Protein 2V64 (pdb70)

InterPro domains:
  IPR003511 HORMA domain [PF02301] (16-191)
  IPR003511 HORMA domain [PS50815] (14-197)
  IPR036570 HORMA domain superfamily [G3DSA:3.30.900.10] (1-205)
  IPR036570 HORMA domain superfamily [SSF56019] (11-203)
  IPR045091 Mad2-like [PTHR11842] (9-201)

Solvent-accessible surface area: 53970 Å² total

B-factor: mean 39.34, std 19.32, range [10.22, 100.22]

Nearest PDB structures (foldseek):
  2v64-assembly3_F  TM=1.005E+00  e=3.979E-45  Homo sapiens
  2qyf-assembly1_A  TM=9.911E-01  e=9.582E-38  Homo sapiens
  2vfx-assembly5_E  TM=9.495E-01  e=1.295E-37  Homo sapiens
  1go4-assembly1_C  TM=9.735E-01  e=4.271E-36  Homo sapiens
  1klq-assembly1_A  TM=8.608E-01  e=2.252E-28  Homo sapiens

Structure (mmCIF, N/CA/C/O backbone):
data_2V64
#
_entry.id   2V64
#
_cell.length_a   112.580
_cell.length_b   111.880
_cell.length_c   131.760
_cell.angle_alpha   90.00
_cell.angle_beta   90.00
_cell.angle_gamma   90.00
#
_symmetry.space_group_name_H-M   'P 21 21 21'
#
loop_
_entity.id
_entity.type
_entity.pdbx_description
1 polymer 'MITOTIC SPINDLE ASSEMBLY CHECKPOINT PROTEIN MAD2A'
2 polymer MBP1
3 polymer 'MITOTIC SPINDLE ASSEMBLY CHECKPOINT PROTEIN MAD2A'
4 water water
#
loop_
_atom_site.group_PDB
_atom_site.id
_atom_site.type_symbol
_atom_site.label_atom_id
_atom_site.label_alt_id
_atom_site.label_comp_id
_atom_site.label_asym_id
_atom_site.label_entity_id
_atom_site.label_seq_id
_atom_site.pdbx_PDB_ins_code
_atom_site.Cartn_x
_atom_site.Cartn_y
_atom_site.Cartn_z
_atom_site.occupancy
_atom_site.B_iso_or_equiv
_atom_site.auth_seq_id
_atom_site.auth_comp_id
_atom_site.auth_asym_id
_atom_site.auth_atom_id
_atom_site.pdbx_PDB_model_num
ATOM 1 N N . HIS A 1 3 ? -1.266 0.932 -7.101 1.00 29.47 -5 HIS A N 1
ATOM 2 C CA . HIS A 1 3 ? -1.385 0.517 -8.433 1.00 29.69 -5 HIS A CA 1
ATOM 3 C C . HIS A 1 3 ? -2.833 0.808 -8.954 1.00 30.07 -5 HIS A C 1
ATOM 4 O O . HIS A 1 3 ? -3.532 1.720 -8.365 1.00 28.30 -5 HIS A O 1
ATOM 11 N N . HIS A 1 4 ? -3.350 0.065 -9.957 1.00 30.35 -4 HIS A N 1
ATOM 12 C CA . HIS A 1 4 ? -4.683 0.433 -10.558 1.00 30.58 -4 HIS A CA 1
ATOM 13 C C . HIS A 1 4 ? -5.070 -0.407 -11.784 1.00 31.37 -4 HIS A C 1
ATOM 14 O O . HIS A 1 4 ? -4.408 -1.227 -12.384 1.00 32.96 -4 HIS A O 1
ATOM 21 N N . HIS A 1 5 ? -6.336 -0.309 -12.033 1.00 32.50 -3 HIS A N 1
ATOM 22 C CA . HIS A 1 5 ? -6.683 -1.081 -13.217 1.00 31.94 -3 HIS A CA 1
ATOM 23 C C . HIS A 1 5 ? -7.100 -0.930 -14.706 1.00 32.10 -3 HIS A C 1
ATOM 24 O O . HIS A 1 5 ? -7.372 -1.900 -15.358 1.00 36.70 -3 HIS A O 1
ATOM 31 N N . HIS A 1 6 ? -6.765 0.148 -15.397 1.00 30.22 -2 HIS A N 1
ATOM 32 C CA . HIS A 1 6 ? -7.276 0.344 -16.817 1.00 28.81 -2 HIS A CA 1
ATOM 33 C C . HIS A 1 6 ? -6.222 1.273 -17.353 1.00 28.79 -2 HIS A C 1
ATOM 34 O O . HIS A 1 6 ? -6.324 2.566 -17.386 1.00 29.67 -2 HIS A O 1
ATOM 41 N N . HIS A 1 7 ? -5.111 0.608 -17.583 1.00 28.35 -1 HIS A N 1
ATOM 42 C CA . HIS A 1 7 ? -3.990 1.223 -18.253 1.00 26.54 -1 HIS A CA 1
ATOM 43 C C . HIS A 1 7 ? -4.300 1.662 -19.762 1.00 25.10 -1 HIS A C 1
ATOM 44 O O . HIS A 1 7 ? -3.854 2.733 -20.145 1.00 26.84 -1 HIS A O 1
ATOM 51 N N . GLY A 1 8 ? -5.004 0.904 -20.633 1.00 22.56 0 GLY A N 1
ATOM 52 C CA . GLY A 1 8 ? -5.170 1.369 -22.020 1.00 20.48 0 GLY A CA 1
ATOM 53 C C . GLY A 1 8 ? -4.195 0.572 -22.864 1.00 20.59 0 GLY A C 1
ATOM 54 O O . GLY A 1 8 ? -3.593 -0.405 -22.409 1.00 19.89 0 GLY A O 1
ATOM 55 N N . SER A 1 9 ? -4.036 0.991 -24.105 1.00 20.60 1 SER A N 1
ATOM 56 C CA . SER A 1 9 ? -3.153 0.287 -25.013 1.00 20.32 1 SER A CA 1
ATOM 57 C C . SER A 1 9 ? -1.671 0.490 -24.718 1.00 20.62 1 SER A C 1
ATOM 58 O O . SER A 1 9 ? -1.193 1.621 -24.643 1.00 21.51 1 SER A O 1
ATOM 61 N N . ALA A 1 10 ? -0.928 -0.605 -24.574 1.00 20.70 2 ALA A N 1
ATOM 62 C CA . ALA A 1 10 ? 0.501 -0.491 -24.285 1.00 20.58 2 ALA A CA 1
ATOM 63 C C . ALA A 1 10 ? 1.188 0.289 -25.370 1.00 21.46 2 ALA A C 1
ATOM 64 O O . ALA A 1 10 ? 2.050 1.103 -25.098 1.00 22.71 2 ALA A O 1
ATOM 66 N N . LEU A 1 11 ? 0.816 0.046 -26.613 1.00 23.94 3 LEU A N 1
ATOM 67 C CA . LEU A 1 11 ? 1.434 0.798 -27.678 1.00 26.15 3 LEU A CA 1
ATOM 68 C C . LEU A 1 11 ? 1.136 2.278 -27.488 1.00 27.08 3 LEU A C 1
ATOM 69 O O . LEU A 1 11 ? 2.050 3.075 -27.460 1.00 26.43 3 LEU A O 1
ATOM 74 N N . GLN A 1 12 ? -0.134 2.658 -27.364 1.00 27.95 4 GLN A N 1
ATOM 75 C CA . GLN A 1 12 ? -0.426 4.080 -27.192 1.00 30.22 4 GLN A CA 1
ATOM 76 C C . GLN A 1 12 ? 0.426 4.641 -26.045 1.00 29.07 4 GLN A C 1
ATOM 77 O O . GLN A 1 12 ? 1.093 5.674 -26.177 1.00 27.99 4 GLN A O 1
ATOM 83 N N . LEU A 1 13 ? 0.427 3.936 -24.930 1.00 28.71 5 LEU A N 1
ATOM 84 C CA . LEU A 1 13 ? 1.164 4.378 -23.762 1.00 29.26 5 LEU A CA 1
ATOM 85 C C . LEU A 1 13 ? 2.650 4.573 -24.005 1.00 28.84 5 LEU A C 1
ATOM 86 O O . LEU A 1 13 ? 3.287 5.476 -23.460 1.00 27.11 5 LEU A O 1
ATOM 91 N N . SER A 1 14 ? 3.212 3.713 -24.826 1.00 29.15 6 SER A N 1
ATOM 92 C CA . SER A 1 14 ? 4.623 3.823 -25.096 1.00 29.95 6 SER A CA 1
ATOM 93 C C . SER A 1 14 ? 4.975 5.143 -25.771 1.00 31.34 6 SER A C 1
ATOM 94 O O . SER A 1 14 ? 6.103 5.614 -25.643 1.00 33.06 6 SER A O 1
ATOM 97 N N . ARG A 1 15 ? 4.011 5.730 -26.482 1.00 31.35 7 ARG A N 1
ATOM 98 C CA . ARG A 1 15 ? 4.206 6.980 -27.212 1.00 32.31 7 ARG A CA 1
ATOM 99 C C . ARG A 1 15 ? 3.870 8.186 -26.382 1.00 34.47 7 ARG A C 1
ATOM 100 O O . ARG A 1 15 ? 4.486 9.239 -26.508 1.00 35.70 7 ARG A O 1
ATOM 108 N N . GLU A 1 16 ? 2.889 8.023 -25.519 1.00 35.67 8 GLU A N 1
ATOM 109 C CA . GLU A 1 16 ? 2.461 9.114 -24.683 1.00 36.41 8 GLU A CA 1
ATOM 110 C C . GLU A 1 16 ? 3.293 9.289 -23.411 1.00 39.36 8 GLU A C 1
ATOM 111 O O . GLU A 1 16 ? 3.350 10.390 -22.858 1.00 40.96 8 GLU A O 1
ATOM 117 N N . GLN A 1 17 ? 3.929 8.209 -22.962 1.00 43.06 9 GLN A N 1
ATOM 118 C CA . GLN A 1 17 ? 4.745 8.199 -21.742 1.00 47.19 9 GLN A CA 1
ATOM 119 C C . GLN A 1 17 ? 3.939 8.111 -20.433 1.00 46.62 9 GLN A C 1
ATOM 120 O O . GLN A 1 17 ? 4.263 7.300 -19.564 1.00 49.34 9 GLN A O 1
ATOM 126 N N . GLY A 1 18 ? 2.906 8.943 -20.286 1.00 42.94 10 GLY A N 1
ATOM 127 C CA . GLY A 1 18 ? 2.106 8.911 -19.069 1.00 38.66 10 GLY A CA 1
ATOM 128 C C . GLY A 1 18 ? 1.364 10.166 -18.612 1.00 35.36 10 GLY A C 1
ATOM 129 O O . GLY A 1 18 ? 1.339 11.197 -19.281 1.00 35.76 10 GLY A O 1
ATOM 130 N N . ILE A 1 19 ? 0.758 10.073 -17.435 1.00 31.63 11 ILE A N 1
ATOM 131 C CA . ILE A 1 19 ? -0.008 11.173 -16.880 1.00 27.82 11 ILE A CA 1
ATOM 132 C C . ILE A 1 19 ? 0.765 11.911 -15.792 1.00 26.92 11 ILE A C 1
ATOM 133 O O . ILE A 1 19 ? 1.150 11.322 -14.807 1.00 26.49 11 ILE A O 1
ATOM 138 N N . THR A 1 20 ? 0.980 13.207 -15.960 1.00 26.54 12 THR A N 1
ATOM 139 C CA . THR A 1 20 ? 1.689 13.970 -14.945 1.00 25.57 12 THR A CA 1
ATOM 140 C C . THR A 1 20 ? 0.656 14.807 -14.212 1.00 26.42 12 THR A C 1
ATOM 141 O O . THR A 1 20 ? -0.451 14.974 -14.700 1.00 27.13 12 THR A O 1
ATOM 145 N N . LEU A 1 21 ? 1.016 15.330 -13.042 1.00 27.49 13 LEU A N 1
ATOM 146 C CA . LEU A 1 21 ? 0.128 16.164 -12.227 1.00 26.52 13 LEU A CA 1
ATOM 147 C C . LEU A 1 21 ? -0.454 17.363 -12.975 1.00 27.54 13 LEU A C 1
ATOM 148 O O . LEU A 1 21 ? -1.620 17.733 -12.797 1.00 27.90 13 LEU A O 1
ATOM 153 N N . ARG A 1 22 ? 0.359 17.998 -13.798 1.00 27.86 14 ARG A N 1
ATOM 154 C CA . ARG A 1 22 ? -0.139 19.137 -14.525 1.00 28.20 14 ARG A CA 1
ATOM 155 C C . ARG A 1 22 ? -1.102 18.650 -15.580 1.00 27.78 14 ARG A C 1
ATOM 156 O O . ARG A 1 22 ? -2.207 19.158 -15.715 1.00 29.87 14 ARG A O 1
ATOM 164 N N . GLY A 1 23 ? -0.688 17.650 -16.334 1.00 26.21 15 GLY A N 1
ATOM 165 C CA . GLY A 1 23 ? -1.559 17.138 -17.371 1.00 25.79 15 GLY A CA 1
ATOM 166 C C . GLY A 1 23 ? -2.877 16.615 -16.830 1.00 25.48 15 GLY A C 1
ATOM 167 O O . GLY A 1 23 ? -3.911 16.650 -17.503 1.00 25.86 15 GLY A O 1
ATOM 168 N N . SER A 1 24 ? -2.847 16.105 -15.609 1.00 23.66 16 SER A N 1
ATOM 169 C CA . SER A 1 24 ? -4.067 15.604 -15.013 1.00 24.04 16 SER A CA 1
ATOM 170 C C . SER A 1 24 ? -5.002 16.806 -14.792 1.00 25.51 16 SER A C 1
ATOM 171 O O . SER A 1 24 ? -6.196 16.778 -15.133 1.00 24.85 16 SER A O 1
ATOM 174 N N . ALA A 1 25 ? -4.430 17.863 -14.221 1.00 26.19 17 ALA A N 1
ATOM 175 C CA . ALA A 1 25 ? -5.157 19.088 -13.955 1.00 27.50 17 ALA A CA 1
ATOM 176 C C . ALA A 1 25 ? -5.861 19.626 -15.193 1.00 29.21 17 ALA A C 1
ATOM 177 O O . ALA A 1 25 ? -6.964 20.157 -15.089 1.00 29.22 17 ALA A O 1
ATOM 179 N N . GLU A 1 26 ? -5.229 19.545 -16.358 1.00 30.09 18 GLU A N 1
ATOM 180 C CA . GLU A 1 26 ? -5.881 20.037 -17.567 1.00 31.31 18 GLU A CA 1
ATOM 181 C C . GLU A 1 26 ? -7.075 19.121 -17.916 1.00 28.59 18 GLU A C 1
ATOM 182 O O . GLU A 1 26 ? -8.202 19.572 -18.166 1.00 27.79 18 GLU A O 1
ATOM 188 N N . ILE A 1 27 ? -6.825 17.822 -17.917 1.00 24.62 19 ILE A N 1
ATOM 189 C CA . ILE A 1 27 ? -7.866 16.875 -18.229 1.00 20.32 19 ILE A CA 1
ATOM 190 C C . ILE A 1 27 ? -9.109 17.154 -17.380 1.00 20.82 19 ILE A C 1
ATOM 191 O O . ILE A 1 27 ? -10.207 17.349 -17.914 1.00 21.92 19 ILE A O 1
ATOM 196 N N . VAL A 1 28 ? -8.940 17.193 -16.062 1.00 18.73 20 VAL A N 1
ATOM 197 C CA . VAL A 1 28 ? -10.059 17.465 -15.181 1.00 17.47 20 VAL A CA 1
ATOM 198 C C . VAL A 1 28 ? -10.736 18.840 -15.420 1.00 17.39 20 VAL A C 1
ATOM 199 O O . VAL A 1 28 ? -11.973 18.937 -15.443 1.00 14.94 20 VAL A O 1
ATOM 203 N N . ALA A 1 29 ? -9.952 19.895 -15.627 1.00 18.29 21 ALA A N 1
ATOM 204 C CA . ALA A 1 29 ? -10.567 21.210 -15.836 1.00 20.37 21 ALA A CA 1
ATOM 205 C C . ALA A 1 29 ? -11.329 21.205 -17.138 1.00 21.10 21 ALA A C 1
ATOM 206 O O . ALA A 1 29 ? -12.444 21.722 -17.204 1.00 20.20 21 ALA A O 1
ATOM 208 N N . GLU A 1 30 ? -10.738 20.604 -18.168 1.00 22.27 22 GLU A N 1
ATOM 209 C CA . GLU A 1 30 ? -11.376 20.535 -19.469 1.00 24.05 22 GLU A CA 1
ATOM 210 C C . GLU A 1 30 ? -12.740 19.849 -19.309 1.00 24.12 22 GLU A C 1
ATOM 211 O O . GLU A 1 30 ? -13.754 20.302 -19.847 1.00 23.94 22 GLU A O 1
ATOM 217 N N . PHE A 1 31 ? -12.775 18.772 -18.532 1.00 23.58 23 PHE A N 1
ATOM 218 C CA . PHE A 1 31 ? -14.022 18.064 -18.298 1.00 21.65 23 PHE A CA 1
ATOM 219 C C . PHE A 1 31 ? -15.138 18.936 -17.732 1.00 21.22 23 PHE A C 1
ATOM 220 O O . PHE A 1 31 ? -16.266 18.835 -18.207 1.00 20.20 23 PHE A O 1
ATOM 228 N N . PHE A 1 32 ? -14.836 19.756 -16.710 1.00 21.67 24 PHE A N 1
ATOM 229 C CA . PHE A 1 32 ? -15.824 20.661 -16.084 1.00 21.50 24 PHE A CA 1
ATOM 230 C C . PHE A 1 32 ? -16.327 21.676 -17.089 1.00 21.34 24 PHE A C 1
ATOM 231 O O . PHE A 1 32 ? -17.431 22.206 -16.968 1.00 20.41 24 PHE A O 1
ATOM 239 N N . SER A 1 33 ? -15.499 21.951 -18.086 1.00 20.96 25 SER A N 1
ATOM 240 C CA . SER A 1 33 ? -15.904 22.859 -19.138 1.00 20.97 25 SER A CA 1
ATOM 241 C C . SER A 1 33 ? -17.041 22.151 -19.912 1.00 20.30 25 SER A C 1
ATOM 242 O O . SER A 1 33 ? -18.174 22.658 -19.988 1.00 19.84 25 SER A O 1
ATOM 245 N N . PHE A 1 34 ? -16.750 20.976 -20.473 1.00 18.45 26 PHE A N 1
ATOM 246 C CA . PHE A 1 34 ? -17.780 20.242 -21.201 1.00 17.15 26 PHE A CA 1
ATOM 247 C C . PHE A 1 34 ? -18.910 19.779 -20.317 1.00 17.53 26 PHE A C 1
ATOM 248 O O . PHE A 1 34 ? -20.068 19.826 -20.737 1.00 17.19 26 PHE A O 1
ATOM 256 N N . GLY A 1 35 ? -18.562 19.334 -19.105 1.00 17.00 27 GLY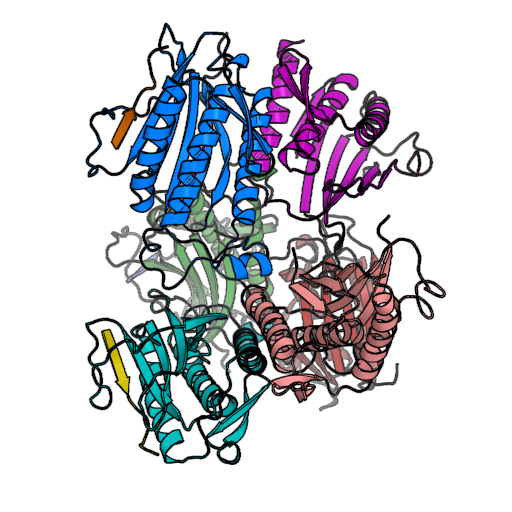 A N 1
ATOM 257 C CA . GLY A 1 35 ? -19.550 18.914 -18.131 1.00 16.98 27 GLY A CA 1
ATOM 258 C C . GLY A 1 35 ? -20.616 19.994 -17.923 1.00 18.54 27 GLY A C 1
ATOM 259 O O . GLY A 1 35 ? -21.827 19.707 -18.059 1.00 19.11 27 GLY A O 1
ATOM 260 N N . ILE A 1 36 ? -20.178 21.230 -17.619 1.00 16.17 28 ILE A N 1
ATOM 261 C CA . ILE A 1 36 ? -21.097 22.358 -17.382 1.00 17.17 28 ILE A CA 1
ATOM 262 C C . ILE A 1 36 ? -21.884 22.733 -18.639 1.00 17.56 28 ILE A C 1
ATOM 263 O O . ILE A 1 36 ? -23.111 22.975 -18.596 1.00 15.55 28 ILE A O 1
ATOM 268 N N . ASN A 1 37 ? -21.189 22.788 -19.763 1.00 17.34 29 ASN A N 1
ATOM 269 C CA . ASN A 1 37 ? -21.886 23.092 -20.994 1.00 19.37 29 ASN A CA 1
ATOM 270 C C . ASN A 1 37 ? -23.001 22.077 -21.226 1.00 19.98 29 ASN A C 1
ATOM 271 O O . ASN A 1 37 ? -24.097 22.440 -21.644 1.00 21.09 29 ASN A O 1
ATOM 276 N N . SER A 1 38 ? -22.724 20.808 -20.941 1.00 19.66 30 SER A N 1
ATOM 277 C CA . SER A 1 38 ? -23.707 19.754 -21.114 1.00 20.18 30 SER A CA 1
ATOM 278 C C . SER A 1 38 ? -24.910 19.895 -20.205 1.00 21.84 30 SER A C 1
ATOM 279 O O . SER A 1 38 ? -26.050 19.802 -20.657 1.00 23.33 30 SER A O 1
ATOM 282 N N . ILE A 1 39 ? -24.685 20.136 -18.922 1.00 22.48 31 ILE A N 1
ATOM 283 C CA . ILE A 1 39 ? -25.821 20.321 -18.035 1.00 20.80 31 ILE A CA 1
ATOM 284 C C . ILE A 1 39 ? -26.634 21.514 -18.485 1.00 21.52 31 ILE A C 1
ATOM 285 O O . ILE A 1 39 ? -27.839 21.399 -18.673 1.00 20.61 31 ILE A O 1
ATOM 290 N N . LEU A 1 40 ? -25.982 22.657 -18.688 1.00 22.10 32 LEU A N 1
ATOM 291 C CA . LEU A 1 40 ? -26.736 23.839 -19.092 1.00 23.31 32 LEU A CA 1
ATOM 292 C C . LEU A 1 40 ? -27.590 23.586 -20.305 1.00 25.33 32 LEU A C 1
ATOM 293 O O . LEU A 1 40 ? -28.676 24.142 -20.410 1.00 27.10 32 LEU A O 1
ATOM 298 N N . TYR A 1 41 ? -27.102 22.750 -21.221 1.00 25.31 33 TYR A N 1
ATOM 299 C CA . TYR A 1 41 ? -27.839 22.460 -22.448 1.00 25.08 33 TYR A CA 1
ATOM 300 C C . TYR A 1 41 ? -28.952 21.441 -22.318 1.00 24.73 33 TYR A C 1
ATOM 301 O O . TYR A 1 41 ? -30.031 21.615 -22.856 1.00 24.48 33 TYR A O 1
ATOM 310 N N . GLN A 1 42 ? -28.700 20.366 -21.607 1.00 27.72 34 GLN A N 1
ATOM 311 C CA . GLN A 1 42 ? -29.718 19.351 -21.496 1.00 29.82 34 GLN A CA 1
ATOM 312 C C . GLN A 1 42 ? -30.811 19.628 -20.494 1.00 28.23 34 GLN A C 1
ATOM 313 O O . GLN A 1 42 ? -31.905 19.099 -20.621 1.00 29.05 34 GLN A O 1
ATOM 319 N N . ARG A 1 43 ? -30.513 20.443 -19.496 1.00 25.93 35 ARG A N 1
ATOM 320 C CA . ARG A 1 43 ? -31.496 20.779 -18.494 1.00 23.73 35 ARG A CA 1
ATOM 321 C C . ARG A 1 43 ? -32.140 22.070 -18.996 1.00 23.72 35 ARG A C 1
ATOM 322 O O . ARG A 1 43 ? -32.884 22.719 -18.269 1.00 23.74 35 ARG A O 1
ATOM 330 N N . GLY A 1 44 ? -31.828 22.434 -20.246 1.00 22.31 36 GLY A N 1
ATOM 331 C CA . GLY A 1 44 ? -32.339 23.651 -20.876 1.00 22.11 36 GLY A CA 1
ATOM 332 C C . GLY A 1 44 ? -32.205 24.978 -20.121 1.00 23.03 36 GLY A C 1
ATOM 333 O O . GLY A 1 44 ? -33.069 25.844 -20.237 1.00 23.17 36 GLY A O 1
ATOM 334 N N . ILE A 1 45 ? -31.132 25.158 -19.360 1.00 23.55 37 ILE A N 1
ATOM 335 C CA . ILE A 1 45 ? -30.932 26.385 -18.608 1.00 24.03 37 ILE A CA 1
ATOM 336 C C . ILE A 1 45 ? -30.815 27.551 -19.583 1.00 25.52 37 ILE A C 1
ATOM 337 O O . ILE A 1 45 ? -31.121 28.681 -19.229 1.00 25.95 37 ILE A O 1
ATOM 342 N N . TYR A 1 46 ? -30.371 27.270 -20.808 1.00 25.38 38 TYR A N 1
ATOM 343 C CA . TYR A 1 46 ? -30.245 28.286 -21.852 1.00 23.69 38 TYR A CA 1
ATOM 344 C C . TYR A 1 46 ? -30.911 27.755 -23.111 1.00 25.14 38 TYR A C 1
ATOM 345 O O . TYR A 1 46 ? -31.057 26.548 -23.295 1.00 23.16 38 TYR A O 1
ATOM 354 N N . PRO A 1 47 ? -31.333 28.650 -24.004 1.00 27.25 39 PRO A N 1
ATOM 355 C CA . PRO A 1 47 ? -31.993 28.158 -25.220 1.00 27.69 39 PRO A CA 1
ATOM 356 C C . PRO A 1 47 ? -31.084 27.214 -25.996 1.00 29.04 39 PRO A C 1
ATOM 357 O O . PRO A 1 47 ? -29.870 27.416 -26.045 1.00 28.01 39 PRO A O 1
ATOM 361 N N . SER A 1 48 ? -31.680 26.183 -26.587 1.00 30.65 40 SER A N 1
ATOM 362 C CA . SER A 1 48 ? -30.904 25.197 -27.319 1.00 33.06 40 SER A CA 1
ATOM 363 C C . SER A 1 48 ? -30.228 25.779 -28.557 1.00 33.13 40 SER A C 1
ATOM 364 O O . SER A 1 48 ? -29.115 25.360 -28.905 1.00 32.28 40 SER A O 1
ATOM 367 N N . GLU A 1 49 ? -30.869 26.755 -29.200 1.00 35.30 41 GLU A N 1
ATOM 368 C CA . GLU A 1 49 ? -30.301 27.397 -30.396 1.00 37.87 41 GLU A CA 1
ATOM 369 C C . GLU A 1 49 ? -29.026 28.168 -30.021 1.00 37.21 41 GLU A C 1
ATOM 370 O O . GLU A 1 49 ? -28.226 28.544 -30.877 1.00 37.77 41 GLU A O 1
ATOM 376 N N . THR A 1 50 ? -28.854 28.389 -28.725 1.00 35.62 42 THR A N 1
ATOM 377 C CA . THR A 1 50 ? -27.673 29.034 -28.158 1.00 35.15 42 THR A CA 1
ATOM 378 C C . THR A 1 50 ? -26.399 28.185 -28.191 1.00 34.08 42 THR A C 1
ATOM 379 O O . THR A 1 50 ? -25.311 28.704 -27.975 1.00 33.00 42 THR A O 1
ATOM 383 N N . PHE A 1 51 ? -26.536 26.883 -28.420 1.00 33.53 43 PHE A N 1
ATOM 384 C CA . PHE A 1 51 ? -25.378 25.997 -28.455 1.00 32.93 43 PHE A CA 1
ATOM 385 C C . PHE A 1 51 ? -24.931 25.540 -29.840 1.00 32.79 43 PHE A C 1
ATOM 386 O O . PHE A 1 51 ? -25.611 25.752 -30.839 1.00 32.94 43 PHE A O 1
ATOM 394 N N . THR A 1 52 ? -23.773 24.899 -29.883 1.00 33.29 44 THR A N 1
ATOM 395 C CA . THR A 1 52 ? -23.244 24.399 -31.127 1.00 34.23 44 THR A CA 1
ATOM 396 C C . THR A 1 52 ? -22.555 23.053 -30.900 1.00 34.64 44 THR A C 1
ATOM 397 O O . THR A 1 52 ? -21.961 22.805 -29.843 1.00 34.37 44 THR A O 1
ATOM 401 N N . ARG A 1 53 ? -22.655 22.201 -31.922 1.00 34.84 45 ARG A N 1
ATOM 402 C CA . ARG A 1 53 ? -22.089 20.864 -31.943 1.00 34.11 45 ARG A CA 1
ATOM 403 C C . ARG A 1 53 ? -20.572 20.824 -31.997 1.00 31.83 45 ARG A C 1
ATOM 404 O O . ARG A 1 53 ? -19.935 21.660 -32.639 1.00 29.88 45 ARG A O 1
ATOM 412 N N . VAL A 1 54 ? -20.000 19.868 -31.273 1.00 30.77 46 VAL A N 1
ATOM 413 C CA . VAL A 1 54 ? -18.556 19.654 -31.261 1.00 30.78 46 VAL A CA 1
ATOM 414 C C . VAL A 1 54 ? -18.219 18.205 -30.934 1.00 30.94 46 VAL A C 1
ATOM 415 O O . VAL A 1 54 ? -18.953 17.526 -30.222 1.00 31.43 46 VAL A O 1
ATOM 419 N N . GLN A 1 55 ? -17.111 17.719 -31.472 1.00 30.26 47 GLN A N 1
ATOM 420 C CA . GLN A 1 55 ? -16.714 16.346 -31.203 1.00 29.16 47 GLN A CA 1
ATOM 421 C C . GLN A 1 55 ? -15.737 16.316 -30.032 1.00 27.83 47 GLN A C 1
ATOM 422 O O . GLN A 1 55 ? -14.733 17.011 -30.038 1.00 28.65 47 GLN A O 1
ATOM 428 N N . LYS A 1 56 ? -16.031 15.521 -29.015 1.00 26.25 48 LYS A N 1
ATOM 429 C CA . LYS A 1 56 ? -15.151 15.436 -27.858 1.00 24.12 48 LYS A CA 1
ATOM 430 C C . LYS A 1 56 ? -15.429 14.133 -27.127 1.00 23.21 48 LYS A C 1
ATOM 431 O O . LYS A 1 56 ? -16.582 13.699 -27.030 1.00 21.02 48 LYS A O 1
ATOM 437 N N . TYR A 1 57 ? -14.374 13.503 -26.627 1.00 22.64 49 TYR A N 1
ATOM 438 C CA . TYR A 1 57 ? -14.533 12.273 -25.875 1.00 22.95 49 TYR A CA 1
ATOM 439 C C . TYR A 1 57 ? -15.218 11.185 -26.703 1.00 25.02 49 TYR A C 1
ATOM 440 O O . TYR A 1 57 ? -15.754 10.202 -26.161 1.00 25.46 49 TYR A O 1
ATOM 449 N N . GLY A 1 58 ? -15.197 11.357 -28.019 1.00 23.98 50 GLY A N 1
ATOM 450 C CA . GLY A 1 58 ? -15.811 10.362 -28.866 1.00 24.63 50 GLY A CA 1
ATOM 451 C C . GLY A 1 58 ? -17.316 10.486 -28.879 1.00 27.06 50 GLY A C 1
ATOM 452 O O . GLY A 1 58 ? -18.024 9.513 -29.140 1.00 30.17 50 GLY A O 1
ATOM 453 N N . LEU A 1 59 ? -17.812 11.681 -28.583 1.00 24.97 51 LEU A N 1
ATOM 454 C CA . LEU A 1 59 ? -19.237 11.927 -28.588 1.00 23.57 51 LEU A CA 1
ATOM 455 C C . LEU A 1 59 ? -19.481 13.263 -29.279 1.00 25.14 51 LEU A C 1
ATOM 456 O O . LEU A 1 59 ? -18.529 13.979 -29.601 1.00 25.23 51 LEU A O 1
ATOM 461 N N . THR A 1 60 ? -20.751 13.600 -29.524 1.00 25.54 52 THR A N 1
ATOM 462 C CA . THR A 1 60 ? -21.055 14.899 -30.126 1.00 24.21 52 THR A CA 1
ATOM 463 C C . THR A 1 60 ? -21.658 15.698 -28.991 1.00 23.64 52 THR A C 1
ATOM 464 O O . THR A 1 60 ? -22.755 15.403 -28.545 1.00 23.96 52 THR A O 1
ATOM 468 N N . LEU A 1 61 ? -20.938 16.702 -28.515 1.00 23.67 53 LEU A N 1
ATOM 469 C CA . LEU A 1 61 ? -21.429 17.494 -27.404 1.00 23.93 53 LEU A CA 1
ATOM 470 C C . LEU A 1 61 ? -21.828 18.867 -27.882 1.00 24.74 53 LEU A C 1
ATOM 471 O O . LEU A 1 61 ? -21.548 19.244 -29.020 1.00 23.91 53 LEU A O 1
ATOM 476 N N . LEU A 1 62 ? -22.493 19.610 -27.010 1.00 25.76 54 LEU A N 1
ATOM 477 C CA . LEU A 1 62 ? -22.906 20.945 -27.359 1.00 26.81 54 LEU A CA 1
ATOM 478 C C . LEU A 1 62 ? -22.308 21.953 -26.411 1.00 27.73 54 LEU A C 1
ATOM 479 O O . LEU A 1 62 ? -22.331 21.769 -25.195 1.00 28.23 54 LEU A O 1
ATOM 484 N N . VAL A 1 63 ? -21.747 23.017 -26.971 1.00 27.99 55 VAL A N 1
ATOM 485 C CA . VAL A 1 63 ? -21.192 24.061 -26.134 1.00 26.99 55 VAL A CA 1
ATOM 486 C C . VAL A 1 63 ? -21.795 25.418 -26.485 1.00 27.49 55 VAL A C 1
ATOM 487 O O . VAL A 1 63 ? -22.276 25.621 -27.601 1.00 25.31 55 VAL A O 1
ATOM 491 N N . THR A 1 64 ? -21.780 26.334 -25.514 1.00 28.69 56 THR A N 1
ATOM 492 C CA . THR A 1 64 ? -22.367 27.650 -25.704 1.00 30.13 56 THR A CA 1
ATOM 493 C C . THR A 1 64 ? -21.732 28.474 -26.813 1.00 30.61 56 THR A C 1
ATOM 494 O O . THR A 1 64 ? -20.576 28.306 -27.179 1.00 30.85 56 THR A O 1
ATOM 498 N N . THR A 1 65 ? -22.532 29.381 -27.348 1.00 32.47 57 THR A N 1
ATOM 499 C CA . THR A 1 65 ? -22.127 30.223 -28.456 1.00 31.84 57 THR A CA 1
ATOM 500 C C . THR A 1 65 ? -22.161 31.641 -27.986 1.00 32.35 57 THR A C 1
ATOM 501 O O . THR A 1 65 ? -21.735 32.543 -28.679 1.00 31.77 57 THR A O 1
ATOM 505 N N . ASP A 1 66 ? -22.655 31.807 -26.771 1.00 33.85 58 ASP A N 1
ATOM 506 C CA . ASP A 1 66 ? -22.777 33.104 -26.136 1.00 35.69 58 ASP A CA 1
ATOM 507 C C . ASP A 1 66 ? -21.391 33.611 -25.726 1.00 36.47 58 ASP A C 1
ATOM 508 O O . ASP A 1 66 ? -20.745 33.032 -24.849 1.00 37.56 58 ASP A O 1
ATOM 513 N N . LEU A 1 67 ? -20.947 34.699 -26.346 1.00 36.87 59 LEU A N 1
ATOM 514 C CA . LEU A 1 67 ? -19.642 35.273 -26.069 1.00 37.19 59 LEU A CA 1
ATOM 515 C C . LEU A 1 67 ? -19.375 35.472 -24.574 1.00 37.66 59 LEU A C 1
ATOM 516 O O . LEU A 1 67 ? -18.389 34.954 -24.038 1.00 37.15 59 LEU A O 1
ATOM 521 N N . GLU A 1 68 ? -20.239 36.197 -23.881 1.00 38.55 60 GLU A N 1
ATOM 522 C CA . GLU A 1 68 ? -20.027 36.379 -22.453 1.00 39.93 60 GLU A CA 1
ATOM 523 C C . GLU A 1 68 ? -19.927 35.073 -21.655 1.00 37.87 60 GLU A C 1
ATOM 524 O O . GLU A 1 68 ? -19.087 34.948 -20.765 1.00 38.06 60 GLU A O 1
ATOM 530 N N . LEU A 1 69 ? -20.803 34.113 -21.941 1.00 33.45 61 LEU A N 1
ATOM 531 C CA . LEU A 1 69 ? -20.758 32.851 -21.220 1.00 30.00 61 LEU A CA 1
ATOM 532 C C . LEU A 1 69 ? -19.431 32.163 -21.542 1.00 29.66 61 LEU A C 1
ATOM 533 O O . LEU A 1 69 ? -18.732 31.673 -20.646 1.00 27.82 61 LEU A O 1
ATOM 538 N N . ILE A 1 70 ? -19.092 32.123 -22.828 1.00 27.67 62 ILE A N 1
ATOM 539 C CA . ILE A 1 70 ? -17.850 31.508 -23.243 1.00 25.48 62 ILE A CA 1
ATOM 540 C C . ILE A 1 70 ? -16.726 32.086 -22.402 1.00 26.56 62 ILE A C 1
ATOM 541 O O . ILE A 1 70 ? -15.992 31.342 -21.761 1.00 27.82 62 ILE A O 1
ATOM 546 N N . LYS A 1 71 ? -16.631 33.412 -22.368 1.00 27.34 63 LYS A N 1
ATOM 547 C CA . LYS A 1 71 ? -15.573 34.108 -21.625 1.00 27.45 63 LYS A CA 1
ATOM 548 C C . LYS A 1 71 ? -15.600 33.761 -20.149 1.00 27.74 63 LYS A C 1
ATOM 549 O O . LYS A 1 71 ? -14.555 33.677 -19.523 1.00 27.05 63 LYS A O 1
ATOM 555 N N . TYR A 1 72 ? -16.802 33.574 -19.607 1.00 29.51 64 TYR A N 1
ATOM 556 C CA . TYR A 1 72 ? -17.004 33.216 -18.196 1.00 29.81 64 TYR A CA 1
ATOM 557 C C . TYR A 1 72 ? -16.446 31.835 -17.809 1.00 30.84 64 TYR A C 1
ATOM 558 O O . TYR A 1 72 ? -15.663 31.689 -16.862 1.00 30.05 64 TYR A O 1
ATOM 567 N N . LEU A 1 73 ? -16.885 30.821 -18.545 1.00 32.44 65 LEU A N 1
ATOM 568 C CA . LEU A 1 73 ? -16.464 29.461 -18.297 1.00 33.13 65 LEU A CA 1
ATOM 569 C C . LEU A 1 73 ? -14.965 29.376 -18.391 1.00 35.80 65 LEU A C 1
ATOM 570 O O . LEU A 1 73 ? -14.347 28.650 -17.615 1.00 35.11 65 LEU A O 1
ATOM 575 N N . ASN A 1 74 ? -14.364 30.131 -19.306 1.00 38.99 66 ASN A N 1
ATOM 576 C CA . ASN A 1 74 ? -12.920 30.049 -19.423 1.00 43.74 66 ASN A CA 1
ATOM 577 C C . ASN A 1 74 ? -12.223 30.499 -18.162 1.00 43.83 66 ASN A C 1
ATOM 578 O O . ASN A 1 74 ? -11.280 29.854 -17.685 1.00 44.18 66 ASN A O 1
ATOM 583 N N . ASN A 1 75 ? -12.696 31.600 -17.599 1.00 42.91 67 ASN A N 1
ATOM 584 C CA . ASN A 1 75 ? -12.111 32.083 -16.371 1.00 41.75 67 ASN A CA 1
ATOM 585 C C . ASN A 1 75 ? -12.227 30.981 -15.303 1.00 40.31 67 ASN A C 1
ATOM 586 O O . ASN A 1 75 ? -11.287 30.707 -14.551 1.00 40.02 67 ASN A O 1
ATOM 591 N N . VAL A 1 76 ? -13.388 30.348 -15.231 1.00 38.07 68 VAL A N 1
ATOM 592 C CA . VAL A 1 76 ? -13.574 29.288 -14.276 1.00 35.11 68 VAL A CA 1
ATOM 593 C C . VAL A 1 76 ? -12.596 28.166 -14.563 1.00 34.45 68 VAL A C 1
ATOM 594 O O . VAL A 1 76 ? -11.874 27.717 -13.676 1.00 35.15 68 VAL A O 1
ATOM 598 N N . VAL A 1 77 ? -12.566 27.710 -15.810 1.00 32.90 69 VAL A N 1
ATOM 599 C CA . VAL A 1 77 ? -11.681 26.602 -16.176 1.00 32.29 69 VAL A CA 1
ATOM 600 C C . VAL A 1 77 ? -10.209 26.883 -15.849 1.00 33.15 69 VAL A C 1
ATOM 601 O O . VAL A 1 77 ? -9.535 26.077 -15.206 1.00 32.44 69 VAL A O 1
ATOM 605 N N . GLU A 1 78 ? -9.723 28.039 -16.280 1.00 34.87 70 GLU A N 1
ATOM 606 C CA . GLU A 1 78 ? -8.329 28.404 -16.075 1.00 36.25 70 GLU A CA 1
ATOM 607 C C . GLU A 1 78 ? -7.994 28.467 -14.586 1.00 33.62 70 GLU A C 1
ATOM 608 O O . GLU A 1 78 ? -6.921 28.062 -14.164 1.00 32.47 70 GLU A O 1
ATOM 614 N N . GLN A 1 79 ? -8.929 28.952 -13.783 1.00 32.97 71 GLN A N 1
ATOM 615 C CA . GLN A 1 79 ? -8.737 29.030 -12.336 1.00 31.82 71 GLN A CA 1
ATOM 616 C C . GLN A 1 79 ? -8.784 27.617 -11.734 1.00 31.57 71 GLN A C 1
ATOM 617 O O . GLN A 1 79 ? -7.989 27.231 -10.871 1.00 30.26 71 GLN A O 1
ATOM 623 N N . LEU A 1 80 ? -9.753 26.851 -12.207 1.00 31.83 72 LEU A N 1
ATOM 624 C CA . LEU A 1 80 ? -9.963 25.501 -11.747 1.00 31.75 72 LEU A CA 1
ATOM 625 C C . LEU A 1 80 ? -8.676 24.746 -12.030 1.00 32.46 72 LEU A C 1
ATOM 626 O O . LEU A 1 80 ? -8.275 23.824 -11.312 1.00 31.82 72 LEU A O 1
ATOM 631 N N . LYS A 1 81 ? -8.002 25.186 -13.075 1.00 34.55 73 LYS A N 1
ATOM 632 C CA . LYS A 1 81 ? -6.783 24.533 -13.480 1.00 37.45 73 LYS A CA 1
ATOM 633 C C . LYS A 1 81 ? -5.690 24.776 -12.452 1.00 39.31 73 LYS A C 1
ATOM 634 O O . LYS A 1 81 ? -4.968 23.852 -12.079 1.00 38.91 73 LYS A O 1
ATOM 640 N N . ASP A 1 82 ? -5.583 26.010 -11.971 1.00 42.04 74 ASP A N 1
ATOM 641 C CA . ASP A 1 82 ? -4.563 26.330 -10.985 1.00 43.63 74 ASP A CA 1
ATOM 642 C C . ASP A 1 82 ? -4.769 25.585 -9.690 1.00 42.64 74 ASP A C 1
ATOM 643 O O . ASP A 1 82 ? -3.838 24.967 -9.171 1.00 43.18 74 ASP A O 1
ATOM 648 N N . TRP A 1 83 ? -5.994 25.656 -9.177 1.00 40.08 75 TRP A N 1
ATOM 649 C CA . TRP A 1 83 ? -6.345 24.997 -7.945 1.00 37.66 75 TRP A CA 1
ATOM 650 C C . TRP A 1 83 ? -6.122 23.496 -7.991 1.00 36.47 75 TRP A C 1
ATOM 651 O O . TRP A 1 83 ? -5.645 22.915 -7.020 1.00 35.15 75 TRP A O 1
ATOM 662 N N . LEU A 1 84 ? -6.461 22.861 -9.109 1.00 35.10 76 LEU A N 1
ATOM 663 C CA . LEU A 1 84 ? -6.309 21.421 -9.201 1.00 34.43 76 LEU A CA 1
ATOM 664 C C . LEU A 1 84 ? -4.848 20.988 -9.147 1.00 35.44 76 LEU A C 1
ATOM 665 O O . LEU A 1 84 ? -4.540 19.954 -8.562 1.00 34.76 76 LEU A O 1
ATOM 670 N N . TYR A 1 85 ? -3.958 21.780 -9.750 1.00 38.01 77 TYR A N 1
ATOM 671 C CA . TYR A 1 85 ? -2.525 21.488 -9.766 1.00 40.40 77 TYR A CA 1
ATOM 672 C C . TYR A 1 85 ? -2.005 21.419 -8.341 1.00 42.13 77 TYR A C 1
ATOM 673 O O . TYR A 1 85 ? -1.117 20.620 -8.030 1.00 41.42 77 TYR A O 1
ATOM 682 N N . LYS A 1 86 ? -2.571 22.275 -7.492 1.00 44.55 78 LYS A N 1
ATOM 683 C CA . LYS A 1 86 ? -2.184 22.368 -6.097 1.00 46.76 78 LYS A CA 1
ATOM 684 C C . LYS A 1 86 ? -3.095 21.581 -5.211 1.00 46.26 78 LYS A C 1
ATOM 685 O O . LYS A 1 86 ? -2.905 21.584 -4.011 1.00 48.01 78 LYS A O 1
ATOM 691 N N . CYS A 1 87 ? -4.098 20.929 -5.780 1.00 45.32 79 CYS A N 1
ATOM 692 C CA . CYS A 1 87 ? -5.022 20.148 -4.979 1.00 44.52 79 CYS A CA 1
ATOM 693 C C . CYS A 1 87 ? -5.798 20.990 -3.977 1.00 42.72 79 CYS A C 1
ATOM 694 O O . CYS A 1 87 ? -5.985 20.607 -2.832 1.00 43.55 79 CYS A O 1
ATOM 697 N N . SER A 1 88 ? -6.315 22.118 -4.416 1.00 42.63 80 SER A N 1
ATOM 698 C CA . SER A 1 88 ? -7.001 22.975 -3.477 1.00 40.89 80 SER A CA 1
ATOM 699 C C . SER A 1 88 ? -8.528 22.930 -3.516 1.00 41.07 80 SER A C 1
ATOM 700 O O . SER A 1 88 ? -9.185 23.353 -2.563 1.00 42.25 80 SER A O 1
ATOM 703 N N . VAL A 1 89 ? -9.102 22.405 -4.591 1.00 39.23 81 VAL A N 1
ATOM 704 C CA . VAL A 1 89 ? -10.556 22.377 -4.695 1.00 37.58 81 VAL A CA 1
ATOM 705 C C . VAL A 1 89 ? -11.071 20.987 -4.451 1.00 36.65 81 VAL A C 1
ATOM 706 O O . VAL A 1 89 ? -10.644 20.073 -5.128 1.00 36.00 81 VAL A O 1
ATOM 710 N N . GLN A 1 90 ? -11.995 20.835 -3.503 1.00 35.86 82 GLN A N 1
ATOM 711 C CA . GLN A 1 90 ? -12.550 19.523 -3.156 1.00 34.89 82 GLN A CA 1
ATOM 712 C C . GLN A 1 90 ? -13.887 19.241 -3.814 1.00 33.39 82 GLN A C 1
ATOM 713 O O . GLN A 1 90 ? -14.238 18.087 -4.022 1.00 33.57 82 GLN A O 1
ATOM 719 N N . LYS A 1 91 ? -14.651 20.283 -4.112 1.00 32.28 83 LYS A N 1
ATOM 720 C CA . LYS A 1 91 ? -15.942 20.090 -4.761 1.00 31.40 83 LYS A CA 1
ATOM 721 C C . LYS A 1 91 ? -16.187 21.218 -5.754 1.00 30.58 83 LYS A C 1
ATOM 722 O O . LYS A 1 91 ? -15.630 22.304 -5.617 1.00 32.09 83 LYS A O 1
ATOM 728 N N . LEU A 1 92 ? -17.014 20.939 -6.757 1.00 27.30 84 LEU A N 1
ATOM 729 C CA . LEU A 1 92 ? -17.394 21.910 -7.783 1.00 24.82 84 LEU A CA 1
ATOM 730 C C . LEU A 1 92 ? -18.872 21.662 -7.879 1.00 24.46 84 LEU A C 1
ATOM 731 O O . LEU A 1 92 ? -19.277 20.554 -8.213 1.00 24.48 84 LEU A O 1
ATOM 736 N N . VAL A 1 93 ? -19.687 22.667 -7.585 1.00 22.79 85 VAL A N 1
ATOM 737 C CA . VAL A 1 93 ? -21.128 22.465 -7.659 1.00 21.58 85 VAL A CA 1
ATOM 738 C C . VAL A 1 93 ? -21.853 23.413 -8.615 1.00 21.30 85 VAL A C 1
ATOM 739 O O . VAL A 1 93 ? -21.559 24.603 -8.653 1.00 19.94 85 VAL A O 1
ATOM 743 N N . VAL A 1 94 ? -22.776 22.868 -9.406 1.00 19.93 86 VAL A N 1
ATOM 744 C CA . VAL A 1 94 ? -23.592 23.677 -10.306 1.00 20.69 86 VAL A CA 1
ATOM 745 C C . VAL A 1 94 ? -24.999 23.782 -9.687 1.00 21.77 86 VAL A C 1
ATOM 746 O O . VAL A 1 94 ? -25.781 22.830 -9.684 1.00 21.63 86 VAL A O 1
ATOM 750 N N . VAL A 1 95 ? -25.305 24.955 -9.147 1.00 22.95 87 VAL A N 1
ATOM 751 C CA . VAL A 1 95 ? -26.581 25.174 -8.493 1.00 25.27 87 VAL A CA 1
ATOM 752 C C . VAL A 1 95 ? -27.591 25.731 -9.473 1.00 25.29 87 VAL A C 1
ATOM 753 O O . VAL A 1 95 ? -27.354 26.766 -10.083 1.00 27.08 87 VAL A O 1
ATOM 757 N N . ILE A 1 96 ? -28.714 25.043 -9.621 1.00 25.75 88 ILE A N 1
ATOM 758 C CA . ILE A 1 96 ? -29.765 25.509 -10.512 1.00 27.36 88 ILE A CA 1
ATOM 759 C C . ILE A 1 96 ? -30.994 25.995 -9.732 1.00 29.83 88 ILE A C 1
ATOM 760 O O . ILE A 1 96 ? -31.541 25.272 -8.897 1.00 30.22 88 ILE A O 1
ATOM 765 N N . SER A 1 97 ? -31.437 27.224 -9.991 1.00 32.67 89 SER A N 1
ATOM 766 C CA . SER A 1 97 ? -32.620 27.726 -9.284 1.00 35.20 89 SER A CA 1
ATOM 767 C C . SER A 1 97 ? -33.583 28.574 -10.106 1.00 36.28 89 SER A C 1
ATOM 768 O O . SER A 1 97 ? -33.296 28.939 -11.238 1.00 34.49 89 SER A O 1
ATOM 771 N N . ASN A 1 98 ? -34.743 28.846 -9.508 1.00 39.32 90 ASN A N 1
ATOM 772 C CA . ASN A 1 98 ? -35.810 29.651 -10.100 1.00 41.18 90 ASN A CA 1
ATOM 773 C C . ASN A 1 98 ? -35.303 31.073 -10.243 1.00 42.87 90 ASN A C 1
ATOM 774 O O . ASN A 1 98 ? -34.956 31.740 -9.261 1.00 43.10 90 ASN A O 1
ATOM 779 N N . ILE A 1 99 ? -35.287 31.539 -11.478 1.00 44.68 91 ILE A N 1
ATOM 780 C CA . ILE A 1 99 ? -34.770 32.854 -11.771 1.00 46.76 91 ILE A CA 1
ATOM 781 C C . ILE A 1 99 ? -35.477 33.978 -11.025 1.00 49.01 91 ILE A C 1
ATOM 782 O O . ILE A 1 99 ? -34.884 35.030 -10.793 1.00 48.23 91 ILE A O 1
ATOM 787 N N . GLU A 1 100 ? -36.739 33.754 -10.657 1.00 52.77 92 GLU A N 1
ATOM 788 C CA . GLU A 1 100 ? -37.512 34.753 -9.935 1.00 54.77 92 GLU A CA 1
ATOM 789 C C . GLU A 1 100 ? -37.448 34.536 -8.432 1.00 53.02 92 GLU A C 1
ATOM 790 O O . GLU A 1 100 ? -36.911 35.374 -7.718 1.00 52.73 92 GLU A O 1
ATOM 796 N N . SER A 1 101 ? -37.991 33.418 -7.952 1.00 51.69 93 SER A N 1
ATOM 797 C CA . SER A 1 101 ? -37.994 33.120 -6.519 1.00 50.19 93 SER A CA 1
ATOM 798 C C . SER A 1 101 ? -36.590 32.943 -5.966 1.00 48.73 93 SER A C 1
ATOM 799 O O . SER A 1 101 ? -36.211 33.553 -4.969 1.00 50.65 93 SER A O 1
ATOM 802 N N . GLY A 1 102 ? -35.808 32.105 -6.615 1.00 45.62 94 GLY A N 1
ATOM 803 C CA . GLY A 1 102 ? -34.473 31.897 -6.120 1.00 42.28 94 GLY A CA 1
ATOM 804 C C . GLY A 1 102 ? -34.427 30.528 -5.488 1.00 40.14 94 GLY A C 1
ATOM 805 O O . GLY A 1 102 ? -33.386 30.125 -4.963 1.00 40.50 94 GLY A O 1
ATOM 806 N N . GLU A 1 103 ? -35.553 29.816 -5.539 1.00 37.07 95 GLU A N 1
ATOM 807 C CA . GLU A 1 103 ? -35.636 28.466 -4.995 1.00 34.96 95 GLU A CA 1
ATOM 808 C C . GLU A 1 103 ? -34.710 27.515 -5.763 1.00 32.70 95 GLU A C 1
ATOM 809 O O . GLU A 1 103 ? -34.808 27.393 -6.987 1.00 32.50 95 GLU A O 1
ATOM 815 N N . VAL A 1 104 ? -33.797 26.867 -5.039 1.00 29.61 96 VAL A N 1
ATOM 816 C CA . VAL A 1 104 ? -32.875 25.902 -5.624 1.00 26.06 96 VAL A CA 1
ATOM 817 C C . VAL A 1 104 ? -33.638 24.636 -6.000 1.00 26.03 96 VAL A C 1
ATOM 818 O O . VAL A 1 104 ? -34.197 23.957 -5.138 1.00 26.07 96 VAL A O 1
ATOM 822 N N . LEU A 1 105 ? -33.616 24.289 -7.280 1.00 24.91 97 LEU A N 1
ATOM 823 C CA . LEU A 1 105 ? -34.358 23.135 -7.762 1.00 22.99 97 LEU A CA 1
ATOM 824 C C . LEU A 1 105 ? -33.589 21.875 -8.167 1.00 23.74 97 LEU A C 1
ATOM 825 O O . LEU A 1 105 ? -34.155 20.784 -8.265 1.00 24.40 97 LEU A O 1
ATOM 830 N N . GLU A 1 106 ? -32.299 22.021 -8.404 1.00 23.59 98 GLU A N 1
ATOM 831 C CA . GLU A 1 106 ? -31.495 20.916 -8.874 1.00 23.18 98 GLU A CA 1
ATOM 832 C C . GLU A 1 106 ? -30.083 21.324 -8.545 1.00 24.48 98 GLU A C 1
ATOM 833 O O . GLU A 1 106 ? -29.723 22.497 -8.653 1.00 26.33 98 GLU A O 1
ATOM 839 N N . ARG A 1 107 ? -29.266 20.353 -8.169 1.00 23.24 99 ARG A N 1
ATOM 840 C CA . ARG A 1 107 ? -27.918 20.653 -7.771 1.00 21.30 99 ARG A CA 1
ATOM 841 C C . ARG A 1 107 ? -27.000 19.554 -8.190 1.00 21.76 99 ARG A C 1
ATOM 842 O O . ARG A 1 107 ? -27.116 18.452 -7.678 1.00 23.50 99 ARG A O 1
ATOM 850 N N . TRP A 1 108 ? -26.081 19.853 -9.103 1.00 22.15 100 TRP A N 1
ATOM 851 C CA . TRP A 1 108 ? -25.103 18.869 -9.565 1.00 22.61 100 TRP A CA 1
ATOM 852 C C . TRP A 1 108 ? -23.809 19.025 -8.758 1.00 23.26 100 TRP A C 1
ATOM 853 O O . TRP A 1 108 ? -23.181 20.087 -8.748 1.00 22.49 100 TRP A O 1
ATOM 864 N N . GLN A 1 109 ? -23.427 17.954 -8.070 1.00 24.12 101 GLN A N 1
ATOM 865 C CA . GLN A 1 109 ? -22.232 17.967 -7.250 1.00 25.98 101 GLN A CA 1
ATOM 866 C C . GLN A 1 109 ? -21.084 17.082 -7.763 1.00 26.39 101 GLN A C 1
ATOM 867 O O . GLN A 1 109 ? -21.274 15.936 -8.162 1.00 26.72 101 GLN A O 1
ATOM 873 N N . PHE A 1 110 ? -19.883 17.643 -7.757 1.00 27.77 102 PHE A N 1
ATOM 874 C CA . PHE A 1 110 ? -18.697 16.941 -8.208 1.00 29.13 102 PHE A CA 1
ATOM 875 C C . PHE A 1 110 ? -17.682 16.949 -7.077 1.00 30.00 102 PHE A C 1
ATOM 876 O O . PHE A 1 110 ? -17.263 18.011 -6.603 1.00 30.12 102 PHE A O 1
ATOM 884 N N . ASP A 1 111 ? -17.327 15.747 -6.628 1.00 31.77 103 ASP A N 1
ATOM 885 C CA . ASP A 1 111 ? -16.335 15.556 -5.574 1.00 32.10 103 ASP A CA 1
ATOM 886 C C . ASP A 1 111 ? -15.000 15.204 -6.196 1.00 31.39 103 ASP A C 1
ATOM 887 O O . ASP A 1 111 ? -14.871 14.245 -6.952 1.00 30.29 103 ASP A O 1
ATOM 892 N N . ILE A 1 112 ? -13.992 15.979 -5.858 1.00 30.76 104 ILE A N 1
ATOM 893 C CA . ILE A 1 112 ? -12.697 15.753 -6.438 1.00 30.81 104 ILE A CA 1
ATOM 894 C C . ILE A 1 112 ? -11.744 15.132 -5.434 1.00 33.11 104 ILE A C 1
ATOM 895 O O . ILE A 1 112 ? -11.635 15.585 -4.310 1.00 33.37 104 ILE A O 1
ATOM 900 N N . GLU A 1 113 ? -11.058 14.080 -5.840 1.00 37.41 105 GLU A N 1
ATOM 901 C CA . GLU A 1 113 ? -10.117 13.408 -4.963 1.00 40.66 105 GLU A CA 1
ATOM 902 C C . GLU A 1 113 ? -8.770 13.582 -5.650 1.00 41.61 105 GLU A C 1
ATOM 903 O O . GLU A 1 113 ? -8.633 13.285 -6.830 1.00 40.69 105 GLU A O 1
ATOM 909 N N . CYS A 1 114 ? -7.778 14.094 -4.946 1.00 43.15 106 CYS A N 1
ATOM 910 C CA . CYS A 1 114 ? -6.476 14.287 -5.573 1.00 46.17 106 CYS A CA 1
ATOM 911 C C . CYS A 1 114 ? -5.389 13.534 -4.778 1.00 45.52 106 CYS A C 1
ATOM 912 O O . CYS A 1 114 ? -5.534 13.332 -3.576 1.00 44.75 106 CYS A O 1
ATOM 915 N N . ASP A 1 115 ? -4.321 13.100 -5.449 1.00 46.35 107 ASP A N 1
ATOM 916 C CA . ASP A 1 115 ? -3.198 12.431 -4.777 1.00 47.58 107 ASP A CA 1
ATOM 917 C C . ASP A 1 115 ? -2.105 13.465 -4.396 1.00 48.50 107 ASP A C 1
ATOM 918 O O . ASP A 1 115 ? -1.335 13.965 -5.238 1.00 47.81 107 ASP A O 1
ATOM 923 N N . LYS A 1 116 ? -2.058 13.780 -3.109 1.00 50.74 108 LYS A N 1
ATOM 924 C CA . LYS A 1 116 ? -1.11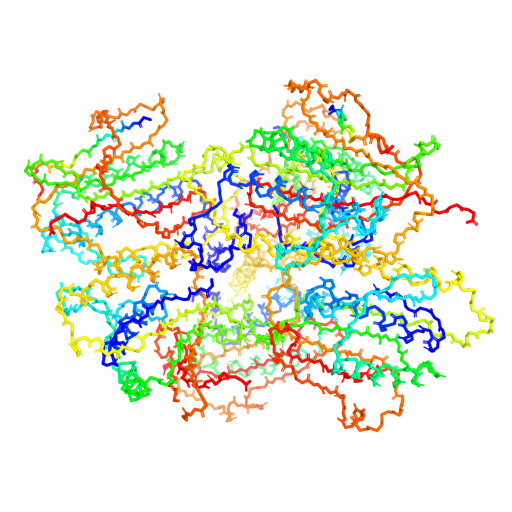1 14.748 -2.584 1.00 52.63 108 LYS A CA 1
ATOM 925 C C . LYS A 1 116 ? 0.340 14.472 -2.966 1.00 52.13 108 LYS A C 1
ATOM 926 O O . LYS A 1 116 ? 1.130 15.406 -3.107 1.00 51.10 108 LYS A O 1
ATOM 932 N N . THR A 1 117 ? 0.680 13.195 -3.144 1.00 50.73 109 THR A N 1
ATOM 933 C CA . THR A 1 117 ? 2.050 12.784 -3.457 1.00 50.22 109 THR A CA 1
ATOM 934 C C . THR A 1 117 ? 2.452 12.772 -4.930 1.00 51.17 109 THR A C 1
ATOM 935 O O . THR A 1 117 ? 3.628 12.582 -5.270 1.00 51.74 109 THR A O 1
ATOM 939 N N . ALA A 1 118 ? 1.481 12.976 -5.810 1.00 51.93 110 ALA A N 1
ATOM 940 C CA . ALA A 1 118 ? 1.758 12.973 -7.242 1.00 51.03 110 ALA A CA 1
ATOM 941 C C . ALA A 1 118 ? 2.813 13.993 -7.665 1.00 51.16 110 ALA A C 1
ATOM 942 O O . ALA A 1 118 ? 3.515 13.784 -8.643 1.00 50.67 110 ALA A O 1
ATOM 944 N N . LYS A 1 119 ? 2.925 15.099 -6.948 1.00 53.16 111 LYS A N 1
ATOM 945 C CA . LYS A 1 119 ? 3.913 16.107 -7.301 1.00 55.27 111 LYS A CA 1
ATOM 946 C C . LYS A 1 119 ? 5.364 15.609 -7.142 1.00 56.74 111 LYS A C 1
ATOM 947 O O . LYS A 1 119 ? 6.301 16.222 -7.661 1.00 55.98 111 LYS A O 1
ATOM 953 N N . ASP A 1 120 ? 5.544 14.498 -6.429 1.00 58.96 112 ASP A N 1
ATOM 954 C CA . ASP A 1 120 ? 6.871 13.940 -6.202 1.00 60.79 112 ASP A CA 1
ATOM 955 C C . ASP A 1 120 ? 7.059 12.608 -6.899 1.00 60.79 112 ASP A C 1
ATOM 956 O O . ASP A 1 120 ? 7.662 11.706 -6.332 1.00 62.00 112 ASP A O 1
ATOM 961 N N . ASP A 1 121 ? 6.539 12.479 -8.115 1.00 59.57 113 ASP A N 1
ATOM 962 C CA . ASP A 1 121 ? 6.646 11.242 -8.885 1.00 57.70 113 ASP A CA 1
ATOM 963 C C . ASP A 1 121 ? 7.953 11.176 -9.668 1.00 56.65 113 ASP A C 1
ATOM 964 O O . ASP A 1 121 ? 8.421 12.192 -10.172 1.00 57.18 113 ASP A O 1
ATOM 969 N N . SER A 1 122 ? 8.531 9.975 -9.771 1.00 56.23 114 SER A N 1
ATOM 970 C CA . SER A 1 122 ? 9.790 9.761 -10.495 1.00 54.20 114 SER A CA 1
ATOM 971 C C . SER A 1 122 ? 9.509 9.608 -11.971 1.00 52.62 114 SER A C 1
ATOM 972 O O . SER A 1 122 ? 10.397 9.793 -12.795 1.00 53.83 114 SER A O 1
ATOM 975 N N . ALA A 1 123 ? 8.265 9.258 -12.292 1.00 49.12 115 ALA A N 1
ATOM 976 C CA . ALA A 1 123 ? 7.830 9.071 -13.676 1.00 45.70 115 ALA A CA 1
ATOM 977 C C . ALA A 1 123 ? 6.321 9.179 -13.855 1.00 43.69 115 ALA A C 1
ATOM 978 O O . ALA A 1 123 ? 5.563 8.967 -12.913 1.00 45.26 115 ALA A O 1
ATOM 980 N N . PRO A 1 124 ? 5.866 9.501 -15.083 1.00 41.17 116 PRO A N 1
ATOM 981 C CA . PRO A 1 124 ? 4.449 9.639 -15.428 1.00 38.12 116 PRO A CA 1
ATOM 982 C C . PRO A 1 124 ? 3.682 8.360 -15.144 1.00 35.74 116 PRO A C 1
ATOM 983 O O . PRO A 1 124 ? 4.211 7.264 -15.313 1.00 36.62 116 PRO A O 1
ATOM 987 N N . ARG A 1 125 ? 2.427 8.510 -14.739 1.00 32.33 117 ARG A N 1
ATOM 988 C CA . ARG A 1 125 ? 1.572 7.369 -14.433 1.00 29.94 117 ARG A CA 1
ATOM 989 C C . ARG A 1 125 ? 1.057 6.642 -15.668 1.00 30.00 117 ARG A C 1
ATOM 990 O O . ARG A 1 125 ? 0.656 7.250 -16.652 1.00 29.19 117 ARG A O 1
ATOM 998 N N . GLU A 1 126 ? 1.062 5.317 -15.594 1.00 30.63 118 GLU A N 1
ATOM 999 C CA . GLU A 1 126 ? 0.678 4.479 -16.722 1.00 31.20 118 GLU A CA 1
ATOM 1000 C C . GLU A 1 126 ? -0.766 4.388 -17.128 1.00 28.32 118 GLU A C 1
ATOM 1001 O O . GLU A 1 126 ? -1.415 3.388 -16.880 1.00 28.33 118 GLU A O 1
ATOM 1007 N N . LYS A 1 127 ? -1.278 5.427 -17.760 1.00 25.81 119 LYS A N 1
ATOM 1008 C CA . LYS A 1 127 ? -2.649 5.372 -18.225 1.00 24.46 119 LYS A CA 1
ATOM 1009 C C . LYS A 1 127 ? -2.745 6.144 -19.512 1.00 24.43 119 LYS A C 1
ATOM 1010 O O . LYS A 1 127 ? -2.216 7.242 -19.612 1.00 25.31 119 LYS A O 1
ATOM 1016 N N . SER A 1 128 ? -3.422 5.578 -20.502 1.00 22.88 120 SER A N 1
ATOM 1017 C CA . SER A 1 128 ? -3.526 6.252 -21.784 1.00 22.72 120 SER A CA 1
ATOM 1018 C C . SER A 1 128 ? -4.569 7.370 -21.795 1.00 22.99 120 SER A C 1
ATOM 1019 O O . SER A 1 128 ? -5.493 7.389 -20.963 1.00 21.16 120 SER A O 1
ATOM 1022 N N . GLN A 1 129 ? -4.388 8.306 -22.729 1.00 23.05 121 GLN A N 1
ATOM 1023 C CA . GLN A 1 129 ? -5.291 9.443 -22.882 1.00 24.28 121 GLN A CA 1
ATOM 1024 C C . GLN A 1 129 ? -6.664 8.873 -23.223 1.00 24.64 121 GLN A C 1
ATOM 1025 O O . GLN A 1 129 ? -7.685 9.294 -22.705 1.00 26.67 121 GLN A O 1
ATOM 1031 N N . LYS A 1 130 ? -6.670 7.892 -24.108 1.00 24.24 122 LYS A N 1
ATOM 1032 C CA . LYS A 1 130 ? -7.893 7.254 -24.563 1.00 22.73 122 LYS A CA 1
ATOM 1033 C C . LYS A 1 130 ? -8.616 6.494 -23.466 1.00 22.43 122 LYS A C 1
ATOM 1034 O O . LYS A 1 130 ? -9.840 6.451 -23.459 1.00 22.29 122 LYS A O 1
ATOM 1040 N N . ALA A 1 131 ? -7.869 5.881 -22.551 1.00 21.85 123 ALA A N 1
ATOM 1041 C CA . ALA A 1 131 ? -8.484 5.131 -21.456 1.00 21.86 123 ALA A CA 1
ATOM 1042 C C . ALA A 1 131 ? -9.267 6.070 -20.555 1.00 22.85 123 ALA A C 1
ATOM 1043 O O . ALA A 1 131 ? -10.343 5.714 -20.071 1.00 23.07 123 ALA A O 1
ATOM 1045 N N . ILE A 1 132 ? -8.704 7.261 -20.333 1.00 23.19 124 ILE A N 1
ATOM 1046 C CA . ILE A 1 132 ? -9.311 8.271 -19.488 1.00 23.00 124 ILE A CA 1
ATOM 1047 C C . ILE A 1 132 ? -10.528 8.859 -20.174 1.00 24.04 124 ILE A C 1
ATOM 1048 O O . ILE A 1 132 ? -11.539 9.126 -19.526 1.00 23.28 124 ILE A O 1
ATOM 1053 N N . GLN A 1 133 ? -10.450 9.025 -21.491 1.00 25.80 125 GLN A N 1
ATOM 1054 C CA . GLN A 1 133 ? -11.586 9.573 -22.235 1.00 27.27 125 GLN A CA 1
ATOM 1055 C C . GLN A 1 133 ? -12.763 8.646 -22.249 1.00 26.81 125 GLN A C 1
ATOM 1056 O O . GLN A 1 133 ? -13.897 9.101 -22.200 1.00 28.20 125 GLN A O 1
ATOM 1062 N N . ASP A 1 134 ? -12.503 7.348 -22.325 1.00 26.58 126 ASP A N 1
ATOM 1063 C CA . ASP A 1 134 ? -13.572 6.371 -22.293 1.00 26.35 126 ASP A CA 1
ATOM 1064 C C . ASP A 1 134 ? -14.315 6.395 -20.951 1.00 25.60 126 ASP A C 1
ATOM 1065 O O . ASP A 1 134 ? -15.539 6.238 -20.908 1.00 24.49 126 ASP A O 1
ATOM 1070 N N . GLU A 1 135 ? -13.594 6.614 -19.854 1.00 24.17 127 GLU A N 1
ATOM 1071 C CA . GLU A 1 135 ? -14.266 6.699 -18.571 1.00 23.28 127 GLU A CA 1
ATOM 1072 C C . GLU A 1 135 ? -15.131 7.943 -18.575 1.00 23.04 127 GLU A C 1
ATOM 1073 O O . GLU A 1 135 ? -16.292 7.867 -18.185 1.00 24.02 127 GLU A O 1
ATOM 1079 N N . ILE A 1 136 ? -14.576 9.079 -19.019 1.00 20.84 128 ILE A N 1
ATOM 1080 C CA . ILE A 1 136 ? -15.329 10.324 -19.099 1.00 16.94 128 ILE A CA 1
ATOM 1081 C C . ILE A 1 136 ? -16.562 10.196 -20.004 1.00 18.72 128 ILE A C 1
ATOM 1082 O O . ILE A 1 136 ? -17.655 10.652 -19.659 1.00 18.68 128 ILE A O 1
ATOM 1087 N N . ARG A 1 137 ? -16.408 9.553 -21.155 1.00 19.70 129 ARG A N 1
ATOM 1088 C CA . ARG A 1 137 ? -17.534 9.415 -22.060 1.00 21.82 129 ARG A CA 1
ATOM 1089 C C . ARG A 1 137 ? -18.691 8.649 -21.441 1.00 22.01 129 ARG A C 1
ATOM 1090 O O . ARG A 1 137 ? -19.861 8.921 -21.727 1.00 21.19 129 ARG A O 1
ATOM 1098 N N . SER A 1 138 ? -18.336 7.692 -20.589 1.00 22.95 130 SER A N 1
ATOM 1099 C CA . SER A 1 138 ? -19.268 6.852 -19.839 1.00 22.67 130 SER A CA 1
ATOM 1100 C C . SER A 1 138 ? -20.083 7.736 -18.858 1.00 22.32 130 SER A C 1
ATOM 1101 O O . SER A 1 138 ? -21.265 7.486 -18.626 1.00 21.41 130 SER A O 1
ATOM 1104 N N . VAL A 1 139 ? -19.452 8.770 -18.295 1.00 20.97 131 VAL A N 1
ATOM 1105 C CA . VAL A 1 139 ? -20.124 9.696 -17.382 1.00 19.78 131 VAL A CA 1
ATOM 1106 C C . VAL A 1 139 ? -21.068 10.606 -18.147 1.00 21.62 131 VAL A C 1
ATOM 1107 O O . VAL A 1 139 ? -22.228 10.790 -17.759 1.00 24.06 131 VAL A O 1
ATOM 1111 N N . ILE A 1 140 ? -20.577 11.186 -19.233 1.00 19.78 132 ILE A N 1
ATOM 1112 C CA . ILE A 1 140 ? -21.423 12.059 -20.014 1.00 18.88 132 ILE A CA 1
ATOM 1113 C C . ILE A 1 140 ? -22.685 11.383 -20.565 1.00 20.27 132 ILE A C 1
ATOM 1114 O O . ILE A 1 140 ? -23.743 12.018 -20.627 1.00 18.63 132 ILE A O 1
ATOM 1119 N N . ARG A 1 141 ? -22.587 10.109 -20.957 1.00 20.70 133 ARG A N 1
ATOM 1120 C CA . ARG A 1 141 ? -23.772 9.406 -21.462 1.00 22.27 133 ARG A CA 1
ATOM 1121 C C . ARG A 1 141 ? -24.769 9.254 -20.324 1.00 23.30 133 ARG A C 1
ATOM 1122 O O . ARG A 1 141 ? -25.966 9.478 -20.490 1.00 24.72 133 ARG A O 1
ATOM 1130 N N . GLN A 1 142 ? -24.274 8.904 -19.149 1.00 22.44 134 GLN A N 1
ATOM 1131 C CA . GLN A 1 142 ? -25.170 8.734 -18.032 1.00 22.41 134 GLN A CA 1
ATOM 1132 C C . GLN A 1 142 ? -25.853 10.063 -17.737 1.00 22.24 134 GLN A C 1
ATOM 1133 O O . GLN A 1 142 ? -27.063 10.118 -17.503 1.00 22.17 134 GLN A O 1
ATOM 1139 N N . ILE A 1 143 ? -25.091 11.145 -17.772 1.00 22.15 135 ILE A N 1
ATOM 1140 C CA . ILE A 1 143 ? -25.688 12.450 -17.520 1.00 22.28 135 ILE A CA 1
ATOM 1141 C C . ILE A 1 143 ? -26.827 12.719 -18.490 1.00 22.56 135 ILE A C 1
ATOM 1142 O O . ILE A 1 143 ? -27.827 13.333 -18.133 1.00 23.55 135 ILE A O 1
ATOM 1147 N N . THR A 1 144 ? -26.669 12.237 -19.717 1.00 21.98 136 THR A N 1
ATOM 1148 C CA . THR A 1 144 ? -27.696 12.380 -20.735 1.00 22.57 136 THR A CA 1
ATOM 1149 C C . THR A 1 144 ? -28.954 11.542 -20.423 1.00 23.20 136 THR A C 1
ATOM 1150 O O . THR A 1 144 ? -30.069 12.054 -20.486 1.00 22.60 136 THR A O 1
ATOM 1154 N N . ALA A 1 145 ? -28.768 10.267 -20.072 1.00 23.69 137 ALA A N 1
ATOM 1155 C CA . ALA A 1 145 ? -29.881 9.334 -19.771 1.00 23.72 137 ALA A CA 1
ATOM 1156 C C . ALA A 1 145 ? -30.676 9.746 -18.550 1.00 23.46 137 ALA A C 1
ATOM 1157 O O . ALA A 1 145 ? -31.747 9.200 -18.230 1.00 21.90 137 ALA A O 1
ATOM 1159 N N . THR A 1 146 ? -30.132 10.740 -17.881 1.00 22.65 138 THR A N 1
ATOM 1160 C CA . THR A 1 146 ? -30.746 11.281 -16.691 1.00 23.15 138 THR A CA 1
ATOM 1161 C C . THR A 1 146 ? -32.097 11.961 -16.965 1.00 24.28 138 THR A C 1
ATOM 1162 O O . THR A 1 146 ? -32.926 12.035 -16.067 1.00 22.91 138 THR A O 1
ATOM 1166 N N . VAL A 1 147 ? -32.300 12.452 -18.195 1.00 25.23 139 VAL A N 1
ATOM 1167 C CA . VAL A 1 147 ? -33.523 13.142 -18.641 1.00 26.29 139 VAL A CA 1
ATOM 1168 C C . VAL A 1 147 ? -34.843 12.461 -18.272 1.00 27.29 139 VAL A C 1
ATOM 1169 O O . VAL A 1 147 ? -35.748 13.109 -17.756 1.00 27.87 139 VAL A O 1
ATOM 1173 N N . THR A 1 148 ? -34.975 11.168 -18.537 1.00 26.34 140 THR A N 1
ATOM 1174 C CA . THR A 1 148 ? -36.231 10.508 -18.218 1.00 26.02 140 THR A CA 1
ATOM 1175 C C . THR A 1 148 ? -36.729 10.665 -16.773 1.00 26.34 140 THR A C 1
ATOM 1176 O O . THR A 1 148 ? -37.906 10.932 -16.555 1.00 28.37 140 THR A O 1
ATOM 1180 N N . PHE A 1 149 ? -35.878 10.503 -15.770 1.00 25.94 141 PHE A N 1
ATOM 1181 C CA . PHE A 1 149 ? -36.414 10.605 -14.414 1.00 25.25 141 PHE A CA 1
ATOM 1182 C C . PHE A 1 149 ? -36.275 11.926 -13.709 1.00 26.07 141 PHE A C 1
ATOM 1183 O O . PHE A 1 149 ? -36.986 12.192 -12.754 1.00 30.28 141 PHE A O 1
ATOM 1191 N N . LEU A 1 150 ? -35.358 12.765 -14.139 1.00 25.24 142 LEU A N 1
ATOM 1192 C CA . LEU A 1 150 ? -35.259 14.045 -13.480 1.00 23.15 142 LEU A CA 1
ATOM 1193 C C . LEU A 1 150 ? -36.544 14.844 -13.705 1.00 23.37 142 LEU A C 1
ATOM 1194 O O . LEU A 1 150 ? -37.208 14.707 -14.735 1.00 21.86 142 LEU A O 1
ATOM 1199 N N . PRO A 1 151 ? -36.928 15.663 -12.714 1.00 24.60 143 PRO A N 1
ATOM 1200 C CA . PRO A 1 151 ? -38.123 16.507 -12.769 1.00 25.76 143 PRO A CA 1
ATOM 1201 C C . PRO A 1 151 ? -37.909 17.555 -13.820 1.00 26.38 143 PRO A C 1
ATOM 1202 O O . PRO A 1 151 ? -36.825 18.110 -13.899 1.00 25.73 143 PRO A O 1
ATOM 1206 N N . LEU A 1 152 ? -38.932 17.824 -14.627 1.00 28.69 144 LEU A N 1
ATOM 1207 C CA . LEU A 1 152 ? -38.804 18.834 -15.665 1.00 31.09 144 LEU A CA 1
ATOM 1208 C C . LEU A 1 152 ? -38.614 20.181 -14.974 1.00 33.02 144 LEU A C 1
ATOM 1209 O O . LEU A 1 152 ? -39.114 20.409 -13.878 1.00 33.52 144 LEU A O 1
ATOM 1214 N N . LEU A 1 153 ? -37.833 21.055 -15.583 1.00 34.78 145 LEU A N 1
ATOM 1215 C CA . LEU A 1 153 ? -37.651 22.380 -15.024 1.00 36.67 145 LEU A CA 1
ATOM 1216 C C . LEU A 1 153 ? -38.566 23.319 -15.846 1.00 39.74 145 LEU A C 1
ATOM 1217 O O . LEU A 1 153 ? -38.129 23.958 -16.813 1.00 38.12 145 LEU A O 1
ATOM 1222 N N . GLU A 1 154 ? -39.844 23.357 -15.455 1.00 43.28 146 GLU A N 1
ATOM 1223 C CA . GLU A 1 154 ? -40.902 24.150 -16.094 1.00 46.10 146 GLU A CA 1
ATOM 1224 C C . GLU A 1 154 ? -40.666 25.682 -16.097 1.00 44.23 146 GLU A C 1
ATOM 1225 O O . GLU A 1 154 ? -40.948 26.356 -17.086 1.00 42.86 146 GLU A O 1
ATOM 1231 N N . VAL A 1 155 ? -40.158 26.225 -14.993 1.00 41.32 147 VAL A N 1
ATOM 1232 C CA . VAL A 1 155 ? -39.883 27.654 -14.886 1.00 38.08 147 VAL A CA 1
ATOM 1233 C C . VAL A 1 155 ? -38.529 28.041 -15.489 1.00 37.39 147 VAL A C 1
ATOM 1234 O O . VAL A 1 155 ? -37.773 27.207 -15.982 1.00 36.09 147 VAL A O 1
ATOM 1238 N N . SER A 1 156 ? -38.238 29.331 -15.444 1.00 37.26 148 SER A N 1
ATOM 1239 C CA . SER A 1 156 ? -37.000 29.847 -15.986 1.00 37.18 148 SER A CA 1
ATOM 1240 C C . SER A 1 156 ? -35.954 29.843 -14.906 1.00 36.01 148 SER A C 1
ATOM 1241 O O . SER A 1 156 ? -36.126 30.466 -13.853 1.00 34.73 148 SER A O 1
ATOM 1244 N N . CYS A 1 157 ? -34.857 29.151 -15.190 1.00 35.37 149 CYS A N 1
ATOM 1245 C CA . CYS A 1 157 ? -33.765 29.041 -14.243 1.00 35.06 149 CYS A CA 1
ATOM 1246 C C . CYS A 1 157 ? -32.496 29.747 -14.649 1.00 33.53 149 CYS A C 1
ATOM 1247 O O . CYS A 1 157 ? -32.327 30.160 -15.780 1.00 33.98 149 CYS A O 1
ATOM 1250 N N . SER A 1 158 ? -31.598 29.850 -13.683 1.00 32.63 150 SER A N 1
ATOM 1251 C CA . SER A 1 158 ? -30.284 30.450 -13.841 1.00 31.40 150 SER A CA 1
ATOM 1252 C C . SER A 1 158 ? -29.378 29.433 -13.121 1.00 31.21 150 SER A C 1
ATOM 1253 O O . SER A 1 158 ? -29.878 28.462 -12.529 1.00 31.68 150 SER A O 1
ATOM 1256 N N . PHE A 1 159 ? -28.064 29.615 -13.183 1.00 28.97 151 PHE A N 1
ATOM 1257 C CA . PHE A 1 159 ? -27.201 28.699 -12.470 1.00 26.99 151 PHE A CA 1
ATOM 1258 C C . PHE A 1 159 ? -26.096 29.442 -11.736 1.00 28.76 151 PHE A C 1
ATOM 1259 O O . PHE A 1 159 ? -25.863 30.622 -11.964 1.00 28.56 151 PHE A O 1
ATOM 1267 N N . ASP A 1 160 ? -25.440 28.755 -10.819 1.00 31.48 152 ASP A N 1
ATOM 1268 C CA . ASP A 1 160 ? -24.357 29.371 -10.098 1.00 34.38 152 ASP A CA 1
ATOM 1269 C C . ASP A 1 160 ? -23.304 28.307 -9.907 1.00 34.27 152 ASP A C 1
ATOM 1270 O O . ASP A 1 160 ? -23.663 27.138 -9.802 1.00 35.21 152 ASP A O 1
ATOM 1275 N N . LEU A 1 161 ? -22.026 28.703 -9.873 1.00 31.26 153 LEU A N 1
ATOM 1276 C CA . LEU A 1 161 ? -20.916 27.781 -9.672 1.00 29.80 153 LEU A CA 1
ATOM 1277 C C . LEU A 1 161 ? -20.347 27.944 -8.285 1.00 29.84 153 LEU A C 1
ATOM 1278 O O . LEU A 1 161 ? -19.910 29.044 -7.929 1.00 29.26 153 LEU A O 1
ATOM 1283 N N . LEU A 1 162 ? -20.341 26.850 -7.520 1.00 30.14 154 LEU A N 1
ATOM 1284 C CA . LEU A 1 162 ? -19.773 26.833 -6.183 1.00 29.80 154 LEU A CA 1
ATOM 1285 C C . LEU A 1 162 ? -18.544 25.922 -6.160 1.00 30.77 154 LEU A C 1
ATOM 1286 O O . LEU A 1 162 ? -18.492 24.833 -6.778 1.00 29.13 154 LEU A O 1
ATOM 1291 N N . ILE A 1 163 ? -17.556 26.409 -5.426 1.00 32.65 155 ILE A N 1
ATOM 1292 C CA . ILE A 1 163 ? -16.273 25.756 -5.228 1.00 33.87 155 ILE A CA 1
ATOM 1293 C C . ILE A 1 163 ? -16.177 25.555 -3.727 1.00 37.13 155 ILE A C 1
ATOM 1294 O O . ILE A 1 163 ? -16.646 26.389 -2.954 1.00 37.30 155 ILE A O 1
ATOM 1299 N N . TYR A 1 164 ? -15.607 24.430 -3.325 1.00 40.24 156 TYR A N 1
ATOM 1300 C CA . TYR A 1 164 ? -15.443 24.126 -1.926 1.00 41.40 156 TYR A CA 1
ATOM 1301 C C . TYR A 1 164 ? -13.976 23.737 -1.719 1.00 43.90 156 TYR A C 1
ATOM 1302 O O . TYR A 1 164 ? -13.507 22.750 -2.261 1.00 43.23 156 TYR A O 1
ATOM 1311 N N . THR A 1 165 ? -13.245 24.512 -0.931 1.00 49.33 157 THR A N 1
ATOM 1312 C CA . THR A 1 165 ? -11.824 24.220 -0.666 1.00 56.37 157 THR A CA 1
ATOM 1313 C C . THR A 1 165 ? -11.307 24.208 0.823 1.00 61.53 157 THR A C 1
ATOM 1314 O O . THR A 1 165 ? -12.093 24.109 1.689 1.00 59.40 157 THR A O 1
ATOM 1318 N N . ASP A 1 166 ? -10.000 24.380 1.048 1.00 68.27 158 ASP A N 1
ATOM 1319 C CA . ASP A 1 166 ? -9.320 24.473 2.312 1.00 72.70 158 ASP A CA 1
ATOM 1320 C C . ASP A 1 166 ? -9.103 25.951 2.733 1.00 74.57 158 ASP A C 1
ATOM 1321 O O . ASP A 1 166 ? -8.376 26.785 2.075 1.00 75.26 158 ASP A O 1
ATOM 1326 N N . LYS A 1 167 ? -9.654 26.216 3.906 1.00 77.88 159 LYS A N 1
ATOM 1327 C CA . LYS A 1 167 ? -9.682 27.474 4.528 1.00 80.65 159 LYS A CA 1
ATOM 1328 C C . LYS A 1 167 ? -8.429 28.296 4.533 1.00 80.93 159 LYS A C 1
ATOM 1329 O O . LYS A 1 167 ? -8.374 29.240 5.280 1.00 80.28 159 LYS A O 1
ATOM 1335 N N . ASP A 1 168 ? -7.445 27.996 3.693 1.00 80.52 160 ASP A N 1
ATOM 1336 C CA . ASP A 1 168 ? -6.302 28.864 3.625 1.00 80.01 160 ASP A CA 1
ATOM 1337 C C . ASP A 1 168 ? -5.985 29.127 2.170 1.00 76.04 160 ASP A C 1
ATOM 1338 O O . ASP A 1 168 ? -4.828 29.092 1.766 1.00 75.26 160 ASP A O 1
ATOM 1343 N N . LEU A 1 169 ? -7.027 29.402 1.393 1.00 71.20 161 LEU A N 1
ATOM 1344 C CA . LEU A 1 169 ? -6.871 29.654 -0.022 1.00 68.10 161 LEU A CA 1
ATOM 1345 C C . LEU A 1 169 ? -7.162 31.128 -0.257 1.00 66.87 161 LEU A C 1
ATOM 1346 O O . LEU A 1 169 ? -8.157 31.652 0.235 1.00 69.38 161 LEU A O 1
ATOM 1351 N N . VAL A 1 170 ? -6.277 31.813 -0.965 1.00 64.17 162 VAL A N 1
ATOM 1352 C CA . VAL A 1 170 ? -6.511 33.214 -1.284 1.00 62.19 162 VAL A CA 1
ATOM 1353 C C . VAL A 1 170 ? -7.287 33.252 -2.597 1.00 61.26 162 VAL A C 1
ATOM 1354 O O . VAL A 1 170 ? -6.741 33.057 -3.683 1.00 61.03 162 VAL A O 1
ATOM 1358 N N . VAL A 1 171 ? -8.581 33.503 -2.492 1.00 60.56 163 VAL A N 1
ATOM 1359 C CA . VAL A 1 171 ? -9.415 33.485 -3.682 1.00 60.81 163 VAL A CA 1
ATOM 1360 C C . VAL A 1 171 ? -9.546 34.828 -4.348 1.00 59.66 163 VAL A C 1
ATOM 1361 O O . VAL A 1 171 ? -9.682 35.833 -3.674 1.00 58.87 163 VAL A O 1
ATOM 1365 N N . PRO A 1 172 ? -9.519 34.851 -5.693 1.00 60.06 164 PRO A N 1
ATOM 1366 C CA . PRO A 1 172 ? -9.631 36.052 -6.534 1.00 60.84 164 PRO A CA 1
ATOM 1367 C C . PRO A 1 172 ? -10.878 36.857 -6.214 1.00 61.84 164 PRO A C 1
ATOM 1368 O O . PRO A 1 172 ? -11.817 36.342 -5.603 1.00 61.61 164 PRO A O 1
ATOM 1372 N N . GLU A 1 173 ? -10.889 38.110 -6.656 1.00 63.93 165 GLU A N 1
ATOM 1373 C CA . GLU A 1 173 ? -12.008 39.001 -6.388 1.00 67.24 165 GLU A CA 1
ATOM 1374 C C . GLU A 1 173 ? -13.344 38.516 -6.922 1.00 65.60 165 GLU A C 1
ATOM 1375 O O . GLU A 1 173 ? -14.368 38.619 -6.239 1.00 65.76 165 GLU A O 1
ATOM 1381 N N . LYS A 1 174 ? -13.323 37.979 -8.137 1.00 62.56 166 LYS A N 1
ATOM 1382 C CA . LYS A 1 174 ? -14.524 37.458 -8.782 1.00 59.07 166 LYS A CA 1
ATOM 1383 C C . LYS A 1 174 ? -15.246 36.374 -7.959 1.00 55.23 166 LYS A C 1
ATOM 1384 O O . LYS A 1 174 ? -16.449 36.141 -8.134 1.00 54.44 166 LYS A O 1
ATOM 1390 N N . TRP A 1 175 ? -14.522 35.708 -7.066 1.00 51.80 167 TRP A N 1
ATOM 1391 C CA . TRP A 1 175 ? -15.150 34.692 -6.240 1.00 49.14 167 TRP A CA 1
ATOM 1392 C C . TRP A 1 175 ? -15.532 35.322 -4.916 1.00 49.63 167 TRP A C 1
ATOM 1393 O O . TRP A 1 175 ? -14.729 36.050 -4.331 1.00 50.37 167 TRP A O 1
ATOM 1404 N N . GLU A 1 176 ? -16.749 35.035 -4.451 1.00 49.80 168 GLU A N 1
ATOM 1405 C CA . GLU A 1 176 ? -17.265 35.555 -3.184 1.00 49.76 168 GLU A CA 1
ATOM 1406 C C . GLU A 1 176 ? -17.623 34.451 -2.196 1.00 49.55 168 GLU A C 1
ATOM 1407 O O . GLU A 1 176 ? -17.958 33.336 -2.588 1.00 50.28 168 GLU A O 1
ATOM 1413 N N . GLU A 1 177 ? -17.540 34.755 -0.906 1.00 48.45 169 GLU A N 1
ATOM 1414 C CA . GLU A 1 177 ? -17.853 33.753 0.104 1.00 47.52 169 GLU A CA 1
ATOM 1415 C C . GLU A 1 177 ? -19.294 33.305 -0.085 1.00 45.22 169 GLU A C 1
ATOM 1416 O O . GLU A 1 177 ? -20.121 34.103 -0.523 1.00 44.64 169 GLU A O 1
ATOM 1422 N N . SER A 1 178 ? -19.597 32.039 0.214 1.00 43.72 170 SER A N 1
ATOM 1423 C CA . SER A 1 178 ? -20.970 31.527 0.076 1.00 42.96 170 SER A CA 1
ATOM 1424 C C . SER A 1 178 ? -21.294 30.314 0.980 1.00 41.11 170 SER A C 1
ATOM 1425 O O . SER A 1 178 ? -20.495 29.929 1.839 1.00 39.88 170 SER A O 1
ATOM 1428 N N . GLY A 1 179 ? -22.480 29.736 0.784 1.00 40.51 171 GLY A N 1
ATOM 1429 C CA . GLY A 1 179 ? -22.905 28.559 1.528 1.00 40.07 171 GLY A CA 1
ATOM 1430 C C . GLY A 1 179 ? -23.081 27.404 0.553 1.00 40.40 171 GLY A C 1
ATOM 1431 O O . GLY A 1 179 ? -22.970 27.628 -0.649 1.00 40.90 171 GLY A O 1
ATOM 1432 N N . PRO A 1 180 ? -23.367 26.171 1.012 1.00 40.70 172 PRO A N 1
ATOM 1433 C CA . PRO A 1 180 ? -23.541 25.011 0.125 1.00 40.42 172 PRO A CA 1
ATOM 1434 C C . PRO A 1 180 ? -24.749 25.089 -0.796 1.00 40.81 172 PRO A C 1
ATOM 1435 O O . PRO A 1 180 ? -24.790 24.438 -1.839 1.00 41.58 172 PRO A O 1
ATOM 1439 N N . GLN A 1 181 ? -25.740 25.872 -0.385 1.00 39.46 173 GLN A N 1
ATOM 1440 C CA . GLN A 1 181 ? -26.975 26.048 -1.145 1.00 37.54 173 GLN A CA 1
ATOM 1441 C C . GLN A 1 181 ? -27.720 24.750 -1.464 1.00 34.89 173 GLN A C 1
ATOM 1442 O O . GLN A 1 181 ? -28.127 24.504 -2.602 1.00 32.83 173 GLN A O 1
ATOM 1448 N N . PHE A 1 182 ? -27.904 23.935 -0.428 1.00 34.11 174 PHE A N 1
ATOM 1449 C CA . PHE A 1 182 ? -28.595 22.662 -0.557 1.00 35.27 174 PHE A CA 1
ATOM 1450 C C . PHE A 1 182 ? -30.032 22.904 -0.923 1.00 37.18 174 PHE A C 1
ATOM 1451 O O . PHE A 1 182 ? -30.562 23.985 -0.686 1.00 38.43 174 PHE A O 1
ATOM 1459 N N . ILE A 1 183 ? -30.663 21.911 -1.528 1.00 40.31 175 ILE A N 1
ATOM 1460 C CA . ILE A 1 183 ? -32.063 22.031 -1.867 1.00 42.54 175 ILE A CA 1
ATOM 1461 C C . ILE A 1 183 ? -32.688 21.671 -0.524 1.00 45.45 175 ILE A C 1
ATOM 1462 O O . ILE A 1 183 ? -32.270 20.704 0.115 1.00 46.78 175 ILE A O 1
ATOM 1467 N N . THR A 1 184 ? -33.666 22.450 -0.082 1.00 48.98 176 THR A N 1
ATOM 1468 C CA . THR A 1 184 ? -34.317 22.203 1.202 1.00 51.74 176 THR A CA 1
ATOM 1469 C C . THR A 1 184 ? -34.894 20.787 1.402 1.00 52.27 176 THR A C 1
ATOM 1470 O O . THR A 1 184 ? -34.802 20.218 2.489 1.00 52.87 176 THR A O 1
ATOM 1474 N N . ASN A 1 185 ? -35.463 20.198 0.364 1.00 52.74 177 ASN A N 1
ATOM 1475 C CA . ASN A 1 185 ? -36.026 18.866 0.522 1.00 53.63 177 ASN A CA 1
ATOM 1476 C C . ASN A 1 185 ? -35.814 17.995 -0.733 1.00 52.06 177 ASN A C 1
ATOM 1477 O O . ASN A 1 185 ? -36.529 18.148 -1.724 1.00 52.27 177 ASN A O 1
ATOM 1482 N N . SER A 1 186 ? -34.876 17.045 -0.687 1.00 49.99 178 SER A N 1
ATOM 1483 C CA . SER A 1 186 ? -34.569 16.278 -1.901 1.00 48.46 178 SER A CA 1
ATOM 1484 C C . SER A 1 186 ? -34.343 14.769 -1.958 1.00 47.60 178 SER A C 1
ATOM 1485 O O . SER A 1 186 ? -34.427 14.038 -0.974 1.00 46.93 178 SER A O 1
ATOM 1488 N N . GLU A 1 187 ? -34.035 14.357 -3.190 1.00 47.94 179 GLU A N 1
ATOM 1489 C CA . GLU A 1 187 ? -33.709 12.992 -3.614 1.00 47.89 179 GLU A CA 1
ATOM 1490 C C . GLU A 1 187 ? -32.408 13.194 -4.417 1.00 43.07 179 GLU A C 1
ATOM 1491 O O . GLU A 1 187 ? -32.162 14.281 -4.917 1.00 40.81 179 GLU A O 1
ATOM 1497 N N . GLU A 1 188 ? -31.587 12.159 -4.555 1.00 39.69 180 GLU A N 1
ATOM 1498 C CA . GLU A 1 188 ? -30.328 12.283 -5.283 1.00 36.11 180 GLU A CA 1
ATOM 1499 C C . GLU A 1 188 ? -29.885 10.957 -5.876 1.00 30.45 180 GLU A C 1
ATOM 1500 O O . GLU A 1 188 ? -30.203 9.894 -5.364 1.00 28.01 180 GLU A O 1
ATOM 1506 N N . VAL A 1 189 ? -29.182 11.041 -6.992 1.00 27.75 181 VAL A N 1
ATOM 1507 C CA . VAL A 1 189 ? -28.694 9.856 -7.658 1.00 26.77 181 VAL A CA 1
ATOM 1508 C C . VAL A 1 189 ? -27.199 10.019 -7.838 1.00 27.71 181 VAL A C 1
ATOM 1509 O O . VAL A 1 189 ? -26.704 11.037 -8.357 1.00 28.32 181 VAL A O 1
ATOM 1513 N N . ARG A 1 190 ? -26.482 9.009 -7.370 1.00 28.50 182 ARG A N 1
ATOM 1514 C CA . ARG A 1 190 ? -25.039 8.980 -7.450 1.00 28.33 182 ARG A CA 1
ATOM 1515 C C . ARG A 1 190 ? -24.689 8.405 -8.810 1.00 26.37 182 ARG A C 1
ATOM 1516 O O . ARG A 1 190 ? -25.140 7.321 -9.162 1.00 24.29 182 ARG A O 1
ATOM 1524 N N . LEU A 1 191 ? -23.885 9.152 -9.557 1.00 25.66 183 LEU A N 1
ATOM 1525 C CA . LEU A 1 191 ? -23.443 8.803 -10.906 1.00 24.64 183 LEU A CA 1
ATOM 1526 C C . LEU A 1 191 ? -22.043 8.152 -10.981 1.00 24.76 183 LEU A C 1
ATOM 1527 O O . LEU A 1 191 ? -21.398 7.878 -9.971 1.00 25.93 183 LEU A O 1
ATOM 1532 N N . ARG A 1 192 ? -21.576 7.911 -12.197 1.00 24.54 184 ARG A N 1
ATOM 1533 C CA . ARG A 1 192 ? -20.270 7.316 -12.408 1.00 23.11 184 ARG A CA 1
ATOM 1534 C C . ARG A 1 192 ? -19.136 8.319 -12.158 1.00 24.08 184 ARG A C 1
ATOM 1535 O O . ARG A 1 192 ? -19.354 9.535 -12.069 1.00 26.93 184 ARG A O 1
ATOM 1543 N N . SER A 1 193 ? -17.915 7.798 -12.053 1.00 22.75 185 SER A N 1
ATOM 1544 C CA . SER A 1 193 ? -16.736 8.628 -11.823 1.00 22.12 185 SER A CA 1
ATOM 1545 C C . SER A 1 193 ? -15.663 8.271 -12.863 1.00 20.33 185 SER A C 1
ATOM 1546 O O . SER A 1 193 ? -15.841 7.324 -13.617 1.00 19.90 185 SER A O 1
ATOM 1549 N N . PHE A 1 194 ? -14.585 9.053 -12.935 1.00 18.37 186 PHE A N 1
ATOM 1550 C CA . PHE A 1 194 ? -13.494 8.761 -13.848 1.00 17.53 186 PHE A CA 1
ATOM 1551 C C . PHE A 1 194 ? -12.269 9.178 -13.089 1.00 17.51 186 PHE A C 1
ATOM 1552 O O . PHE A 1 194 ? -12.360 9.954 -12.141 1.00 19.54 186 PHE A O 1
ATOM 1560 N N . THR A 1 195 ? -11.116 8.666 -13.473 1.00 17.92 187 THR A N 1
ATOM 1561 C CA . THR A 1 195 ? -9.929 8.996 -12.718 1.00 18.61 187 THR A CA 1
ATOM 1562 C C . THR A 1 195 ? -8.729 9.054 -13.610 1.00 20.33 187 THR A C 1
ATOM 1563 O O . THR A 1 195 ? -8.618 8.246 -14.497 1.00 22.21 187 THR A O 1
ATOM 1567 N N . THR A 1 196 ? -7.824 9.996 -13.388 1.00 20.66 188 THR A N 1
ATOM 1568 C CA . THR A 1 196 ? -6.603 10.071 -14.206 1.00 19.88 188 THR A CA 1
ATOM 1569 C C . THR A 1 196 ? -5.466 9.404 -13.454 1.00 19.70 188 THR A C 1
ATOM 1570 O O . THR A 1 196 ? -4.289 9.549 -13.804 1.00 20.37 188 THR A O 1
ATOM 1574 N N . THR A 1 197 ? -5.848 8.691 -12.408 1.00 19.12 189 THR A N 1
ATOM 1575 C CA . THR A 1 197 ? -4.924 8.019 -11.510 1.00 19.95 189 THR A CA 1
ATOM 1576 C C . THR A 1 197 ? -4.268 9.058 -10.602 1.00 20.64 189 THR A C 1
ATOM 1577 O O . THR A 1 197 ? -3.516 8.690 -9.706 1.00 22.95 189 THR A O 1
ATOM 1581 N N . ILE A 1 198 ? -4.499 10.348 -10.864 1.00 19.73 190 ILE A N 1
ATOM 1582 C CA . ILE A 1 198 ? -3.957 11.414 -10.010 1.00 18.29 190 ILE A CA 1
ATOM 1583 C C . ILE A 1 198 ? -5.123 12.170 -9.386 1.00 18.32 190 ILE A C 1
ATOM 1584 O O . ILE A 1 198 ? -5.096 12.534 -8.212 1.00 17.00 190 ILE A O 1
ATOM 1589 N N . HIS A 1 199 ? -6.156 12.382 -10.189 1.00 18.81 191 HIS A N 1
ATOM 1590 C CA . HIS A 1 199 ? -7.374 13.024 -9.721 1.00 18.68 191 HIS A CA 1
ATOM 1591 C C . HIS A 1 199 ? -8.532 12.062 -9.970 1.00 18.91 191 HIS A C 1
ATOM 1592 O O . HIS A 1 199 ? -8.533 11.304 -10.958 1.00 15.93 191 HIS A O 1
ATOM 1599 N N . LYS A 1 200 ? -9.510 12.083 -9.068 1.00 20.16 192 LYS A N 1
ATOM 1600 C CA . LYS A 1 200 ? -10.694 11.263 -9.239 1.00 21.59 192 LYS A CA 1
ATOM 1601 C C . LYS A 1 200 ? -11.917 12.157 -9.052 1.00 22.31 192 LYS A C 1
ATOM 1602 O O . LYS A 1 200 ? -12.022 12.892 -8.062 1.00 22.54 192 LYS A O 1
ATOM 1608 N N . VAL A 1 201 ? -12.834 12.087 -10.018 1.00 22.28 193 VAL A N 1
ATOM 1609 C CA . VAL A 1 201 ? -14.054 12.891 -10.003 1.00 20.89 193 VAL A CA 1
ATOM 1610 C C . VAL A 1 201 ? -15.328 12.067 -9.893 1.00 22.35 193 VAL A C 1
ATOM 1611 O O . VAL A 1 201 ? -15.616 11.222 -10.739 1.00 22.49 193 VAL A O 1
ATOM 1615 N N . ASN A 1 202 ? -16.099 12.338 -8.848 1.00 24.48 194 ASN A N 1
ATOM 1616 C CA . ASN A 1 202 ? -17.353 11.631 -8.599 1.00 26.39 194 ASN A CA 1
ATOM 1617 C C . ASN A 1 202 ? -18.494 12.580 -8.883 1.00 27.74 194 ASN A C 1
ATOM 1618 O O . ASN A 1 202 ? -18.512 13.687 -8.371 1.00 29.11 194 ASN A O 1
ATOM 1623 N N . SER A 1 203 ? -19.464 12.159 -9.682 1.00 28.86 195 SER A N 1
ATOM 1624 C CA . SER A 1 203 ? -20.559 13.061 -10.026 1.00 30.33 195 SER A CA 1
ATOM 1625 C C . SER A 1 203 ? -21.843 12.614 -9.381 1.00 30.29 195 SER A C 1
ATOM 1626 O O . SER A 1 203 ? -22.013 11.434 -9.141 1.00 31.86 195 SER A O 1
ATOM 1629 N N . MET A 1 204 ? -22.746 13.542 -9.089 1.00 29.84 196 MET A N 1
ATOM 1630 C CA . MET A 1 204 ? -24.040 13.160 -8.536 1.00 30.23 196 MET A CA 1
ATOM 1631 C C . MET A 1 204 ? -25.015 14.304 -8.731 1.00 28.01 196 MET A C 1
ATOM 1632 O O . MET A 1 204 ? -24.615 15.479 -8.801 1.00 26.75 196 MET A O 1
ATOM 1637 N N . VAL A 1 205 ? -26.292 13.959 -8.828 1.00 25.43 197 VAL A N 1
ATOM 1638 C CA . VAL A 1 205 ? -27.310 14.970 -9.022 1.00 24.44 197 VAL A CA 1
ATOM 1639 C C . VAL A 1 205 ? -28.497 14.863 -8.057 1.00 25.63 197 VAL A C 1
ATOM 1640 O O . VAL A 1 205 ? -29.106 13.798 -7.876 1.00 25.54 197 VAL A O 1
ATOM 1644 N N . ALA A 1 206 ? -28.816 16.002 -7.451 1.00 25.62 198 ALA A N 1
ATOM 1645 C CA . ALA A 1 206 ? -29.909 16.111 -6.499 1.00 26.67 198 ALA A CA 1
ATOM 1646 C C . ALA A 1 206 ? -31.030 16.987 -7.047 1.00 27.44 198 ALA A C 1
ATOM 1647 O O . ALA A 1 206 ? -30.777 18.013 -7.664 1.00 28.15 198 ALA A O 1
ATOM 1649 N N . TYR A 1 207 ? -32.271 16.588 -6.814 1.00 29.10 199 TYR A N 1
ATOM 1650 C CA . TYR A 1 207 ? -33.397 17.369 -7.284 1.00 33.03 199 TYR A CA 1
ATOM 1651 C C . TYR A 1 207 ? -34.454 17.519 -6.202 1.00 35.89 199 TYR A C 1
ATOM 1652 O O . TYR A 1 207 ? -34.582 16.653 -5.329 1.00 34.88 199 TYR A O 1
ATOM 1661 N N . LYS A 1 208 ? -35.209 18.614 -6.251 1.00 39.98 200 LYS A N 1
ATOM 1662 C CA . LYS A 1 208 ? -36.267 18.854 -5.269 1.00 45.27 200 LYS A CA 1
ATOM 1663 C C . LYS A 1 208 ? -37.340 17.804 -5.476 1.00 47.98 200 LYS A C 1
ATOM 1664 O O . LYS A 1 208 ? -37.681 17.501 -6.611 1.00 49.05 200 LYS A O 1
ATOM 1670 N N . ILE A 1 209 ? -37.869 17.239 -4.396 1.00 51.95 201 ILE A N 1
ATOM 1671 C CA . ILE A 1 209 ? -38.909 16.228 -4.543 1.00 57.39 201 ILE A CA 1
ATOM 1672 C C . ILE A 1 209 ? -40.220 16.857 -5.009 1.00 62.85 201 ILE A C 1
ATOM 1673 O O . ILE A 1 209 ? -40.797 17.728 -4.335 1.00 62.63 201 ILE A O 1
ATOM 1678 N N . PRO A 1 210 ? -40.706 16.411 -6.181 1.00 66.71 202 PRO A N 1
ATOM 1679 C CA . PRO A 1 210 ? -41.943 16.927 -6.759 1.00 71.98 202 PRO A CA 1
ATOM 1680 C C . PRO A 1 210 ? -43.032 17.138 -5.737 1.00 76.92 202 PRO A C 1
ATOM 1681 O O . PRO A 1 210 ? -43.324 16.259 -4.927 1.00 78.11 202 PRO A O 1
ATOM 1685 N N . VAL A 1 211 ? -43.614 18.330 -5.774 1.00 82.16 203 VAL A N 1
ATOM 1686 C CA . VAL A 1 211 ? -44.699 18.694 -4.875 1.00 87.59 203 VAL A CA 1
ATOM 1687 C C . VAL A 1 211 ? -45.969 18.936 -5.703 1.00 90.94 203 VAL A C 1
ATOM 1688 O O . VAL A 1 211 ? -45.893 19.383 -6.856 1.00 90.21 203 VAL A O 1
ATOM 1692 N N . ASN A 1 212 ? -47.122 18.627 -5.104 1.00 94.49 204 ASN A N 1
ATOM 1693 C CA . ASN A 1 212 ? -48.441 18.786 -5.736 1.00 97.42 204 ASN A CA 1
ATOM 1694 C C . ASN A 1 212 ? -48.647 17.845 -6.925 1.00 98.58 204 ASN A C 1
ATOM 1695 O O . ASN A 1 212 ? -49.721 17.198 -6.984 1.00 99.76 204 ASN A O 1
ATOM 1700 N N . ASP A 1 213 ? -47.739 17.768 -7.791 1.00 100.22 205 ASP A N 1
ATOM 1701 N N . SER B 2 1 ? -14.628 25.534 3.510 1.00 47.63 1 SER B N 1
ATOM 1702 C CA . SER B 2 1 ? -15.036 26.866 2.945 1.00 48.29 1 SER B CA 1
ATOM 1703 C C . SER B 2 1 ? -15.581 26.890 1.487 1.00 46.79 1 SER B C 1
ATOM 1704 O O . SER B 2 1 ? -14.943 26.385 0.563 1.00 47.85 1 SER B O 1
ATOM 1707 N N . TRP B 2 2 ? -16.762 27.488 1.304 1.00 44.38 2 TRP B N 1
ATOM 1708 C CA . TRP B 2 2 ? -17.427 27.652 -0.002 1.00 41.93 2 TRP B CA 1
ATOM 1709 C C . TRP B 2 2 ? -17.207 29.037 -0.622 1.00 41.62 2 TRP B C 1
ATOM 1710 O O . TRP B 2 2 ? -17.157 30.062 0.063 1.00 41.56 2 TRP B O 1
ATOM 1721 N N . TYR B 2 3 ? -17.088 29.062 -1.937 1.00 41.68 3 TYR B N 1
ATOM 1722 C CA . TYR B 2 3 ? -16.913 30.313 -2.653 1.00 41.26 3 TYR B CA 1
ATOM 1723 C C . TYR B 2 3 ? -17.718 30.225 -3.931 1.00 40.34 3 TYR B C 1
ATOM 1724 O O . TYR B 2 3 ? -17.800 29.168 -4.555 1.00 40.48 3 TYR B O 1
ATOM 1733 N N . SER B 2 4 ? -18.316 31.342 -4.313 1.00 40.16 4 SER B N 1
ATOM 1734 C CA . SER B 2 4 ? -19.135 31.386 -5.508 1.00 40.25 4 SER B CA 1
ATOM 1735 C C . SER B 2 4 ? -18.665 32.403 -6.521 1.00 40.35 4 SER B C 1
ATOM 1736 O O . SER B 2 4 ? -18.114 33.448 -6.180 1.00 39.71 4 SER B O 1
ATOM 1739 N N . TYR B 2 5 ? -18.897 32.085 -7.783 1.00 40.41 5 TYR B N 1
ATOM 1740 C CA . TYR B 2 5 ? -18.521 32.977 -8.854 1.00 40.17 5 TYR B CA 1
ATOM 1741 C C . TYR B 2 5 ? -19.632 32.840 -9.870 1.00 38.89 5 TYR B C 1
ATOM 1742 O O . TYR B 2 5 ? -19.599 31.949 -10.707 1.00 38.52 5 TYR B O 1
ATOM 1751 N N . PRO B 2 6 ? -20.636 33.727 -9.806 1.00 36.86 6 PRO B N 1
ATOM 1752 C CA . PRO B 2 6 ? -21.807 33.746 -10.702 1.00 37.17 6 PRO B CA 1
ATOM 1753 C C . PRO B 2 6 ? -21.580 34.181 -12.131 1.00 35.87 6 PRO B C 1
ATOM 1754 O O . PRO B 2 6 ? -20.809 35.093 -12.401 1.00 34.09 6 PRO B O 1
ATOM 1758 N N . PRO B 2 7 ? -22.280 33.535 -13.068 1.00 35.99 7 PRO B N 1
ATOM 1759 C CA . PRO B 2 7 ? -22.130 33.876 -14.483 1.00 38.74 7 PRO B CA 1
ATOM 1760 C C . PRO B 2 7 ? -22.770 35.206 -14.808 1.00 42.45 7 PRO B C 1
ATOM 1761 O O . PRO B 2 7 ? -23.456 35.787 -13.968 1.00 42.96 7 PRO B O 1
ATOM 1765 N N . PRO B 2 8 ? -22.554 35.715 -16.032 1.00 44.54 8 PRO B N 1
ATOM 1766 C CA . PRO B 2 8 ? -23.158 37.002 -16.397 1.00 48.26 8 PRO B CA 1
ATOM 1767 C C . PRO B 2 8 ? -24.701 36.997 -16.253 1.00 52.08 8 PRO B C 1
ATOM 1768 O O . PRO B 2 8 ? -25.343 36.015 -16.591 1.00 50.85 8 PRO B O 1
ATOM 1772 N N . GLN B 2 9 ? -25.271 38.094 -15.743 1.00 57.10 9 GLN B N 1
ATOM 1773 C CA . GLN B 2 9 ? -26.706 38.237 -15.488 1.00 62.04 9 GLN B CA 1
ATOM 1774 C C . GLN B 2 9 ? -27.479 38.328 -16.769 1.00 63.18 9 GLN B C 1
ATOM 1775 O O . GLN B 2 9 ? -27.653 39.405 -17.281 1.00 63.73 9 GLN B O 1
ATOM 1781 N N . ARG B 2 10 ? -27.970 37.201 -17.266 1.00 65.10 10 ARG B N 1
ATOM 1782 C CA . ARG B 2 10 ? -28.777 37.151 -18.492 1.00 66.67 10 ARG B CA 1
ATOM 1783 C C . ARG B 2 10 ? -30.017 38.049 -18.352 1.00 67.32 10 ARG B C 1
ATOM 1784 O O . ARG B 2 10 ? -30.746 38.243 -19.356 1.00 69.12 10 ARG B O 1
ATOM 1792 N N . ALA B 2 11 ? -30.256 38.526 -17.220 1.00 67.05 11 ALA B N 1
ATOM 1793 N N . HIS C 1 3 ? -8.524 1.107 -4.329 1.00 33.62 -5 HIS C N 1
ATOM 1794 C CA . HIS C 1 3 ? -9.777 0.733 -4.794 1.00 32.06 -5 HIS C CA 1
ATOM 1795 C C . HIS C 1 3 ? -9.939 -0.785 -4.306 1.00 30.92 -5 HIS C C 1
ATOM 1796 O O . HIS C 1 3 ? -9.472 -1.078 -3.126 1.00 29.91 -5 HIS C O 1
ATOM 1803 N N . HIS C 1 4 ? -10.561 -1.742 -5.051 1.00 30.29 -4 HIS C N 1
ATOM 1804 C CA . HIS C 1 4 ? -10.696 -3.129 -4.462 1.00 30.20 -4 HIS C CA 1
ATOM 1805 C C . HIS C 1 4 ? -11.428 -4.120 -5.383 1.00 31.46 -4 HIS C C 1
ATOM 1806 O O . HIS C 1 4 ? -12.019 -3.915 -6.462 1.00 32.13 -4 HIS C O 1
ATOM 1813 N N . HIS C 1 5 ? -11.123 -5.323 -5.104 1.00 32.55 -3 HIS C N 1
ATOM 1814 C CA . HIS C 1 5 ? -12.011 -6.155 -5.922 1.00 32.76 -3 HIS C CA 1
ATOM 1815 C C . HIS C 1 5 ? -13.240 -7.050 -6.053 1.00 33.70 -3 HIS C C 1
ATOM 1816 O O . HIS C 1 5 ? -13.483 -7.448 -7.028 1.00 37.48 -3 HIS C O 1
ATOM 1823 N N . HIS C 1 6 ? -14.292 -6.986 -5.221 1.00 31.27 -2 HIS C N 1
ATOM 1824 C CA . HIS C 1 6 ? -15.512 -7.936 -5.198 1.00 29.86 -2 HIS C CA 1
ATOM 1825 C C . HIS C 1 6 ? -16.608 -7.039 -4.615 1.00 29.24 -2 HIS C C 1
ATOM 1826 O O . HIS C 1 6 ? -16.900 -6.929 -3.370 1.00 30.32 -2 HIS C O 1
ATOM 1833 N N . HIS C 1 7 ? -17.041 -6.272 -5.552 1.00 28.16 -1 HIS C N 1
ATOM 1834 C CA . HIS C 1 7 ? -18.023 -5.345 -5.310 1.00 25.69 -1 HIS C CA 1
ATOM 1835 C C . HIS C 1 7 ? -19.356 -5.961 -4.988 1.00 24.69 -1 HIS C C 1
ATOM 1836 O O . HIS C 1 7 ? -20.026 -5.419 -4.131 1.00 26.56 -1 HIS C O 1
ATOM 1843 N N . GLY C 1 8 ? -19.760 -7.044 -5.670 1.00 22.46 0 GLY C N 1
ATOM 1844 C CA . GLY C 1 8 ? -21.063 -7.662 -5.445 1.00 20.28 0 GLY C CA 1
ATOM 1845 C C . GLY C 1 8 ? -21.996 -7.220 -6.560 1.00 19.85 0 GLY C C 1
ATOM 1846 O O . GLY C 1 8 ? -21.523 -6.595 -7.476 1.00 20.19 0 GLY C O 1
ATOM 1847 N N . SER C 1 9 ? -23.297 -7.508 -6.492 1.00 20.07 1 SER C N 1
ATOM 1848 C CA . SER C 1 9 ? -24.236 -7.116 -7.546 1.00 19.62 1 SER C CA 1
ATOM 1849 C C . SER C 1 9 ? -24.432 -5.613 -7.598 1.00 20.64 1 SER C C 1
ATOM 1850 O O . SER C 1 9 ? -24.724 -4.994 -6.584 1.00 20.27 1 SER C O 1
ATOM 1853 N N . ALA C 1 10 ? -24.292 -5.026 -8.785 1.00 21.21 2 ALA C N 1
ATOM 1854 C CA . ALA C 1 10 ? -24.492 -3.590 -8.944 1.00 21.40 2 ALA C CA 1
ATOM 1855 C C . ALA C 1 10 ? -25.929 -3.247 -8.604 1.00 23.13 2 ALA C C 1
ATOM 1856 O O . ALA C 1 10 ? -26.193 -2.198 -8.019 1.00 22.66 2 ALA C O 1
ATOM 1858 N N . LEU C 1 11 ? -26.870 -4.107 -8.980 1.00 24.57 3 LEU C N 1
ATOM 1859 C CA . LEU C 1 11 ? -28.248 -3.812 -8.633 1.00 26.56 3 LEU C CA 1
ATOM 1860 C C . LEU C 1 11 ? -28.376 -3.766 -7.078 1.00 28.02 3 LEU C C 1
ATOM 1861 O O . LEU C 1 11 ? -28.831 -2.753 -6.527 1.00 26.19 3 LEU C O 1
ATOM 1866 N N . GLN C 1 12 ? -27.939 -4.811 -6.359 1.00 29.40 4 GLN C N 1
ATOM 1867 C CA . GLN C 1 12 ? -28.049 -4.790 -4.885 1.00 31.24 4 GLN C CA 1
ATOM 1868 C C . GLN C 1 12 ? -27.439 -3.467 -4.336 1.00 30.48 4 GLN C C 1
ATOM 1869 O O . GLN C 1 12 ? -28.049 -2.748 -3.516 1.00 27.19 4 GLN C O 1
ATOM 1875 N N . LEU C 1 13 ? -26.246 -3.142 -4.834 1.00 30.61 5 LEU C N 1
ATOM 1876 C CA . LEU C 1 13 ? -25.516 -1.935 -4.438 1.00 30.21 5 LEU C CA 1
ATOM 1877 C C . LEU C 1 13 ? -26.283 -0.631 -4.676 1.00 30.46 5 LEU C C 1
ATOM 1878 O O . LEU C 1 13 ? -26.212 0.290 -3.859 1.00 28.45 5 LEU C O 1
ATOM 1883 N N . SER C 1 14 ? -26.999 -0.538 -5.790 1.00 30.43 6 SER C N 1
ATOM 1884 C CA . SER C 1 14 ? -27.741 0.677 -6.042 1.00 31.21 6 SER C CA 1
ATOM 1885 C C . SER C 1 14 ? -28.793 0.880 -4.958 1.00 32.49 6 SER C C 1
ATOM 1886 O O . SER C 1 14 ? -29.167 2.007 -4.652 1.00 34.73 6 SER C O 1
ATOM 1889 N N . ARG C 1 15 ? -29.269 -0.200 -4.357 1.00 32.65 7 ARG C N 1
ATOM 1890 C CA . ARG C 1 15 ? -30.282 -0.062 -3.325 1.00 31.83 7 ARG C CA 1
ATOM 1891 C C . ARG C 1 15 ? -29.635 0.175 -1.963 1.00 33.16 7 ARG C C 1
ATOM 1892 O O . ARG C 1 15 ? -30.121 0.960 -1.164 1.00 33.53 7 ARG C O 1
ATOM 1900 N N . GLU C 1 16 ? -28.507 -0.479 -1.717 1.00 35.45 8 GLU C N 1
ATOM 1901 C CA . GLU C 1 16 ? -27.817 -0.394 -0.427 1.00 35.48 8 GLU C CA 1
ATOM 1902 C C . GLU C 1 16 ? -26.920 0.797 -0.264 1.00 38.10 8 GLU C C 1
ATOM 1903 O O . GLU C 1 16 ? -26.499 1.108 0.844 1.00 38.01 8 GLU C O 1
ATOM 1909 N N . GLN C 1 17 ? -26.597 1.438 -1.376 1.00 43.02 9 GLN C N 1
ATOM 1910 C CA . GLN C 1 17 ? -25.744 2.609 -1.343 1.00 47.04 9 GLN C CA 1
ATOM 1911 C C . GLN C 1 17 ? -24.289 2.315 -1.000 1.00 46.07 9 GLN C C 1
ATOM 1912 O O . GLN C 1 17 ? -23.388 2.810 -1.667 1.00 48.03 9 GLN C O 1
ATOM 1918 N N . GLY C 1 18 ? -24.039 1.535 0.041 1.00 42.89 10 GLY C N 1
ATOM 1919 C CA . GLY C 1 18 ? -22.652 1.246 0.356 1.00 38.72 10 GLY C CA 1
ATOM 1920 C C . GLY C 1 18 ? -22.353 0.904 1.791 1.00 35.95 10 GLY C C 1
ATOM 1921 O O . GLY C 1 18 ? -23.263 0.723 2.590 1.00 36.70 10 GLY C O 1
ATOM 1922 N N . ILE C 1 19 ? -21.066 0.833 2.113 1.00 32.65 11 ILE C N 1
ATOM 1923 C CA . ILE C 1 19 ? -20.597 0.486 3.460 1.00 30.07 11 ILE C CA 1
ATOM 1924 C C . ILE C 1 19 ? -20.068 1.711 4.191 1.00 28.70 11 ILE C C 1
ATOM 1925 O O . ILE C 1 19 ? -19.167 2.391 3.707 1.00 29.55 11 ILE C O 1
ATOM 1930 N N . THR C 1 20 ? -20.584 1.981 5.374 1.00 28.64 12 THR C N 1
ATOM 1931 C CA . THR C 1 20 ? -20.084 3.133 6.111 1.00 28.01 12 THR C CA 1
ATOM 1932 C C . THR C 1 20 ? -19.269 2.640 7.274 1.00 26.20 12 THR C C 1
ATOM 1933 O O . THR C 1 20 ? -19.426 1.499 7.687 1.00 26.12 12 THR C O 1
ATOM 1937 N N . LEU C 1 21 ? -18.442 3.529 7.817 1.00 25.72 13 LEU C N 1
ATOM 1938 C CA . LEU C 1 21 ? -17.585 3.214 8.957 1.00 26.26 13 LEU C CA 1
ATOM 1939 C C . LEU C 1 21 ? -18.352 2.576 10.089 1.00 26.21 13 LEU C C 1
ATOM 1940 O O . LEU C 1 21 ? -17.864 1.640 10.720 1.00 24.48 13 LEU C O 1
ATOM 1945 N N . ARG C 1 22 ? -19.552 3.076 10.352 1.00 28.34 14 ARG C N 1
ATOM 1946 C CA . ARG C 1 22 ? -20.359 2.517 11.426 1.00 30.03 14 ARG C CA 1
ATOM 1947 C C . ARG C 1 22 ? -20.910 1.142 11.018 1.00 28.60 14 ARG C C 1
ATOM 1948 O O . ARG C 1 22 ? -20.808 0.159 11.764 1.00 29.61 14 ARG C O 1
ATOM 1956 N N . GLY C 1 23 ? -21.463 1.079 9.812 1.00 26.33 15 GLY C N 1
ATOM 1957 C CA . GLY C 1 23 ? -22.000 -0.166 9.311 1.00 24.33 15 GLY C CA 1
ATOM 1958 C C . GLY C 1 23 ? -20.955 -1.268 9.319 1.00 24.53 15 GLY C C 1
ATOM 1959 O O . GLY C 1 23 ? -21.266 -2.428 9.603 1.00 23.44 15 GLY C O 1
ATOM 1960 N N . SER C 1 24 ? -19.710 -0.901 9.017 1.00 23.74 16 SER C N 1
ATOM 1961 C CA . SER C 1 24 ? -18.604 -1.844 8.985 1.00 23.57 16 SER C CA 1
ATOM 1962 C C . SER C 1 24 ? -18.353 -2.371 10.373 1.00 24.53 16 SER C C 1
ATOM 1963 O O . SER C 1 24 ? -18.110 -3.575 10.585 1.00 25.49 16 SER C O 1
ATOM 1966 N N . ALA C 1 25 ? -18.443 -1.470 11.337 1.00 24.77 17 ALA C N 1
ATOM 1967 C CA . ALA C 1 25 ? -18.172 -1.867 12.701 1.00 26.76 17 ALA C CA 1
ATOM 1968 C C . ALA C 1 25 ? -19.153 -2.923 13.170 1.00 27.86 17 ALA C C 1
ATOM 1969 O O . ALA C 1 25 ? -18.769 -3.851 13.898 1.00 25.94 17 ALA C O 1
ATOM 1971 N N . GLU C 1 26 ? -20.408 -2.795 12.736 1.00 29.13 18 GLU C N 1
ATOM 1972 C CA . GLU C 1 26 ? -21.449 -3.723 13.141 1.00 31.65 18 GLU C CA 1
ATOM 1973 C C . GLU C 1 26 ? -21.219 -5.063 12.521 1.00 29.76 18 GLU C C 1
ATOM 1974 O O . GLU C 1 26 ? -21.369 -6.100 13.167 1.00 30.98 18 GLU C O 1
ATOM 1980 N N . ILE C 1 27 ? -20.850 -5.048 11.254 1.00 26.14 19 ILE C N 1
ATOM 1981 C CA . ILE C 1 27 ? -20.637 -6.294 10.566 1.00 22.26 19 ILE C CA 1
ATOM 1982 C C . ILE C 1 27 ? -19.510 -7.068 11.228 1.00 21.80 19 ILE C C 1
ATOM 1983 O O . ILE C 1 27 ? -19.620 -8.275 11.456 1.00 22.43 19 ILE C O 1
ATOM 1988 N N . VAL C 1 28 ? -18.427 -6.375 11.550 1.00 19.71 20 VAL C N 1
ATOM 1989 C CA . VAL C 1 28 ? -17.319 -7.060 12.172 1.00 20.17 20 VAL C CA 1
ATOM 1990 C C . VAL C 1 28 ? -17.649 -7.552 13.579 1.00 19.81 20 VAL C C 1
ATOM 1991 O O . VAL C 1 28 ? -17.356 -8.691 13.958 1.00 18.88 20 VAL C O 1
ATOM 1995 N N . ALA C 1 29 ? -18.282 -6.696 14.353 1.00 20.64 21 ALA C N 1
ATOM 1996 C CA . ALA C 1 29 ? -18.635 -7.083 15.689 1.00 21.43 21 ALA C CA 1
ATOM 1997 C C . ALA C 1 29 ? -19.582 -8.268 15.615 1.00 22.43 21 ALA C C 1
ATOM 1998 O O . ALA C 1 29 ? -19.434 -9.234 16.362 1.00 22.34 21 ALA C O 1
ATOM 2000 N N . GLU C 1 30 ? -20.543 -8.209 14.699 1.00 23.70 22 GLU C N 1
ATOM 2001 C CA . GLU C 1 30 ? -21.498 -9.298 14.561 1.00 25.92 22 GLU C CA 1
ATOM 2002 C C . GLU C 1 30 ? -20.773 -10.630 14.295 1.00 25.95 22 GLU C C 1
ATOM 2003 O O . GLU C 1 30 ? -21.160 -11.666 14.816 1.00 26.84 22 GLU C O 1
ATOM 2009 N N . PHE C 1 31 ? -19.706 -10.587 13.501 1.00 23.67 23 PHE C N 1
ATOM 2010 C CA . PHE C 1 31 ? -18.922 -11.764 13.164 1.00 20.95 23 PHE C CA 1
ATOM 2011 C C . PHE C 1 31 ? -18.232 -12.437 14.368 1.00 21.47 23 PHE C C 1
ATOM 2012 O O . PHE C 1 31 ? -18.153 -13.673 14.468 1.00 19.06 23 PHE C O 1
ATOM 2020 N N . PHE C 1 32 ? -17.683 -11.624 15.261 1.00 21.76 24 PHE C N 1
ATOM 2021 C CA . PHE C 1 32 ? -16.987 -12.179 16.411 1.00 22.98 24 PHE C CA 1
ATOM 2022 C C . PHE C 1 32 ? -17.976 -12.932 17.301 1.00 23.43 24 PHE C C 1
ATOM 2023 O O . PHE C 1 32 ? -17.659 -13.929 17.984 1.00 23.93 24 PHE C O 1
ATOM 2031 N N . SER C 1 33 ? -19.200 -12.456 17.254 1.00 21.23 25 SER C N 1
ATOM 2032 C CA . SER C 1 33 ? -20.255 -13.075 17.996 1.00 20.51 25 SER C CA 1
ATOM 2033 C C . SER C 1 33 ? -20.494 -14.483 17.427 1.00 20.43 25 SER C C 1
ATOM 2034 O O . SER C 1 33 ? -20.540 -15.459 18.170 1.00 20.23 25 SER C O 1
ATOM 2037 N N . PHE C 1 34 ? -20.654 -14.620 16.116 1.00 19.87 26 PHE C N 1
ATOM 2038 C CA . PHE C 1 34 ? -20.868 -15.964 15.595 1.00 19.48 26 PHE C CA 1
ATOM 2039 C C . PHE C 1 34 ? -19.559 -16.733 15.598 1.00 20.24 26 PHE C C 1
ATOM 2040 O O . PHE C 1 34 ? -19.542 -17.937 15.809 1.00 19.70 26 PHE C O 1
ATOM 2048 N N . GLY C 1 35 ? -18.456 -16.029 15.368 1.00 20.08 27 GLY C N 1
ATOM 2049 C CA . GLY C 1 35 ? -17.168 -16.687 15.366 1.00 19.42 27 GLY C CA 1
ATOM 2050 C C . GLY C 1 35 ? -16.942 -17.411 16.679 1.00 19.99 27 GLY C C 1
ATOM 2051 O O . GLY C 1 35 ? -16.712 -18.628 16.702 1.00 19.38 27 GLY C O 1
ATOM 2052 N N . ILE C 1 36 ? -17.011 -16.661 17.777 1.00 18.94 28 ILE C N 1
ATOM 2053 C CA . ILE C 1 36 ? -16.806 -17.239 19.098 1.00 20.05 28 ILE C CA 1
ATOM 2054 C C . ILE C 1 36 ? -17.787 -18.376 19.385 1.00 20.01 28 ILE C C 1
ATOM 2055 O O . ILE C 1 36 ? -17.404 -19.452 19.843 1.00 19.76 28 ILE C O 1
ATOM 2060 N N . ASN C 1 37 ? -19.058 -18.142 19.110 1.00 19.69 29 ASN C N 1
ATOM 2061 C CA . ASN C 1 37 ? -20.032 -19.184 19.338 1.00 20.05 29 ASN C CA 1
ATOM 2062 C C . ASN C 1 37 ? -19.527 -20.437 18.640 1.00 20.08 29 ASN C C 1
ATOM 2063 O O . ASN C 1 37 ? -19.492 -21.502 19.229 1.00 22.27 29 ASN C O 1
ATOM 2068 N N . SER C 1 38 ? -19.089 -20.303 17.393 1.00 21.03 30 SER C N 1
ATOM 2069 C CA . SER C 1 38 ? -18.670 -21.468 16.613 1.00 21.45 30 SER C CA 1
ATOM 2070 C C . SER C 1 38 ? -17.501 -22.205 17.152 1.00 21.10 30 SER C C 1
ATOM 2071 O O . SER C 1 38 ? -17.452 -23.428 17.128 1.00 20.06 30 SER C O 1
ATOM 2074 N N . ILE C 1 39 ? -16.545 -21.454 17.646 1.00 21.53 31 ILE C N 1
ATOM 2075 C CA . ILE C 1 39 ? -15.391 -22.098 18.201 1.00 21.19 31 ILE C CA 1
ATOM 2076 C C . ILE C 1 39 ? -15.802 -22.829 19.482 1.00 22.65 31 ILE C C 1
ATOM 2077 O O . ILE C 1 39 ? -15.423 -23.990 19.688 1.00 23.03 31 ILE C O 1
ATOM 2082 N N . LEU C 1 40 ? -16.590 -22.161 20.333 1.00 23.08 32 LEU C N 1
ATOM 2083 C CA . LEU C 1 40 ? -17.020 -22.752 21.606 1.00 23.42 32 LEU C CA 1
ATOM 2084 C C . LEU C 1 40 ? -17.823 -24.016 21.388 1.00 24.04 32 LEU C C 1
ATOM 2085 O O . LEU C 1 40 ? -17.779 -24.938 22.207 1.00 23.93 32 LEU C O 1
ATOM 2090 N N . TYR C 1 41 ? -18.552 -24.066 20.280 1.00 23.09 33 TYR C N 1
ATOM 2091 C CA . TYR C 1 41 ? -19.334 -25.254 19.984 1.00 23.98 33 TYR C CA 1
ATOM 2092 C C . TYR C 1 41 ? -18.562 -26.411 19.312 1.00 25.08 33 TYR C C 1
ATOM 2093 O O . TYR C 1 41 ? -18.711 -27.573 19.695 1.00 22.70 33 TYR C O 1
ATOM 2102 N N . GLN C 1 42 ? -17.761 -26.097 18.298 1.00 28.51 34 GLN C N 1
ATOM 2103 C CA . GLN C 1 42 ? -17.040 -27.132 17.565 1.00 29.59 34 GLN C CA 1
ATOM 2104 C C . GLN C 1 42 ? -15.847 -27.658 18.336 1.00 28.21 34 GLN C C 1
ATOM 2105 O O . GLN C 1 42 ? -15.436 -28.802 18.174 1.00 28.26 34 GLN C O 1
ATOM 2111 N N . ARG C 1 43 ? -15.295 -26.815 19.188 1.00 26.54 35 ARG C N 1
ATOM 2112 C CA . ARG C 1 43 ? -14.155 -27.224 19.977 1.00 24.67 35 ARG C CA 1
ATOM 2113 C C . ARG C 1 43 ? -14.671 -27.779 21.274 1.00 24.03 35 ARG C C 1
ATOM 2114 O O . ARG C 1 43 ? -13.919 -28.010 22.212 1.00 23.19 35 ARG C O 1
ATOM 2122 N N . GLY C 1 44 ? -15.981 -27.983 21.304 1.00 23.64 36 GLY C N 1
ATOM 2123 C CA . GLY C 1 44 ? -16.635 -28.545 22.463 1.00 23.50 36 GLY C CA 1
ATOM 2124 C C . GLY C 1 44 ? -16.253 -27.944 23.791 1.00 24.49 36 GLY C C 1
ATOM 2125 O O . GLY C 1 44 ? -16.040 -28.658 24.775 1.00 25.94 36 GLY C O 1
ATOM 2126 N N . ILE C 1 45 ? -16.169 -26.622 23.843 1.00 25.69 37 ILE C N 1
ATOM 2127 C CA . ILE C 1 45 ? -15.815 -25.951 25.102 1.00 26.41 37 ILE C CA 1
ATOM 2128 C C . ILE C 1 45 ? -17.015 -25.987 26.086 1.00 26.28 37 ILE C C 1
ATOM 2129 O O . ILE C 1 45 ? -16.871 -25.799 27.295 1.00 25.36 37 ILE C O 1
ATOM 2134 N N . TYR C 1 46 ? -18.195 -26.242 25.546 1.00 25.17 38 TYR C N 1
ATOM 2135 C CA . TYR C 1 46 ? -19.409 -26.326 26.325 1.00 25.46 38 TYR C CA 1
ATOM 2136 C C . TYR C 1 46 ? -20.211 -27.404 25.638 1.00 28.18 38 TYR C C 1
ATOM 2137 O O . TYR C 1 46 ? -20.027 -27.671 24.448 1.00 29.74 38 TYR C O 1
ATOM 2146 N N . PRO C 1 47 ? -21.142 -28.020 26.364 1.00 29.70 39 PRO C N 1
ATOM 2147 C CA . PRO C 1 47 ? -22.017 -29.096 25.876 1.00 29.36 39 PRO C CA 1
ATOM 2148 C C . PRO C 1 47 ? -22.721 -28.747 24.591 1.00 30.94 39 PRO C C 1
ATOM 2149 O O . PRO C 1 47 ? -23.192 -27.634 24.421 1.00 31.45 39 PRO C O 1
ATOM 2153 N N . SER C 1 48 ? -22.813 -29.705 23.688 1.00 31.58 40 SER C N 1
ATOM 2154 C CA . SER C 1 48 ? -23.456 -29.434 22.426 1.00 33.38 40 SER C CA 1
ATOM 2155 C C . SER C 1 48 ? -24.950 -29.181 22.572 1.00 34.32 40 SER C C 1
ATOM 2156 O O . SER C 1 48 ? -25.549 -28.411 21.812 1.00 34.44 40 SER C O 1
ATOM 2159 N N . GLU C 1 49 ? -25.559 -29.810 23.560 1.00 36.21 41 GLU C N 1
ATOM 2160 C CA . GLU C 1 49 ? -26.985 -29.640 23.734 1.00 38.58 41 GLU C CA 1
ATOM 2161 C C . GLU C 1 49 ? -27.266 -28.236 24.214 1.00 38.07 41 GLU C C 1
ATOM 2162 O O . GLU C 1 49 ? -28.405 -27.786 24.225 1.00 39.63 41 GLU C O 1
ATOM 2168 N N . THR C 1 50 ? -26.203 -27.550 24.607 1.00 36.29 42 THR C N 1
ATOM 2169 C CA . THR C 1 50 ? -26.267 -26.174 25.091 1.00 35.27 42 THR C CA 1
ATOM 2170 C C . THR C 1 50 ? -26.556 -25.161 23.984 1.00 35.64 42 THR C C 1
ATOM 2171 O O . THR C 1 50 ? -27.005 -24.053 24.256 1.00 38.12 42 THR C O 1
ATOM 2175 N N . PHE C 1 51 ? -26.296 -25.532 22.738 1.00 34.35 43 PHE C N 1
ATOM 2176 C CA . PHE C 1 51 ? -26.470 -24.608 21.627 1.00 31.78 43 PHE C CA 1
ATOM 2177 C C . PHE C 1 51 ? -27.719 -24.856 20.850 1.00 31.05 43 PHE C C 1
ATOM 2178 O O . PHE C 1 51 ? -28.376 -25.857 21.057 1.00 30.06 43 PHE C O 1
ATOM 2186 N N . THR C 1 52 ? -28.013 -23.940 19.937 1.00 32.26 44 THR C N 1
ATOM 2187 C CA . THR C 1 52 ? -29.186 -24.019 19.098 1.00 33.60 44 THR C CA 1
ATOM 2188 C C . THR C 1 52 ? -28.850 -23.573 17.670 1.00 35.29 44 THR C C 1
ATOM 2189 O O . THR C 1 52 ? -27.941 -22.767 17.437 1.00 34.96 44 THR C O 1
ATOM 2193 N N . ARG C 1 53 ? -29.601 -24.116 16.721 1.00 35.68 45 ARG C N 1
ATOM 2194 C CA . ARG C 1 53 ? -29.429 -23.828 15.309 1.00 35.53 45 ARG C CA 1
ATOM 2195 C C . ARG C 1 53 ? -29.971 -22.459 14.929 1.00 34.63 45 ARG C C 1
ATOM 2196 O O . ARG C 1 53 ? -30.959 -22.000 15.506 1.00 34.55 45 ARG C O 1
ATOM 2204 N N . VAL C 1 54 ? -29.316 -21.813 13.967 1.00 33.60 46 VAL C N 1
ATOM 2205 C CA . VAL C 1 54 ? -29.755 -20.519 13.457 1.00 32.33 46 VAL C CA 1
ATOM 2206 C C . VAL C 1 54 ? -29.210 -20.375 12.065 1.00 31.10 46 VAL C C 1
ATOM 2207 O O . VAL C 1 54 ? -28.235 -21.028 11.705 1.00 30.94 46 VAL C O 1
ATOM 2211 N N . GLN C 1 55 ? -29.864 -19.537 11.276 1.00 30.33 47 GLN C N 1
ATOM 2212 C CA . GLN C 1 55 ? -29.423 -19.290 9.923 1.00 30.74 47 GLN C CA 1
ATOM 2213 C C . GLN C 1 55 ? -28.673 -17.951 9.857 1.00 29.75 47 GLN C C 1
ATOM 2214 O O . GLN C 1 55 ? -29.170 -16.914 10.299 1.00 30.80 47 GLN C O 1
ATOM 2220 N N . LYS C 1 56 ? -27.461 -17.979 9.325 1.00 28.38 48 LYS C N 1
ATOM 2221 C CA . LYS C 1 56 ? -26.666 -16.768 9.216 1.00 26.56 48 LYS C CA 1
ATOM 2222 C C . LYS C 1 56 ? -25.579 -16.992 8.155 1.00 25.69 48 LYS C C 1
ATOM 2223 O O . LYS C 1 56 ? -25.073 -18.103 7.983 1.00 23.43 48 LYS C O 1
ATOM 2229 N N . TYR C 1 57 ? -25.258 -15.939 7.420 1.00 25.07 49 TYR C N 1
ATOM 2230 C CA . TYR C 1 57 ? -24.244 -16.027 6.386 1.00 25.05 49 TYR C CA 1
ATOM 2231 C C . TYR C 1 57 ? -24.525 -17.167 5.405 1.00 26.41 49 TYR C C 1
ATOM 2232 O O . TYR C 1 57 ? -23.619 -17.702 4.747 1.00 28.21 49 TYR C O 1
ATOM 2241 N N . GLY C 1 58 ? -25.790 -17.544 5.320 1.00 24.80 50 GLY C N 1
ATOM 2242 C CA . GLY C 1 58 ? -26.159 -18.575 4.381 1.00 25.97 50 GLY C CA 1
ATOM 2243 C C . GLY C 1 58 ? -25.751 -19.948 4.845 1.00 26.77 50 GLY C C 1
ATOM 2244 O O . GLY C 1 58 ? -25.633 -20.869 4.040 1.00 27.22 50 GLY C O 1
ATOM 2245 N N . LEU C 1 59 ? -25.520 -20.073 6.150 1.00 26.07 51 LEU C N 1
ATOM 2246 C CA . LEU C 1 59 ? -25.154 -21.345 6.769 1.00 25.18 51 LEU C CA 1
ATOM 2247 C C . LEU C 1 59 ? -26.015 -21.607 7.984 1.00 25.69 51 LEU C C 1
ATOM 2248 O O . LEU C 1 59 ? -26.736 -20.739 8.470 1.00 26.28 51 LEU C O 1
ATOM 2253 N N . THR C 1 60 ? -25.902 -22.817 8.506 1.00 25.96 52 THR C N 1
ATOM 2254 C CA . THR C 1 60 ? -26.635 -23.163 9.708 1.00 26.14 52 THR C CA 1
ATOM 2255 C C . THR C 1 60 ? -25.562 -23.109 10.759 1.00 25.96 52 THR C C 1
ATOM 2256 O O . THR C 1 60 ? -24.643 -23.912 10.729 1.00 25.42 52 THR C O 1
ATOM 2260 N N . LEU C 1 61 ? -25.662 -22.155 11.668 1.00 25.92 53 LEU C N 1
ATOM 2261 C CA . LEU C 1 61 ? -24.675 -22.037 12.716 1.00 26.61 53 LEU C CA 1
ATOM 2262 C C . LEU C 1 61 ? -25.334 -22.401 14.043 1.00 28.32 53 LEU C C 1
ATOM 2263 O O . LEU C 1 61 ? -26.557 -22.530 14.111 1.00 30.33 53 LEU C O 1
ATOM 2268 N N . LEU C 1 62 ? -24.521 -22.588 15.084 1.00 28.92 54 LEU C N 1
ATOM 2269 C CA . LEU C 1 62 ? -25.010 -22.913 16.422 1.00 27.88 54 LEU C CA 1
ATOM 2270 C C . LEU C 1 62 ? -24.590 -21.848 17.407 1.00 28.47 54 LEU C C 1
ATOM 2271 O O . LEU C 1 62 ? -23.439 -21.448 17.439 1.00 29.13 54 LEU C O 1
ATOM 2276 N N . VAL C 1 63 ? -25.521 -21.392 18.230 1.00 28.89 55 VAL C N 1
ATOM 2277 C CA . VAL C 1 63 ? -25.198 -20.361 19.202 1.00 28.34 55 VAL C CA 1
ATOM 2278 C C . VAL C 1 63 ? -25.653 -20.797 20.585 1.00 28.71 55 VAL C C 1
ATOM 2279 O O . VAL C 1 63 ? -26.594 -21.572 20.718 1.00 27.19 55 VAL C O 1
ATOM 2283 N N . THR C 1 64 ? -24.981 -20.303 21.615 1.00 29.59 56 THR C N 1
ATOM 2284 C CA . THR C 1 64 ? -25.335 -20.688 22.969 1.00 32.32 56 THR C CA 1
ATOM 2285 C C . THR C 1 64 ? -26.782 -20.336 23.338 1.00 33.11 56 THR C C 1
ATOM 2286 O O . THR C 1 64 ? -27.398 -19.424 22.783 1.00 33.95 56 THR C O 1
ATOM 2290 N N . THR C 1 65 ? -27.301 -21.099 24.289 1.00 34.30 57 THR C N 1
ATOM 2291 C CA . THR C 1 65 ? -28.653 -20.978 24.812 1.00 34.28 57 THR C CA 1
ATOM 2292 C C . THR C 1 65 ? -28.504 -20.563 26.272 1.00 35.54 57 THR C C 1
ATOM 2293 O O . THR C 1 65 ? -29.461 -20.174 26.925 1.00 35.77 57 THR C O 1
ATOM 2297 N N . ASP C 1 66 ? -27.276 -20.623 26.772 1.00 36.76 58 ASP C N 1
ATOM 2298 C CA . ASP C 1 66 ? -27.001 -20.232 28.143 1.00 38.50 58 ASP C CA 1
ATOM 2299 C C . ASP C 1 66 ? -27.203 -18.720 28.323 1.00 39.31 58 ASP C C 1
ATOM 2300 O O . ASP C 1 66 ? -26.464 -17.901 27.768 1.00 38.45 58 ASP C O 1
ATOM 2305 N N . LEU C 1 67 ? -28.210 -18.361 29.109 1.00 39.45 59 LEU C N 1
ATOM 2306 C CA . LEU C 1 67 ? -28.512 -16.967 29.380 1.00 39.21 59 LEU C CA 1
ATOM 2307 C C . LEU C 1 67 ? -27.286 -16.173 29.772 1.00 39.75 59 LEU C C 1
ATOM 2308 O O . LEU C 1 67 ? -27.018 -15.146 29.159 1.00 39.25 59 LEU C O 1
ATOM 2313 N N . GLU C 1 68 ? -26.559 -16.630 30.798 1.00 40.75 60 GLU C N 1
ATOM 2314 C CA . GLU C 1 68 ? -25.360 -15.927 31.273 1.00 42.20 60 GLU C CA 1
ATOM 2315 C C . GLU C 1 68 ? -24.354 -15.710 30.148 1.00 39.78 60 GLU C C 1
ATOM 2316 O O . GLU C 1 68 ? -23.815 -14.611 29.998 1.00 37.31 60 GLU C O 1
ATOM 2322 N N . LEU C 1 69 ? -24.119 -16.762 29.362 1.00 36.28 61 LEU C N 1
ATOM 2323 C CA . LEU C 1 69 ? -23.182 -16.701 28.247 1.00 33.46 61 LEU C CA 1
ATOM 2324 C C . LEU C 1 69 ? -23.710 -15.745 27.183 1.00 31.62 61 LEU C C 1
ATOM 2325 O O . LEU C 1 69 ? -22.960 -14.930 26.656 1.00 31.14 61 LEU C O 1
ATOM 2330 N N . ILE C 1 70 ? -24.995 -15.859 26.861 1.00 28.40 62 ILE C N 1
ATOM 2331 C CA . ILE C 1 70 ? -25.633 -14.947 25.912 1.00 27.45 62 ILE C CA 1
ATOM 2332 C C . ILE C 1 70 ? -25.462 -13.497 26.384 1.00 29.02 62 ILE C C 1
ATOM 2333 O O . ILE C 1 70 ? -25.098 -12.616 25.605 1.00 30.85 62 ILE C O 1
ATOM 2338 N N . LYS C 1 71 ? -25.782 -13.231 27.644 1.00 28.73 63 LYS C N 1
ATOM 2339 C CA . LYS C 1 71 ? -25.583 -11.892 28.155 1.00 29.68 63 LYS C CA 1
ATOM 2340 C C . LYS C 1 71 ? -24.097 -11.458 28.022 1.00 30.74 63 LYS C C 1
ATOM 2341 O O . LYS C 1 71 ? -23.838 -10.299 27.708 1.00 31.20 63 LYS C O 1
ATOM 2347 N N . TYR C 1 72 ? -23.139 -12.374 28.246 1.00 31.01 64 TYR C N 1
ATOM 2348 C CA . TYR C 1 72 ? -21.685 -12.075 28.179 1.00 31.49 64 TYR C CA 1
ATOM 2349 C C . TYR C 1 72 ? -21.194 -11.667 26.801 1.00 32.95 64 TYR C C 1
ATOM 2350 O O . TYR C 1 72 ? -20.506 -10.650 26.623 1.00 33.91 64 TYR C O 1
ATOM 2359 N N . LEU C 1 73 ? -21.521 -12.498 25.826 1.00 34.05 65 LEU C N 1
ATOM 2360 C CA . LEU C 1 73 ? -21.127 -12.216 24.467 1.00 35.74 65 LEU C CA 1
ATOM 2361 C C . LEU C 1 73 ? -21.642 -10.877 24.009 1.00 38.24 65 LEU C C 1
ATOM 2362 O O . LEU C 1 73 ? -20.926 -10.159 23.326 1.00 39.77 65 LEU C O 1
ATOM 2367 N N . ASN C 1 74 ? -22.874 -10.527 24.368 1.00 42.03 66 ASN C N 1
ATOM 2368 C CA . ASN C 1 74 ? -23.403 -9.223 23.955 1.00 45.66 66 ASN C CA 1
ATOM 2369 C C . ASN C 1 74 ? -22.595 -8.034 24.471 1.00 46.04 66 ASN C C 1
ATOM 2370 O O . ASN C 1 74 ? -22.353 -7.093 23.718 1.00 46.05 66 ASN C O 1
ATOM 2375 N N . ASN C 1 75 ? -22.181 -8.062 25.739 1.00 45.27 67 ASN C N 1
ATOM 2376 C CA . ASN C 1 75 ? -21.402 -6.960 26.281 1.00 44.65 67 ASN C CA 1
ATOM 2377 C C . ASN C 1 75 ? -20.150 -6.879 25.462 1.00 42.34 67 ASN C C 1
ATOM 2378 O O . ASN C 1 75 ? -19.765 -5.792 25.055 1.00 41.54 67 ASN C O 1
ATOM 2383 N N . VAL C 1 76 ? -19.534 -8.030 25.187 1.00 40.54 68 VAL C N 1
ATOM 2384 C CA . VAL C 1 76 ? -18.304 -8.049 24.407 1.00 38.71 68 VAL C CA 1
ATOM 2385 C C . VAL C 1 76 ? -18.534 -7.433 23.038 1.00 38.28 68 VAL C C 1
ATOM 2386 O O . VAL C 1 76 ? -17.782 -6.556 22.600 1.00 39.94 68 VAL C O 1
ATOM 2390 N N . VAL C 1 77 ? -19.591 -7.884 22.376 1.00 35.65 69 VAL C N 1
ATOM 2391 C CA . VAL C 1 77 ? -19.944 -7.387 21.052 1.00 34.90 69 VAL C CA 1
ATOM 2392 C C . VAL C 1 77 ? -20.189 -5.870 20.992 1.00 36.08 69 VAL C C 1
ATOM 2393 O O . VAL C 1 77 ? -19.605 -5.155 20.174 1.00 34.98 69 VAL C O 1
ATOM 2397 N N . GLU C 1 78 ? -21.082 -5.394 21.850 1.00 38.97 70 GLU C N 1
ATOM 2398 C CA . GLU C 1 78 ? -21.421 -3.976 21.933 1.00 39.23 70 GLU C CA 1
ATOM 2399 C C . GLU C 1 78 ? -20.199 -3.100 22.215 1.00 37.01 70 GLU C C 1
ATOM 2400 O O . GLU C 1 78 ? -20.095 -1.990 21.701 1.00 34.74 70 GLU C O 1
ATOM 2406 N N . GLN C 1 79 ? -19.294 -3.603 23.055 1.00 35.99 71 GLN C N 1
ATOM 2407 C CA . GLN C 1 79 ? -18.068 -2.908 23.412 1.00 34.56 71 GLN C CA 1
ATOM 2408 C C . GLN C 1 79 ? -17.173 -2.954 22.198 1.00 33.86 71 GLN C C 1
ATOM 2409 O O . GLN C 1 79 ? -16.593 -1.938 21.810 1.00 32.23 71 GLN C O 1
ATOM 2415 N N . LEU C 1 80 ? -17.062 -4.151 21.607 1.00 34.56 72 LEU C N 1
ATOM 2416 C CA . LEU C 1 80 ? -16.223 -4.392 20.411 1.00 34.65 72 LEU C CA 1
ATOM 2417 C C . LEU C 1 80 ? -16.658 -3.421 19.316 1.00 35.19 72 LEU C C 1
ATOM 2418 O O . LEU C 1 80 ? -15.845 -2.865 18.576 1.00 34.67 72 LEU C O 1
ATOM 2423 N N . LYS C 1 81 ? -17.963 -3.208 19.260 1.00 36.97 73 LYS C N 1
ATOM 2424 C CA . LYS C 1 81 ? -18.565 -2.318 18.291 1.00 38.27 73 LYS C CA 1
ATOM 2425 C C . LYS C 1 81 ? -18.060 -0.889 18.467 1.00 40.03 73 LYS C C 1
ATOM 2426 O O . LYS C 1 81 ? -17.741 -0.243 17.483 1.00 40.16 73 LYS C O 1
ATOM 2432 N N . ASP C 1 82 ? -17.977 -0.393 19.704 1.00 42.72 74 ASP C N 1
ATOM 2433 C CA . ASP C 1 82 ? -17.467 0.967 19.959 1.00 44.09 74 ASP C CA 1
ATOM 2434 C C . ASP C 1 82 ? -16.003 1.093 19.553 1.00 42.17 74 ASP C C 1
ATOM 2435 O O . ASP C 1 82 ? -15.608 2.039 18.867 1.00 40.65 74 ASP C O 1
ATOM 2440 N N . TRP C 1 83 ? -15.200 0.137 20.009 1.00 40.45 75 TRP C N 1
ATOM 2441 C CA . TRP C 1 83 ? -13.792 0.173 19.716 1.00 39.09 75 TRP C CA 1
ATOM 2442 C C . TRP C 1 83 ? -13.507 0.127 18.229 1.00 37.25 75 TRP C C 1
ATOM 2443 O O . TRP C 1 83 ? -12.565 0.762 17.768 1.00 36.62 75 TRP C O 1
ATOM 2454 N N . LEU C 1 84 ? -14.313 -0.624 17.481 1.00 35.05 76 LEU C N 1
ATOM 2455 C CA . LEU C 1 84 ? -14.121 -0.746 16.035 1.00 34.46 76 LEU C CA 1
ATOM 2456 C C . LEU C 1 84 ? -14.440 0.553 15.315 1.00 35.87 76 LEU C C 1
ATOM 2457 O O . LEU C 1 84 ? -13.774 0.926 14.359 1.00 35.81 76 LEU C O 1
ATOM 2462 N N . TYR C 1 85 ? -15.462 1.252 15.777 1.00 38.57 77 TYR C N 1
ATOM 2463 C CA . TYR C 1 85 ? -15.826 2.508 15.161 1.00 40.33 77 TYR C CA 1
ATOM 2464 C C . TYR C 1 85 ? -14.673 3.500 15.206 1.00 42.19 77 TYR C C 1
ATOM 2465 O O . TYR C 1 85 ? -14.483 4.296 14.282 1.00 41.07 77 TYR C O 1
ATOM 2474 N N . LYS C 1 86 ? -13.924 3.459 16.304 1.00 44.47 78 LYS C N 1
ATOM 2475 C CA . LYS C 1 86 ? -12.780 4.348 16.508 1.00 47.53 78 LYS C CA 1
ATOM 2476 C C . LYS C 1 86 ? -11.447 3.699 16.127 1.00 46.99 78 LYS C C 1
ATOM 2477 O O . LYS C 1 86 ? -10.395 4.290 16.349 1.00 46.87 78 LYS C O 1
ATOM 2483 N N . CYS C 1 87 ? -11.473 2.486 15.589 1.00 46.41 79 CYS C N 1
ATOM 2484 C CA . CYS C 1 87 ? -10.229 1.811 15.222 1.00 46.33 79 CYS C CA 1
ATOM 2485 C C . CYS C 1 87 ? -9.303 1.638 16.429 1.00 44.69 79 CYS C C 1
ATOM 2486 O O . CYS C 1 87 ? -8.105 1.938 16.345 1.00 44.27 79 CYS C O 1
ATOM 2489 N N . SER C 1 88 ? -9.838 1.130 17.534 1.00 43.51 80 SER C N 1
ATOM 2490 C CA . SER C 1 88 ? -9.038 0.961 18.739 1.00 42.97 80 SER C CA 1
ATOM 2491 C C . SER C 1 88 ? -8.549 -0.457 19.043 1.00 42.82 80 SER C C 1
ATOM 2492 O O . SER C 1 88 ? -7.567 -0.641 19.765 1.00 43.32 80 SER C O 1
ATOM 2495 N N . VAL C 1 89 ? -9.216 -1.458 18.489 1.00 40.57 81 VAL C N 1
ATOM 2496 C CA . VAL C 1 89 ? -8.828 -2.835 18.766 1.00 38.33 81 VAL C CA 1
ATOM 2497 C C . VAL C 1 89 ? -8.088 -3.470 17.606 1.00 37.06 81 VAL C C 1
ATOM 2498 O O . VAL C 1 89 ? -8.635 -3.558 16.524 1.00 36.42 81 VAL C O 1
ATOM 2502 N N . GLN C 1 90 ? -6.856 -3.922 17.853 1.00 35.86 82 GLN C N 1
ATOM 2503 C CA . GLN C 1 90 ? -6.004 -4.529 16.829 1.00 34.83 82 GLN C CA 1
ATOM 2504 C C . GLN C 1 90 ? -6.084 -6.049 16.720 1.00 33.70 82 GLN C C 1
ATOM 2505 O O . GLN C 1 90 ? -5.864 -6.602 15.643 1.00 32.70 82 GLN C O 1
ATOM 2511 N N . LYS C 1 91 ? -6.385 -6.719 17.831 1.00 33.31 83 LYS C N 1
ATOM 2512 C CA . LYS C 1 91 ? -6.499 -8.178 17.855 1.00 31.75 83 LYS C CA 1
ATOM 2513 C C . LYS C 1 91 ? -7.581 -8.601 18.855 1.00 31.24 83 LYS C C 1
ATOM 2514 O O . LYS C 1 91 ? -7.833 -7.903 19.838 1.00 33.77 83 LYS C O 1
ATOM 2520 N N . LEU C 1 92 ? -8.205 -9.746 18.597 1.00 27.18 84 LEU C N 1
ATOM 2521 C CA . LEU C 1 92 ? -9.244 -10.321 19.454 1.00 24.01 84 LEU C CA 1
ATOM 2522 C C . LEU C 1 92 ? -8.755 -11.755 19.536 1.00 23.75 84 LEU C C 1
ATOM 2523 O O . LEU C 1 92 ? -8.460 -12.359 18.499 1.00 23.23 84 LEU C O 1
ATOM 2528 N N . VAL C 1 93 ? -8.628 -12.304 20.740 1.00 22.57 85 VAL C N 1
ATOM 2529 C CA . VAL C 1 93 ? -8.108 -13.668 20.869 1.00 22.16 85 VAL C CA 1
ATOM 2530 C C . VAL C 1 93 ? -8.905 -14.538 21.794 1.00 21.74 85 VAL C C 1
ATOM 2531 O O . VAL C 1 93 ? -9.156 -14.150 22.915 1.00 22.64 85 VAL C O 1
ATOM 2535 N N . VAL C 1 94 ? -9.273 -15.725 21.331 1.00 21.16 86 VAL C N 1
ATOM 2536 C CA . VAL C 1 94 ? -9.991 -16.689 22.161 1.00 20.71 86 VAL C CA 1
ATOM 2537 C C . VAL C 1 94 ? -8.953 -17.702 22.678 1.00 21.97 86 VAL C C 1
ATOM 2538 O O . VAL C 1 94 ? -8.439 -18.517 21.916 1.00 22.44 86 VAL C O 1
ATOM 2542 N N . VAL C 1 95 ? -8.643 -17.645 23.967 1.00 21.59 87 VAL C N 1
ATOM 2543 C CA . VAL C 1 95 ? -7.657 -18.540 24.553 1.00 21.56 87 VAL C CA 1
ATOM 2544 C C . VAL C 1 95 ? -8.328 -19.764 25.166 1.00 23.14 87 VAL C C 1
ATOM 2545 O O . VAL C 1 95 ? -9.213 -19.640 25.990 1.00 25.22 87 VAL C O 1
ATOM 2549 N N . ILE C 1 96 ? -7.896 -20.955 24.782 1.00 23.63 88 ILE C N 1
ATOM 2550 C CA . ILE C 1 96 ? -8.488 -22.180 25.313 1.00 24.12 88 ILE C CA 1
ATOM 2551 C C . ILE C 1 96 ? -7.488 -22.917 26.166 1.00 27.35 88 ILE C C 1
ATOM 2552 O O . ILE C 1 96 ? -6.404 -23.239 25.684 1.00 26.51 88 ILE C O 1
ATOM 2557 N N . SER C 1 97 ? -7.848 -23.171 27.428 1.00 30.32 89 SER C N 1
ATOM 2558 C CA . SER C 1 97 ? -6.963 -23.869 28.363 1.00 33.40 89 SER C CA 1
ATOM 2559 C C . SER C 1 97 ? -7.593 -24.907 29.282 1.00 35.57 89 SER C C 1
ATOM 2560 O O . SER C 1 97 ? -8.813 -24.964 29.440 1.00 35.58 89 SER C O 1
ATOM 2563 N N . ASN C 1 98 ? -6.727 -25.728 29.885 1.00 37.76 90 ASN C N 1
ATOM 2564 C CA . ASN C 1 98 ? -7.111 -26.817 30.793 1.00 39.59 90 ASN C CA 1
ATOM 2565 C C . ASN C 1 98 ? -7.800 -26.212 32.000 1.00 41.05 90 ASN C C 1
ATOM 2566 O O . ASN C 1 98 ? -7.183 -25.443 32.722 1.00 40.98 90 ASN C O 1
ATOM 2571 N N . ILE C 1 99 ? -9.067 -26.571 32.218 1.00 43.84 91 ILE C N 1
ATOM 2572 C CA . ILE C 1 99 ? -9.860 -26.032 33.327 1.00 47.40 91 ILE C CA 1
ATOM 2573 C C . ILE C 1 99 ? -9.230 -26.251 34.694 1.00 50.36 91 ILE C C 1
ATOM 2574 O O . ILE C 1 99 ? -9.511 -25.505 35.632 1.00 50.76 91 ILE C O 1
ATOM 2579 N N . GLU C 1 100 ? -8.367 -27.259 34.800 1.00 53.22 92 GLU C N 1
ATOM 2580 C CA . GLU C 1 100 ? -7.712 -27.562 36.061 1.00 55.18 92 GLU C CA 1
ATOM 2581 C C . GLU C 1 100 ? -6.320 -26.975 36.096 1.00 52.51 92 GLU C C 1
ATOM 2582 O O . GLU C 1 100 ? -6.068 -26.042 36.850 1.00 51.26 92 GLU C O 1
ATOM 2588 N N . SER C 1 101 ? -5.414 -27.493 35.277 1.00 51.68 93 SER C N 1
ATOM 2589 C CA . SER C 1 101 ? -4.046 -26.975 35.256 1.00 51.20 93 SER C CA 1
ATOM 2590 C C . SER C 1 101 ? -3.912 -25.493 34.877 1.00 50.31 93 SER C C 1
ATOM 2591 O O . SER C 1 101 ? -3.233 -24.731 35.558 1.00 52.30 93 SER C O 1
ATOM 2594 N N . GLY C 1 102 ? -4.542 -25.089 33.781 1.00 46.86 94 GLY C N 1
ATOM 2595 C CA . GLY C 1 102 ? -4.428 -23.709 33.352 1.00 42.06 94 GLY C CA 1
ATOM 2596 C C . GLY C 1 102 ? -3.551 -23.655 32.116 1.00 39.22 94 GLY C C 1
ATOM 2597 O O . GLY C 1 102 ? -3.326 -22.604 31.507 1.00 38.41 94 GLY C O 1
ATOM 2598 N N . GLU C 1 103 ? -3.043 -24.813 31.738 1.00 37.10 95 GLU C N 1
ATOM 2599 C CA . GLU C 1 103 ? -2.207 -24.893 30.567 1.00 34.83 95 GLU C CA 1
ATOM 2600 C C . GLU C 1 103 ? -3.022 -24.452 29.349 1.00 32.33 95 GLU C C 1
ATOM 2601 O O . GLU C 1 103 ? -4.139 -24.923 29.140 1.00 32.45 95 GLU C O 1
ATOM 2607 N N . VAL C 1 104 ? -2.476 -23.522 28.572 1.00 29.19 96 VAL C N 1
ATOM 2608 C CA . VAL C 1 104 ? -3.119 -23.057 27.346 1.00 27.02 96 VAL C CA 1
ATOM 2609 C C . VAL C 1 104 ? -2.969 -24.168 26.292 1.00 26.09 96 VAL C C 1
ATOM 2610 O O . VAL C 1 104 ? -1.854 -24.630 26.050 1.00 26.65 96 VAL C O 1
ATOM 2614 N N . LEU C 1 105 ? -4.060 -24.594 25.658 1.00 24.43 97 LEU C N 1
ATOM 2615 C CA . LEU C 1 105 ? -3.972 -25.662 24.655 1.00 23.65 97 LEU C CA 1
ATOM 2616 C C . LEU C 1 105 ? -4.257 -25.297 23.207 1.00 23.53 97 LEU C C 1
ATOM 2617 O O . LEU C 1 105 ? -3.771 -25.941 22.286 1.00 23.86 97 LEU C O 1
ATOM 2622 N N . GLU C 1 106 ? -5.065 -24.281 23.001 1.00 23.15 98 GLU C N 1
ATOM 2623 C CA . GLU C 1 106 ? -5.428 -23.912 21.651 1.00 23.01 98 GLU C CA 1
ATOM 2624 C C . GLU C 1 106 ? -5.656 -22.420 21.734 1.00 22.49 98 GLU C C 1
ATOM 2625 O O . GLU C 1 106 ? -6.105 -21.944 22.759 1.00 23.46 98 GLU C O 1
ATOM 2631 N N . ARG C 1 107 ? -5.360 -21.681 20.675 1.00 21.50 99 ARG C N 1
ATOM 2632 C CA . ARG C 1 107 ? -5.501 -20.221 20.712 1.00 22.35 99 ARG C CA 1
ATOM 2633 C C . ARG C 1 107 ? -5.953 -19.687 19.367 1.00 23.30 99 ARG C C 1
ATOM 2634 O O . ARG C 1 107 ? -5.226 -19.823 18.383 1.00 25.55 99 ARG C O 1
ATOM 2642 N N . TRP C 1 108 ? -7.143 -19.095 19.302 1.00 22.29 100 TRP C N 1
ATOM 2643 C CA . TRP C 1 108 ? -7.617 -18.554 18.027 1.00 22.92 100 TRP C CA 1
ATOM 2644 C C . TRP C 1 108 ? -7.321 -17.061 17.987 1.00 23.62 100 TRP C C 1
ATOM 2645 O O . TRP C 1 108 ? -7.754 -16.321 18.862 1.00 24.80 100 TRP C O 1
ATOM 2656 N N . GLN C 1 109 ? -6.576 -16.616 16.980 1.00 23.91 101 GLN C N 1
ATOM 2657 C CA . GLN C 1 109 ? -6.215 -15.209 16.893 1.00 25.99 101 GLN C CA 1
ATOM 2658 C C . GLN C 1 109 ? -6.775 -14.456 15.693 1.00 26.71 101 GLN C C 1
ATOM 2659 O O . GLN C 1 109 ? -6.573 -14.868 14.549 1.00 26.61 101 GLN C O 1
ATOM 2665 N N . PHE C 1 110 ? -7.459 -13.341 15.969 1.00 27.40 102 PHE C N 1
ATOM 2666 C CA . PHE C 1 110 ? -8.040 -12.489 14.931 1.00 28.32 102 PHE C CA 1
ATOM 2667 C C . PHE C 1 110 ? -7.336 -11.131 14.877 1.00 28.74 102 PHE C C 1
ATOM 2668 O O . PHE C 1 110 ? -7.368 -10.379 15.844 1.00 29.58 102 PHE C O 1
ATOM 2676 N N . ASP C 1 111 ? -6.699 -10.833 13.744 1.00 29.75 103 ASP C N 1
ATOM 2677 C CA . ASP C 1 111 ? -5.969 -9.583 13.532 1.00 31.17 103 ASP C CA 1
ATOM 2678 C C . ASP C 1 111 ? -6.873 -8.616 12.799 1.00 31.22 103 ASP C C 1
ATOM 2679 O O . ASP C 1 111 ? -7.406 -8.929 11.738 1.00 30.18 103 ASP C O 1
ATOM 2684 N N . ILE C 1 112 ? -7.064 -7.438 13.372 1.00 31.76 104 ILE C N 1
ATOM 2685 C CA . ILE C 1 112 ? -7.945 -6.474 12.747 1.00 33.66 104 ILE C CA 1
ATOM 2686 C C . ILE C 1 112 ? -7.205 -5.309 12.095 1.00 35.90 104 ILE C C 1
ATOM 2687 O O . ILE C 1 112 ? -6.313 -4.707 12.687 1.00 36.64 104 ILE C O 1
ATOM 2692 N N . GLU C 1 113 ? -7.586 -4.997 10.865 1.00 39.06 105 GLU C N 1
ATOM 2693 C CA . GLU C 1 113 ? -6.941 -3.934 10.103 1.00 42.93 105 GLU C CA 1
ATOM 2694 C C . GLU C 1 113 ? -8.054 -2.939 9.823 1.00 43.47 105 GLU C C 1
ATOM 2695 O O . GLU C 1 113 ? -9.097 -3.311 9.297 1.00 43.28 105 GLU C O 1
ATOM 2701 N N . CYS C 1 114 ? -7.862 -1.684 10.206 1.00 44.69 106 CYS C N 1
ATOM 2702 C CA . CYS C 1 114 ? -8.900 -0.676 10.002 1.00 47.28 106 CYS C CA 1
ATOM 2703 C C . CYS C 1 114 ? -8.376 0.500 9.165 1.00 46.39 106 CYS C C 1
ATOM 2704 O O . CYS C 1 114 ? -7.194 0.832 9.217 1.00 45.35 106 CYS C O 1
ATOM 2707 N N . ASP C 1 115 ? -9.256 1.149 8.413 1.00 46.66 107 ASP C N 1
ATOM 2708 C CA . ASP C 1 115 ? -8.853 2.296 7.609 1.00 47.48 107 ASP C CA 1
ATOM 2709 C C . ASP C 1 115 ? -9.091 3.593 8.392 1.00 48.99 107 ASP C C 1
ATOM 2710 O O . ASP C 1 115 ? -10.219 4.056 8.545 1.00 48.74 107 ASP C O 1
ATOM 2715 N N . LYS C 1 116 ? -8.005 4.168 8.885 1.00 51.08 108 LYS C N 1
ATOM 2716 C CA . LYS C 1 116 ? -8.045 5.390 9.660 1.00 51.92 108 LYS C CA 1
ATOM 2717 C C . LYS C 1 116 ? -8.774 6.555 8.988 1.00 52.24 108 LYS C C 1
ATOM 2718 O O . LYS C 1 116 ? -9.367 7.393 9.668 1.00 52.13 108 LYS C O 1
ATOM 2724 N N . THR C 1 117 ? -8.717 6.611 7.657 1.00 51.01 109 THR C N 1
ATOM 2725 C CA . THR C 1 117 ? -9.337 7.694 6.884 1.00 50.19 109 THR C CA 1
ATOM 2726 C C . THR C 1 117 ? -10.825 7.488 6.525 1.00 51.08 109 THR C C 1
ATOM 2727 O O . THR C 1 117 ? -11.502 8.411 6.075 1.00 50.35 109 THR C O 1
ATOM 2731 N N . ALA C 1 118 ? -11.341 6.282 6.708 1.00 52.22 110 ALA C N 1
ATOM 2732 C CA . ALA C 1 118 ? -12.740 6.035 6.386 1.00 51.77 110 ALA C CA 1
ATOM 2733 C C . ALA C 1 118 ? -13.695 7.052 7.055 1.00 52.22 110 ALA C C 1
ATOM 2734 O O . ALA C 1 118 ? -14.721 7.418 6.491 1.00 50.62 110 ALA C O 1
ATOM 2736 N N . LYS C 1 119 ? -13.355 7.534 8.242 1.00 54.53 111 LYS C N 1
ATOM 2737 C CA . LYS C 1 119 ? -14.241 8.466 8.930 1.00 56.77 111 LYS C CA 1
ATOM 2738 C C . LYS C 1 119 ? -14.452 9.769 8.175 1.00 57.73 111 LYS C C 1
ATOM 2739 O O . LYS C 1 119 ? -15.341 10.551 8.531 1.00 56.52 111 LYS C O 1
ATOM 2745 N N . ASP C 1 120 ? -13.637 10.001 7.142 1.00 59.11 112 ASP C N 1
ATOM 2746 C CA . ASP C 1 120 ? -13.737 11.222 6.334 1.00 60.35 112 ASP C CA 1
ATOM 2747 C C . ASP C 1 120 ? -14.111 10.943 4.882 1.00 59.62 112 ASP C C 1
ATOM 2748 O O . ASP C 1 120 ? -13.640 11.624 3.974 1.00 59.42 112 ASP C O 1
ATOM 2753 N N . ASP C 1 121 ? -14.974 9.958 4.665 1.00 59.21 113 ASP C N 1
ATOM 2754 C CA . ASP C 1 121 ? -15.379 9.600 3.308 1.00 58.60 113 ASP C CA 1
ATOM 2755 C C . ASP C 1 121 ? -16.481 10.511 2.814 1.00 57.04 113 ASP C C 1
ATOM 2756 O O . ASP C 1 121 ? -17.329 10.942 3.593 1.00 57.89 113 ASP C O 1
ATOM 2761 N N . SER C 1 122 ? -16.474 10.796 1.517 1.00 55.24 114 SER C N 1
ATOM 2762 C CA . SER C 1 122 ? -17.518 11.623 0.930 1.00 53.85 114 SER C CA 1
ATOM 2763 C C . SER C 1 122 ? -18.751 10.777 0.628 1.00 52.53 114 SER C C 1
ATOM 2764 O O . SER C 1 122 ? -19.857 11.302 0.525 1.00 52.18 114 SER C O 1
ATOM 2767 N N . ALA C 1 123 ? -18.558 9.467 0.485 1.00 49.26 115 ALA C N 1
ATOM 2768 C CA . ALA C 1 123 ? -19.666 8.551 0.209 1.00 45.92 115 ALA C CA 1
ATOM 2769 C C . ALA C 1 123 ? -19.330 7.127 0.613 1.00 43.92 115 ALA C C 1
ATOM 2770 O O . ALA C 1 123 ? -18.161 6.737 0.664 1.00 45.50 115 ALA C O 1
ATOM 2772 N N . PRO C 1 124 ? -20.361 6.337 0.919 1.00 38.70 116 PRO C N 1
ATOM 2773 C CA . PRO C 1 124 ? -20.230 4.933 1.325 1.00 36.14 116 PRO C CA 1
ATOM 2774 C C . PRO C 1 124 ? -19.430 4.148 0.293 1.00 33.89 116 PRO C C 1
ATOM 2775 O O . PRO C 1 124 ? -19.535 4.422 -0.898 1.00 33.85 116 PRO C O 1
ATOM 2779 N N . ARG C 1 125 ? -18.647 3.173 0.747 1.00 31.22 117 ARG C N 1
ATOM 2780 C CA . ARG C 1 125 ? -17.837 2.370 -0.151 1.00 29.62 117 ARG C CA 1
ATOM 2781 C C . ARG C 1 125 ? -18.636 1.329 -0.878 1.00 30.89 117 ARG C C 1
ATOM 2782 O O . ARG C 1 125 ? -19.589 0.760 -0.343 1.00 30.71 117 ARG C O 1
ATOM 2790 N N . GLU C 1 126 ? -18.231 1.093 -2.115 1.00 30.29 118 GLU C N 1
ATOM 2791 C CA . GLU C 1 126 ? -18.910 0.174 -2.985 1.00 30.34 118 GLU C CA 1
ATOM 2792 C C . GLU C 1 126 ? -18.740 -1.312 -2.746 1.00 27.48 118 GLU C C 1
ATOM 2793 O O . GLU C 1 126 ? -17.944 -1.965 -3.410 1.00 27.95 118 GLU C O 1
ATOM 2799 N N . LYS C 1 127 ? -19.470 -1.859 -1.791 1.00 24.80 119 LYS C N 1
ATOM 2800 C CA . LYS C 1 127 ? -19.399 -3.288 -1.597 1.00 23.26 119 LYS C CA 1
ATOM 2801 C C . LYS C 1 127 ? -20.729 -3.744 -1.086 1.00 23.07 119 LYS C C 1
ATOM 2802 O O . LYS C 1 127 ? -21.261 -3.132 -0.171 1.00 24.03 119 LYS C O 1
ATOM 2808 N N . SER C 1 128 ? -21.273 -4.812 -1.659 1.00 21.85 120 SER C N 1
ATOM 2809 C CA . SER C 1 128 ? -22.578 -5.258 -1.216 1.00 21.83 120 SER C CA 1
ATOM 2810 C C . SER C 1 128 ? -22.545 -6.028 0.104 1.00 22.11 120 SER C C 1
ATOM 2811 O O . SER C 1 128 ? -21.513 -6.555 0.526 1.00 19.63 120 SER C O 1
ATOM 2814 N N . GLN C 1 129 ? -23.686 -6.035 0.777 1.00 22.85 121 GLN C N 1
ATOM 2815 C CA . GLN C 1 129 ? -23.780 -6.744 2.016 1.00 23.53 121 GLN C CA 1
ATOM 2816 C C . GLN C 1 129 ? -23.433 -8.190 1.688 1.00 23.44 121 GLN C C 1
ATOM 2817 O O . GLN C 1 129 ? -22.539 -8.776 2.292 1.00 24.49 121 GLN C O 1
ATOM 2823 N N . LYS C 1 130 ? -24.138 -8.744 0.706 1.00 22.66 122 LYS C N 1
ATOM 2824 C CA . LYS C 1 130 ? -23.956 -10.133 0.278 1.00 21.78 122 LYS C CA 1
ATOM 2825 C C . LYS C 1 130 ? -22.507 -10.480 -0.089 1.00 21.37 122 LYS C C 1
ATOM 2826 O O . LYS C 1 130 ? -22.038 -11.587 0.163 1.00 21.32 122 LYS C O 1
ATOM 2832 N N . ALA C 1 131 ? -21.781 -9.540 -0.670 1.00 20.64 123 ALA C N 1
ATOM 2833 C CA . ALA C 1 131 ? -20.403 -9.827 -1.034 1.00 21.82 123 ALA C CA 1
ATOM 2834 C C . ALA C 1 131 ? -19.578 -10.094 0.226 1.00 21.25 123 ALA C C 1
ATOM 2835 O O . ALA C 1 131 ? -18.768 -11.005 0.263 1.00 21.01 123 ALA C O 1
ATOM 2837 N N . ILE C 1 132 ? -19.788 -9.270 1.247 1.00 20.60 124 ILE C N 1
ATOM 2838 C CA . ILE C 1 132 ? -19.109 -9.406 2.522 1.00 20.44 124 ILE C CA 1
ATOM 2839 C C . ILE C 1 132 ? -19.538 -10.677 3.258 1.00 22.53 124 ILE C C 1
ATOM 2840 O O . ILE C 1 132 ? -18.744 -11.292 3.963 1.00 22.96 124 ILE C O 1
ATOM 2845 N N . GLN C 1 133 ? -20.796 -11.076 3.123 1.00 24.04 125 GLN C N 1
ATOM 2846 C CA . GLN C 1 133 ? -21.230 -12.304 3.776 1.00 25.53 125 GLN C CA 1
ATOM 2847 C C . GLN C 1 133 ? -20.613 -13.544 3.121 1.00 24.94 125 GLN C C 1
ATOM 2848 O O . GLN C 1 133 ? -20.261 -14.499 3.795 1.00 25.89 125 GLN C O 1
ATOM 2854 N N . ASP C 1 134 ? -20.489 -13.542 1.806 1.00 24.68 126 ASP C N 1
ATOM 2855 C CA . ASP C 1 134 ? -19.892 -14.676 1.132 1.00 25.13 126 ASP C CA 1
ATOM 2856 C C . ASP C 1 134 ? -18.432 -14.855 1.559 1.00 24.30 126 ASP C C 1
ATOM 2857 O O . ASP C 1 134 ? -17.914 -15.970 1.566 1.00 23.76 126 ASP C O 1
ATOM 2862 N N . GLU C 1 135 ? -17.762 -13.765 1.909 1.00 23.45 127 GLU C N 1
ATOM 2863 C CA . GLU C 1 135 ? -16.382 -13.891 2.329 1.00 23.21 127 GLU C CA 1
ATOM 2864 C C . GLU C 1 135 ? -16.400 -14.468 3.724 1.00 21.41 127 GLU C C 1
ATOM 2865 O O . GLU C 1 135 ? -15.657 -15.393 4.009 1.00 20.45 127 GLU C O 1
ATOM 2871 N N . ILE C 1 136 ? -17.253 -13.949 4.597 1.00 19.96 128 ILE C N 1
ATOM 2872 C CA . ILE C 1 136 ? -17.325 -14.491 5.951 1.00 19.90 128 ILE C CA 1
ATOM 2873 C C . ILE C 1 136 ? -17.687 -15.990 5.947 1.00 20.44 128 ILE C C 1
ATOM 2874 O O . ILE C 1 136 ? -17.088 -16.802 6.661 1.00 18.41 128 ILE C O 1
ATOM 2879 N N . ARG C 1 137 ? -18.661 -16.350 5.122 1.00 21.54 129 ARG C N 1
ATOM 2880 C CA . ARG C 1 137 ? -19.102 -17.726 5.044 1.00 23.31 129 ARG C CA 1
ATOM 2881 C C . ARG C 1 137 ? -17.955 -18.630 4.668 1.00 23.61 129 ARG C C 1
ATOM 2882 O O . ARG C 1 137 ? -17.892 -19.797 5.060 1.00 24.23 129 ARG C O 1
ATOM 2890 N N . SER C 1 138 ? -17.038 -18.061 3.906 1.00 24.64 130 SER C N 1
ATOM 2891 C CA . SER C 1 138 ? -15.862 -18.764 3.437 1.00 23.84 130 SER C CA 1
ATOM 2892 C C . SER C 1 138 ? -14.956 -19.066 4.631 1.00 22.29 130 SER C C 1
ATOM 2893 O O . SER C 1 138 ? -14.346 -20.131 4.714 1.00 22.16 130 SER C O 1
ATOM 2896 N N . VAL C 1 139 ? -14.886 -18.125 5.564 1.00 20.48 131 VAL C N 1
ATOM 2897 C CA . VAL C 1 139 ? -14.061 -18.309 6.743 1.00 20.42 131 VAL C CA 1
ATOM 2898 C C . VAL C 1 139 ? -14.653 -19.370 7.664 1.00 21.30 131 VAL C C 1
ATOM 2899 O O . VAL C 1 139 ? -13.948 -20.269 8.115 1.00 21.62 131 VAL C O 1
ATOM 2903 N N . ILE C 1 140 ? -15.942 -19.257 7.950 1.00 21.73 132 ILE C N 1
ATOM 2904 C CA . ILE C 1 140 ? -16.620 -20.201 8.832 1.00 21.83 132 ILE C CA 1
ATOM 2905 C C . ILE C 1 140 ? -16.552 -21.656 8.344 1.00 21.84 132 ILE C C 1
ATOM 2906 O O . ILE C 1 140 ? -16.434 -22.584 9.148 1.00 22.60 132 ILE C O 1
ATOM 2911 N N . ARG C 1 141 ? -16.612 -21.879 7.038 1.00 21.68 133 ARG C N 1
ATOM 2912 C CA . ARG C 1 141 ? -16.535 -23.259 6.572 1.00 21.25 133 ARG C CA 1
ATOM 2913 C C . ARG C 1 141 ? -15.165 -23.832 6.846 1.00 21.80 133 ARG C C 1
ATOM 2914 O O . ARG C 1 141 ? -15.055 -24.972 7.277 1.00 23.03 133 ARG C O 1
ATOM 2922 N N . GLN C 1 142 ? -14.123 -23.039 6.596 1.00 20.44 134 GLN C N 1
ATOM 2923 C CA . GLN C 1 142 ? -12.749 -23.472 6.824 1.00 18.97 134 GLN C CA 1
ATOM 2924 C C . GLN C 1 142 ? -12.586 -23.744 8.332 1.00 19.81 134 GLN C C 1
ATOM 2925 O O . GLN C 1 142 ? -12.001 -24.752 8.749 1.00 19.06 134 GLN C O 1
ATOM 2931 N N . ILE C 1 143 ? -13.127 -22.865 9.163 1.00 19.89 135 ILE C N 1
ATOM 2932 C CA . ILE C 1 143 ? -13.012 -23.094 10.595 1.00 19.74 135 ILE C CA 1
ATOM 2933 C C . ILE C 1 143 ? -13.577 -24.499 10.887 1.00 19.58 135 ILE C C 1
ATOM 2934 O O . ILE C 1 143 ? -12.989 -25.294 11.640 1.00 18.86 135 ILE C O 1
ATOM 2939 N N . THR C 1 144 ? -14.685 -24.829 10.240 1.00 18.36 136 THR C N 1
ATOM 2940 C CA . THR C 1 144 ? -15.302 -26.135 10.440 1.00 19.38 136 THR C CA 1
ATOM 2941 C C . THR C 1 144 ? -14.407 -27.312 10.003 1.00 19.81 136 THR C C 1
ATOM 2942 O O . THR C 1 144 ? -14.216 -28.259 10.746 1.00 18.48 136 THR C O 1
ATOM 2946 N N . ALA C 1 145 ? -13.866 -27.235 8.792 1.00 20.43 137 ALA C N 1
ATOM 2947 C CA . ALA C 1 145 ? -12.990 -28.260 8.240 1.00 21.72 137 ALA C CA 1
ATOM 2948 C C . ALA C 1 145 ? -11.779 -28.538 9.122 1.00 23.21 137 ALA C C 1
ATOM 2949 O O . ALA C 1 145 ? -11.093 -29.564 9.008 1.00 24.08 137 ALA C O 1
ATOM 2951 N N . THR C 1 146 ? -11.530 -27.598 10.009 1.00 23.83 138 THR C N 1
ATOM 2952 C CA . THR C 1 146 ? -10.399 -27.642 10.890 1.00 23.62 138 THR C CA 1
ATOM 2953 C C . THR C 1 146 ? -10.395 -28.840 11.802 1.00 25.64 138 THR C C 1
ATOM 2954 O O . THR C 1 146 ? -9.349 -29.273 12.281 1.00 24.85 138 THR C O 1
ATOM 2958 N N . VAL C 1 147 ? -11.577 -29.396 12.006 1.00 26.46 139 VAL C N 1
ATOM 2959 C CA . VAL C 1 147 ? -11.753 -30.537 12.883 1.00 27.27 139 VAL C CA 1
ATOM 2960 C C . VAL C 1 147 ? -10.847 -31.717 12.683 1.00 27.49 139 VAL C C 1
ATOM 2961 O O . VAL C 1 147 ? -10.330 -32.273 13.646 1.00 27.28 139 VAL C O 1
ATOM 2965 N N . THR C 1 148 ? -10.663 -32.122 11.441 1.00 26.45 140 THR C N 1
ATOM 2966 C CA . THR C 1 148 ? -9.848 -33.285 11.222 1.00 24.42 140 THR C CA 1
ATOM 2967 C C . THR C 1 148 ? -8.436 -33.221 11.744 1.00 24.78 140 THR C C 1
ATOM 2968 O O . THR C 1 148 ? -8.026 -34.165 12.378 1.00 25.89 140 THR C O 1
ATOM 2972 N N . PHE C 1 149 ? -7.691 -32.138 11.500 1.00 24.19 141 PHE C N 1
ATOM 2973 C CA . PHE C 1 149 ? -6.299 -32.079 11.963 1.00 22.74 141 PHE C CA 1
ATOM 2974 C C . PHE C 1 149 ? -6.038 -31.478 13.331 1.00 23.60 141 PHE C C 1
ATOM 2975 O O . PHE C 1 149 ? -4.979 -31.692 13.892 1.00 24.86 141 PHE C O 1
ATOM 2983 N N . LEU C 1 150 ? -6.969 -30.718 13.879 1.00 24.11 142 LEU C N 1
ATOM 2984 C CA . LEU C 1 150 ? -6.712 -30.131 15.188 1.00 24.00 142 LEU C CA 1
ATOM 2985 C C . LEU C 1 150 ? -6.655 -31.231 16.229 1.00 24.69 142 LEU C C 1
ATOM 2986 O O . LEU C 1 150 ? -7.319 -32.257 16.104 1.00 23.51 142 LEU C O 1
ATOM 2991 N N . PRO C 1 151 ? -5.834 -31.045 17.264 1.00 25.85 143 PRO C N 1
ATOM 2992 C CA . PRO C 1 151 ? -5.748 -32.069 18.299 1.00 25.67 143 PRO C CA 1
ATOM 2993 C C . PRO C 1 151 ? -7.049 -32.106 19.088 1.00 25.94 143 PRO C C 1
ATOM 2994 O O . PRO C 1 151 ? -7.622 -31.063 19.390 1.00 25.77 143 PRO C O 1
ATOM 2998 N N . LEU C 1 152 ? -7.523 -33.295 19.432 1.00 28.56 144 LEU C N 1
ATOM 2999 C CA . LEU C 1 152 ? -8.752 -33.391 20.215 1.00 30.95 144 LEU C CA 1
ATOM 3000 C C . LEU C 1 152 ? -8.488 -32.833 21.613 1.00 33.75 144 LEU C C 1
ATOM 3001 O O . LEU C 1 152 ? -7.408 -33.025 22.177 1.00 34.38 144 LEU C O 1
ATOM 3006 N N . LEU C 1 153 ? -9.472 -32.127 22.159 1.00 36.38 145 LEU C N 1
ATOM 3007 C CA . LEU C 1 153 ? -9.364 -31.563 23.501 1.00 38.06 145 LEU C CA 1
ATOM 3008 C C . LEU C 1 153 ? -10.058 -32.523 24.482 1.00 40.41 145 LEU C C 1
ATOM 3009 O O . LEU C 1 153 ? -11.205 -32.335 24.905 1.00 39.75 145 LEU C O 1
ATOM 3014 N N . GLU C 1 154 ? -9.320 -33.578 24.806 1.00 43.79 146 GLU C N 1
ATOM 3015 C CA . GLU C 1 154 ? -9.727 -34.642 25.722 1.00 46.50 146 GLU C CA 1
ATOM 3016 C C . GLU C 1 154 ? -10.147 -34.161 27.120 1.00 43.18 146 GLU C C 1
ATOM 3017 O O . GLU C 1 154 ? -11.119 -34.644 27.681 1.00 41.16 146 GLU C O 1
ATOM 3023 N N . VAL C 1 155 ? -9.406 -33.214 27.677 1.00 40.65 147 VAL C N 1
ATOM 3024 C CA . VAL C 1 155 ? -9.704 -32.678 28.996 1.00 39.22 147 VAL C CA 1
ATOM 3025 C C . VAL C 1 155 ? -10.819 -31.625 28.996 1.00 39.10 147 VAL C C 1
ATOM 3026 O O . VAL C 1 155 ? -11.337 -31.251 27.943 1.00 40.93 147 VAL C O 1
ATOM 3030 N N . SER C 1 156 ? -11.178 -31.147 30.185 1.00 38.24 148 SER C N 1
ATOM 3031 C CA . SER C 1 156 ? -12.210 -30.119 30.328 1.00 37.71 148 SER C CA 1
ATOM 3032 C C . SER C 1 156 ? -11.544 -28.767 30.210 1.00 37.02 148 SER C C 1
ATOM 3033 O O . SER C 1 156 ? -10.593 -28.476 30.930 1.00 37.07 148 SER C O 1
ATOM 3036 N N . CYS C 1 157 ? -12.035 -27.942 29.292 1.00 36.68 149 CYS C N 1
ATOM 3037 C CA . CYS C 1 157 ? -11.441 -26.624 29.087 1.00 35.09 149 CYS C CA 1
ATOM 3038 C C . CYS C 1 157 ? -12.373 -25.451 29.370 1.00 33.66 149 CYS C C 1
ATOM 3039 O O . CYS C 1 157 ? -13.582 -25.600 29.542 1.00 34.69 149 CYS C O 1
ATOM 3042 N N . SER C 1 158 ? -11.775 -24.276 29.409 1.00 32.89 150 SER C N 1
ATOM 3043 C CA . SER C 1 158 ? -12.495 -23.037 29.628 1.00 32.19 150 SER C CA 1
ATOM 3044 C C . SER C 1 158 ? -11.895 -22.112 28.597 1.00 30.60 150 SER C C 1
ATOM 3045 O O . SER C 1 158 ? -10.896 -22.454 27.969 1.00 28.65 150 SER C O 1
ATOM 3048 N N . PHE C 1 159 ? -12.465 -20.926 28.447 1.00 29.87 151 PHE C N 1
ATOM 3049 C CA . PHE C 1 159 ? -11.939 -20.004 27.459 1.00 28.94 151 PHE C CA 1
ATOM 3050 C C . PHE C 1 159 ? -11.839 -18.599 27.991 1.00 29.67 151 PHE C C 1
ATOM 3051 O O . PHE C 1 159 ? -12.458 -18.265 28.983 1.00 30.94 151 PHE C O 1
ATOM 3059 N N . ASP C 1 160 ? -11.046 -17.774 27.327 1.00 32.69 152 ASP C N 1
ATOM 3060 C CA . ASP C 1 160 ? -10.909 -16.388 27.724 1.00 35.28 152 ASP C CA 1
ATOM 3061 C C . ASP C 1 160 ? -10.829 -15.518 26.453 1.00 34.93 152 ASP C C 1
ATOM 3062 O O . ASP C 1 160 ? -10.373 -15.984 25.408 1.00 35.56 152 ASP C O 1
ATOM 3067 N N . LEU C 1 161 ? -11.319 -14.279 26.521 1.00 33.03 153 LEU C N 1
ATOM 3068 C CA . LEU C 1 161 ? -11.239 -13.370 25.381 1.00 30.32 153 LEU C CA 1
ATOM 3069 C C . LEU C 1 161 ? -10.188 -12.340 25.663 1.00 29.25 153 LEU C C 1
ATOM 3070 O O . LEU C 1 161 ? -10.249 -11.656 26.676 1.00 29.78 153 LEU C O 1
ATOM 3075 N N . LEU C 1 162 ? -9.221 -12.218 24.769 1.00 29.71 154 LEU C N 1
ATOM 3076 C CA . LEU C 1 162 ? -8.201 -11.196 24.931 1.00 30.74 154 LEU C CA 1
ATOM 3077 C C . LEU C 1 162 ? -8.373 -10.148 23.847 1.00 30.72 154 LEU C C 1
ATOM 3078 O O . LEU C 1 162 ? -8.710 -10.460 22.714 1.00 31.28 154 LEU C O 1
ATOM 3083 N N . ILE C 1 163 ? -8.140 -8.901 24.214 1.00 32.14 155 ILE C N 1
ATOM 3084 C CA . ILE C 1 163 ? -8.249 -7.780 23.297 1.00 33.80 155 ILE C CA 1
ATOM 3085 C C . ILE C 1 163 ? -6.869 -7.125 23.290 1.00 36.14 155 ILE C C 1
ATOM 3086 O O . ILE C 1 163 ? -6.198 -7.123 24.315 1.00 36.43 155 ILE C O 1
ATOM 3091 N N . TYR C 1 164 ? -6.434 -6.593 22.153 1.00 39.04 156 TYR C N 1
ATOM 3092 C CA . TYR C 1 164 ? -5.134 -5.949 22.077 1.00 42.35 156 TYR C CA 1
ATOM 3093 C C . TYR C 1 164 ? -5.327 -4.616 21.401 1.00 45.27 156 TYR C C 1
ATOM 3094 O O . TYR C 1 164 ? -5.812 -4.525 20.265 1.00 44.83 156 TYR C O 1
ATOM 3103 N N . THR C 1 165 ? -4.945 -3.567 22.120 1.00 50.67 157 THR C N 1
ATOM 3104 C CA . THR C 1 165 ? -5.128 -2.200 21.621 1.00 56.61 157 THR C CA 1
ATOM 3105 C C . THR C 1 165 ? -3.977 -1.225 21.811 1.00 60.68 157 THR C C 1
ATOM 3106 O O . THR C 1 165 ? -2.850 -1.615 22.126 1.00 60.07 157 THR C O 1
ATOM 3110 N N . ASP C 1 166 ? -4.298 0.047 21.559 1.00 67.00 158 ASP C N 1
ATOM 3111 C CA . ASP C 1 166 ? -3.374 1.179 21.724 1.00 72.22 158 ASP C CA 1
ATOM 3112 C C . ASP C 1 166 ? -3.359 1.770 23.166 1.00 73.81 158 ASP C C 1
ATOM 3113 O O . ASP C 1 166 ? -4.397 2.228 23.765 1.00 73.12 158 ASP C O 1
ATOM 3118 N N . LYS C 1 167 ? -2.130 1.800 23.671 1.00 76.83 159 LYS C N 1
ATOM 3119 C CA . LYS C 1 167 ? -1.874 2.239 25.014 1.00 79.97 159 LYS C CA 1
ATOM 3120 C C . LYS C 1 167 ? -2.494 3.510 25.586 1.00 80.71 159 LYS C C 1
ATOM 3121 O O . LYS C 1 167 ? -2.095 3.990 26.655 1.00 80.41 159 LYS C O 1
ATOM 3127 N N . ASP C 1 168 ? -3.522 4.007 24.917 1.00 80.48 160 ASP C N 1
ATOM 3128 C CA . ASP C 1 168 ? -4.230 5.169 25.395 1.00 80.14 160 ASP C CA 1
ATOM 3129 C C . ASP C 1 168 ? -5.737 4.990 25.301 1.00 76.88 160 ASP C C 1
ATOM 3130 O O . ASP C 1 168 ? -6.493 5.902 24.968 1.00 77.35 160 ASP C O 1
ATOM 3135 N N . LEU C 1 169 ? -6.167 3.791 25.634 1.00 72.28 161 LEU C N 1
ATOM 3136 C CA . LEU C 1 169 ? -7.578 3.472 25.630 1.00 67.41 161 LEU C CA 1
ATOM 3137 C C . LEU C 1 169 ? -8.084 3.301 27.073 1.00 65.37 161 LEU C C 1
ATOM 3138 O O . LEU C 1 169 ? -7.477 2.605 27.888 1.00 65.74 161 LEU C O 1
ATOM 3143 N N . VAL C 1 170 ? -9.194 3.945 27.392 1.00 63.58 162 VAL C N 1
ATOM 3144 C CA . VAL C 1 170 ? -9.752 3.838 28.728 1.00 61.20 162 VAL C CA 1
ATOM 3145 C C . VAL C 1 170 ? -10.717 2.657 28.789 1.00 60.85 162 VAL C C 1
ATOM 3146 O O . VAL C 1 170 ? -11.893 2.772 28.438 1.00 59.34 162 VAL C O 1
ATOM 3150 N N . VAL C 1 171 ? -10.227 1.523 29.270 1.00 59.29 163 VAL C N 1
ATOM 3151 C CA . VAL C 1 171 ? -11.047 0.321 29.277 1.00 58.00 163 VAL C CA 1
ATOM 3152 C C . VAL C 1 171 ? -11.887 0.197 30.492 1.00 58.20 163 VAL C C 1
ATOM 3153 O O . VAL C 1 171 ? -11.422 0.499 31.567 1.00 56.56 163 VAL C O 1
ATOM 3157 N N . PRO C 1 172 ? -13.138 -0.267 30.339 1.00 59.52 164 PRO C N 1
ATOM 3158 C CA . PRO C 1 172 ? -14.142 -0.480 31.388 1.00 60.48 164 PRO C CA 1
ATOM 3159 C C . PRO C 1 172 ? -13.611 -1.359 32.545 1.00 63.17 164 PRO C C 1
ATOM 3160 O O . PRO C 1 172 ? -12.550 -1.976 32.438 1.00 63.70 164 PRO C O 1
ATOM 3164 N N . GLU C 1 173 ? -14.347 -1.421 33.649 1.00 64.93 165 GLU C N 1
ATOM 3165 C CA . GLU C 1 173 ? -13.906 -2.213 34.789 1.00 66.66 165 GLU C CA 1
ATOM 3166 C C . GLU C 1 173 ? -13.864 -3.709 34.531 1.00 64.20 165 GLU C C 1
ATOM 3167 O O . GLU C 1 173 ? -12.943 -4.391 34.976 1.00 62.06 165 GLU C O 1
ATOM 3173 N N . LYS C 1 174 ? -14.858 -4.217 33.815 1.00 61.44 166 LYS C N 1
ATOM 3174 C CA . LYS C 1 174 ? -14.938 -5.642 33.505 1.00 58.89 166 LYS C CA 1
ATOM 3175 C C . LYS C 1 174 ? -13.690 -6.190 32.798 1.00 55.39 166 LYS C C 1
ATOM 3176 O O . LYS C 1 174 ? -13.405 -7.393 32.871 1.00 54.03 166 LYS C O 1
ATOM 3182 N N . TRP C 1 175 ? -12.950 -5.313 32.125 1.00 52.17 167 TRP C N 1
ATOM 3183 C CA . TRP C 1 175 ? -11.726 -5.714 31.434 1.00 50.07 167 TRP C CA 1
ATOM 3184 C C . TRP C 1 175 ? -10.519 -5.483 32.335 1.00 50.97 167 TRP C C 1
ATOM 3185 O O . TRP C 1 175 ? -10.381 -4.420 32.937 1.00 53.30 167 TRP C O 1
ATOM 3196 N N . GLU C 1 176 ? -9.642 -6.474 32.429 1.00 50.39 168 GLU C N 1
ATOM 3197 C CA . GLU C 1 176 ? -8.464 -6.355 33.272 1.00 49.90 168 GLU C CA 1
ATOM 3198 C C . GLU C 1 176 ? -7.191 -6.531 32.460 1.00 48.70 168 GLU C C 1
ATOM 3199 O O . GLU C 1 176 ? -7.191 -7.213 31.441 1.00 47.94 168 GLU C O 1
ATOM 3205 N N . GLU C 1 177 ? -6.116 -5.873 32.893 1.00 48.77 169 GLU C N 1
ATOM 3206 C CA . GLU C 1 177 ? -4.829 -5.944 32.207 1.00 47.94 169 GLU C CA 1
ATOM 3207 C C . GLU C 1 177 ? -4.412 -7.403 32.111 1.00 46.11 169 GLU C C 1
ATOM 3208 O O . GLU C 1 177 ? -4.640 -8.161 33.052 1.00 44.85 169 GLU C O 1
ATOM 3214 N N . SER C 1 178 ? -3.816 -7.790 30.978 1.00 44.55 170 SER C N 1
ATOM 3215 C CA . SER C 1 178 ? -3.353 -9.163 30.748 1.00 42.70 170 SER C CA 1
ATOM 3216 C C . SER C 1 178 ? -2.114 -9.318 29.836 1.00 42.13 170 SER C C 1
ATOM 3217 O O . SER C 1 178 ? -1.481 -8.346 29.436 1.00 42.78 170 SER C O 1
ATOM 3220 N N . GLY C 1 179 ? -1.756 -10.558 29.532 1.00 41.90 171 GLY C N 1
ATOM 3221 C CA . GLY C 1 179 ? -0.631 -10.803 28.651 1.00 41.86 171 GLY C CA 1
ATOM 3222 C C . GLY C 1 179 ? -1.184 -11.468 27.401 1.00 41.50 171 GLY C C 1
ATOM 3223 O O . GLY C 1 179 ? -2.393 -11.656 27.311 1.00 42.12 171 GLY C O 1
ATOM 3224 N N . PRO C 1 180 ? -0.349 -11.833 26.421 1.00 40.69 172 PRO C N 1
ATOM 3225 C CA . PRO C 1 180 ? -0.824 -12.479 25.193 1.00 40.32 172 PRO C CA 1
ATOM 3226 C C . PRO C 1 180 ? -1.229 -13.918 25.449 1.00 39.83 172 PRO C C 1
ATOM 3227 O O . PRO C 1 180 ? -2.024 -14.488 24.716 1.00 40.19 172 PRO C O 1
ATOM 3231 N N . GLN C 1 181 ? -0.672 -14.510 26.489 1.00 38.21 173 GLN C N 1
ATOM 3232 C CA . GLN C 1 181 ? -1.027 -15.871 26.813 1.00 37.79 173 GLN C CA 1
ATOM 3233 C C . GLN C 1 181 ? -0.796 -16.852 25.688 1.00 36.95 173 GLN C C 1
ATOM 3234 O O . GLN C 1 181 ? -1.676 -17.635 25.351 1.00 36.74 173 GLN C O 1
ATOM 3240 N N . PHE C 1 182 ? 0.403 -16.810 25.126 1.00 36.38 174 PHE C N 1
ATOM 3241 C CA . PHE C 1 182 ? 0.791 -17.708 24.053 1.00 35.66 174 PHE C CA 1
ATOM 3242 C C . PHE C 1 182 ? 0.929 -19.149 24.510 1.00 36.21 174 PHE C C 1
ATOM 3243 O O . PHE C 1 182 ? 1.146 -19.407 25.689 1.00 34.74 174 PHE C O 1
ATOM 3251 N N . ILE C 1 183 ? 0.844 -20.079 23.561 1.00 39.27 175 ILE C N 1
ATOM 3252 C CA . ILE C 1 183 ? 1.014 -21.503 23.858 1.00 42.54 175 ILE C CA 1
ATOM 3253 C C . ILE C 1 183 ? 2.520 -21.717 23.936 1.00 44.75 175 ILE C C 1
ATOM 3254 O O . ILE C 1 183 ? 3.227 -21.432 22.971 1.00 44.04 175 ILE C O 1
ATOM 3259 N N . THR C 1 184 ? 3.005 -22.225 25.068 1.00 48.09 176 THR C N 1
ATOM 3260 C CA . THR C 1 184 ? 4.443 -22.405 25.250 1.00 51.61 176 THR C CA 1
ATOM 3261 C C . THR C 1 184 ? 5.180 -23.085 24.097 1.00 53.15 176 THR C C 1
ATOM 3262 O O . THR C 1 184 ? 6.324 -22.735 23.830 1.00 53.68 176 THR C O 1
ATOM 3266 N N . ASN C 1 185 ? 4.529 -24.010 23.392 1.00 53.80 177 ASN C N 1
ATOM 3267 C CA . ASN C 1 185 ? 5.175 -24.754 22.296 1.00 54.02 177 ASN C CA 1
ATOM 3268 C C . ASN C 1 185 ? 4.150 -25.207 21.238 1.00 51.48 177 ASN C C 1
ATOM 3269 O O . ASN C 1 185 ? 3.435 -26.197 21.438 1.00 50.83 177 ASN C O 1
ATOM 3274 N N . SER C 1 186 ? 4.124 -24.540 20.085 1.00 49.58 178 SER C N 1
ATOM 3275 C CA . SER C 1 186 ? 3.073 -24.842 19.124 1.00 48.08 178 SER C CA 1
ATOM 3276 C C . SER C 1 186 ? 3.290 -24.902 17.629 1.00 47.58 178 SER C C 1
ATOM 3277 O O . SER C 1 186 ? 4.383 -24.673 17.110 1.00 48.35 178 SER C O 1
ATOM 3280 N N . GLU C 1 187 ? 2.174 -25.201 16.964 1.00 47.21 179 GLU C N 1
ATOM 3281 C CA . GLU C 1 187 ? 2.028 -25.252 15.508 1.00 46.78 179 GLU C CA 1
ATOM 3282 C C . GLU C 1 187 ? 0.835 -24.330 15.227 1.00 42.22 179 GLU C C 1
ATOM 3283 O O . GLU C 1 187 ? 0.003 -24.105 16.108 1.00 40.88 179 GLU C O 1
ATOM 3289 N N . GLU C 1 188 ? 0.729 -23.799 14.019 1.00 37.57 180 GLU C N 1
ATOM 3290 C CA . GLU C 1 188 ? -0.377 -22.899 13.719 1.00 34.10 180 GLU C CA 1
ATOM 3291 C C . GLU C 1 188 ? -0.807 -22.900 12.263 1.00 29.36 180 GLU C C 1
ATOM 3292 O O . GLU C 1 188 ? -0.019 -23.125 11.369 1.00 28.51 180 GLU C O 1
ATOM 3298 N N . VAL C 1 189 ? -2.076 -22.672 12.018 1.00 26.01 181 VAL C N 1
ATOM 3299 C CA . VAL C 1 189 ? -2.514 -22.589 10.646 1.00 25.05 181 VAL C CA 1
ATOM 3300 C C . VAL C 1 189 ? -3.169 -21.218 10.418 1.00 25.40 181 VAL C C 1
ATOM 3301 O O . VAL C 1 189 ? -4.031 -20.773 11.176 1.00 23.98 181 VAL C O 1
ATOM 3305 N N . ARG C 1 190 ? -2.727 -20.531 9.379 1.00 27.47 182 ARG C N 1
ATOM 3306 C CA . ARG C 1 190 ? -3.263 -19.225 9.065 1.00 27.86 182 ARG C CA 1
ATOM 3307 C C . ARG C 1 190 ? -4.513 -19.551 8.253 1.00 27.17 182 ARG C C 1
ATOM 3308 O O . ARG C 1 190 ? -4.489 -20.448 7.398 1.00 26.82 182 ARG C O 1
ATOM 3316 N N . LEU C 1 191 ? -5.608 -18.855 8.547 1.00 25.17 183 LEU C N 1
ATOM 3317 C CA . LEU C 1 191 ? -6.870 -19.083 7.857 1.00 22.93 183 LEU C CA 1
ATOM 3318 C C . LEU C 1 191 ? -7.206 -17.952 6.889 1.00 21.84 183 LEU C C 1
ATOM 3319 O O . LEU C 1 191 ? -6.416 -17.032 6.687 1.00 21.16 183 LEU C O 1
ATOM 3324 N N . ARG C 1 192 ? -8.378 -18.036 6.282 1.00 22.06 184 ARG C N 1
ATOM 3325 C CA . ARG C 1 192 ? -8.829 -17.030 5.332 1.00 22.14 184 ARG C CA 1
ATOM 3326 C C . ARG C 1 192 ? -9.212 -15.751 6.050 1.00 22.72 184 ARG C C 1
ATOM 3327 O O . A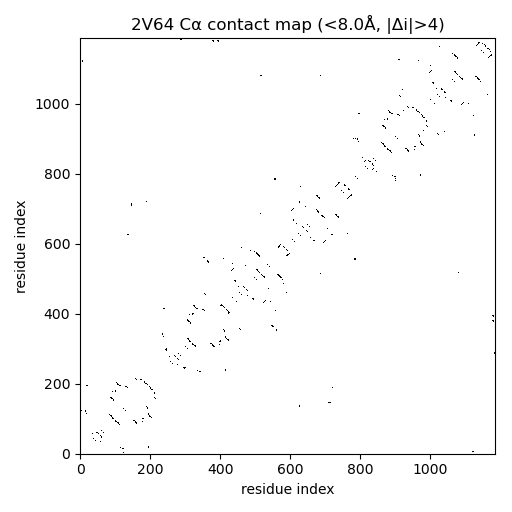RG C 1 192 ? -9.339 -15.744 7.262 1.00 24.41 184 ARG C O 1
ATOM 3335 N N . SER C 1 193 ? -9.445 -14.681 5.295 1.00 22.55 185 SER C N 1
ATOM 3336 C CA . SER C 1 193 ? -9.840 -13.411 5.883 1.00 20.50 185 SER C CA 1
ATOM 3337 C C . SER C 1 193 ? -11.078 -12.904 5.159 1.00 17.39 185 SER C C 1
ATOM 3338 O O . SER C 1 193 ? -11.574 -13.559 4.254 1.00 13.81 185 SER C O 1
ATOM 3341 N N . PHE C 1 194 ? -11.626 -11.781 5.612 1.00 16.72 186 PHE C N 1
ATOM 3342 C CA . PHE C 1 194 ? -12.738 -11.168 4.902 1.00 16.28 186 PHE C CA 1
ATOM 3343 C C . PHE C 1 194 ? -12.526 -9.664 5.085 1.00 16.50 186 PHE C C 1
ATOM 3344 O O . PHE C 1 194 ? -11.717 -9.248 5.920 1.00 16.02 186 PHE C O 1
ATOM 3352 N N . THR C 1 195 ? -13.171 -8.836 4.280 1.00 17.67 187 THR C N 1
ATOM 3353 C CA . THR C 1 195 ? -12.965 -7.400 4.439 1.00 19.56 187 THR C CA 1
ATOM 3354 C C . THR C 1 195 ? -14.222 -6.605 4.086 1.00 21.32 187 THR C C 1
ATOM 3355 O O . THR C 1 195 ? -14.958 -6.992 3.185 1.00 23.37 187 THR C O 1
ATOM 3359 N N . THR C 1 196 ? -14.503 -5.525 4.812 1.00 20.42 188 THR C N 1
ATOM 3360 C CA . THR C 1 196 ? -15.673 -4.690 4.498 1.00 20.74 188 THR C CA 1
ATOM 3361 C C . THR C 1 196 ? -15.227 -3.498 3.639 1.00 20.97 188 THR C C 1
ATOM 3362 O O . THR C 1 196 ? -16.010 -2.626 3.313 1.00 23.30 188 THR C O 1
ATOM 3366 N N . THR C 1 197 ? -13.964 -3.516 3.253 1.00 20.37 189 THR C N 1
ATOM 3367 C CA . THR C 1 197 ? -13.278 -2.454 2.520 1.00 20.38 189 THR C CA 1
ATOM 3368 C C . THR C 1 197 ? -12.916 -1.329 3.503 1.00 21.75 189 THR C C 1
ATOM 3369 O O . THR C 1 197 ? -12.263 -0.367 3.124 1.00 23.91 189 THR C O 1
ATOM 3373 N N . ILE C 1 198 ? -13.328 -1.454 4.765 1.00 21.74 190 ILE C N 1
ATOM 3374 C CA . ILE C 1 198 ? -12.979 -0.473 5.805 1.00 20.76 190 ILE C CA 1
ATOM 3375 C C . ILE C 1 198 ? -12.229 -1.209 6.923 1.00 20.69 190 ILE C C 1
ATOM 3376 O O . ILE C 1 198 ? -11.272 -0.690 7.493 1.00 19.93 190 ILE C O 1
ATOM 3381 N N . HIS C 1 199 ? -12.697 -2.416 7.234 1.00 20.51 191 HIS C N 1
ATOM 3382 C CA . HIS C 1 199 ? -12.076 -3.277 8.231 1.00 19.89 191 HIS C CA 1
ATOM 3383 C C . HIS C 1 199 ? -11.697 -4.586 7.547 1.00 20.67 191 HIS C C 1
ATOM 3384 O O . HIS C 1 199 ? -12.420 -5.070 6.658 1.00 20.24 191 HIS C O 1
ATOM 3391 N N . LYS C 1 200 ? -10.575 -5.164 7.965 1.00 20.68 192 LYS C N 1
ATOM 3392 C CA . LYS C 1 200 ? -10.123 -6.437 7.430 1.00 21.96 192 LYS C CA 1
ATOM 3393 C C . LYS C 1 200 ? -9.802 -7.389 8.597 1.00 22.35 192 LYS C C 1
ATOM 3394 O O . LYS C 1 200 ? -9.077 -7.038 9.527 1.00 21.62 192 LYS C O 1
ATOM 3400 N N . VAL C 1 201 ? -10.362 -8.592 8.552 1.00 23.21 193 VAL C N 1
ATOM 3401 C CA . VAL C 1 201 ? -10.142 -9.555 9.616 1.00 23.23 193 VAL C CA 1
ATOM 3402 C C . VAL C 1 201 ? -9.424 -10.799 9.152 1.00 24.66 193 VAL C C 1
ATOM 3403 O O . VAL C 1 201 ? -9.894 -11.501 8.257 1.00 24.72 193 VAL C O 1
ATOM 3407 N N . ASN C 1 202 ? -8.284 -11.057 9.784 1.00 25.73 194 ASN C N 1
ATOM 3408 C CA . ASN C 1 202 ? -7.458 -12.218 9.496 1.00 27.26 194 ASN C CA 1
ATOM 3409 C C . ASN C 1 202 ? -7.611 -13.206 10.657 1.00 27.74 194 ASN C C 1
ATOM 3410 O O . ASN C 1 202 ? -7.535 -12.838 11.835 1.00 28.01 194 ASN C O 1
ATOM 3415 N N . SER C 1 203 ? -7.840 -14.468 10.314 1.00 27.86 195 SER C N 1
ATOM 3416 C CA . SER C 1 203 ? -8.033 -15.497 11.314 1.00 28.48 195 SER C CA 1
ATOM 3417 C C . SER C 1 203 ? -6.934 -16.544 11.261 1.00 28.65 195 SER C C 1
ATOM 3418 O O . SER C 1 203 ? -6.380 -16.808 10.192 1.00 28.65 195 SER C O 1
ATOM 3421 N N . MET C 1 204 ? -6.613 -17.133 12.412 1.00 28.61 196 MET C N 1
ATOM 3422 C CA . MET C 1 204 ? -5.597 -18.184 12.486 1.00 29.38 196 MET C CA 1
ATOM 3423 C C . MET C 1 204 ? -5.739 -18.955 13.796 1.00 28.03 196 MET C C 1
ATOM 3424 O O . MET C 1 204 ? -6.229 -18.433 14.801 1.00 29.13 196 MET C O 1
ATOM 3429 N N . VAL C 1 205 ? -5.308 -20.202 13.792 1.00 24.98 197 VAL C N 1
ATOM 3430 C CA . VAL C 1 205 ? -5.432 -21.007 14.984 1.00 23.19 197 VAL C CA 1
ATOM 3431 C C . VAL C 1 205 ? -4.109 -21.680 15.333 1.00 24.48 197 VAL C C 1
ATOM 3432 O O . VAL C 1 205 ? -3.444 -22.250 14.468 1.00 24.59 197 VAL C O 1
ATOM 3436 N N . ALA C 1 206 ? -3.733 -21.606 16.600 1.00 25.57 198 ALA C N 1
ATOM 3437 C CA . ALA C 1 206 ? -2.510 -22.241 17.058 1.00 28.15 198 ALA C CA 1
ATOM 3438 C C . ALA C 1 206 ? -2.892 -23.288 18.092 1.00 30.74 198 ALA C C 1
ATOM 3439 O O . ALA C 1 206 ? -3.828 -23.090 18.883 1.00 32.11 198 ALA C O 1
ATOM 3441 N N . TYR C 1 207 ? -2.164 -24.400 18.085 1.00 32.51 199 TYR C N 1
ATOM 3442 C CA . TYR C 1 207 ? -2.437 -25.486 19.013 1.00 33.68 199 TYR C CA 1
ATOM 3443 C C . TYR C 1 207 ? -1.145 -26.028 19.571 1.00 34.80 199 TYR C C 1
ATOM 3444 O O . TYR C 1 207 ? -0.093 -25.896 18.944 1.00 33.45 199 TYR C O 1
ATOM 3453 N N . LYS C 1 208 ? -1.226 -26.589 20.772 1.00 38.61 200 LYS C N 1
ATOM 3454 C CA . LYS C 1 208 ? -0.063 -27.180 21.414 1.00 43.81 200 LYS C CA 1
ATOM 3455 C C . LYS C 1 208 ? 0.337 -28.419 20.624 1.00 46.50 200 LYS C C 1
ATOM 3456 O O . LYS C 1 208 ? -0.521 -29.224 20.246 1.00 45.28 200 LYS C O 1
ATOM 3462 N N . ILE C 1 209 ? 1.632 -28.576 20.367 1.00 50.83 201 ILE C N 1
ATOM 3463 C CA . ILE C 1 209 ? 2.106 -29.734 19.619 1.00 56.09 201 ILE C CA 1
ATOM 3464 C C . ILE C 1 209 ? 1.971 -31.012 20.458 1.00 62.20 201 ILE C C 1
ATOM 3465 O O . ILE C 1 209 ? 2.590 -31.130 21.526 1.00 62.38 201 ILE C O 1
ATOM 3470 N N . PRO C 1 210 ? 1.177 -31.993 19.970 1.00 66.88 202 PRO C N 1
ATOM 3471 C CA . PRO C 1 210 ? 0.940 -33.272 20.660 1.00 71.53 202 PRO C CA 1
ATOM 3472 C C . PRO C 1 210 ? 2.169 -33.899 21.306 1.00 76.65 202 PRO C C 1
ATOM 3473 O O . PRO C 1 210 ? 3.198 -34.114 20.661 1.00 77.81 202 PRO C O 1
ATOM 3477 N N . VAL C 1 211 ? 2.049 -34.172 22.602 1.00 82.34 203 VAL C N 1
ATOM 3478 C CA . VAL C 1 211 ? 3.128 -34.778 23.371 1.00 87.95 203 VAL C CA 1
ATOM 3479 C C . VAL C 1 211 ? 2.690 -36.172 23.756 1.00 91.08 203 VAL C C 1
ATOM 3480 O O . VAL C 1 211 ? 1.498 -36.425 23.947 1.00 91.17 203 VAL C O 1
ATOM 3484 N N . ASN C 1 212 ? 3.670 -37.059 23.885 1.00 94.72 204 ASN C N 1
ATOM 3485 C CA . ASN C 1 212 ? 3.475 -38.473 24.227 1.00 97.40 204 ASN C CA 1
ATOM 3486 C C . ASN C 1 212 ? 2.722 -39.255 23.144 1.00 98.79 204 ASN C C 1
ATOM 3487 O O . ASN C 1 212 ? 3.185 -40.369 22.818 1.00 100.15 204 ASN C O 1
ATOM 3492 N N . ASP C 1 213 ? 1.704 -38.747 22.619 1.00 100.10 205 ASP C N 1
ATOM 3493 N N . GLU D 3 16 ? 7.430 -27.055 -6.389 1.00 70.34 8 GLU D N 1
ATOM 3494 C CA . GLU D 3 16 ? 6.297 -27.312 -7.337 1.00 70.41 8 GLU D CA 1
ATOM 3495 C C . GLU D 3 16 ? 5.758 -28.740 -7.228 1.00 67.24 8 GLU D C 1
ATOM 3496 O O . GLU D 3 16 ? 5.378 -29.378 -8.218 1.00 65.61 8 GLU D O 1
ATOM 3502 N N . GLN D 3 17 ? 5.724 -29.232 -6.003 1.00 63.14 9 GLN D N 1
ATOM 3503 C CA . GLN D 3 17 ? 5.228 -30.557 -5.761 1.00 60.25 9 GLN D CA 1
ATOM 3504 C C . GLN D 3 17 ? 3.905 -30.481 -5.052 1.00 55.73 9 GLN D C 1
ATOM 3505 O O . GLN D 3 17 ? 3.764 -29.702 -4.110 1.00 56.44 9 GLN D O 1
ATOM 3511 N N . GLY D 3 18 ? 2.947 -31.292 -5.503 1.00 49.58 10 GLY D N 1
ATOM 3512 C CA . GLY D 3 18 ? 1.631 -31.323 -4.888 1.00 43.92 10 GLY D CA 1
ATOM 3513 C C . GLY D 3 18 ? 1.552 -32.007 -3.522 1.00 39.66 10 GLY D C 1
ATOM 3514 O O . GLY D 3 18 ? 2.562 -32.231 -2.837 1.00 39.45 10 GLY D O 1
ATOM 3515 N N . ILE D 3 19 ? 0.335 -32.325 -3.103 1.00 35.92 11 ILE D N 1
ATOM 3516 C CA . ILE D 3 19 ? 0.153 -32.987 -1.820 1.00 31.51 11 ILE D CA 1
ATOM 3517 C C . ILE D 3 19 ? 0.390 -34.479 -2.048 1.00 31.34 11 ILE D C 1
ATOM 3518 O O . ILE D 3 19 ? -0.146 -35.071 -3.001 1.00 29.11 11 ILE D O 1
ATOM 3523 N N . THR D 3 20 ? 1.203 -35.071 -1.182 1.00 31.00 12 THR D N 1
ATOM 3524 C CA . THR D 3 20 ? 1.543 -36.472 -1.299 1.00 30.93 12 THR D CA 1
ATOM 3525 C C . THR D 3 20 ? 0.564 -37.463 -0.683 1.00 32.60 12 THR D C 1
ATOM 3526 O O . THR D 3 20 ? 0.174 -37.348 0.474 1.00 32.90 12 THR D O 1
ATOM 3530 N N . LEU D 3 21 ? 0.171 -38.449 -1.472 1.00 33.07 13 LEU D N 1
ATOM 3531 C CA . LEU D 3 21 ? -0.725 -39.474 -0.984 1.00 33.80 13 LEU D CA 1
ATOM 3532 C C . LEU D 3 21 ? 0.131 -40.748 -0.975 1.00 36.33 13 LEU D C 1
ATOM 3533 O O . LEU D 3 21 ? 0.364 -41.353 -2.022 1.00 34.81 13 LEU D O 1
ATOM 3538 N N . ARG D 3 22 ? 0.626 -41.133 0.199 1.00 39.83 14 ARG D N 1
ATOM 3539 C CA . ARG D 3 22 ? 1.458 -42.323 0.279 1.00 43.61 14 ARG D CA 1
ATOM 3540 C C . ARG D 3 22 ? 0.778 -43.515 0.956 1.00 43.80 14 ARG D C 1
ATOM 3541 O O . ARG D 3 22 ? 0.139 -43.392 2.011 1.00 42.86 14 ARG D O 1
ATOM 3549 N N . GLY D 3 23 ? 0.924 -44.680 0.337 1.00 43.45 15 GLY D N 1
ATOM 3550 C CA . GLY D 3 23 ? 0.329 -45.862 0.912 1.00 43.46 15 GLY D CA 1
ATOM 3551 C C . GLY D 3 23 ? -0.029 -46.924 -0.099 1.00 43.78 15 GLY D C 1
ATOM 3552 O O . GLY D 3 23 ? 0.426 -46.910 -1.242 1.00 44.33 15 GLY D O 1
ATOM 3553 N N . SER D 3 24 ? -0.850 -47.862 0.335 1.00 43.69 16 SER D N 1
ATOM 3554 C CA . SER D 3 24 ? -1.275 -48.941 -0.528 1.00 43.54 16 SER D CA 1
ATOM 3555 C C . SER D 3 24 ? -2.486 -48.493 -1.298 1.00 44.56 16 SER D C 1
ATOM 3556 O O . SER D 3 24 ? -3.182 -47.566 -0.882 1.00 46.04 16 SER D O 1
ATOM 3559 N N . ALA D 3 25 ? -2.748 -49.172 -2.408 1.00 44.81 17 ALA D N 1
ATOM 3560 C CA . ALA D 3 25 ? -3.857 -48.832 -3.274 1.00 45.33 17 ALA D CA 1
ATOM 3561 C C . ALA D 3 25 ? -5.086 -48.448 -2.487 1.00 47.23 17 ALA D C 1
ATOM 3562 O O . ALA D 3 25 ? -5.486 -47.290 -2.488 1.00 48.95 17 ALA D O 1
ATOM 3564 N N . GLU D 3 26 ? -5.687 -49.410 -1.813 1.00 48.73 18 GLU D N 1
ATOM 3565 C CA . GLU D 3 26 ? -6.860 -49.119 -1.019 1.00 49.39 18 GLU D CA 1
ATOM 3566 C C . GLU D 3 26 ? -6.795 -47.803 -0.277 1.00 47.04 18 GLU D C 1
ATOM 3567 O O . GLU D 3 26 ? -7.686 -46.960 -0.374 1.00 46.28 18 GLU D O 1
ATOM 3573 N N . ILE D 3 27 ? -5.735 -47.645 0.499 1.00 43.86 19 ILE D N 1
ATOM 3574 C CA . ILE D 3 27 ? -5.556 -46.462 1.315 1.00 41.75 19 ILE D CA 1
ATOM 3575 C C . ILE D 3 27 ? -5.371 -45.145 0.542 1.00 39.15 19 ILE D C 1
ATOM 3576 O O . ILE D 3 27 ? -5.900 -44.093 0.921 1.00 37.79 19 ILE D O 1
ATOM 3581 N N . VAL D 3 28 ? -4.599 -45.194 -0.531 1.00 37.20 20 VAL D N 1
ATOM 3582 C CA . VAL D 3 28 ? -4.390 -44.006 -1.332 1.00 34.84 20 VAL D CA 1
ATOM 3583 C C . VAL D 3 28 ? -5.720 -43.569 -1.937 1.00 34.97 20 VAL D C 1
ATOM 3584 O O . VAL D 3 28 ? -6.046 -42.381 -1.953 1.00 35.76 20 VAL D O 1
ATOM 3588 N N . ALA D 3 29 ? -6.485 -44.526 -2.443 1.00 34.48 21 ALA D N 1
ATOM 3589 C CA . ALA D 3 29 ? -7.767 -44.202 -3.044 1.00 35.89 21 ALA D CA 1
ATOM 3590 C C . ALA D 3 29 ? -8.616 -43.502 -2.002 1.00 37.56 21 ALA D C 1
ATOM 3591 O O . ALA D 3 29 ? -9.220 -42.472 -2.255 1.00 39.71 21 ALA D O 1
ATOM 3593 N N . GLU D 3 30 ? -8.622 -44.064 -0.810 1.00 38.76 22 GLU D N 1
ATOM 3594 C CA . GLU D 3 30 ? -9.401 -43.529 0.265 1.00 39.16 22 GLU D CA 1
ATOM 3595 C C . GLU D 3 30 ? -8.981 -42.091 0.614 1.00 38.03 22 GLU D C 1
ATOM 3596 O O . GLU D 3 30 ? -9.821 -41.190 0.763 1.00 38.32 22 GLU D O 1
ATOM 3602 N N . PHE D 3 31 ? -7.679 -41.880 0.739 1.00 36.11 23 PHE D N 1
ATOM 3603 C CA . PHE D 3 31 ? -7.174 -40.564 1.049 1.00 34.67 23 PHE D CA 1
ATOM 3604 C C . PHE D 3 31 ? -7.678 -39.559 0.017 1.00 34.06 23 PHE D C 1
ATOM 3605 O O . PHE D 3 31 ? -8.152 -38.473 0.370 1.00 33.27 23 PHE D O 1
ATOM 3613 N N . PHE D 3 32 ? -7.589 -39.942 -1.256 1.00 32.85 24 PHE D N 1
ATOM 3614 C CA . PHE D 3 32 ? -8.031 -39.093 -2.354 1.00 31.49 24 PHE D CA 1
ATOM 3615 C C . PHE D 3 32 ? -9.481 -38.716 -2.205 1.00 30.46 24 PHE D C 1
ATOM 3616 O O . PHE D 3 32 ? -9.888 -37.588 -2.466 1.00 29.83 24 PHE D O 1
ATOM 3624 N N . SER D 3 33 ? -10.264 -39.701 -1.812 1.00 30.76 25 SER D N 1
ATOM 3625 C CA . SER D 3 33 ? -11.686 -39.512 -1.609 1.00 31.56 25 SER D CA 1
ATOM 3626 C C . SER D 3 33 ? -11.937 -38.483 -0.505 1.00 31.48 25 SER D C 1
ATOM 3627 O O . SER D 3 33 ? -12.730 -37.563 -0.678 1.00 31.30 25 SER D O 1
ATOM 3630 N N . PHE D 3 34 ? -11.264 -38.649 0.631 1.00 30.41 26 PHE D N 1
ATOM 3631 C CA . PHE D 3 34 ? -11.442 -37.742 1.749 1.00 29.71 26 PHE D CA 1
ATOM 3632 C C . PHE D 3 34 ? -10.958 -36.363 1.353 1.00 29.48 26 PHE D C 1
ATOM 3633 O O . PHE D 3 34 ? -11.562 -35.347 1.707 1.00 28.49 26 PHE D O 1
ATOM 3641 N N . GLY D 3 35 ? -9.851 -36.341 0.620 1.00 28.03 27 GLY D N 1
ATOM 3642 C CA . GLY D 3 35 ? -9.271 -35.081 0.213 1.00 26.79 27 GLY D CA 1
ATOM 3643 C C . GLY D 3 35 ? -10.172 -34.284 -0.684 1.00 25.60 27 GLY D C 1
ATOM 3644 O O . GLY D 3 35 ? -10.442 -33.111 -0.430 1.00 24.69 27 GLY D O 1
ATOM 3645 N N . ILE D 3 36 ? -10.639 -34.935 -1.738 1.00 25.58 28 ILE D N 1
ATOM 3646 C CA . ILE D 3 36 ? -11.498 -34.271 -2.693 1.00 26.63 28 ILE D CA 1
ATOM 3647 C C . ILE D 3 36 ? -12.820 -33.814 -2.060 1.00 24.79 28 ILE D C 1
ATOM 3648 O O . ILE D 3 36 ? -13.392 -32.793 -2.453 1.00 23.75 28 ILE D O 1
ATOM 3653 N N . ASN D 3 37 ? -13.277 -34.543 -1.052 1.00 22.80 29 ASN D N 1
ATOM 3654 C CA . ASN D 3 37 ? -14.514 -34.176 -0.369 1.00 22.40 29 ASN D CA 1
ATOM 3655 C C . ASN D 3 37 ? -14.297 -32.835 0.301 1.00 21.93 29 ASN D C 1
ATOM 3656 O O . ASN D 3 37 ? -15.086 -31.904 0.157 1.00 22.08 29 ASN D O 1
ATOM 3661 N N . SER D 3 38 ? -13.198 -32.763 1.035 1.00 20.28 30 SER D N 1
ATOM 3662 C CA . SER D 3 38 ? -12.800 -31.579 1.761 1.00 17.81 30 SER D CA 1
ATOM 3663 C C . SER D 3 38 ? -12.663 -30.321 0.847 1.00 19.51 30 SER D C 1
ATOM 3664 O O . SER D 3 38 ? -13.055 -29.195 1.204 1.00 17.57 30 SER D O 1
ATOM 3667 N N . ILE D 3 39 ? -12.093 -30.518 -0.338 1.00 19.59 31 ILE D N 1
ATOM 3668 C CA . ILE D 3 39 ? -11.921 -29.414 -1.258 1.00 17.14 31 ILE D CA 1
ATOM 3669 C C . ILE D 3 39 ? -13.304 -28.972 -1.689 1.00 17.51 31 ILE D C 1
ATOM 3670 O O . ILE D 3 39 ? -13.624 -27.785 -1.665 1.00 17.53 31 ILE D O 1
ATOM 3675 N N . LEU D 3 40 ? -14.136 -29.931 -2.077 1.00 17.09 32 LEU D N 1
ATOM 3676 C CA . LEU D 3 40 ? -15.483 -29.604 -2.512 1.00 16.37 32 LEU D CA 1
ATOM 3677 C C . LEU D 3 40 ? -16.209 -28.751 -1.473 1.00 17.26 32 LEU D C 1
ATOM 3678 O O . LEU D 3 40 ? -16.847 -27.752 -1.803 1.00 15.56 32 LEU D O 1
ATOM 3683 N N . TYR D 3 41 ? -16.097 -29.146 -0.204 1.00 17.25 33 TYR D N 1
ATOM 3684 C CA . TYR D 3 41 ? -16.774 -28.434 0.877 1.00 15.45 33 TYR D CA 1
ATOM 3685 C C . TYR D 3 41 ? -16.168 -27.062 1.202 1.00 15.55 33 TYR D C 1
ATOM 3686 O O . TYR D 3 41 ? -16.855 -26.039 1.190 1.00 15.45 33 TYR D O 1
ATOM 3695 N N . GLN D 3 42 ? -14.880 -27.033 1.498 1.00 16.72 34 GLN D N 1
ATOM 3696 C CA . GLN D 3 42 ? -14.246 -25.774 1.837 1.00 16.42 34 GLN D CA 1
ATOM 3697 C C . GLN D 3 42 ? -14.403 -24.715 0.767 1.00 17.33 34 GLN D C 1
ATOM 3698 O O . GLN D 3 42 ? -14.722 -23.563 1.064 1.00 18.60 34 GLN D O 1
ATOM 3704 N N . ARG D 3 43 ? -14.195 -25.100 -0.484 1.00 17.40 35 ARG D N 1
ATOM 3705 C CA . ARG D 3 43 ? -14.277 -24.141 -1.583 1.00 17.18 35 ARG D CA 1
ATOM 3706 C C . ARG D 3 43 ? -15.683 -23.791 -2.043 1.00 16.40 35 ARG D C 1
ATOM 3707 O O . ARG D 3 43 ? -15.842 -22.969 -2.930 1.00 16.69 35 ARG D O 1
ATOM 3715 N N . GLY D 3 44 ? -16.691 -24.412 -1.449 1.00 15.65 36 GLY D N 1
ATOM 3716 C CA . GLY D 3 44 ? -18.056 -24.135 -1.842 1.00 15.56 36 GLY D CA 1
ATOM 3717 C C . GLY D 3 44 ? -18.521 -24.764 -3.157 1.00 17.82 36 GLY D C 1
ATOM 3718 O O . GLY D 3 44 ? -19.588 -24.386 -3.649 1.00 16.64 36 GLY D O 1
ATOM 3719 N N . ILE D 3 45 ? -17.758 -25.702 -3.736 1.00 19.50 37 ILE D N 1
ATOM 3720 C CA . ILE D 3 45 ? -18.156 -26.358 -4.989 1.00 20.84 37 ILE D CA 1
ATOM 3721 C C . ILE D 3 45 ? -19.545 -26.983 -4.831 1.00 21.23 37 ILE D C 1
ATOM 3722 O O . ILE D 3 45 ? -20.343 -26.976 -5.770 1.00 21.57 37 ILE D O 1
ATOM 3727 N N . TYR D 3 46 ? -19.815 -27.527 -3.642 1.00 23.84 38 TYR D N 1
ATOM 3728 C CA . TYR D 3 46 ? -21.116 -28.112 -3.300 1.00 23.77 38 TYR D CA 1
ATOM 3729 C C . TYR D 3 46 ? -21.645 -27.393 -2.053 1.00 23.38 38 TYR D C 1
ATOM 3730 O O . TYR D 3 46 ? -20.889 -26.788 -1.295 1.00 24.36 38 TYR D O 1
ATOM 3739 N N . PRO D 3 47 ? -22.950 -27.444 -1.828 1.00 25.14 39 PRO D N 1
ATOM 3740 C CA . PRO D 3 47 ? -23.509 -26.772 -0.652 1.00 24.49 39 PRO D CA 1
ATOM 3741 C C . PRO D 3 47 ? -23.168 -27.441 0.668 1.00 26.73 39 PRO D C 1
ATOM 3742 O O . PRO D 3 47 ? -22.948 -28.657 0.762 1.00 28.00 39 PRO D O 1
ATOM 3746 N N . SER D 3 48 ? -23.147 -26.627 1.703 1.00 28.82 40 SER D N 1
ATOM 3747 C CA . SER D 3 48 ? -22.862 -27.108 3.038 1.00 30.13 40 SER D CA 1
ATOM 3748 C C . SER D 3 48 ? -23.837 -28.140 3.500 1.00 30.84 40 SER D C 1
ATOM 3749 O O . SER D 3 48 ? -23.473 -29.096 4.159 1.00 29.73 40 SER D O 1
ATOM 3752 N N . GLU D 3 49 ? -25.102 -27.895 3.204 1.00 34.48 41 GLU D N 1
ATOM 3753 C CA . GLU D 3 49 ? -26.165 -28.795 3.617 1.00 37.61 41 GLU D CA 1
ATOM 3754 C C . GLU D 3 49 ? -25.985 -30.155 3.008 1.00 35.29 41 GLU D C 1
ATOM 3755 O O . GLU D 3 49 ? -26.757 -31.076 3.293 1.00 35.92 41 GLU D O 1
ATOM 3761 N N . THR D 3 50 ? -25.009 -30.268 2.123 1.00 31.60 42 THR D N 1
ATOM 3762 C CA . THR D 3 50 ? -24.715 -31.503 1.411 1.00 28.24 42 THR D CA 1
ATOM 3763 C C . THR D 3 50 ? -23.634 -32.376 2.083 1.00 26.56 42 THR D C 1
ATOM 3764 O O . THR D 3 50 ? -23.364 -33.501 1.641 1.00 25.70 42 THR D O 1
ATOM 3768 N N . PHE D 3 51 ? -22.987 -31.868 3.130 1.00 23.76 43 PHE D N 1
ATOM 3769 C CA . PHE D 3 51 ? -21.965 -32.665 3.795 1.00 22.67 43 PHE D CA 1
ATOM 3770 C C . PHE D 3 51 ? -22.375 -33.080 5.196 1.00 22.34 43 PHE D C 1
ATOM 3771 O O . PHE D 3 51 ? -23.387 -32.598 5.711 1.00 23.24 43 PHE D O 1
ATOM 3779 N N . THR D 3 52 ? -21.598 -33.979 5.801 1.00 21.56 44 THR D N 1
ATOM 3780 C CA . THR D 3 52 ? -21.866 -34.405 7.168 1.00 22.83 44 THR D CA 1
ATOM 3781 C C . THR D 3 52 ? -20.582 -34.945 7.809 1.00 22.52 44 THR D C 1
ATOM 3782 O O . THR D 3 52 ? -19.646 -35.288 7.100 1.00 23.46 44 THR D O 1
ATOM 3786 N N . ARG D 3 53 ? -20.522 -34.995 9.139 1.00 22.46 45 ARG D N 1
ATOM 3787 C CA . ARG D 3 53 ? -19.347 -35.548 9.811 1.00 23.45 45 ARG D CA 1
ATOM 3788 C C . ARG D 3 53 ? -19.441 -37.065 9.887 1.00 22.80 45 ARG D C 1
ATOM 3789 O O . ARG D 3 53 ? -20.527 -37.597 9.980 1.00 22.95 45 ARG D O 1
ATOM 3797 N N . VAL D 3 54 ? -18.311 -37.759 9.821 1.00 23.28 46 VAL D N 1
ATOM 3798 C CA . VAL D 3 54 ? -18.309 -39.208 9.930 1.00 24.89 46 VAL D CA 1
ATOM 3799 C C . VAL D 3 54 ? -17.034 -39.590 10.649 1.00 27.54 46 VAL D C 1
ATOM 3800 O O . VAL D 3 54 ? -16.069 -38.823 10.633 1.00 29.52 46 VAL D O 1
ATOM 3804 N N . GLN D 3 55 ? -17.023 -40.763 11.283 1.00 28.71 47 GLN D N 1
ATOM 3805 C CA . GLN D 3 55 ? -15.843 -41.242 11.995 1.00 29.70 47 GLN D CA 1
ATOM 3806 C C . GLN D 3 55 ? -15.122 -42.295 11.151 1.00 30.86 47 GLN D C 1
ATOM 3807 O O . GLN D 3 55 ? -15.750 -43.083 10.446 1.00 29.64 47 GLN D O 1
ATOM 3813 N N . LYS D 3 56 ? -13.798 -42.315 11.231 1.00 33.00 48 LYS D N 1
ATOM 3814 C CA . LYS D 3 56 ? -13.022 -43.265 10.467 1.00 33.97 48 LYS D CA 1
ATOM 3815 C C . LYS D 3 56 ? -11.621 -43.090 11.007 1.00 34.81 48 LYS D C 1
ATOM 3816 O O . LYS D 3 56 ? -11.180 -41.949 11.242 1.00 35.87 48 LYS D O 1
ATOM 3822 N N . TYR D 3 57 ? -10.935 -44.203 11.236 1.00 34.52 49 TYR D N 1
ATOM 3823 C CA . TYR D 3 57 ? -9.575 -44.163 11.743 1.00 33.41 49 TYR D CA 1
ATOM 3824 C C . TYR D 3 57 ? -9.449 -43.299 12.973 1.00 32.32 49 TYR D C 1
ATOM 3825 O O . TYR D 3 57 ? -8.390 -42.744 13.227 1.00 33.38 49 TYR D O 1
ATOM 3834 N N . GLY D 3 58 ? -10.537 -43.150 13.717 1.00 30.80 50 GLY D N 1
ATOM 3835 C CA . GLY D 3 58 ? -10.490 -42.360 14.932 1.00 29.82 50 GLY D CA 1
ATOM 3836 C C . GLY D 3 58 ? -10.500 -40.863 14.738 1.00 29.75 50 GLY D C 1
ATOM 3837 O O . GLY D 3 58 ? -10.314 -40.095 15.690 1.00 31.60 50 GLY D O 1
ATOM 3838 N N . LEU D 3 59 ? -10.716 -40.438 13.504 1.00 28.71 51 LEU D N 1
ATOM 3839 C CA . LEU D 3 59 ? -10.763 -39.022 13.197 1.00 27.72 51 LEU D CA 1
ATOM 3840 C C . LEU D 3 59 ? -12.185 -38.662 12.789 1.00 28.82 51 LEU D C 1
ATOM 3841 O O . LEU D 3 59 ? -13.039 -39.547 12.644 1.00 28.02 51 LEU D O 1
ATOM 3846 N N . THR D 3 60 ? -12.432 -37.363 12.610 1.00 28.35 52 THR D N 1
ATOM 3847 C CA . THR D 3 60 ? -13.733 -36.884 12.144 1.00 27.54 52 THR D CA 1
ATOM 3848 C C . THR D 3 60 ? -13.466 -36.330 10.753 1.00 26.90 52 THR D C 1
ATOM 3849 O O . THR D 3 60 ? -12.516 -35.590 10.566 1.00 26.85 52 THR D O 1
ATOM 3853 N N . LEU D 3 61 ? -14.286 -36.696 9.776 1.00 27.05 53 LEU D N 1
ATOM 3854 C CA . LEU D 3 61 ? -14.099 -36.236 8.401 1.00 25.65 53 LEU D CA 1
ATOM 3855 C C . LEU D 3 61 ? -15.411 -35.718 7.874 1.00 25.27 53 LEU D C 1
ATOM 3856 O O . LEU D 3 61 ? -16.458 -36.182 8.305 1.00 25.25 53 LEU D O 1
ATOM 3861 N N . LEU D 3 62 ? -15.359 -34.768 6.942 1.00 24.36 54 LEU D N 1
ATOM 3862 C CA . LEU D 3 62 ? -16.572 -34.226 6.337 1.00 22.01 54 LEU D CA 1
ATOM 3863 C C . LEU D 3 62 ? -16.702 -34.929 5.018 1.00 22.05 54 LEU D C 1
ATOM 3864 O O . LEU D 3 62 ? -15.726 -35.038 4.281 1.00 22.28 54 LEU D O 1
ATOM 3869 N N . VAL D 3 63 ? -17.890 -35.439 4.724 1.00 22.09 55 VAL D N 1
ATOM 3870 C CA . VAL D 3 63 ? -18.098 -36.106 3.446 1.00 22.89 55 VAL D CA 1
ATOM 3871 C C . VAL D 3 63 ? -19.450 -35.773 2.884 1.00 23.13 55 VAL D C 1
ATOM 3872 O O . VAL D 3 63 ? -20.389 -35.451 3.606 1.00 24.08 55 VAL D O 1
ATOM 3876 N N . THR D 3 64 ? -19.551 -35.866 1.578 1.00 23.71 56 THR D N 1
ATOM 3877 C CA . THR D 3 64 ? -20.797 -35.547 0.919 1.00 26.74 56 THR D CA 1
ATOM 3878 C C . THR D 3 64 ? -21.869 -36.569 1.288 1.00 26.86 56 THR D C 1
ATOM 3879 O O . THR D 3 64 ? -21.563 -37.665 1.758 1.00 27.03 56 THR D O 1
ATOM 3883 N N . THR D 3 65 ? -23.127 -36.202 1.084 1.00 27.39 57 THR D N 1
ATOM 3884 C CA . THR D 3 65 ? -24.235 -37.103 1.368 1.00 27.18 57 THR D CA 1
ATOM 3885 C C . THR D 3 65 ? -25.115 -37.096 0.134 1.00 28.66 57 THR D C 1
ATOM 3886 O O . THR D 3 65 ? -26.213 -37.629 0.150 1.00 27.90 57 THR D O 1
ATOM 3890 N N . ASP D 3 66 ? -24.633 -36.470 -0.934 1.00 30.52 58 ASP D N 1
ATOM 3891 C CA . ASP D 3 66 ? -25.394 -36.400 -2.162 1.00 32.15 58 ASP D CA 1
ATOM 3892 C C . ASP D 3 66 ? -25.173 -37.696 -2.917 1.00 34.22 58 ASP D C 1
ATOM 3893 O O . ASP D 3 66 ? -24.086 -37.936 -3.464 1.00 34.11 58 ASP D O 1
ATOM 3898 N N . LEU D 3 67 ? -26.205 -38.531 -2.932 1.00 36.55 59 LEU D N 1
ATOM 3899 C CA . LEU D 3 67 ? -26.178 -39.827 -3.601 1.00 39.70 59 LEU D CA 1
ATOM 3900 C C . LEU D 3 67 ? -25.538 -39.821 -4.988 1.00 41.59 59 LEU D C 1
ATOM 3901 O O . LEU D 3 67 ? -24.667 -40.640 -5.274 1.00 39.97 59 LEU D O 1
ATOM 3906 N N . GLU D 3 68 ? -25.983 -38.910 -5.852 1.00 44.54 60 GLU D N 1
ATOM 3907 C CA . GLU D 3 68 ? -25.426 -38.832 -7.196 1.00 46.95 60 GLU D CA 1
ATOM 3908 C C . GLU D 3 68 ? -23.902 -38.738 -7.095 1.00 43.28 60 GLU D C 1
ATOM 3909 O O . GLU D 3 68 ? -23.157 -39.586 -7.609 1.00 42.73 60 GLU D O 1
ATOM 3915 N N . LEU D 3 69 ? -23.442 -37.701 -6.410 1.00 39.21 61 LEU D N 1
ATOM 3916 C CA . LEU D 3 69 ? -22.015 -37.469 -6.262 1.00 35.65 61 LEU D CA 1
ATOM 3917 C C . LEU D 3 69 ? -21.344 -38.638 -5.574 1.00 34.34 61 LEU D C 1
ATOM 3918 O O . LEU D 3 69 ? -20.198 -38.971 -5.875 1.00 34.58 61 LEU D O 1
ATOM 3923 N N . ILE D 3 70 ? -22.056 -39.279 -4.659 1.00 33.03 62 ILE D N 1
ATOM 3924 C CA . ILE D 3 70 ? -21.479 -40.412 -3.946 1.00 31.44 62 ILE D CA 1
ATOM 3925 C C . ILE D 3 70 ? -21.223 -41.611 -4.845 1.00 33.32 62 ILE D C 1
ATOM 3926 O O . ILE D 3 70 ? -20.120 -42.157 -4.867 1.00 34.64 62 ILE D O 1
ATOM 3931 N N . LYS D 3 71 ? -22.238 -42.035 -5.582 1.00 33.90 63 LYS D N 1
ATOM 3932 C CA . LYS D 3 71 ? -22.067 -43.170 -6.469 1.00 34.77 63 LYS D CA 1
ATOM 3933 C C . LYS D 3 71 ? -20.912 -42.857 -7.409 1.00 34.57 63 LYS D C 1
ATOM 3934 O O . LYS D 3 71 ? -20.011 -43.679 -7.608 1.00 33.10 63 LYS D O 1
ATOM 3940 N N . TYR D 3 72 ? -20.913 -41.646 -7.957 1.00 34.10 64 TYR D N 1
ATOM 3941 C CA . TYR D 3 72 ? -19.872 -41.262 -8.891 1.00 34.71 64 TYR D CA 1
ATOM 3942 C C . TYR D 3 72 ? -18.440 -41.385 -8.373 1.00 35.91 64 TYR D C 1
ATOM 3943 O O . TYR D 3 72 ? -17.633 -42.106 -8.956 1.00 37.96 64 TYR D O 1
ATOM 3952 N N . LEU D 3 73 ? -18.106 -40.692 -7.290 1.00 36.70 65 LEU D N 1
ATOM 3953 C CA . LEU D 3 73 ? -16.738 -40.757 -6.773 1.00 37.84 65 LEU D CA 1
ATOM 3954 C C . LEU D 3 73 ? -16.304 -42.178 -6.499 1.00 39.96 65 LEU D C 1
ATOM 3955 O O . LEU D 3 73 ? -15.121 -42.498 -6.641 1.00 39.52 65 LEU D O 1
ATOM 3960 N N . ASN D 3 74 ? -17.253 -43.016 -6.072 1.00 42.74 66 ASN D N 1
ATOM 3961 C CA . ASN D 3 74 ? -16.979 -44.444 -5.824 1.00 45.23 66 ASN D CA 1
ATOM 3962 C C . ASN D 3 74 ? -16.505 -45.133 -7.022 1.00 45.08 66 ASN D C 1
ATOM 3963 O O . ASN D 3 74 ? -15.618 -45.967 -6.963 1.00 43.97 66 ASN D O 1
ATOM 3968 N N . ASN D 3 75 ? -17.194 -44.865 -8.114 1.00 44.97 67 ASN D N 1
ATOM 3969 C CA . ASN D 3 75 ? -16.821 -45.482 -9.360 1.00 45.63 67 ASN D CA 1
ATOM 3970 C C . ASN D 3 75 ? -15.432 -45.108 -9.755 1.00 44.54 67 ASN D C 1
ATOM 3971 O O . ASN D 3 75 ? -14.663 -45.955 -10.203 1.00 46.17 67 ASN D O 1
ATOM 3976 N N . VAL D 3 76 ? -15.094 -43.831 -9.620 1.00 42.60 68 VAL D N 1
ATOM 3977 C CA . VAL D 3 76 ? -13.761 -43.431 -10.023 1.00 40.94 68 VAL D CA 1
ATOM 3978 C C . VAL D 3 76 ? -12.778 -43.912 -8.987 1.00 39.72 68 VAL D C 1
ATOM 3979 O O . VAL D 3 76 ? -11.682 -44.363 -9.318 1.00 40.10 68 VAL D O 1
ATOM 3983 N N . VAL D 3 77 ? -13.179 -43.853 -7.730 1.00 38.83 69 VAL D N 1
ATOM 3984 C CA . VAL D 3 77 ? -12.288 -44.294 -6.682 1.00 39.55 69 VAL D CA 1
ATOM 3985 C C . VAL D 3 77 ? -11.987 -45.784 -6.753 1.00 42.05 69 VAL D C 1
ATOM 3986 O O . VAL D 3 77 ? -10.887 -46.210 -6.403 1.00 43.36 69 VAL D O 1
ATOM 3990 N N . GLU D 3 78 ? -12.937 -46.583 -7.218 1.00 44.37 70 GLU D N 1
ATOM 3991 C CA . GLU D 3 78 ? -12.706 -48.019 -7.294 1.00 47.48 70 GLU D CA 1
ATOM 3992 C C . GLU D 3 78 ? -11.763 -48.293 -8.449 1.00 47.17 70 GLU D C 1
ATOM 3993 O O . GLU D 3 78 ? -10.863 -49.124 -8.344 1.00 47.18 70 GLU D O 1
ATOM 3999 N N . GLN D 3 79 ? -11.974 -47.581 -9.552 1.00 46.65 71 GLN D N 1
ATOM 4000 C CA . GLN D 3 79 ? -11.150 -47.742 -10.736 1.00 46.87 71 GLN D CA 1
ATOM 4001 C C . GLN D 3 79 ? -9.729 -47.293 -10.449 1.00 47.37 71 GLN D C 1
ATOM 4002 O O . GLN D 3 79 ? -8.747 -47.762 -11.057 1.00 47.78 71 GLN D O 1
ATOM 4008 N N . LEU D 3 80 ? -9.624 -46.357 -9.523 1.00 47.72 72 LEU D N 1
ATOM 4009 C CA . LEU D 3 80 ? -8.343 -45.834 -9.142 1.00 47.11 72 LEU D CA 1
ATOM 4010 C C . LEU D 3 80 ? -7.571 -46.938 -8.446 1.00 46.81 72 LEU D C 1
ATOM 4011 O O . LEU D 3 80 ? -6.365 -47.112 -8.662 1.00 45.90 72 LEU D O 1
ATOM 4016 N N . LYS D 3 81 ? -8.271 -47.680 -7.597 1.00 47.94 73 LYS D N 1
ATOM 4017 C CA . LYS D 3 81 ? -7.646 -48.793 -6.889 1.00 49.60 73 LYS D CA 1
ATOM 4018 C C . LYS D 3 81 ? -6.995 -49.756 -7.876 1.00 49.37 73 LYS D C 1
ATOM 4019 O O . LYS D 3 81 ? -5.867 -50.170 -7.685 1.00 47.85 73 LYS D O 1
ATOM 4025 N N . ASP D 3 82 ? -7.723 -50.121 -8.927 1.00 50.74 74 ASP D N 1
ATOM 4026 C CA . ASP D 3 82 ? -7.199 -51.061 -9.911 1.00 52.78 74 ASP D CA 1
ATOM 4027 C C . ASP D 3 82 ? -5.915 -50.585 -10.538 1.00 53.94 74 ASP D C 1
ATOM 4028 O O . ASP D 3 82 ? -4.940 -51.332 -10.602 1.00 53.52 74 ASP D O 1
ATOM 4033 N N . TRP D 3 83 ? -5.912 -49.346 -11.013 1.00 55.48 75 TRP D N 1
ATOM 4034 C CA . TRP D 3 83 ? -4.715 -48.791 -11.614 1.00 57.43 75 TRP D CA 1
ATOM 4035 C C . TRP D 3 83 ? -3.597 -48.677 -10.579 1.00 59.24 75 TRP D C 1
ATOM 4036 O O . TRP D 3 83 ? -2.410 -48.834 -10.894 1.00 59.46 75 TRP D O 1
ATOM 4047 N N . LEU D 3 84 ? -3.982 -48.421 -9.336 1.00 61.20 76 LEU D N 1
ATOM 4048 C CA . LEU D 3 84 ? -3.011 -48.279 -8.260 1.00 63.47 76 LEU D CA 1
ATOM 4049 C C . LEU D 3 84 ? -2.408 -49.606 -7.845 1.00 65.08 76 LEU D C 1
ATOM 4050 O O . LEU D 3 84 ? -1.274 -49.665 -7.399 1.00 63.98 76 LEU D O 1
ATOM 4055 N N . TYR D 3 85 ? -3.186 -50.659 -7.984 1.00 69.47 77 TYR D N 1
ATOM 4056 C CA . TYR D 3 85 ? -2.800 -52.007 -7.645 1.00 73.51 77 TYR D CA 1
ATOM 4057 C C . TYR D 3 85 ? -1.506 -52.432 -8.340 1.00 72.91 77 TYR D C 1
ATOM 4058 O O . TYR D 3 85 ? -0.843 -53.388 -7.930 1.00 72.29 77 TYR D O 1
ATOM 4067 N N . LYS D 3 86 ? -1.155 -51.712 -9.397 1.00 72.19 78 LYS D N 1
ATOM 4068 C CA . LYS D 3 86 ? 0.069 -51.996 -10.132 1.00 71.75 78 LYS D CA 1
ATOM 4069 C C . LYS D 3 86 ? 0.853 -50.750 -10.306 1.00 70.05 78 LYS D C 1
ATOM 4070 O O . LYS D 3 86 ? 1.695 -50.652 -11.195 1.00 70.27 78 LYS D O 1
ATOM 4076 N N . CYS D 3 87 ? 0.529 -49.765 -9.500 1.00 67.37 79 CYS D N 1
ATOM 4077 C CA . CYS D 3 87 ? 1.246 -48.522 -9.568 1.00 65.47 79 CYS D CA 1
ATOM 4078 C C . CYS D 3 87 ? 1.361 -47.946 -10.977 1.00 62.36 79 CYS D C 1
ATOM 4079 O O . CYS D 3 87 ? 2.469 -47.775 -11.485 1.00 62.27 79 CYS D O 1
ATOM 4082 N N . SER D 3 88 ? 0.231 -47.623 -11.598 1.00 58.74 80 SER D N 1
ATOM 4083 C CA . SER D 3 88 ? 0.287 -47.070 -12.936 1.00 55.74 80 SER D CA 1
ATOM 4084 C C . SER D 3 88 ? -0.094 -45.602 -13.070 1.00 52.78 80 SER D C 1
ATOM 4085 O O . SER D 3 88 ? -0.228 -45.098 -14.187 1.00 52.14 80 SER D O 1
ATOM 4088 N N . VAL D 3 89 ? -0.270 -44.908 -11.952 1.00 48.99 81 VAL D N 1
ATOM 4089 C CA . VAL D 3 89 ? -0.632 -43.498 -12.024 1.00 46.18 81 VAL D CA 1
ATOM 4090 C C . VAL D 3 89 ? 0.285 -42.675 -11.134 1.00 45.52 81 VAL D C 1
ATOM 4091 O O . VAL D 3 89 ? 0.273 -42.839 -9.921 1.00 45.71 81 VAL D O 1
ATOM 4095 N N . GLN D 3 90 ? 1.087 -41.798 -11.739 1.00 45.43 82 GLN D N 1
ATOM 4096 C CA . GLN D 3 90 ? 2.012 -40.970 -10.966 1.00 45.52 82 GLN D CA 1
ATOM 4097 C C . GLN D 3 90 ? 1.350 -39.843 -10.180 1.00 43.64 82 GLN D C 1
ATOM 4098 O O . GLN D 3 90 ? 1.662 -39.641 -9.003 1.00 42.61 82 GLN D O 1
ATOM 4104 N N . LYS D 3 91 ? 0.449 -39.101 -10.818 1.00 41.17 83 LYS D N 1
ATOM 4105 C CA . LYS D 3 91 ? -0.221 -38.015 -10.123 1.00 38.39 83 LYS D CA 1
ATOM 4106 C C . LYS D 3 91 ? -1.674 -37.845 -10.526 1.00 35.40 83 LYS D C 1
ATOM 4107 O O . LYS D 3 91 ? -2.070 -38.242 -11.619 1.00 35.17 83 LYS D O 1
ATOM 4113 N N . LEU D 3 92 ? -2.467 -37.292 -9.606 1.00 31.94 84 LEU D N 1
ATOM 4114 C CA . LEU D 3 92 ? -3.883 -37.016 -9.840 1.00 28.08 84 LEU D CA 1
ATOM 4115 C C . LEU D 3 92 ? -4.023 -35.496 -9.808 1.00 27.11 84 LEU D C 1
ATOM 4116 O O . LEU D 3 92 ? -3.520 -34.844 -8.891 1.00 28.42 84 LEU D O 1
ATOM 4121 N N . VAL D 3 93 ? -4.690 -34.927 -10.803 1.00 23.64 85 VAL D N 1
ATOM 4122 C CA . VAL D 3 93 ? -4.866 -33.484 -10.840 1.00 21.70 85 VAL D CA 1
ATOM 4123 C C . VAL D 3 93 ? -6.299 -33.018 -10.997 1.00 21.72 85 VAL D C 1
ATOM 4124 O O . VAL D 3 93 ? -6.974 -33.454 -11.915 1.00 24.30 85 VAL D O 1
ATOM 4128 N N . VAL D 3 94 ? -6.749 -32.114 -10.126 1.00 19.68 86 VAL D N 1
ATOM 4129 C CA . VAL D 3 94 ? -8.115 -31.565 -10.194 1.00 18.35 86 VAL D CA 1
ATOM 4130 C C . VAL D 3 94 ? -8.124 -30.155 -10.801 1.00 18.90 86 VAL D C 1
ATOM 4131 O O . VAL D 3 94 ? -7.578 -29.195 -10.252 1.00 18.02 86 VAL D O 1
ATOM 4135 N N . VAL D 3 95 ? -8.780 -30.028 -11.934 1.00 19.57 87 VAL D N 1
ATOM 4136 C CA . VAL D 3 95 ? -8.792 -28.763 -12.599 1.00 20.71 87 VAL D CA 1
ATOM 4137 C C . VAL D 3 95 ? -10.138 -28.084 -12.566 1.00 23.14 87 VAL D C 1
ATOM 4138 O O . VAL D 3 95 ? -11.003 -28.348 -13.404 1.00 24.94 87 VAL D O 1
ATOM 4142 N N . ILE D 3 96 ? -10.316 -27.193 -11.599 1.00 25.02 88 ILE D N 1
ATOM 4143 C CA . ILE D 3 96 ? -11.553 -26.419 -11.493 1.00 25.62 88 ILE D CA 1
ATOM 4144 C C . ILE D 3 96 ? -11.464 -25.220 -12.470 1.00 25.69 88 ILE D C 1
ATOM 4145 O O . ILE D 3 96 ? -10.443 -24.551 -12.567 1.00 25.79 88 ILE D O 1
ATOM 4150 N N . SER D 3 97 ? -12.522 -24.957 -13.222 1.00 26.21 89 SER D N 1
ATOM 4151 C CA . SER D 3 97 ? -12.495 -23.840 -14.176 1.00 26.24 89 SER D CA 1
ATOM 4152 C C . SER D 3 97 ? -13.885 -23.296 -14.467 1.00 25.43 89 SER D C 1
ATOM 4153 O O . SER D 3 97 ? -14.873 -24.023 -14.359 1.00 26.08 89 SER D O 1
ATOM 4156 N N . ASN D 3 98 ? -13.953 -22.016 -14.837 1.00 24.02 90 ASN D N 1
ATOM 4157 C CA . ASN D 3 98 ? -15.219 -21.344 -15.157 1.00 22.99 90 ASN D CA 1
ATOM 4158 C C . ASN D 3 98 ? -16.105 -22.025 -16.224 1.00 23.50 90 ASN D C 1
ATOM 4159 O O . ASN D 3 98 ? -15.772 -22.026 -17.410 1.00 24.45 90 ASN D O 1
ATOM 4164 N N . ILE D 3 99 ? -17.269 -22.518 -15.801 1.00 22.35 91 ILE D N 1
ATOM 4165 C CA . ILE D 3 99 ? -18.211 -23.234 -16.672 1.00 22.54 91 ILE D CA 1
ATOM 4166 C C . ILE D 3 99 ? -18.589 -22.556 -17.986 1.00 24.28 91 ILE D C 1
ATOM 4167 O O . ILE D 3 99 ? -18.755 -23.210 -19.019 1.00 23.22 91 ILE D O 1
ATOM 4172 N N . GLU D 3 100 ? -18.733 -21.244 -17.951 1.00 26.76 92 GLU D N 1
ATOM 4173 C CA . GLU D 3 100 ? -19.093 -20.520 -19.147 1.00 28.56 92 GLU D CA 1
ATOM 4174 C C . GLU D 3 100 ? -17.895 -20.204 -20.045 1.00 27.59 92 GLU D C 1
ATOM 4175 O O . GLU D 3 100 ? -17.904 -20.530 -21.230 1.00 27.04 92 GLU D O 1
ATOM 4181 N N . SER D 3 101 ? -16.855 -19.589 -19.483 1.00 26.67 93 SER D N 1
ATOM 4182 C CA . SER D 3 101 ? -15.695 -19.178 -20.276 1.00 26.11 93 SER D CA 1
ATOM 4183 C C . SER D 3 101 ? -14.681 -20.229 -20.635 1.00 25.43 93 SER D C 1
ATOM 4184 O O . SER D 3 101 ? -14.216 -20.292 -21.775 1.00 27.25 93 SER D O 1
ATOM 4187 N N . GLY D 3 102 ? -14.314 -21.028 -19.643 1.00 21.78 94 GLY D N 1
ATOM 4188 C CA . GLY D 3 102 ? -13.302 -22.035 -19.851 1.00 19.77 94 GLY D CA 1
ATOM 4189 C C . GLY D 3 102 ? -12.056 -21.715 -19.050 1.00 20.07 94 GLY D C 1
ATOM 4190 O O . GLY D 3 102 ? -11.185 -22.552 -18.900 1.00 20.15 94 GLY D O 1
ATOM 4191 N N . GLU D 3 103 ? -11.981 -20.501 -18.520 1.00 20.37 95 GLU D N 1
ATOM 4192 C CA . GLU D 3 103 ? -10.847 -20.068 -17.722 1.00 20.32 95 GLU D CA 1
ATOM 4193 C C . GLU D 3 103 ? -10.534 -21.019 -16.559 1.00 19.29 95 GLU D C 1
ATOM 4194 O O . GLU D 3 103 ? -11.409 -21.408 -15.814 1.00 20.16 95 GLU D O 1
ATOM 4200 N N . VAL D 3 104 ? -9.277 -21.407 -16.405 1.00 17.69 96 VAL D N 1
ATOM 4201 C CA . VAL D 3 104 ? -8.924 -22.289 -15.308 1.00 15.14 96 VAL D CA 1
ATOM 4202 C C . VAL D 3 104 ? -8.842 -21.451 -14.058 1.00 15.73 96 VAL D C 1
ATOM 4203 O O . VAL D 3 104 ? -8.147 -20.441 -14.040 1.00 15.99 96 VAL D O 1
ATOM 4207 N N . LEU D 3 105 ? -9.534 -21.900 -13.016 1.00 15.92 97 LEU D N 1
ATOM 4208 C CA . LEU D 3 105 ? -9.609 -21.189 -11.757 1.00 16.64 97 LEU D CA 1
ATOM 4209 C C . LEU D 3 105 ? -8.636 -21.654 -10.699 1.00 19.08 97 LEU D C 1
ATOM 4210 O O . LEU D 3 105 ? -8.249 -20.869 -9.835 1.00 21.22 97 LEU D O 1
ATOM 4215 N N . GLU D 3 106 ? -8.259 -22.921 -10.734 1.00 18.52 98 GLU D N 1
ATOM 4216 C CA . GLU D 3 106 ? -7.326 -23.429 -9.754 1.00 20.46 98 GLU D CA 1
ATOM 4217 C C . GLU D 3 106 ? -6.989 -24.886 -10.051 1.00 22.61 98 GLU D C 1
ATOM 4218 O O . GLU D 3 106 ? -7.721 -25.581 -10.775 1.00 21.09 98 GLU D O 1
ATOM 4224 N N . ARG D 3 107 ? -5.861 -25.346 -9.511 1.00 24.95 99 ARG D N 1
ATOM 4225 C CA . ARG D 3 107 ? -5.428 -26.710 -9.735 1.00 26.45 99 ARG D CA 1
ATOM 4226 C C . ARG D 3 107 ? -4.948 -27.369 -8.475 1.00 26.05 99 ARG D C 1
ATOM 4227 O O . ARG D 3 107 ? -4.012 -26.906 -7.850 1.00 27.92 99 ARG D O 1
ATOM 4235 N N . TRP D 3 108 ? -5.582 -28.471 -8.122 1.00 23.76 100 TRP D N 1
ATOM 4236 C CA . TRP D 3 108 ? -5.179 -29.237 -6.970 1.00 22.83 100 TRP D CA 1
ATOM 4237 C C . TRP D 3 108 ? -4.345 -30.416 -7.486 1.00 24.55 100 TRP D C 1
ATOM 4238 O O . TRP D 3 108 ? -4.808 -31.208 -8.318 1.00 25.69 100 TRP D O 1
ATOM 4249 N N . GLN D 3 109 ? -3.111 -30.530 -6.999 1.00 26.39 101 GLN D N 1
ATOM 4250 C CA . GLN D 3 109 ? -2.224 -31.604 -7.428 1.00 26.34 101 GLN D CA 1
ATOM 4251 C C . GLN D 3 109 ? -1.887 -32.621 -6.363 1.00 26.59 101 GLN D C 1
ATOM 4252 O O . GLN D 3 109 ? -1.295 -32.299 -5.333 1.00 27.21 101 GLN D O 1
ATOM 4258 N N . PHE D 3 110 ? -2.239 -33.865 -6.625 1.00 27.46 102 PHE D N 1
ATOM 4259 C CA . PHE D 3 110 ? -1.947 -34.918 -5.676 1.00 28.08 102 PHE D CA 1
ATOM 4260 C C . PHE D 3 110 ? -0.883 -35.845 -6.204 1.00 30.37 102 PHE D C 1
ATOM 4261 O O . PHE D 3 110 ? -1.106 -36.565 -7.172 1.00 29.51 102 PHE D O 1
ATOM 4269 N N . ASP D 3 111 ? 0.285 -35.812 -5.576 1.00 34.06 103 ASP D N 1
ATOM 4270 C CA . ASP D 3 111 ? 1.392 -36.688 -5.967 1.00 37.31 103 ASP D CA 1
ATOM 4271 C C . ASP D 3 111 ? 1.201 -38.055 -5.323 1.00 38.06 103 ASP D C 1
ATOM 4272 O O . ASP D 3 111 ? 0.954 -38.165 -4.123 1.00 38.15 103 ASP D O 1
ATOM 4277 N N . ILE D 3 112 ? 1.355 -39.105 -6.108 1.00 39.17 104 ILE D N 1
ATOM 4278 C CA . ILE D 3 112 ? 1.164 -40.446 -5.577 1.00 40.05 104 ILE D CA 1
ATOM 4279 C C . ILE D 3 112 ? 2.446 -41.232 -5.294 1.00 42.50 104 ILE D C 1
ATOM 4280 O O . ILE D 3 112 ? 3.457 -41.098 -5.978 1.00 42.45 104 ILE D O 1
ATOM 4285 N N . GLU D 3 113 ? 2.396 -42.043 -4.251 1.00 47.42 105 GLU D N 1
ATOM 4286 C CA . GLU D 3 113 ? 3.528 -42.873 -3.851 1.00 52.17 105 GLU D CA 1
ATOM 4287 C C . GLU D 3 113 ? 2.992 -44.263 -3.533 1.00 56.46 105 GLU D C 1
ATOM 4288 O O . GLU D 3 113 ? 2.846 -44.633 -2.366 1.00 55.79 105 GLU D O 1
ATOM 4294 N N . CYS D 3 114 ? 2.680 -45.004 -4.594 1.00 63.47 106 CYS D N 1
ATOM 4295 C CA . CYS D 3 114 ? 2.136 -46.362 -4.540 1.00 70.72 106 CYS D CA 1
ATOM 4296 C C . CYS D 3 114 ? 3.155 -47.262 -3.835 1.00 74.43 106 CYS D C 1
ATOM 4297 O O . CYS D 3 114 ? 4.225 -47.573 -4.372 1.00 72.08 106 CYS D O 1
ATOM 4300 N N . ASP D 3 115 ? 2.805 -47.671 -2.619 1.00 79.66 107 ASP D N 1
ATOM 4301 C CA . ASP D 3 115 ? 3.691 -48.474 -1.799 1.00 84.21 107 ASP D CA 1
ATOM 4302 C C . ASP D 3 115 ? 3.344 -49.944 -1.646 1.00 85.81 107 ASP D C 1
ATOM 4303 O O . ASP D 3 115 ? 2.442 -50.479 -2.289 1.00 85.97 107 ASP D O 1
ATOM 4308 N N . LYS D 3 116 ? 4.100 -50.577 -0.757 1.00 87.88 108 LYS D N 1
ATOM 4309 C CA . LYS D 3 116 ? 3.961 -51.983 -0.420 1.00 89.58 108 LYS D CA 1
ATOM 4310 C C . LYS D 3 116 ? 4.244 -52.121 1.077 1.00 91.55 108 LYS D C 1
ATOM 4311 O O . LYS D 3 116 ? 3.530 -52.827 1.786 1.00 91.99 108 LYS D O 1
ATOM 4317 N N . GLY D 3 117 ? 5.289 -51.435 1.539 1.00 93.36 115 GLY D N 1
ATOM 4318 C CA . GLY D 3 117 ? 5.672 -51.465 2.944 1.00 94.86 115 GLY D CA 1
ATOM 4319 C C . GLY D 3 117 ? 5.400 -52.779 3.656 1.00 95.75 115 GLY D C 1
ATOM 4320 O O . GLY D 3 117 ? 5.587 -53.856 3.081 1.00 95.96 115 GLY D O 1
ATOM 4321 N N . SER D 3 118 ? 4.956 -52.684 4.911 1.00 96.04 116 SER D N 1
ATOM 4322 C CA . SER D 3 118 ? 4.641 -53.858 5.732 1.00 96.08 116 SER D CA 1
ATOM 4323 C C . SER D 3 118 ? 3.232 -54.401 5.437 1.00 95.06 116 SER D C 1
ATOM 4324 O O . SER D 3 118 ? 2.501 -54.785 6.357 1.00 95.52 116 SER D O 1
ATOM 4327 N N . GLY D 3 119 ? 2.865 -54.440 4.153 1.00 93.42 117 GLY D N 1
ATOM 4328 C CA . GLY D 3 119 ? 1.546 -54.919 3.760 1.00 90.60 117 GLY D CA 1
ATOM 4329 C C . GLY D 3 119 ? 0.429 -53.957 4.142 1.00 88.60 117 GLY D C 1
ATOM 4330 O O . GLY D 3 119 ? -0.304 -53.453 3.284 1.00 88.36 117 GLY D O 1
ATOM 4331 N N . GLU D 3 120 ? 0.313 -53.714 5.447 1.00 85.88 118 GLU D N 1
ATOM 4332 C CA . GLU D 3 120 ? -0.681 -52.818 6.023 1.00 83.59 118 GLU D CA 1
ATOM 4333 C C . GLU D 3 120 ? -0.041 -51.848 7.023 1.00 80.66 118 GLU D C 1
ATOM 4334 O O . GLU D 3 120 ? 1.135 -51.986 7.382 1.00 79.27 118 GLU D O 1
ATOM 4340 N N . LYS D 3 121 ? -0.828 -50.866 7.462 1.00 77.16 119 LYS D N 1
ATOM 4341 C CA . LYS D 3 121 ? -0.363 -49.886 8.433 1.00 72.84 119 LYS D CA 1
ATOM 4342 C C . LYS D 3 121 ? -1.216 -49.876 9.705 1.00 68.24 119 LYS D C 1
ATOM 4343 O O . LYS D 3 121 ? -2.314 -50.436 9.737 1.00 67.43 119 LYS D O 1
ATOM 4349 N N . SER D 3 122 ? -0.694 -49.258 10.759 1.00 64.72 120 SER D N 1
ATOM 4350 C CA . SER D 3 122 ? -1.410 -49.175 12.026 1.00 63.01 120 SER D CA 1
ATOM 4351 C C . SER D 3 122 ? -2.405 -48.018 12.011 1.00 63.86 120 SER D C 1
ATOM 4352 O O . SER D 3 122 ? -2.152 -46.991 11.378 1.00 64.67 120 SER D O 1
ATOM 4355 N N . GLN D 3 123 ? -3.532 -48.178 12.706 1.00 63.97 121 GLN D N 1
ATOM 4356 C CA . GLN D 3 123 ? -4.536 -47.117 12.772 1.00 63.90 121 GLN D CA 1
ATOM 4357 C C . GLN D 3 123 ? -3.861 -45.799 13.048 1.00 62.01 121 GLN D C 1
ATOM 4358 O O . GLN D 3 123 ? -4.098 -44.800 12.364 1.00 60.18 121 GLN D O 1
ATOM 4364 N N . LYS D 3 124 ? -3.019 -45.797 14.071 1.00 60.42 122 LYS D N 1
ATOM 4365 C CA . LYS D 3 124 ? -2.315 -44.585 14.421 1.00 58.95 122 LYS D CA 1
ATOM 4366 C C . LYS D 3 124 ? -1.416 -44.088 13.350 1.00 55.37 122 LYS D C 1
ATOM 4367 O O . LYS D 3 124 ? -1.020 -42.931 13.378 1.00 54.48 122 LYS D O 1
ATOM 4373 N N . ALA D 3 125 ? -1.070 -44.938 12.403 1.00 51.97 123 ALA D N 1
ATOM 4374 C CA . ALA D 3 125 ? -0.178 -44.484 11.354 1.00 49.53 123 ALA D CA 1
ATOM 4375 C C . ALA D 3 125 ? -0.956 -43.826 10.223 1.00 47.14 123 ALA D C 1
ATOM 4376 O O . ALA D 3 125 ? -0.469 -42.924 9.552 1.00 45.77 123 ALA D O 1
ATOM 4378 N N . ILE D 3 126 ? -2.170 -44.301 10.010 1.00 44.56 124 ILE D N 1
ATOM 4379 C CA . ILE D 3 126 ? -3.015 -43.778 8.963 1.00 42.40 124 ILE D CA 1
ATOM 4380 C C . ILE D 3 126 ? -3.575 -42.448 9.415 1.00 43.21 124 ILE D C 1
ATOM 4381 O O . ILE D 3 126 ? -3.696 -41.507 8.628 1.00 43.60 124 ILE D O 1
ATOM 4386 N N . GLN D 3 127 ? -3.907 -42.360 10.694 1.00 43.25 125 GLN D N 1
ATOM 4387 C CA . GLN D 3 127 ? -4.432 -41.119 11.202 1.00 43.63 125 GLN D CA 1
ATOM 4388 C C . GLN D 3 127 ? -3.545 -39.962 10.796 1.00 44.39 125 GLN D C 1
ATOM 4389 O O . GLN D 3 127 ? -4.044 -38.938 10.342 1.00 43.83 125 GLN D O 1
ATOM 4395 N N . ASP D 3 128 ? -2.232 -40.117 10.954 1.00 45.34 126 ASP D N 1
ATOM 4396 C CA . ASP D 3 128 ? -1.306 -39.041 10.608 1.00 46.79 126 ASP D CA 1
ATOM 4397 C C . ASP D 3 128 ? -1.305 -38.655 9.136 1.00 45.41 126 ASP D C 1
ATOM 4398 O O . ASP D 3 128 ? -1.174 -37.468 8.785 1.00 44.30 126 ASP D O 1
ATOM 4403 N N . GLU D 3 129 ? -1.427 -39.655 8.274 1.00 43.87 127 GLU D N 1
ATOM 4404 C CA . GLU D 3 129 ? -1.467 -39.400 6.854 1.00 42.39 127 GLU D CA 1
ATOM 4405 C C . GLU D 3 129 ? -2.658 -38.517 6.535 1.00 39.48 127 GLU D C 1
ATOM 4406 O O . GLU D 3 129 ? -2.516 -37.484 5.876 1.00 38.32 127 GLU D O 1
ATOM 4412 N N . ILE D 3 130 ? -3.831 -38.913 7.027 1.00 35.65 128 ILE D N 1
ATOM 4413 C CA . ILE D 3 130 ? -5.058 -38.162 6.781 1.00 32.12 128 ILE D CA 1
ATOM 4414 C C . ILE D 3 130 ? -4.982 -36.726 7.306 1.00 30.28 128 ILE D C 1
ATOM 4415 O O . ILE D 3 130 ? -5.209 -35.746 6.570 1.00 29.00 128 ILE D O 1
ATOM 4420 N N . ARG D 3 131 ? -4.633 -36.596 8.574 1.00 28.80 129 ARG D N 1
ATOM 4421 C CA . ARG D 3 131 ? -4.541 -35.279 9.164 1.00 28.11 129 ARG D CA 1
ATOM 4422 C C . ARG D 3 131 ? -3.690 -34.336 8.325 1.00 26.43 129 ARG D C 1
ATOM 4423 O O . ARG D 3 131 ? -4.064 -33.176 8.128 1.00 26.30 129 ARG D O 1
ATOM 4431 N N . SER D 3 132 ? -2.549 -34.793 7.820 1.00 24.30 130 SER D N 1
ATOM 4432 C CA . SER D 3 132 ? -1.759 -33.838 7.049 1.00 23.47 130 SER D CA 1
ATOM 4433 C C . SER D 3 132 ? -2.393 -33.602 5.704 1.00 20.41 130 SER D C 1
ATOM 4434 O O . SER D 3 132 ? -2.364 -32.490 5.192 1.00 18.17 130 SER D O 1
ATOM 4437 N N . VAL D 3 133 ? -3.005 -34.623 5.126 1.00 19.06 131 VAL D N 1
ATOM 4438 C CA . VAL D 3 133 ? -3.631 -34.366 3.846 1.00 19.18 131 VAL D CA 1
ATOM 4439 C C . VAL D 3 133 ? -4.684 -33.269 4.034 1.00 20.91 131 VAL D C 1
ATOM 4440 O O . VAL D 3 133 ? -4.645 -32.220 3.367 1.00 19.79 131 VAL D O 1
ATOM 4444 N N . ILE D 3 134 ? -5.614 -33.494 4.960 1.00 19.38 132 ILE D N 1
ATOM 4445 C CA . ILE D 3 134 ? -6.640 -32.494 5.182 1.00 18.95 132 ILE D CA 1
ATOM 4446 C C . ILE D 3 134 ? -6.010 -31.176 5.640 1.00 19.76 132 ILE D C 1
ATOM 4447 O O . ILE D 3 134 ? -6.485 -30.091 5.307 1.00 20.41 132 ILE D O 1
ATOM 4452 N N . ARG D 3 135 ? -4.924 -31.263 6.387 1.00 20.76 133 ARG D N 1
ATOM 4453 C CA . ARG D 3 135 ? -4.273 -30.049 6.862 1.00 24.20 133 ARG D CA 1
ATOM 4454 C C . ARG D 3 135 ? -3.657 -29.224 5.711 1.00 23.48 133 ARG D C 1
ATOM 4455 O O . ARG D 3 135 ? -3.798 -27.999 5.662 1.00 22.11 133 ARG D O 1
ATOM 4463 N N . GLN D 3 136 ? -2.957 -29.885 4.794 1.00 23.78 134 GLN D N 1
ATOM 4464 C CA . GLN D 3 136 ? -2.372 -29.179 3.662 1.00 23.15 134 GLN D CA 1
ATOM 4465 C C . GLN D 3 136 ? -3.474 -28.573 2.786 1.00 23.62 134 GLN D C 1
ATOM 4466 O O . GLN D 3 136 ? -3.362 -27.420 2.355 1.00 24.21 134 GLN D O 1
ATOM 4472 N N . ILE D 3 137 ? -4.543 -29.336 2.536 1.00 23.06 135 ILE D N 1
ATOM 4473 C CA . ILE D 3 137 ? -5.657 -28.839 1.725 1.00 20.87 135 ILE D CA 1
ATOM 4474 C C . ILE D 3 137 ? -6.223 -27.584 2.361 1.00 21.03 135 ILE D C 1
ATOM 4475 O O . ILE D 3 137 ? -6.483 -26.600 1.675 1.00 21.58 135 ILE D O 1
ATOM 4480 N N . THR D 3 138 ? -6.389 -27.607 3.679 1.00 19.18 136 THR D N 1
ATOM 4481 C CA . THR D 3 138 ? -6.953 -26.452 4.348 1.00 18.75 136 THR D CA 1
ATOM 4482 C C . THR D 3 138 ? -6.029 -25.263 4.365 1.00 19.02 136 THR D C 1
ATOM 4483 O O . THR D 3 138 ? -6.486 -24.127 4.236 1.00 19.71 136 THR D O 1
ATOM 4487 N N . ALA D 3 139 ? -4.739 -25.523 4.539 1.00 18.80 137 ALA D N 1
ATOM 4488 C CA . ALA D 3 139 ? -3.753 -24.452 4.588 1.00 19.54 137 ALA D CA 1
ATOM 4489 C C . ALA D 3 139 ? -3.727 -23.744 3.240 1.00 21.15 137 ALA D C 1
ATOM 4490 O O . ALA D 3 139 ? -3.428 -22.547 3.147 1.00 21.85 137 ALA D O 1
ATOM 4492 N N . THR D 3 140 ? -4.047 -24.493 2.191 1.00 20.75 138 THR D N 1
ATOM 4493 C CA . THR D 3 140 ? -4.087 -23.934 0.850 1.00 19.71 138 THR D CA 1
ATOM 4494 C C . THR D 3 140 ? -5.287 -23.028 0.561 1.00 18.52 138 THR D C 1
ATOM 4495 O O . THR D 3 140 ? -5.154 -21.984 -0.066 1.00 17.79 138 THR D O 1
ATOM 4499 N N . VAL D 3 141 ? -6.471 -23.429 0.998 1.00 17.75 139 VAL D N 1
ATOM 4500 C CA . VAL D 3 141 ? -7.621 -22.602 0.720 1.00 17.45 139 VAL D CA 1
ATOM 4501 C C . VAL D 3 141 ? -7.419 -21.220 1.361 1.00 17.77 139 VAL D C 1
ATOM 4502 O O . VAL D 3 141 ? -8.000 -20.241 0.927 1.00 16.36 139 VAL D O 1
ATOM 4506 N N . THR D 3 142 ? -6.563 -21.121 2.366 1.00 18.76 140 THR D N 1
ATOM 4507 C CA . THR D 3 142 ? -6.298 -19.829 2.991 1.00 20.90 140 THR D CA 1
ATOM 4508 C C . THR D 3 142 ? -5.829 -18.793 1.948 1.00 23.25 140 THR D C 1
ATOM 4509 O O . THR D 3 142 ? -6.091 -17.587 2.064 1.00 25.35 140 THR D O 1
ATOM 4513 N N . PHE D 3 143 ? -5.175 -19.271 0.897 1.00 22.91 141 PHE D N 1
ATOM 4514 C CA . PHE D 3 143 ? -4.602 -18.379 -0.096 1.00 21.03 141 PHE D CA 1
ATOM 4515 C C . PHE D 3 143 ? -5.268 -18.277 -1.455 1.00 21.34 141 PHE D C 1
ATOM 4516 O O . PHE D 3 143 ? -4.822 -17.537 -2.324 1.00 22.30 141 PHE D O 1
ATOM 4524 N N . LEU D 3 144 ? -6.337 -19.014 -1.658 1.00 21.78 142 LEU D N 1
ATOM 4525 C CA . LEU D 3 144 ? -7.021 -18.952 -2.932 1.00 22.38 142 LEU D CA 1
ATOM 4526 C C . LEU D 3 144 ? -8.064 -17.847 -2.965 1.00 24.42 142 LEU D C 1
ATOM 4527 O O . LEU D 3 144 ? -8.646 -17.477 -1.943 1.00 24.14 142 LEU D O 1
ATOM 4532 N N . PRO D 3 145 ? -8.319 -17.292 -4.151 1.00 24.76 143 PRO D N 1
ATOM 4533 C CA . PRO D 3 145 ? -9.335 -16.232 -4.278 1.00 24.93 143 PRO D CA 1
ATOM 4534 C C . PRO D 3 145 ? -10.744 -16.804 -3.963 1.00 25.47 143 PRO D C 1
ATOM 4535 O O . PRO D 3 145 ? -10.956 -18.021 -3.981 1.00 23.83 143 PRO D O 1
ATOM 4539 N N . LEU D 3 146 ? -11.705 -15.940 -3.679 1.00 27.20 144 LEU D N 1
ATOM 4540 C CA . LEU D 3 146 ? -13.033 -16.439 -3.382 1.00 29.75 144 LEU D CA 1
ATOM 4541 C C . LEU D 3 146 ? -13.604 -16.920 -4.704 1.00 31.74 144 LEU D C 1
ATOM 4542 O O . LEU D 3 146 ? -13.486 -16.236 -5.712 1.00 32.77 144 LEU D O 1
ATOM 4547 N N . LEU D 3 147 ? -14.200 -18.106 -4.708 1.00 32.21 145 LEU D N 1
ATOM 4548 C CA . LEU D 3 147 ? -14.774 -18.670 -5.919 1.00 33.37 145 LEU D CA 1
ATOM 4549 C C . LEU D 3 147 ? -16.139 -18.032 -6.110 1.00 34.15 145 LEU D C 1
ATOM 4550 O O . LEU D 3 147 ? -16.949 -18.049 -5.190 1.00 34.93 145 LEU D O 1
ATOM 4555 N N . GLU D 3 148 ? -16.423 -17.468 -7.280 1.00 35.63 146 GLU D N 1
ATOM 4556 C CA . GLU D 3 148 ? -17.728 -16.828 -7.452 1.00 35.29 146 GLU D CA 1
ATOM 4557 C C . GLU D 3 148 ? -18.390 -17.035 -8.812 1.00 33.46 146 GLU D C 1
ATOM 4558 O O . GLU D 3 148 ? -19.038 -16.142 -9.337 1.00 32.69 146 GLU D O 1
ATOM 4564 N N . VAL D 3 149 ? -18.246 -18.223 -9.373 1.00 30.46 147 VAL D N 1
ATOM 4565 C CA . VAL D 3 149 ? -18.838 -18.515 -10.670 1.00 28.15 147 VAL D CA 1
ATOM 4566 C C . VAL D 3 149 ? -19.122 -20.014 -10.726 1.00 29.04 147 VAL D C 1
ATOM 4567 O O . VAL D 3 149 ? -18.553 -20.792 -9.952 1.00 30.73 147 VAL D O 1
ATOM 4571 N N . SER D 3 150 ? -20.009 -20.436 -11.616 1.00 28.78 148 SER D N 1
ATOM 4572 C CA . SER D 3 150 ? -20.269 -21.861 -11.721 1.00 29.58 148 SER D CA 1
ATOM 4573 C C . SER D 3 150 ? -19.005 -22.468 -12.330 1.00 30.32 148 SER D C 1
ATOM 4574 O O . SER D 3 150 ? -18.299 -21.818 -13.096 1.00 31.13 148 SER D O 1
ATOM 4577 N N . CYS D 3 151 ? -18.701 -23.710 -12.011 1.00 31.07 149 CYS D N 1
ATOM 4578 C CA . CYS D 3 151 ? -17.470 -24.276 -12.531 1.00 32.66 149 CYS D CA 1
ATOM 4579 C C . CYS D 3 151 ? -17.568 -25.693 -13.065 1.00 32.04 149 CYS D C 1
ATOM 4580 O O . CYS D 3 151 ? -18.639 -26.306 -13.075 1.00 30.88 149 CYS D O 1
ATOM 4583 N N . SER D 3 152 ? -16.430 -26.214 -13.505 1.00 31.91 150 SER D N 1
ATOM 4584 C CA . SER D 3 152 ? -16.383 -27.576 -14.001 1.00 32.59 150 SER D CA 1
ATOM 4585 C C . SER D 3 152 ? -15.204 -28.207 -13.286 1.00 33.48 150 SER D C 1
ATOM 4586 O O . SER D 3 152 ? -14.198 -27.548 -13.008 1.00 35.12 150 SER D O 1
ATOM 4589 N N . PHE D 3 153 ? -15.346 -29.491 -13.003 1.00 33.75 151 PHE D N 1
ATOM 4590 C CA . PHE D 3 153 ? -14.342 -30.283 -12.313 1.00 34.92 151 PHE D CA 1
ATOM 4591 C C . PHE D 3 153 ? -13.693 -31.243 -13.322 1.00 35.85 151 PHE D C 1
ATOM 4592 O O . PHE D 3 153 ? -14.382 -32.051 -13.931 1.00 36.48 151 PHE D O 1
ATOM 4600 N N . ASP D 3 154 ? -12.381 -31.175 -13.504 1.00 37.18 152 ASP D N 1
ATOM 4601 C CA . ASP D 3 154 ? -11.747 -32.055 -14.463 1.00 37.71 152 ASP D CA 1
ATOM 4602 C C . ASP D 3 154 ? -10.685 -32.807 -13.729 1.00 35.78 152 ASP D C 1
ATOM 4603 O O . ASP D 3 154 ? -9.709 -32.228 -13.274 1.00 35.01 152 ASP D O 1
ATOM 4608 N N . LEU D 3 155 ? -10.890 -34.105 -13.592 1.00 33.89 153 LEU D N 1
ATOM 4609 C CA . LEU D 3 155 ? -9.919 -34.919 -12.907 1.00 32.89 153 LEU D CA 1
ATOM 4610 C C . LEU D 3 155 ? -8.939 -35.488 -13.908 1.00 32.03 153 LEU D C 1
ATOM 4611 O O . LEU D 3 155 ? -9.327 -36.254 -14.765 1.00 31.54 153 LEU D O 1
ATOM 4616 N N . LEU D 3 156 ? -7.674 -35.106 -13.817 1.00 32.71 154 LEU D N 1
ATOM 4617 C CA . LEU D 3 156 ? -6.675 -35.655 -14.717 1.00 33.82 154 LEU D CA 1
ATOM 4618 C C . LEU D 3 156 ? -5.866 -36.743 -14.023 1.00 35.31 154 LEU D C 1
ATOM 4619 O O . LEU D 3 156 ? -5.193 -36.488 -13.030 1.00 35.58 154 LEU D O 1
ATOM 4624 N N . ILE D 3 157 ? -5.944 -37.957 -14.550 1.00 37.39 155 ILE D N 1
ATOM 4625 C CA . ILE D 3 157 ? -5.187 -39.079 -14.019 1.00 39.87 155 ILE D CA 1
ATOM 4626 C C . ILE D 3 157 ? -3.965 -39.239 -14.889 1.00 42.66 155 ILE D C 1
ATOM 4627 O O . ILE D 3 157 ? -4.088 -39.592 -16.058 1.00 42.86 155 ILE D O 1
ATOM 4632 N N . TYR D 3 158 ? -2.792 -38.944 -14.334 1.00 46.46 156 TYR D N 1
ATOM 4633 C CA . TYR D 3 158 ? -1.538 -39.050 -15.082 1.00 50.47 156 TYR D CA 1
ATOM 4634 C C . TYR D 3 158 ? -0.963 -40.440 -14.891 1.00 52.90 156 TYR D C 1
ATOM 4635 O O . TYR D 3 158 ? -0.619 -40.834 -13.780 1.00 52.68 156 TYR D O 1
ATOM 4644 N N . THR D 3 159 ? -0.839 -41.177 -15.989 1.00 56.77 157 THR D N 1
ATOM 4645 C CA . THR D 3 159 ? -0.336 -42.541 -15.926 1.00 61.45 157 THR D CA 1
ATOM 4646 C C . THR D 3 159 ? 0.797 -42.786 -16.897 1.00 65.17 157 THR D C 1
ATOM 4647 O O . THR D 3 159 ? 1.140 -41.924 -17.712 1.00 63.75 157 THR D O 1
ATOM 4651 N N . ASP D 3 160 ? 1.361 -43.987 -16.805 1.00 71.06 158 ASP D N 1
ATOM 4652 C CA . ASP D 3 160 ? 2.407 -44.464 -17.719 1.00 76.35 158 ASP D CA 1
ATOM 4653 C C . ASP D 3 160 ? 1.782 -44.682 -19.034 1.00 79.47 158 ASP D C 1
ATOM 4654 O O . ASP D 3 160 ? 0.638 -44.346 -19.254 1.00 81.27 158 ASP D O 1
ATOM 4659 N N . LYS D 3 161 ? 2.515 -45.365 -19.882 1.00 82.74 159 LYS D N 1
ATOM 4660 C CA . LYS D 3 161 ? 2.026 -45.674 -21.197 1.00 86.17 159 LYS D CA 1
ATOM 4661 C C . LYS D 3 161 ? 1.092 -46.857 -21.186 1.00 88.77 159 LYS D C 1
ATOM 4662 O O . LYS D 3 161 ? 0.761 -47.399 -22.235 1.00 89.30 159 LYS D O 1
ATOM 4668 N N . ASP D 3 162 ? 0.635 -47.292 -20.046 1.00 90.85 160 ASP D N 1
ATOM 4669 C CA . ASP D 3 162 ? -0.194 -48.442 -20.152 1.00 93.67 160 ASP D CA 1
ATOM 4670 C C . ASP D 3 162 ? -1.512 -48.151 -19.405 1.00 94.21 160 ASP D C 1
ATOM 4671 O O . ASP D 3 162 ? -1.443 -47.814 -18.232 1.00 94.64 160 ASP D O 1
ATOM 4676 N N . LEU D 3 163 ? -2.681 -48.218 -20.081 1.00 93.95 161 LEU D N 1
ATOM 4677 C CA . LEU D 3 163 ? -4.042 -47.939 -19.506 1.00 94.06 161 LEU D CA 1
ATOM 4678 C C . LEU D 3 163 ? -5.057 -47.582 -20.608 1.00 94.27 161 LEU D C 1
ATOM 4679 O O . LEU D 3 163 ? -6.226 -47.237 -20.359 1.00 94.36 161 LEU D O 1
ATOM 4684 N N . PRO D 3 174 ? -15.643 -40.743 -17.895 1.00 78.71 172 PRO D N 1
ATOM 4685 C CA . PRO D 3 174 ? -16.961 -40.692 -17.259 1.00 78.56 172 PRO D CA 1
ATOM 4686 C C . PRO D 3 174 ? -17.212 -39.319 -16.669 1.00 77.79 172 PRO D C 1
ATOM 4687 O O . PRO D 3 174 ? -16.316 -38.723 -16.080 1.00 77.53 172 PRO D O 1
ATOM 4691 N N . GLN D 3 175 ? -18.437 -38.828 -16.814 1.00 77.06 173 GLN D N 1
ATOM 4692 C CA . GLN D 3 175 ? -18.781 -37.511 -16.309 1.00 76.88 173 GLN D CA 1
ATOM 4693 C C . GLN D 3 175 ? -20.279 -37.275 -16.209 1.00 76.60 173 GLN D C 1
ATOM 4694 O O . GLN D 3 175 ? -21.014 -37.500 -17.172 1.00 76.22 173 GLN D O 1
ATOM 4700 N N . PHE D 3 176 ? -20.727 -36.817 -15.042 1.00 76.45 174 PHE D N 1
ATOM 4701 C CA . PHE D 3 176 ? -22.138 -36.525 -14.843 1.00 77.17 174 PHE D CA 1
ATOM 4702 C C . PHE D 3 176 ? -22.428 -35.014 -14.927 1.00 77.09 174 PHE D C 1
ATOM 4703 O O . PHE D 3 176 ? -21.535 -34.163 -14.773 1.00 76.02 174 PHE D O 1
ATOM 4711 N N . ILE D 3 177 ? -23.683 -34.680 -15.197 1.00 78.16 175 ILE D N 1
ATOM 4712 C CA . ILE D 3 177 ? -24.059 -33.284 -15.292 1.00 79.52 175 ILE D CA 1
ATOM 4713 C C . ILE D 3 177 ? -24.988 -32.942 -14.148 1.00 82.04 175 ILE D C 1
ATOM 4714 O O . ILE D 3 177 ? -25.933 -33.687 -13.851 1.00 82.44 175 ILE D O 1
ATOM 4719 N N . THR D 3 178 ? -24.691 -31.816 -13.502 1.00 85.84 176 THR D N 1
ATOM 4720 C CA . THR D 3 178 ? -25.470 -31.320 -12.374 1.00 89.79 176 THR D CA 1
ATOM 4721 C C . THR D 3 178 ? -25.667 -29.817 -12.541 1.00 91.66 176 THR D C 1
ATOM 4722 O O . THR D 3 178 ? -25.380 -29.248 -13.597 1.00 92.05 176 THR D O 1
ATOM 4726 N N . ASN D 3 179 ? -26.142 -29.202 -11.462 1.00 92.96 177 ASN D N 1
ATOM 4727 C CA . ASN D 3 179 ? -26.419 -27.771 -11.338 1.00 92.72 177 ASN D CA 1
ATOM 4728 C C . ASN D 3 179 ? -27.792 -27.725 -10.694 1.00 91.62 177 ASN D C 1
ATOM 4729 O O . ASN D 3 179 ? -28.180 -26.762 -10.015 1.00 90.83 177 ASN D O 1
ATOM 4734 N N . SER D 3 180 ? -28.518 -28.809 -10.936 1.00 89.50 178 SER D N 1
ATOM 4735 C CA . SER D 3 180 ? -29.834 -28.997 -10.379 1.00 87.82 178 SER D CA 1
ATOM 4736 C C . SER D 3 180 ? -29.662 -28.609 -8.912 1.00 86.04 178 SER D C 1
ATOM 4737 O O . SER D 3 180 ? -28.959 -29.292 -8.170 1.00 86.48 178 SER D O 1
ATOM 4740 N N . GLU D 3 181 ? -30.271 -27.486 -8.536 1.00 83.46 179 GLU D N 1
ATOM 4741 C CA . GLU D 3 181 ? -30.254 -26.912 -7.183 1.00 80.60 179 GLU D CA 1
ATOM 4742 C C . GLU D 3 181 ? -29.331 -25.684 -7.138 1.00 77.76 179 GLU D C 1
ATOM 4743 O O . GLU D 3 181 ? -29.027 -25.051 -8.170 1.00 74.51 179 GLU D O 1
ATOM 4749 N N . GLU D 3 182 ? -28.911 -25.363 -5.916 1.00 74.89 180 GLU D N 1
ATOM 4750 C CA . GLU D 3 182 ? -28.010 -24.255 -5.632 1.00 70.57 180 GLU D CA 1
ATOM 4751 C C . GLU D 3 182 ? -26.625 -24.863 -5.459 1.00 64.23 180 GLU D C 1
ATOM 4752 O O . GLU D 3 182 ? -25.915 -24.538 -4.520 1.00 63.70 180 GLU D O 1
ATOM 4758 N N . VAL D 3 183 ? -26.252 -25.739 -6.387 1.00 57.92 181 VAL D N 1
ATOM 4759 C CA . VAL D 3 183 ? -24.987 -26.459 -6.340 1.00 52.27 181 VAL D CA 1
ATOM 4760 C C . VAL D 3 183 ? -23.725 -25.765 -6.839 1.00 50.67 181 VAL D C 1
ATOM 4761 O O . VAL D 3 183 ? -22.766 -25.624 -6.076 1.00 51.52 181 VAL D O 1
ATOM 4765 N N . ARG D 3 184 ? -23.701 -25.356 -8.101 1.00 45.67 182 ARG D N 1
ATOM 4766 C CA . ARG D 3 184 ? -22.519 -24.690 -8.657 1.00 43.50 182 ARG D CA 1
ATOM 4767 C C . ARG D 3 184 ? -21.595 -25.626 -9.462 1.00 42.65 182 ARG D C 1
ATOM 4768 O O . ARG D 3 184 ? -21.115 -25.250 -10.546 1.00 42.56 182 ARG D O 1
ATOM 4776 N N . LEU D 3 185 ? -21.308 -26.820 -8.948 1.00 40.74 183 LEU D N 1
ATOM 4777 C CA . LEU D 3 185 ? -20.511 -27.726 -9.756 1.00 39.02 183 LEU D CA 1
ATOM 4778 C C . LEU D 3 185 ? -21.454 -28.082 -10.897 1.00 39.59 183 LEU D C 1
ATOM 4779 O O . LEU D 3 185 ? -22.414 -28.835 -10.708 1.00 40.02 183 LEU D O 1
ATOM 4784 N N . ARG D 3 186 ? -21.187 -27.526 -12.071 1.00 40.58 184 ARG D N 1
ATOM 4785 C CA . ARG D 3 186 ? -22.011 -27.773 -13.250 1.00 40.76 184 ARG D CA 1
ATOM 4786 C C . ARG D 3 186 ? -21.702 -29.101 -13.917 1.00 37.88 184 ARG D C 1
ATOM 4787 O O . ARG D 3 186 ? -22.546 -29.645 -14.609 1.00 35.31 184 ARG D O 1
ATOM 4795 N N . SER D 3 187 ? -20.487 -29.607 -13.742 1.00 36.79 185 SER D N 1
ATOM 4796 C CA . SER D 3 187 ? -20.126 -30.895 -14.334 1.00 36.81 185 SER D CA 1
ATOM 4797 C C . SER D 3 187 ? -18.791 -31.360 -13.791 1.00 37.38 185 SER D C 1
ATOM 4798 O O . SER D 3 187 ? -17.917 -30.550 -13.490 1.00 38.85 185 SER D O 1
ATOM 4801 N N . PHE D 3 188 ? -18.639 -32.675 -13.702 1.00 37.34 186 PHE D N 1
ATOM 4802 C CA . PHE D 3 188 ? -17.443 -33.309 -13.181 1.00 37.11 186 PHE D CA 1
ATOM 4803 C C . PHE D 3 188 ? -17.050 -34.391 -14.171 1.00 37.50 186 PHE D C 1
ATOM 4804 O O . PHE D 3 188 ? -17.853 -35.262 -14.469 1.00 37.96 186 PHE D O 1
ATOM 4812 N N . THR D 3 189 ? -15.824 -34.331 -14.682 1.00 38.70 187 THR D N 1
ATOM 4813 C CA . THR D 3 189 ? -15.343 -35.345 -15.614 1.00 40.00 187 THR D CA 1
ATOM 4814 C C . THR D 3 189 ? -13.893 -35.806 -15.388 1.00 41.11 187 THR D C 1
ATOM 4815 O O . THR D 3 189 ? -12.975 -35.009 -15.140 1.00 40.17 187 THR D O 1
ATOM 4819 N N . THR D 3 190 ? -13.714 -37.120 -15.470 1.00 42.58 188 THR D N 1
ATOM 4820 C CA . THR D 3 190 ? -12.420 -37.740 -15.265 1.00 44.39 188 THR D CA 1
ATOM 4821 C C . THR D 3 190 ? -11.754 -38.030 -16.604 1.00 45.00 188 THR D C 1
ATOM 4822 O O . THR D 3 190 ? -12.418 -38.388 -17.561 1.00 45.12 188 THR D O 1
ATOM 4826 N N . THR D 3 191 ? -10.433 -37.885 -16.644 1.00 46.26 189 THR D N 1
ATOM 4827 C CA . THR D 3 191 ? -9.660 -38.047 -17.859 1.00 46.73 189 THR D CA 1
ATOM 4828 C C . THR D 3 191 ? -8.225 -38.529 -17.712 1.00 47.83 189 THR D C 1
ATOM 4829 O O . THR D 3 191 ? -7.445 -37.991 -16.929 1.00 48.56 189 THR D O 1
ATOM 4833 N N . ILE D 3 192 ? -7.870 -39.525 -18.510 1.00 50.32 190 ILE D N 1
ATOM 4834 C CA . ILE D 3 192 ? -6.530 -40.087 -18.485 1.00 53.52 190 ILE D CA 1
ATOM 4835 C C . ILE D 3 192 ? -5.589 -39.220 -19.302 1.00 57.03 190 ILE D C 1
ATOM 4836 O O . ILE D 3 192 ? -5.984 -38.701 -20.324 1.00 57.35 190 ILE D O 1
ATOM 4841 N N . HIS D 3 193 ? -4.350 -39.061 -18.865 1.00 61.88 191 HIS D N 1
ATOM 4842 C CA . HIS D 3 193 ? -3.395 -38.233 -19.594 1.00 67.05 191 HIS D CA 1
ATOM 4843 C C . HIS D 3 193 ? -2.027 -38.872 -19.355 1.00 67.91 191 HIS D C 1
ATOM 4844 O O . HIS D 3 193 ? -1.559 -38.911 -18.215 1.00 66.97 191 HIS D O 1
ATOM 4851 N N . LYS D 3 194 ? -1.392 -39.382 -20.413 1.00 69.54 192 LYS D N 1
ATOM 4852 C CA . LYS D 3 194 ? -0.102 -40.074 -20.280 1.00 70.94 192 LYS D CA 1
ATOM 4853 C C . LYS D 3 194 ? 1.090 -39.163 -20.459 1.00 71.95 192 LYS D C 1
ATOM 4854 O O . LYS D 3 194 ? 0.995 -38.144 -21.130 1.00 71.40 192 LYS D O 1
ATOM 4860 N N . VAL D 3 195 ? 2.216 -39.551 -19.867 1.00 75.31 193 VAL D N 1
ATOM 4861 C CA . VAL D 3 195 ? 3.444 -38.762 -19.936 1.00 78.79 193 VAL D CA 1
ATOM 4862 C C . VAL D 3 195 ? 4.433 -39.199 -21.029 1.00 82.36 193 VAL D C 1
ATOM 4863 O O . VAL D 3 195 ? 5.039 -40.273 -20.935 1.00 82.13 193 VAL D O 1
ATOM 4867 N N . ASN D 3 196 ? 4.571 -38.342 -22.053 1.00 86.29 194 ASN D N 1
ATOM 4868 C CA . ASN D 3 196 ? 5.454 -38.511 -23.233 1.00 89.53 194 ASN D CA 1
ATOM 4869 C C . ASN D 3 196 ? 4.757 -38.194 -24.565 1.00 90.31 194 ASN D C 1
ATOM 4870 O O . ASN D 3 196 ? 4.531 -39.129 -25.368 1.00 90.71 194 ASN D O 1
ATOM 4875 N N . SER D 3 197 ? 4.444 -37.007 -24.793 1.00 90.17 195 SER D N 1
ATOM 4876 N N . GLN E 3 17 ? -34.655 -10.972 -7.967 1.00 62.05 9 GLN E N 1
ATOM 4877 C CA . GLN E 3 17 ? -34.976 -9.651 -7.352 1.00 61.15 9 GLN E CA 1
ATOM 4878 C C . GLN E 3 17 ? -34.347 -8.463 -8.092 1.00 57.65 9 GLN E C 1
ATOM 4879 O O . GLN E 3 17 ? -33.594 -7.691 -7.503 1.00 57.81 9 GLN E O 1
ATOM 4885 N N . GLY E 3 18 ? -34.656 -8.326 -9.381 1.00 52.38 10 GLY E N 1
ATOM 4886 C CA . GLY E 3 18 ? -34.135 -7.210 -10.156 1.00 46.64 10 GLY E CA 1
ATOM 4887 C C . GLY E 3 18 ? -35.072 -6.009 -10.171 1.00 41.64 10 GLY E C 1
ATOM 4888 O O . GLY E 3 18 ? -35.740 -5.714 -9.187 1.00 42.05 10 GLY E O 1
ATOM 4889 N N . ILE E 3 19 ? -35.127 -5.313 -11.294 1.00 36.68 11 ILE E N 1
ATOM 4890 C CA . ILE E 3 19 ? -35.998 -4.161 -11.418 1.00 33.99 11 ILE E CA 1
ATOM 4891 C C . ILE E 3 19 ? -37.394 -4.658 -11.745 1.00 33.16 11 ILE E C 1
ATOM 4892 O O . ILE E 3 19 ? -37.553 -5.561 -12.563 1.00 33.95 11 ILE E O 1
ATOM 4897 N N . THR E 3 20 ? -38.403 -4.062 -11.123 1.00 33.15 12 THR E N 1
ATOM 4898 C CA . THR E 3 20 ? -39.767 -4.490 -11.360 1.00 34.00 12 THR E CA 1
ATOM 4899 C C . THR E 3 20 ? -40.499 -3.764 -12.490 1.00 35.69 12 THR E C 1
ATOM 4900 O O . THR E 3 20 ? -40.390 -2.544 -12.660 1.00 37.67 12 THR E O 1
ATOM 4904 N N . LEU E 3 21 ? -41.255 -4.530 -13.262 1.00 35.37 13 LEU E N 1
ATOM 4905 C CA . LEU E 3 21 ? -42.037 -3.971 -14.354 1.00 37.35 13 LEU E CA 1
ATOM 4906 C C . LEU E 3 21 ? -43.474 -4.401 -14.070 1.00 39.38 13 LEU E C 1
ATOM 4907 O O . LEU E 3 21 ? -43.839 -5.540 -14.339 1.00 40.92 13 LEU E O 1
ATOM 4912 N N . ARG E 3 22 ? -44.283 -3.513 -13.504 1.00 41.90 14 ARG E N 1
ATOM 4913 C CA . ARG E 3 22 ? -45.673 -3.857 -13.200 1.00 44.73 14 ARG E CA 1
ATOM 4914 C C . ARG E 3 22 ? -46.633 -3.160 -14.140 1.00 44.75 14 ARG E C 1
ATOM 4915 O O . ARG E 3 22 ? -46.476 -1.981 -14.451 1.00 44.76 14 ARG E O 1
ATOM 4923 N N . GLY E 3 23 ? -47.635 -3.888 -14.606 1.00 45.35 15 GLY E N 1
ATOM 4924 C CA . GLY E 3 23 ? -48.593 -3.260 -15.492 1.00 46.36 15 GLY E CA 1
ATOM 4925 C C . GLY E 3 23 ? -49.237 -4.211 -16.461 1.00 47.01 15 GLY E C 1
ATOM 4926 O O . GLY E 3 23 ? -49.016 -5.426 -16.407 1.00 48.03 15 GLY E O 1
ATOM 4927 N N . SER E 3 24 ? -50.044 -3.657 -17.352 1.00 46.66 16 SER E N 1
ATOM 4928 C CA . SER E 3 24 ? -50.721 -4.481 -18.335 1.00 46.96 16 SER E CA 1
ATOM 4929 C C . SER E 3 24 ? -49.688 -4.933 -19.344 1.00 46.96 16 SER E C 1
ATOM 4930 O O . SER E 3 24 ? -48.666 -4.272 -19.510 1.00 47.02 16 SER E O 1
ATOM 4933 N N . ALA E 3 25 ? -49.958 -6.048 -20.018 1.00 47.70 17 ALA E N 1
ATOM 4934 C CA . ALA E 3 25 ? -49.029 -6.589 -21.008 1.00 48.52 17 ALA E CA 1
ATOM 4935 C C . ALA E 3 25 ? -48.456 -5.493 -21.884 1.00 49.01 17 ALA E C 1
ATOM 4936 O O . ALA E 3 25 ? -47.252 -5.232 -21.856 1.00 48.62 17 ALA E O 1
ATOM 4938 N N . GLU E 3 26 ? -49.312 -4.840 -22.656 1.00 49.81 18 GLU E N 1
ATOM 4939 C CA . GLU E 3 26 ? -48.840 -3.762 -23.516 1.00 50.80 18 GLU E CA 1
ATOM 4940 C C . GLU E 3 26 ? -47.946 -2.759 -22.837 1.00 47.97 18 GLU E C 1
ATOM 4941 O O . GLU E 3 26 ? -47.058 -2.195 -23.472 1.00 46.51 18 GLU E O 1
ATOM 4947 N N . ILE E 3 27 ? -48.191 -2.507 -21.557 1.00 45.21 19 ILE E N 1
ATOM 4948 C CA . ILE E 3 27 ? -47.386 -1.536 -20.837 1.00 42.81 19 ILE E CA 1
ATOM 4949 C C . ILE E 3 27 ? -46.036 -2.115 -20.389 1.00 40.51 19 ILE E C 1
ATOM 4950 O O . ILE E 3 27 ? -45.000 -1.456 -20.517 1.00 40.92 19 ILE E O 1
ATOM 4955 N N . VAL E 3 28 ? -46.042 -3.339 -19.874 1.00 37.45 20 VAL E N 1
ATOM 4956 C CA . VAL E 3 28 ? -44.807 -3.976 -19.432 1.00 35.82 20 VAL E CA 1
ATOM 4957 C C .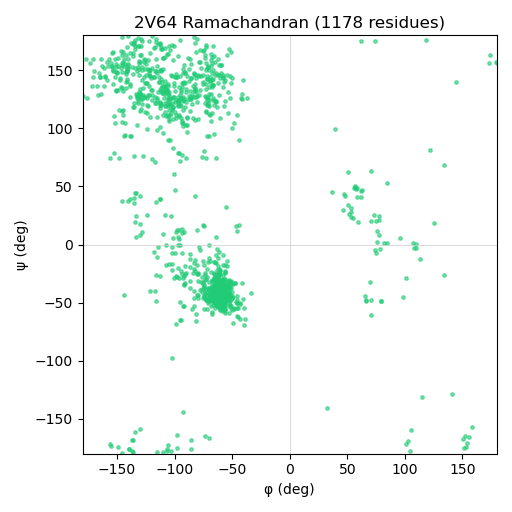 VAL E 3 28 ? -43.836 -4.155 -20.595 1.00 36.34 20 VAL E C 1
ATOM 4958 O O . VAL E 3 28 ? -42.628 -3.975 -20.451 1.00 35.93 20 VAL E O 1
ATOM 4962 N N . ALA E 3 29 ? -44.367 -4.519 -21.752 1.00 36.44 21 ALA E N 1
ATOM 4963 C CA . ALA E 3 29 ? -43.524 -4.710 -22.907 1.00 37.04 21 ALA E CA 1
ATOM 4964 C C . ALA E 3 29 ? -42.854 -3.382 -23.230 1.00 39.32 21 ALA E C 1
ATOM 4965 O O . ALA E 3 29 ? -41.657 -3.333 -23.529 1.00 40.96 21 ALA E O 1
ATOM 4967 N N . GLU E 3 30 ? -43.626 -2.301 -23.172 1.00 40.13 22 GLU E N 1
ATOM 4968 C CA . GLU E 3 30 ? -43.077 -0.976 -23.450 1.00 40.82 22 GLU E CA 1
ATOM 4969 C C . GLU E 3 30 ? -41.940 -0.690 -22.522 1.00 39.85 22 GLU E C 1
ATOM 4970 O O . GLU E 3 30 ? -40.871 -0.243 -22.924 1.00 40.20 22 GLU E O 1
ATOM 4976 N N . PHE E 3 31 ? -42.217 -0.898 -21.249 1.00 37.95 23 PHE E N 1
ATOM 4977 C CA . PHE E 3 31 ? -41.232 -0.647 -20.228 1.00 37.08 23 PHE E CA 1
ATOM 4978 C C . PHE E 3 31 ? -39.948 -1.423 -20.544 1.00 35.70 23 PHE E C 1
ATOM 4979 O O . PHE E 3 31 ? -38.837 -0.872 -20.539 1.00 36.51 23 PHE E O 1
ATOM 4987 N N . PHE E 3 32 ? -40.106 -2.697 -20.862 1.00 33.09 24 PHE E N 1
ATOM 4988 C CA . PHE E 3 32 ? -38.960 -3.533 -21.173 1.00 31.63 24 PHE E CA 1
ATOM 4989 C C . PHE E 3 32 ? -38.166 -2.931 -22.310 1.00 30.40 24 PHE E C 1
ATOM 4990 O O . PHE E 3 32 ? -36.953 -2.798 -22.240 1.00 29.73 24 PHE E O 1
ATOM 4998 N N . SER E 3 33 ? -38.867 -2.578 -23.368 1.00 31.29 25 SER E N 1
ATOM 4999 C CA . SER E 3 33 ? -38.235 -1.985 -24.514 1.00 31.84 25 SER E CA 1
ATOM 5000 C C . SER E 3 33 ? -37.493 -0.686 -24.164 1.00 31.79 25 SER E C 1
ATOM 5001 O O . SER E 3 33 ? -36.383 -0.441 -24.641 1.00 31.94 25 SER E O 1
ATOM 5004 N N . PHE E 3 34 ? -38.115 0.158 -23.351 1.00 31.45 26 PHE E N 1
ATOM 5005 C CA . PHE E 3 34 ? -37.500 1.414 -22.940 1.00 31.53 26 PHE E CA 1
ATOM 5006 C C . PHE E 3 34 ? -36.275 1.091 -22.103 1.00 30.45 26 PHE E C 1
ATOM 5007 O O . PHE E 3 34 ? -35.198 1.666 -22.277 1.00 29.93 26 PHE E O 1
ATOM 5015 N N . GLY E 3 35 ? -36.471 0.176 -21.162 1.00 28.65 27 GLY E N 1
ATOM 5016 C CA . GLY E 3 35 ? -35.384 -0.214 -20.294 1.00 27.69 27 GLY E CA 1
ATOM 5017 C C . GLY E 3 35 ? -34.182 -0.697 -21.072 1.00 26.85 27 GLY E C 1
ATOM 5018 O O . GLY E 3 35 ? -33.067 -0.183 -20.932 1.00 23.96 27 GLY E O 1
ATOM 5019 N N . ILE E 3 36 ? -34.425 -1.681 -21.920 1.00 26.45 28 ILE E N 1
ATOM 5020 C CA . ILE E 3 36 ? -33.358 -2.250 -22.698 1.00 27.11 28 ILE E CA 1
ATOM 5021 C C . ILE E 3 36 ? -32.665 -1.204 -23.580 1.00 26.36 28 ILE E C 1
ATOM 5022 O O . ILE E 3 36 ? -31.449 -1.267 -23.808 1.00 26.80 28 ILE E O 1
ATOM 5027 N N . ASN E 3 37 ? -33.419 -0.215 -24.045 1.00 24.13 29 ASN E N 1
ATOM 5028 C CA . ASN E 3 37 ? -32.807 0.834 -24.847 1.00 22.81 29 ASN E CA 1
ATOM 5029 C C . ASN E 3 37 ? -31.828 1.627 -24.008 1.00 22.12 29 ASN E C 1
ATOM 5030 O O . ASN E 3 37 ? -30.689 1.914 -24.409 1.00 21.69 29 ASN E O 1
ATOM 5035 N N . SER E 3 38 ? -32.291 1.981 -22.824 1.00 21.51 30 SER E N 1
ATOM 5036 C CA . SER E 3 38 ? -31.489 2.729 -21.885 1.00 20.70 30 SER E CA 1
ATOM 5037 C C . SER E 3 38 ? -30.190 1.998 -21.504 1.00 21.30 30 SER E C 1
ATOM 5038 O O . SER E 3 38 ? -29.142 2.619 -21.310 1.00 21.71 30 SER E O 1
ATOM 5041 N N . ILE E 3 39 ? -30.270 0.677 -21.381 1.00 19.63 31 ILE E N 1
ATOM 5042 C CA . ILE E 3 39 ? -29.094 -0.105 -21.057 1.00 18.53 31 ILE E CA 1
ATOM 5043 C C . ILE E 3 39 ? -28.149 -0.045 -22.245 1.00 17.81 31 ILE E C 1
ATOM 5044 O O . ILE E 3 39 ? -26.992 0.330 -22.109 1.00 17.39 31 ILE E O 1
ATOM 5049 N N . LEU E 3 40 ? -28.661 -0.373 -23.424 1.00 17.19 32 LEU E N 1
ATOM 5050 C CA . LEU E 3 40 ? -27.822 -0.370 -24.612 1.00 17.73 32 LEU E CA 1
ATOM 5051 C C . LEU E 3 40 ? -27.067 0.945 -24.749 1.00 18.43 32 LEU E C 1
ATOM 5052 O O . LEU E 3 40 ? -25.865 0.949 -24.999 1.00 18.98 32 LEU E O 1
ATOM 5057 N N . TYR E 3 41 ? -27.771 2.060 -24.563 1.00 18.35 33 TYR E N 1
ATOM 5058 C CA . TYR E 3 41 ? -27.165 3.381 -24.665 1.00 16.93 33 TYR E CA 1
ATOM 5059 C C . TYR E 3 41 ? -26.165 3.690 -23.565 1.00 16.53 33 TYR E C 1
ATOM 5060 O O . TYR E 3 41 ? -25.005 3.988 -23.828 1.00 16.07 33 TYR E O 1
ATOM 5069 N N . GLN E 3 42 ? -26.619 3.630 -22.322 1.00 18.10 34 GLN E N 1
ATOM 5070 C CA . GLN E 3 42 ? -25.746 3.956 -21.199 1.00 18.32 34 GLN E CA 1
ATOM 5071 C C . GLN E 3 42 ? -24.488 3.132 -21.139 1.00 17.81 34 GLN E C 1
ATOM 5072 O O . GLN E 3 42 ? -23.416 3.693 -20.958 1.00 19.65 34 GLN E O 1
ATOM 5078 N N . ARG E 3 43 ? -24.608 1.819 -21.318 1.00 16.43 35 ARG E N 1
ATOM 5079 C CA . ARG E 3 43 ? -23.441 0.942 -21.263 1.00 16.11 35 ARG E CA 1
ATOM 5080 C C . ARG E 3 43 ? -22.589 0.959 -22.529 1.00 16.72 35 ARG E C 1
ATOM 5081 O O . ARG E 3 43 ? -21.536 0.332 -22.573 1.00 18.88 35 ARG E O 1
ATOM 5089 N N . GLY E 3 44 ? -23.030 1.661 -23.559 1.00 16.79 36 GLY E N 1
ATOM 5090 C CA . GLY E 3 44 ? -22.267 1.686 -24.788 1.00 17.58 36 GLY E CA 1
ATOM 5091 C C . GLY E 3 44 ? -22.283 0.423 -25.635 1.00 17.45 36 GLY E C 1
ATOM 5092 O O . GLY E 3 44 ? -21.345 0.182 -26.384 1.00 18.37 36 GLY E O 1
ATOM 5093 N N . ILE E 3 45 ? -23.328 -0.388 -25.527 1.00 17.86 37 ILE E N 1
ATOM 5094 C CA . ILE E 3 45 ? -23.425 -1.608 -26.334 1.00 21.69 37 ILE E CA 1
ATOM 5095 C C . ILE E 3 45 ? -23.600 -1.176 -27.793 1.00 22.69 37 ILE E C 1
ATOM 5096 O O . ILE E 3 45 ? -23.154 -1.854 -28.714 1.00 21.83 37 ILE E O 1
ATOM 5101 N N . TYR E 3 46 ? -24.252 -0.033 -27.985 1.00 24.23 38 TYR E N 1
ATOM 5102 C CA . TYR E 3 46 ? -24.446 0.563 -29.305 1.00 25.35 38 TYR E CA 1
ATOM 5103 C C . TYR E 3 46 ? -23.940 1.996 -29.308 1.00 26.53 38 TYR E C 1
ATOM 5104 O O . TYR E 3 46 ? -23.821 2.621 -28.273 1.00 27.68 38 TYR E O 1
ATOM 5113 N N . PRO E 3 47 ? -23.641 2.541 -30.485 1.00 26.69 39 PRO E N 1
ATOM 5114 C CA . PRO E 3 47 ? -23.150 3.924 -30.557 1.00 26.88 39 PRO E CA 1
ATOM 5115 C C . PRO E 3 47 ? -24.186 4.971 -30.156 1.00 26.75 39 PRO E C 1
ATOM 5116 O O . PRO E 3 47 ? -25.386 4.789 -30.349 1.00 23.69 39 PRO E O 1
ATOM 5120 N N . SER E 3 48 ? -23.698 6.079 -29.610 1.00 29.25 40 SER E N 1
ATOM 5121 C CA . SER E 3 48 ? -24.559 7.165 -29.176 1.00 32.42 40 SER E CA 1
ATOM 5122 C C . SER E 3 48 ? -25.211 7.805 -30.359 1.00 33.61 40 SER E C 1
ATOM 5123 O O . SER E 3 48 ? -26.380 8.135 -30.306 1.00 32.52 40 SER E O 1
ATOM 5126 N N . GLU E 3 49 ? -24.449 8.020 -31.422 1.00 35.92 41 GLU E N 1
ATOM 5127 C CA . GLU E 3 49 ? -25.021 8.634 -32.586 1.00 38.95 41 GLU E CA 1
ATOM 5128 C C . GLU E 3 49 ? -26.101 7.739 -33.179 1.00 37.60 41 GLU E C 1
ATOM 5129 O O . GLU E 3 49 ? -26.658 8.046 -34.233 1.00 39.23 41 GLU E O 1
ATOM 5135 N N . THR E 3 50 ? -26.418 6.650 -32.484 1.00 35.31 42 THR E N 1
ATOM 5136 C CA . THR E 3 50 ? -27.434 5.694 -32.937 1.00 32.47 42 THR E CA 1
ATOM 5137 C C . THR E 3 50 ? -28.771 5.859 -32.195 1.00 31.29 42 THR E C 1
ATOM 5138 O O . THR E 3 50 ? -29.777 5.225 -32.525 1.00 32.06 42 THR E O 1
ATOM 5142 N N . PHE E 3 51 ? -28.774 6.711 -31.180 1.00 29.10 43 PHE E N 1
ATOM 5143 C CA . PHE E 3 51 ? -29.972 6.931 -30.386 1.00 26.67 43 PHE E CA 1
ATOM 5144 C C . PHE E 3 51 ? -30.548 8.299 -30.632 1.00 27.34 43 PHE E C 1
ATOM 5145 O O . PHE E 3 51 ? -29.864 9.198 -31.113 1.00 29.05 43 PHE E O 1
ATOM 5153 N N . THR E 3 52 ? -31.812 8.450 -30.285 1.00 26.39 44 THR E N 1
ATOM 5154 C CA . THR E 3 52 ? -32.483 9.715 -30.439 1.00 26.27 44 THR E CA 1
ATOM 5155 C C . THR E 3 52 ? -33.458 9.877 -29.284 1.00 27.64 44 THR E C 1
ATOM 5156 O O . THR E 3 52 ? -33.769 8.904 -28.577 1.00 28.03 44 THR E O 1
ATOM 5160 N N . ARG E 3 53 ? -33.953 11.102 -29.102 1.00 27.82 45 ARG E N 1
ATOM 5161 C CA . ARG E 3 53 ? -34.911 11.388 -28.041 1.00 27.51 45 ARG E CA 1
ATOM 5162 C C . ARG E 3 53 ? -36.305 11.247 -28.609 1.00 27.67 45 ARG E C 1
ATOM 5163 O O . ARG E 3 53 ? -36.525 11.441 -29.797 1.00 29.95 45 ARG E O 1
ATOM 5171 N N . VAL E 3 54 ? -37.247 10.881 -27.764 1.00 27.23 46 VAL E N 1
ATOM 5172 C CA . VAL E 3 54 ? -38.624 10.761 -28.199 1.00 27.85 46 VAL E CA 1
ATOM 5173 C C . VAL E 3 54 ? -39.500 11.051 -27.003 1.00 29.34 46 VAL E C 1
ATOM 5174 O O . VAL E 3 54 ? -39.091 10.840 -25.856 1.00 29.20 46 VAL E O 1
ATOM 5178 N N . GLN E 3 55 ? -40.707 11.540 -27.272 1.00 30.40 47 GLN E N 1
ATOM 5179 C CA . GLN E 3 55 ? -41.642 11.833 -26.207 1.00 30.92 47 GLN E CA 1
ATOM 5180 C C . GLN E 3 55 ? -42.556 10.639 -26.035 1.00 33.11 47 GLN E C 1
ATOM 5181 O O . GLN E 3 55 ? -42.902 9.952 -26.994 1.00 34.41 47 GLN E O 1
ATOM 5187 N N . LYS E 3 56 ? -42.938 10.378 -24.800 1.00 33.78 48 LYS E N 1
ATOM 5188 C CA . LYS E 3 56 ? -43.787 9.251 -24.515 1.00 34.98 48 LYS E CA 1
ATOM 5189 C C . LYS E 3 56 ? -44.266 9.472 -23.095 1.00 35.05 48 LYS E C 1
ATOM 5190 O O . LYS E 3 56 ? -43.469 9.729 -22.188 1.00 33.35 48 LYS E O 1
ATOM 5196 N N . TYR E 3 57 ? -45.573 9.396 -22.902 1.00 35.99 49 TYR E N 1
ATOM 5197 C CA . TYR E 3 57 ? -46.144 9.589 -21.579 1.00 35.76 49 TYR E CA 1
ATOM 5198 C C . TYR E 3 57 ? -45.692 10.888 -20.941 1.00 33.81 49 TYR E C 1
ATOM 5199 O O . TYR E 3 57 ? -45.618 10.998 -19.729 1.00 32.87 49 TYR E O 1
ATOM 5208 N N . GLY E 3 58 ? -45.380 11.870 -21.779 1.00 32.82 50 GLY E N 1
ATOM 5209 C CA . GLY E 3 58 ? -44.989 13.174 -21.277 1.00 31.41 50 GLY E CA 1
ATOM 5210 C C . GLY E 3 58 ? -43.552 13.298 -20.851 1.00 31.24 50 GLY E C 1
ATOM 5211 O O . GLY E 3 58 ? -43.114 14.356 -20.392 1.00 31.05 50 GLY E O 1
ATOM 5212 N N . LEU E 3 59 ? -42.808 12.212 -21.008 1.00 31.32 51 LEU E N 1
ATOM 5213 C CA . LEU E 3 59 ? -41.414 12.210 -20.628 1.00 30.06 51 LEU E CA 1
ATOM 5214 C C . LEU E 3 59 ? -40.555 12.093 -21.866 1.00 30.51 51 LEU E C 1
ATOM 5215 O O . LEU E 3 59 ? -41.071 11.888 -22.961 1.00 32.28 51 LEU E O 1
ATOM 5220 N N . THR E 3 60 ? -39.245 12.236 -21.690 1.00 29.60 52 THR E N 1
ATOM 5221 C CA . THR E 3 60 ? -38.310 12.084 -22.803 1.00 28.64 52 THR E CA 1
ATOM 5222 C C . THR E 3 60 ? -37.569 10.774 -22.601 1.00 27.44 52 THR E C 1
ATOM 5223 O O . THR E 3 60 ? -37.100 10.504 -21.509 1.00 25.33 52 THR E O 1
ATOM 5227 N N . LEU E 3 61 ? -37.473 9.974 -23.65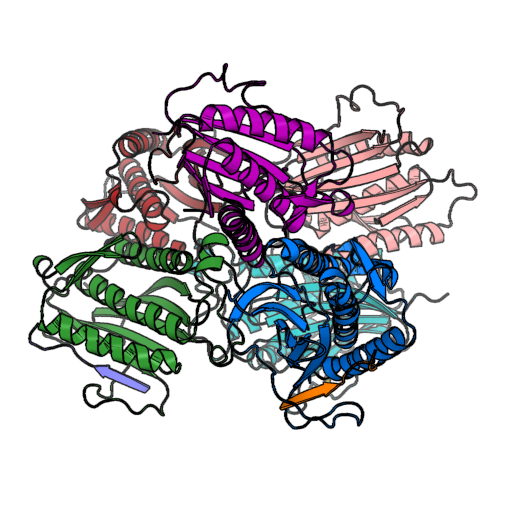9 1.00 28.33 53 LEU E N 1
ATOM 5228 C CA . LEU E 3 61 ? -36.800 8.680 -23.613 1.00 27.24 53 LEU E CA 1
ATOM 5229 C C . LEU E 3 61 ? -35.789 8.568 -24.721 1.00 27.11 53 LEU E C 1
ATOM 5230 O O . LEU E 3 61 ? -35.961 9.154 -25.774 1.00 30.24 53 LEU E O 1
ATOM 5235 N N . LEU E 3 62 ? -34.733 7.809 -24.475 1.00 25.14 54 LEU E N 1
ATOM 5236 C CA . LEU E 3 62 ? -33.685 7.569 -25.454 1.00 22.40 54 LEU E CA 1
ATOM 5237 C C . LEU E 3 62 ? -33.990 6.245 -26.129 1.00 22.57 54 LEU E C 1
ATOM 5238 O O . LEU E 3 62 ? -34.212 5.244 -25.450 1.00 22.60 54 LEU E O 1
ATOM 5243 N N . VAL E 3 63 ? -34.045 6.211 -27.453 1.00 23.47 55 VAL E N 1
ATOM 5244 C CA . VAL E 3 63 ? -34.336 4.927 -28.094 1.00 24.41 55 VAL E CA 1
ATOM 5245 C C . VAL E 3 63 ? -33.496 4.796 -29.360 1.00 24.99 55 VAL E C 1
ATOM 5246 O O . VAL E 3 63 ? -33.140 5.797 -29.997 1.00 25.18 55 VAL E O 1
ATOM 5250 N N . THR E 3 64 ? -33.185 3.562 -29.726 1.00 24.92 56 THR E N 1
ATOM 5251 C CA . THR E 3 64 ? -32.324 3.337 -30.874 1.00 25.97 56 THR E CA 1
ATOM 5252 C C . THR E 3 64 ? -32.976 3.731 -32.166 1.00 25.83 56 THR E C 1
ATOM 5253 O O . THR E 3 64 ? -34.187 3.743 -32.267 1.00 25.36 56 THR E O 1
ATOM 5257 N N . THR E 3 65 ? -32.176 4.034 -33.171 1.00 26.67 57 THR E N 1
ATOM 5258 C CA . THR E 3 65 ? -32.738 4.375 -34.456 1.00 28.06 57 THR E CA 1
ATOM 5259 C C . THR E 3 65 ? -32.124 3.424 -35.445 1.00 30.29 57 THR E C 1
ATOM 5260 O O . THR E 3 65 ? -32.013 3.750 -36.620 1.00 31.36 57 THR E O 1
ATOM 5264 N N . ASP E 3 66 ? -31.707 2.253 -34.966 1.00 33.05 58 ASP E N 1
ATOM 5265 C CA . ASP E 3 66 ? -31.085 1.263 -35.837 1.00 34.99 58 ASP E CA 1
ATOM 5266 C C . ASP E 3 66 ? -32.099 0.176 -36.198 1.00 35.79 58 ASP E C 1
ATOM 5267 O O . ASP E 3 66 ? -32.461 -0.660 -35.365 1.00 34.97 58 ASP E O 1
ATOM 5272 N N . LEU E 3 67 ? -32.543 0.211 -37.452 1.00 37.00 59 LEU E N 1
ATOM 5273 C CA . LEU E 3 67 ? -33.532 -0.721 -38.006 1.00 39.60 59 LEU E CA 1
ATOM 5274 C C . LEU E 3 67 ? -33.329 -2.194 -37.666 1.00 40.62 59 LEU E C 1
ATOM 5275 O O . LEU E 3 67 ? -34.240 -2.852 -37.184 1.00 39.87 59 LEU E O 1
ATOM 5280 N N . GLU E 3 68 ? -32.149 -2.728 -37.951 1.00 43.76 60 GLU E N 1
ATOM 5281 C CA . GLU E 3 68 ? -31.878 -4.125 -37.624 1.00 47.20 60 GLU E CA 1
ATOM 5282 C C . GLU E 3 68 ? -32.361 -4.358 -36.205 1.00 43.70 60 GLU E C 1
ATOM 5283 O O . GLU E 3 68 ? -33.253 -5.155 -35.958 1.00 41.58 60 GLU E O 1
ATOM 5289 N N . LEU E 3 69 ? -31.757 -3.630 -35.275 1.00 40.70 61 LEU E N 1
ATOM 5290 C CA . LEU E 3 69 ? -32.090 -3.744 -33.870 1.00 37.45 61 LEU E CA 1
ATOM 5291 C C . LEU E 3 69 ? -33.557 -3.448 -33.603 1.00 36.73 61 LEU E C 1
ATOM 5292 O O . LEU E 3 69 ? -34.207 -4.136 -32.812 1.00 37.48 61 LEU E O 1
ATOM 5297 N N . ILE E 3 70 ? -34.076 -2.418 -34.260 1.00 35.27 62 ILE E N 1
ATOM 5298 C CA . ILE E 3 70 ? -35.471 -2.036 -34.077 1.00 32.83 62 ILE E CA 1
ATOM 5299 C C . ILE E 3 70 ? -36.411 -3.144 -34.512 1.00 33.31 62 ILE E C 1
ATOM 5300 O O . ILE E 3 70 ? -37.344 -3.499 -33.798 1.00 33.51 62 ILE E O 1
ATOM 5305 N N . LYS E 3 71 ? -36.178 -3.699 -35.689 1.00 34.29 63 LYS E N 1
ATOM 5306 C CA . LYS E 3 71 ? -37.034 -4.780 -36.143 1.00 36.30 63 LYS E CA 1
ATOM 5307 C C . LYS E 3 71 ? -36.983 -5.937 -35.148 1.00 35.63 63 LYS E C 1
ATOM 5308 O O . LYS E 3 71 ? -38.002 -6.346 -34.604 1.00 36.37 63 LYS E O 1
ATOM 5314 N N . TYR E 3 72 ? -35.789 -6.452 -34.905 1.00 35.15 64 TYR E N 1
ATOM 5315 C CA . TYR E 3 72 ? -35.585 -7.546 -33.963 1.00 34.82 64 TYR E CA 1
ATOM 5316 C C . TYR E 3 72 ? -36.265 -7.337 -32.615 1.00 35.72 64 TYR E C 1
ATOM 5317 O O . TYR E 3 72 ? -37.029 -8.196 -32.181 1.00 35.65 64 TYR E O 1
ATOM 5326 N N . LEU E 3 73 ? -35.974 -6.218 -31.944 1.00 36.39 65 LEU E N 1
ATOM 5327 C CA . LEU E 3 73 ? -36.582 -5.932 -30.646 1.00 37.85 65 LEU E CA 1
ATOM 5328 C C . LEU E 3 73 ? -38.090 -5.995 -30.718 1.00 39.73 65 LEU E C 1
ATOM 5329 O O . LEU E 3 73 ? -38.746 -6.502 -29.821 1.00 39.10 65 LEU E O 1
ATOM 5334 N N . ASN E 3 74 ? -38.618 -5.459 -31.801 1.00 41.66 66 ASN E N 1
ATOM 5335 C CA . ASN E 3 74 ? -40.026 -5.421 -32.053 1.00 44.24 66 ASN E CA 1
ATOM 5336 C C . ASN E 3 74 ? -40.652 -6.815 -32.098 1.00 45.50 66 ASN E C 1
ATOM 5337 O O . ASN E 3 74 ? -41.726 -7.064 -31.536 1.00 46.07 66 ASN E O 1
ATOM 5342 N N . ASN E 3 75 ? -39.976 -7.726 -32.787 1.00 45.66 67 ASN E N 1
ATOM 5343 C CA . ASN E 3 75 ? -40.458 -9.095 -32.890 1.00 46.15 67 ASN E CA 1
ATOM 5344 C C . ASN E 3 75 ? -40.538 -9.747 -31.553 1.00 45.38 67 ASN E C 1
ATOM 5345 O O . ASN E 3 75 ? -41.539 -10.368 -31.218 1.00 45.04 67 ASN E O 1
ATOM 5350 N N . VAL E 3 76 ? -39.456 -9.648 -30.795 1.00 43.62 68 VAL E N 1
ATOM 5351 C CA . VAL E 3 76 ? -39.414 -10.278 -29.496 1.00 41.02 68 VAL E CA 1
ATOM 5352 C C . VAL E 3 76 ? -40.372 -9.565 -28.549 1.00 40.40 68 VAL E C 1
ATOM 5353 O O . VAL E 3 76 ? -41.087 -10.213 -27.784 1.00 40.13 68 VAL E O 1
ATOM 5357 N N . VAL E 3 77 ? -40.430 -8.240 -28.637 1.00 39.18 69 VAL E N 1
ATOM 5358 C CA . VAL E 3 77 ? -41.341 -7.496 -27.786 1.00 39.26 69 VAL E CA 1
ATOM 5359 C C . VAL E 3 77 ? -42.801 -7.856 -28.059 1.00 42.54 69 VAL E C 1
ATOM 5360 O O . VAL E 3 77 ? -43.610 -7.915 -27.131 1.00 43.47 69 VAL E O 1
ATOM 5364 N N . GLU E 3 78 ? -43.156 -8.088 -29.320 1.00 45.34 70 GLU E N 1
ATOM 5365 C CA . GLU E 3 78 ? -44.530 -8.464 -29.618 1.00 47.88 70 GLU E CA 1
ATOM 5366 C C . GLU E 3 78 ? -44.863 -9.827 -29.125 1.00 47.58 70 GLU E C 1
ATOM 5367 O O . GLU E 3 78 ? -45.895 -10.042 -28.494 1.00 45.86 70 GLU E O 1
ATOM 5373 N N . GLN E 3 79 ? -43.969 -10.762 -29.387 1.00 47.25 71 GLN E N 1
ATOM 5374 C CA . GLN E 3 79 ? -44.184 -12.105 -28.920 1.00 47.77 71 GLN E CA 1
ATOM 5375 C C . GLN E 3 79 ? -44.297 -12.065 -27.407 1.00 47.82 71 GLN E C 1
ATOM 5376 O O . GLN E 3 79 ? -45.111 -12.785 -26.820 1.00 47.54 71 GLN E O 1
ATOM 5382 N N . LEU E 3 80 ? -43.465 -11.227 -26.789 1.00 47.25 72 LEU E N 1
ATOM 5383 C CA . LEU E 3 80 ? -43.448 -11.065 -25.345 1.00 47.86 72 LEU E CA 1
ATOM 5384 C C . LEU E 3 80 ? -44.818 -10.638 -24.828 1.00 47.81 72 LEU E C 1
ATOM 5385 O O . LEU E 3 80 ? -45.323 -11.164 -23.828 1.00 45.84 72 LEU E O 1
ATOM 5390 N N . LYS E 3 81 ? -45.412 -9.679 -25.520 1.00 48.71 73 LYS E N 1
ATOM 5391 C CA . LYS E 3 81 ? -46.724 -9.164 -25.173 1.00 49.87 73 LYS E CA 1
ATOM 5392 C C . LYS E 3 81 ? -47.765 -10.306 -25.109 1.00 50.17 73 LYS E C 1
ATOM 5393 O O . LYS E 3 81 ? -48.584 -10.368 -24.189 1.00 49.66 73 LYS E O 1
ATOM 5399 N N . ASP E 3 82 ? -47.712 -11.218 -26.080 1.00 52.36 74 ASP E N 1
ATOM 5400 C CA . ASP E 3 82 ? -48.645 -12.341 -26.129 1.00 54.28 74 ASP E CA 1
ATOM 5401 C C . ASP E 3 82 ? -48.514 -13.250 -24.919 1.00 55.52 74 ASP E C 1
ATOM 5402 O O . ASP E 3 82 ? -49.507 -13.580 -24.279 1.00 55.81 74 ASP E O 1
ATOM 5407 N N . TRP E 3 83 ? -47.296 -13.671 -24.605 1.00 56.18 75 TRP E N 1
ATOM 5408 C CA . TRP E 3 83 ? -47.113 -14.521 -23.443 1.00 57.69 75 TRP E CA 1
ATOM 5409 C C . TRP E 3 83 ? -47.528 -13.758 -22.195 1.00 58.63 75 TRP E C 1
ATOM 5410 O O . TRP E 3 83 ? -47.977 -14.356 -21.211 1.00 57.00 75 TRP E O 1
ATOM 5421 N N . LEU E 3 84 ? -47.389 -12.433 -22.253 1.00 61.04 76 LEU E N 1
ATOM 5422 C CA . LEU E 3 84 ? -47.717 -11.559 -21.130 1.00 64.09 76 LEU E CA 1
ATOM 5423 C C . LEU E 3 84 ? -49.203 -11.407 -20.877 1.00 66.98 76 LEU E C 1
ATOM 5424 O O . LEU E 3 84 ? -49.621 -11.177 -19.726 1.00 66.98 76 LEU E O 1
ATOM 5429 N N . TYR E 3 85 ? -50.021 -11.516 -21.926 1.00 70.48 77 TYR E N 1
ATOM 5430 C CA . TYR E 3 85 ? -51.431 -11.369 -21.638 1.00 73.63 77 TYR E CA 1
ATOM 5431 C C . TYR E 3 85 ? -52.073 -12.526 -20.993 1.00 73.24 77 TYR E C 1
ATOM 5432 O O . TYR E 3 85 ? -53.300 -12.632 -20.969 1.00 73.19 77 TYR E O 1
ATOM 5441 N N . LYS E 3 86 ? -51.227 -13.394 -20.458 1.00 72.69 78 LYS E N 1
ATOM 5442 C CA . LYS E 3 86 ? -51.705 -14.500 -19.664 1.00 71.77 78 LYS E CA 1
ATOM 5443 C C . LYS E 3 86 ? -50.768 -14.862 -18.520 1.00 70.05 78 LYS E C 1
ATOM 5444 O O . LYS E 3 86 ? -50.669 -16.025 -18.173 1.00 68.51 78 LYS E O 1
ATOM 5450 N N . CYS E 3 87 ? -50.155 -13.859 -17.884 1.00 69.93 79 CYS E N 1
ATOM 5451 C CA . CYS E 3 87 ? -49.196 -14.078 -16.783 1.00 69.39 79 CYS E CA 1
ATOM 5452 C C . CYS E 3 87 ? -48.337 -15.301 -17.003 1.00 67.34 79 CYS E C 1
ATOM 5453 O O . CYS E 3 87 ? -48.138 -16.101 -16.084 1.00 66.71 79 CYS E O 1
ATOM 5456 N N . SER E 3 88 ? -47.824 -15.445 -18.217 1.00 65.27 80 SER E N 1
ATOM 5457 C CA . SER E 3 88 ? -46.993 -16.587 -18.535 1.00 64.08 80 SER E CA 1
ATOM 5458 C C . SER E 3 88 ? -45.488 -16.401 -18.390 1.00 63.63 80 SER E C 1
ATOM 5459 O O . SER E 3 88 ? -44.765 -17.379 -18.174 1.00 64.35 80 SER E O 1
ATOM 5462 N N . VAL E 3 89 ? -45.011 -15.162 -18.508 1.00 61.71 81 VAL E N 1
ATOM 5463 C CA . VAL E 3 89 ? -43.584 -14.891 -18.371 1.00 60.07 81 VAL E CA 1
ATOM 5464 C C . VAL E 3 89 ? -43.338 -14.170 -17.049 1.00 59.82 81 VAL E C 1
ATOM 5465 O O . VAL E 3 89 ? -43.795 -13.046 -16.841 1.00 58.02 81 VAL E O 1
ATOM 5469 N N . GLN E 3 90 ? -42.629 -14.855 -16.155 1.00 59.58 82 GLN E N 1
ATOM 5470 C CA . GLN E 3 90 ? -42.311 -14.347 -14.828 1.00 59.18 82 GLN E CA 1
ATOM 5471 C C . GLN E 3 90 ? -41.228 -13.282 -14.822 1.00 56.95 82 GLN E C 1
ATOM 5472 O O . GLN E 3 90 ? -41.349 -12.266 -14.127 1.00 58.28 82 GLN E O 1
ATOM 5478 N N . LYS E 3 91 ? -40.160 -13.514 -15.580 1.00 52.98 83 LYS E N 1
ATOM 5479 C CA . LYS E 3 91 ? -39.083 -12.533 -15.664 1.00 48.18 83 LYS E CA 1
ATOM 5480 C C . LYS E 3 91 ? -38.263 -12.575 -16.946 1.00 44.43 83 LYS E C 1
ATOM 5481 O O . LYS E 3 91 ? -38.328 -13.531 -17.716 1.00 44.10 83 LYS E O 1
ATOM 5487 N N . LEU E 3 92 ? -37.513 -11.498 -17.158 1.00 38.95 84 LEU E N 1
ATOM 5488 C CA . LEU E 3 92 ? -36.661 -11.315 -18.319 1.00 33.05 84 LEU E CA 1
ATOM 5489 C C . LEU E 3 92 ? -35.245 -11.044 -17.821 1.00 30.56 84 LEU E C 1
ATOM 5490 O O . LEU E 3 92 ? -35.006 -10.144 -17.008 1.00 29.02 84 LEU E O 1
ATOM 5495 N N . VAL E 3 93 ? -34.302 -11.827 -18.310 1.00 27.54 85 VAL E N 1
ATOM 5496 C CA . VAL E 3 93 ? -32.934 -11.661 -17.883 1.00 26.29 85 VAL E CA 1
ATOM 5497 C C . VAL E 3 93 ? -31.962 -11.416 -19.038 1.00 25.57 85 VAL E C 1
ATOM 5498 O O . VAL E 3 93 ? -31.818 -12.250 -19.927 1.00 25.68 85 VAL E O 1
ATOM 5502 N N . VAL E 3 94 ? -31.282 -10.276 -19.030 1.00 24.26 86 VAL E N 1
ATOM 5503 C CA . VAL E 3 94 ? -30.317 -10.010 -20.096 1.00 22.89 86 VAL E CA 1
ATOM 5504 C C . VAL E 3 94 ? -28.913 -10.363 -19.640 1.00 21.71 86 VAL E C 1
ATOM 5505 O O . VAL E 3 94 ? -28.408 -9.764 -18.696 1.00 20.62 86 VAL E O 1
ATOM 5509 N N . VAL E 3 95 ? -28.281 -11.311 -20.329 1.00 20.32 87 VAL E N 1
ATOM 5510 C CA . VAL E 3 95 ? -26.925 -11.728 -19.994 1.00 21.03 87 VAL E CA 1
ATOM 5511 C C . VAL E 3 95 ? -25.896 -11.193 -20.983 1.00 20.99 87 VAL E C 1
ATOM 5512 O O . VAL E 3 95 ? -25.809 -11.644 -22.133 1.00 20.73 87 VAL E O 1
ATOM 5516 N N . ILE E 3 96 ? -25.103 -10.232 -20.526 1.00 21.61 88 ILE E N 1
ATOM 5517 C CA . ILE E 3 96 ? -24.094 -9.650 -21.386 1.00 23.39 88 ILE E CA 1
ATOM 5518 C C . ILE E 3 96 ? -22.780 -10.375 -21.137 1.00 24.99 88 ILE E C 1
ATOM 5519 O O . ILE E 3 96 ? -22.365 -10.574 -20.002 1.00 24.53 88 ILE E O 1
ATOM 5524 N N . SER E 3 97 ? -22.130 -10.783 -22.216 1.00 26.81 89 SER E N 1
ATOM 5525 C CA . SER E 3 97 ? -20.887 -11.526 -22.094 1.00 27.74 89 SER E CA 1
ATOM 5526 C C . SER E 3 97 ? -19.880 -11.368 -23.247 1.00 28.37 89 SER E C 1
ATOM 5527 O O . SER E 3 97 ? -20.240 -11.033 -24.380 1.00 28.39 89 SER E O 1
ATOM 5530 N N . ASN E 3 98 ? -18.611 -11.603 -22.908 1.00 28.59 90 ASN E N 1
ATOM 5531 C CA . ASN E 3 98 ? -17.450 -11.531 -23.809 1.00 28.15 90 ASN E CA 1
ATOM 5532 C C . ASN E 3 98 ? -17.688 -12.488 -24.980 1.00 28.58 90 ASN E C 1
ATOM 5533 O O . ASN E 3 98 ? -17.826 -13.699 -24.786 1.00 29.11 90 ASN E O 1
ATOM 5538 N N . ILE E 3 99 ? -17.730 -11.952 -26.195 1.00 29.00 91 ILE E N 1
ATOM 5539 C CA . ILE E 3 99 ? -17.991 -12.777 -27.382 1.00 30.49 91 ILE E CA 1
ATOM 5540 C C . ILE E 3 99 ? -16.846 -13.737 -27.732 1.00 31.55 91 ILE E C 1
ATOM 5541 O O . ILE E 3 99 ? -17.021 -14.684 -28.503 1.00 30.27 91 ILE E O 1
ATOM 5546 N N . GLU E 3 100 ? -15.688 -13.510 -27.127 1.00 34.36 92 GLU E N 1
ATOM 5547 C CA . GLU E 3 100 ? -14.516 -14.318 -27.406 1.00 35.65 92 GLU E CA 1
ATOM 5548 C C . GLU E 3 100 ? -14.373 -15.473 -26.461 1.00 31.59 92 GLU E C 1
ATOM 5549 O O . GLU E 3 100 ? -14.247 -16.620 -26.860 1.00 30.53 92 GLU E O 1
ATOM 5555 N N . SER E 3 101 ? -14.399 -15.158 -25.185 1.00 27.53 93 SER E N 1
ATOM 5556 C CA . SER E 3 101 ? -14.195 -16.175 -24.177 1.00 26.04 93 SER E CA 1
ATOM 5557 C C . SER E 3 101 ? -15.480 -16.827 -23.678 1.00 25.12 93 SER E C 1
ATOM 5558 O O . SER E 3 101 ? -15.526 -18.025 -23.352 1.00 24.23 93 SER E O 1
ATOM 5561 N N . GLY E 3 102 ? -16.524 -16.013 -23.632 1.00 23.86 94 GLY E N 1
ATOM 5562 C CA . GLY E 3 102 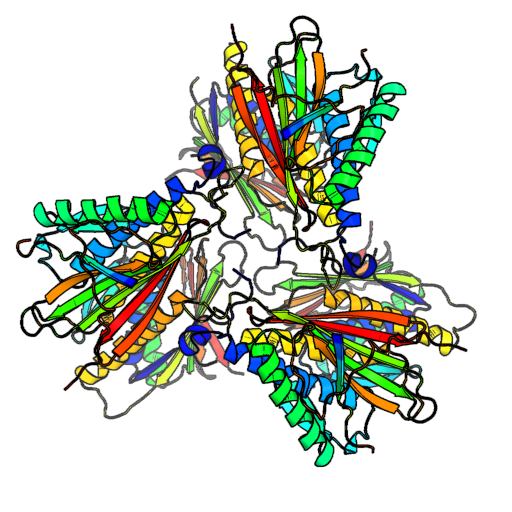? -17.803 -16.481 -23.172 1.00 21.02 94 GLY E CA 1
ATOM 5563 C C . GLY E 3 102 ? -17.995 -16.164 -21.705 1.00 21.35 94 GLY E C 1
ATOM 5564 O O . GLY E 3 102 ? -18.981 -16.599 -21.147 1.00 19.84 94 GLY E O 1
ATOM 5565 N N . GLU E 3 103 ? -17.070 -15.430 -21.080 1.00 22.34 95 GLU E N 1
ATOM 5566 C CA . GLU E 3 103 ? -17.202 -15.066 -19.675 1.00 22.63 95 GLU E CA 1
ATOM 5567 C C . GLU E 3 103 ? -18.386 -14.120 -19.518 1.00 23.16 95 GLU E C 1
ATOM 5568 O O . GLU E 3 103 ? -18.621 -13.256 -20.359 1.00 23.35 95 GLU E O 1
ATOM 5574 N N . VAL E 3 104 ? -19.134 -14.254 -18.433 1.00 22.68 96 VAL E N 1
ATOM 5575 C CA . VAL E 3 104 ? -20.280 -13.385 -18.280 1.00 21.51 96 VAL E CA 1
ATOM 5576 C C . VAL E 3 104 ? -19.850 -12.107 -17.613 1.00 21.59 96 VAL E C 1
ATOM 5577 O O . VAL E 3 104 ? -19.216 -12.139 -16.577 1.00 22.25 96 VAL E O 1
ATOM 5581 N N . LEU E 3 105 ? -20.197 -10.983 -18.239 1.00 22.52 97 LEU E N 1
ATOM 5582 C CA . LEU E 3 105 ? -19.843 -9.643 -17.764 1.00 22.43 97 LEU E CA 1
ATOM 5583 C C . LEU E 3 105 ? -20.846 -8.953 -16.844 1.00 24.51 97 LEU E C 1
ATOM 5584 O O . LEU E 3 105 ? -20.452 -8.185 -15.965 1.00 25.73 97 LEU E O 1
ATOM 5589 N N . GLU E 3 106 ? -22.135 -9.189 -17.077 1.00 26.97 98 GLU E N 1
ATOM 5590 C CA . GLU E 3 106 ? -23.220 -8.594 -16.276 1.00 29.79 98 GLU E CA 1
ATOM 5591 C C . GLU E 3 106 ? -24.565 -9.205 -16.629 1.00 29.49 98 GLU E C 1
ATOM 5592 O O . GLU E 3 106 ? -24.732 -9.796 -17.696 1.00 28.80 98 GLU E O 1
ATOM 5598 N N . ARG E 3 107 ? -25.528 -9.073 -15.730 1.00 29.54 99 ARG E N 1
ATOM 5599 C CA . ARG E 3 107 ? -26.846 -9.615 -15.990 1.00 29.76 99 ARG E CA 1
ATOM 5600 C C . ARG E 3 107 ? -27.881 -8.634 -15.511 1.00 29.52 99 ARG E C 1
ATOM 5601 O O . ARG E 3 107 ? -27.840 -8.202 -14.365 1.00 30.26 99 ARG E O 1
ATOM 5609 N N . TRP E 3 108 ? -28.813 -8.277 -16.385 1.00 29.55 100 TRP E N 1
ATOM 5610 C CA . TRP E 3 108 ? -29.891 -7.376 -16.013 1.00 27.70 100 TRP E CA 1
ATOM 5611 C C . TRP E 3 108 ? -31.138 -8.243 -15.889 1.00 29.29 100 TRP E C 1
ATOM 5612 O O . TRP E 3 108 ? -31.560 -8.916 -16.839 1.00 28.07 100 TRP E O 1
ATOM 5623 N N . GLN E 3 109 ? -31.697 -8.261 -14.690 1.00 31.82 101 GLN E N 1
ATOM 5624 C CA . GLN E 3 109 ? -32.896 -9.037 -14.431 1.00 35.17 101 GLN E CA 1
ATOM 5625 C C . GLN E 3 109 ? -34.108 -8.156 -14.155 1.00 36.23 101 GLN E C 1
ATOM 5626 O O . GLN E 3 109 ? -34.117 -7.352 -13.222 1.00 35.55 101 GLN E O 1
ATOM 5632 N N . PHE E 3 110 ? -35.131 -8.322 -14.987 1.00 37.96 102 PHE E N 1
ATOM 5633 C CA . PHE E 3 110 ? -36.380 -7.596 -14.838 1.00 38.59 102 PHE E CA 1
ATOM 5634 C C . PHE E 3 110 ? -37.424 -8.567 -14.264 1.00 39.84 102 PHE E C 1
ATOM 5635 O O . PHE E 3 110 ? -37.613 -9.686 -14.769 1.00 38.09 102 PHE E O 1
ATOM 5643 N N . ASP E 3 111 ? -38.087 -8.146 -13.196 1.00 43.17 103 ASP E N 1
ATOM 5644 C CA . ASP E 3 111 ? -39.104 -8.976 -12.576 1.00 47.84 103 ASP E CA 1
ATOM 5645 C C . ASP E 3 111 ? -40.473 -8.505 -13.009 1.00 50.52 103 ASP E C 1
ATOM 5646 O O . ASP E 3 111 ? -40.795 -7.324 -12.880 1.00 52.01 103 ASP E O 1
ATOM 5651 N N . ILE E 3 112 ? -41.283 -9.424 -13.519 1.00 53.16 104 ILE E N 1
ATOM 5652 C CA . ILE E 3 112 ? -42.608 -9.057 -13.979 1.00 55.63 104 ILE E CA 1
ATOM 5653 C C . ILE E 3 112 ? -43.711 -9.154 -12.931 1.00 59.30 104 ILE E C 1
ATOM 5654 O O . ILE E 3 112 ? -43.841 -10.144 -12.209 1.00 58.24 104 ILE E O 1
ATOM 5659 N N . GLU E 3 113 ? -44.481 -8.073 -12.865 1.00 62.84 105 GLU E N 1
ATOM 5660 C CA . GLU E 3 113 ? -45.621 -7.907 -11.970 1.00 67.53 105 GLU E CA 1
ATOM 5661 C C . GLU E 3 113 ? -46.837 -7.759 -12.891 1.00 70.00 105 GLU E C 1
ATOM 5662 O O . GLU E 3 113 ? -47.394 -6.666 -13.044 1.00 69.32 105 GLU E O 1
ATOM 5668 N N . CYS E 3 114 ? -47.222 -8.856 -13.527 1.00 74.44 106 CYS E N 1
ATOM 5669 C CA . CYS E 3 114 ? -48.342 -8.837 -14.459 1.00 78.99 106 CYS E CA 1
ATOM 5670 C C . CYS E 3 114 ? -49.683 -8.508 -13.791 1.00 81.72 106 CYS E C 1
ATOM 5671 O O . CYS E 3 114 ? -50.526 -9.388 -13.595 1.00 82.38 106 CYS E O 1
ATOM 5674 N N . ASP E 3 115 ? -49.879 -7.239 -13.439 1.00 85.65 107 ASP E N 1
ATOM 5675 C CA . ASP E 3 115 ? -51.129 -6.795 -12.816 1.00 88.72 107 ASP E CA 1
ATOM 5676 C C . ASP E 3 115 ? -51.979 -6.051 -13.859 1.00 89.27 107 ASP E C 1
ATOM 5677 O O . ASP E 3 115 ? -51.872 -4.834 -14.030 1.00 89.12 107 ASP E O 1
ATOM 5682 N N . LYS E 3 116 ? -52.815 -6.814 -14.557 1.00 89.08 108 LYS E N 1
ATOM 5683 C CA . LYS E 3 116 ? -53.701 -6.306 -15.599 1.00 89.19 108 LYS E CA 1
ATOM 5684 C C . LYS E 3 116 ? -54.395 -5.012 -15.185 1.00 89.42 108 LYS E C 1
ATOM 5685 O O . LYS E 3 116 ? -53.904 -3.916 -15.455 1.00 90.59 108 LYS E O 1
ATOM 5691 N N . SER E 3 122 ? -53.285 5.196 -15.389 1.00 68.59 120 SER E N 1
ATOM 5692 C CA . SER E 3 122 ? -53.327 6.626 -15.713 1.00 68.17 120 SER E CA 1
ATOM 5693 C C . SER E 3 122 ? -51.955 7.240 -16.047 1.00 67.60 120 SER E C 1
ATOM 5694 O O . SER E 3 122 ? -50.915 6.714 -15.665 1.00 67.22 120 SER E O 1
ATOM 5697 N N . GLN E 3 123 ? -51.968 8.376 -16.738 1.00 67.39 121 GLN E N 1
ATOM 5698 C CA . GLN E 3 123 ? -50.749 9.045 -17.176 1.00 66.78 121 GLN E CA 1
ATOM 5699 C C . GLN E 3 123 ? -49.768 9.195 -16.043 1.00 65.60 121 GLN E C 1
ATOM 5700 O O . GLN E 3 123 ? -48.710 8.586 -16.015 1.00 65.92 121 GLN E O 1
ATOM 5706 N N . LYS E 3 124 ? -50.151 10.019 -15.104 1.00 63.17 122 LYS E N 1
ATOM 5707 C CA . LYS E 3 124 ? -49.382 10.305 -13.943 1.00 59.46 122 LYS E CA 1
ATOM 5708 C C . LYS E 3 124 ? -48.824 9.030 -13.296 1.00 55.94 122 LYS E C 1
ATOM 5709 O O . LYS E 3 124 ? -47.653 8.965 -12.938 1.00 55.67 122 LYS E O 1
ATOM 5715 N N . ALA E 3 125 ? -49.657 8.006 -13.175 1.00 52.63 123 ALA E N 1
ATOM 5716 C CA . ALA E 3 125 ? -49.205 6.750 -12.585 1.00 50.27 123 ALA E CA 1
ATOM 5717 C C . ALA E 3 125 ? -48.069 6.110 -13.395 1.00 48.52 123 ALA E C 1
ATOM 5718 O O . ALA E 3 125 ? -47.038 5.691 -12.842 1.00 47.87 123 ALA E O 1
ATOM 5720 N N . ILE E 3 126 ? -48.282 6.020 -14.705 1.00 45.97 124 ILE E N 1
ATOM 5721 C CA . ILE E 3 126 ? -47.301 5.446 -15.600 1.00 43.18 124 ILE E CA 1
ATOM 5722 C C . ILE E 3 126 ? -45.981 6.178 -15.468 1.00 42.90 124 ILE E C 1
ATOM 5723 O O . ILE E 3 126 ? -44.924 5.563 -15.301 1.00 42.68 124 ILE E O 1
ATOM 5728 N N . GLN E 3 127 ? -46.036 7.500 -15.547 1.00 43.27 125 GLN E N 1
ATOM 5729 C CA . GLN E 3 127 ? -44.823 8.291 -15.416 1.00 44.42 125 GLN E CA 1
ATOM 5730 C C . GLN E 3 127 ? -43.965 7.831 -14.251 1.00 44.77 125 GLN E C 1
ATOM 5731 O O . GLN E 3 127 ? -42.782 7.602 -14.413 1.00 44.91 125 GLN E O 1
ATOM 5737 N N . ASP E 3 128 ? -44.552 7.693 -13.076 1.00 46.07 126 ASP E N 1
ATOM 5738 C CA . ASP E 3 128 ? -43.785 7.253 -11.923 1.00 47.39 126 ASP E CA 1
ATOM 5739 C C . ASP E 3 128 ? -43.161 5.907 -12.122 1.00 46.33 126 ASP E C 1
ATOM 5740 O O . ASP E 3 128 ? -42.067 5.666 -11.621 1.00 46.52 126 ASP E O 1
ATOM 5745 N N . GLU E 3 129 ? -43.854 5.017 -12.830 1.00 45.14 127 GLU E N 1
ATOM 5746 C CA . GLU E 3 129 ? -43.307 3.688 -13.065 1.00 43.66 127 GLU E CA 1
ATOM 5747 C C . GLU E 3 129 ? -42.109 3.796 -13.979 1.00 40.57 127 GLU E C 1
ATOM 5748 O O . GLU E 3 129 ? -41.066 3.186 -13.717 1.00 39.62 127 GLU E O 1
ATOM 5754 N N . ILE E 3 130 ? -42.254 4.588 -15.042 1.00 36.84 128 ILE E N 1
ATOM 5755 C CA . ILE E 3 130 ? -41.177 4.786 -16.015 1.00 32.76 128 ILE E CA 1
ATOM 5756 C C . ILE E 3 130 ? -39.948 5.414 -15.364 1.00 30.83 128 ILE E C 1
ATOM 5757 O O . ILE E 3 130 ? -38.825 4.928 -15.492 1.00 29.04 128 ILE E O 1
ATOM 5762 N N . ARG E 3 131 ? -40.172 6.502 -14.653 1.00 30.21 129 ARG E N 1
ATOM 5763 C CA . ARG E 3 131 ? -39.085 7.178 -13.986 1.00 29.43 129 ARG E CA 1
ATOM 5764 C C . ARG E 3 131 ? -38.303 6.238 -13.092 1.00 28.05 129 ARG E C 1
ATOM 5765 O O . ARG E 3 131 ? -37.071 6.290 -13.061 1.00 28.32 129 ARG E O 1
ATOM 5773 N N . SER E 3 132 ? -38.990 5.373 -12.357 1.00 24.91 130 SER E N 1
ATOM 5774 C CA . SER E 3 132 ? -38.220 4.526 -11.479 1.00 24.99 130 SER E CA 1
ATOM 5775 C C . SER E 3 132 ? -37.476 3.466 -12.258 1.00 23.01 130 SER E C 1
ATOM 5776 O O . SER E 3 132 ? -36.328 3.171 -11.932 1.00 23.54 130 SER E O 1
ATOM 5779 N N . VAL E 3 133 ? -38.077 2.900 -13.293 1.00 21.40 131 VAL E N 1
ATOM 5780 C CA . VAL E 3 133 ? -37.323 1.907 -14.024 1.00 22.30 131 VAL E CA 1
ATOM 5781 C C . VAL E 3 133 ? -36.014 2.527 -14.525 1.00 23.71 131 VAL E C 1
ATOM 5782 O O . VAL E 3 133 ? -34.914 1.994 -14.293 1.00 27.01 131 VAL E O 1
ATOM 5786 N N . ILE E 3 134 ? -36.123 3.655 -15.215 1.00 21.37 132 ILE E N 1
ATOM 5787 C CA . ILE E 3 134 ? -34.927 4.273 -15.720 1.00 20.91 132 ILE E CA 1
ATOM 5788 C C . ILE E 3 134 ? -34.013 4.698 -14.578 1.00 22.58 132 ILE E C 1
ATOM 5789 O O . ILE E 3 134 ? -32.797 4.601 -14.704 1.00 24.45 132 ILE E O 1
ATOM 5794 N N . ARG E 3 135 ? -34.577 5.169 -13.467 1.00 23.82 133 ARG E N 1
ATOM 5795 C CA . ARG E 3 135 ? -33.755 5.584 -12.319 1.00 26.02 133 ARG E CA 1
ATOM 5796 C C . ARG E 3 135 ? -32.968 4.367 -11.753 1.00 25.01 133 ARG E C 1
ATOM 5797 O O . ARG E 3 135 ? -31.764 4.451 -11.450 1.00 22.65 133 ARG E O 1
ATOM 5805 N N . GLN E 3 136 ? -33.646 3.230 -11.631 1.00 23.88 134 GLN E N 1
ATOM 5806 C CA . GLN E 3 136 ? -32.985 2.024 -11.148 1.00 24.88 134 GLN E CA 1
ATOM 5807 C C . GLN E 3 136 ? -31.873 1.549 -12.103 1.00 25.19 134 GLN E C 1
ATOM 5808 O O . GLN E 3 136 ? -30.817 1.078 -11.665 1.00 25.06 134 GLN E O 1
ATOM 5814 N N . ILE E 3 137 ? -32.107 1.666 -13.407 1.00 23.93 135 ILE E N 1
ATOM 5815 C CA . ILE E 3 137 ? -31.090 1.278 -14.381 1.00 21.65 135 ILE E CA 1
ATOM 5816 C C . ILE E 3 137 ? -29.870 2.188 -14.262 1.00 20.79 135 ILE E C 1
ATOM 5817 O O . ILE E 3 137 ? -28.738 1.733 -14.181 1.00 19.17 135 ILE E O 1
ATOM 5822 N N . THR E 3 138 ? -30.114 3.484 -14.223 1.00 20.02 136 THR E N 1
ATOM 5823 C CA . THR E 3 138 ? -29.027 4.436 -14.111 1.00 20.16 136 THR E CA 1
ATOM 5824 C C . THR E 3 138 ? -28.254 4.284 -12.800 1.00 21.85 136 THR E C 1
ATOM 5825 O O . THR E 3 138 ? -27.019 4.364 -12.774 1.00 22.33 136 THR E O 1
ATOM 5829 N N . ALA E 3 139 ? -28.979 4.079 -11.707 1.00 22.26 137 ALA E N 1
ATOM 5830 C CA . ALA E 3 139 ? -28.338 3.931 -10.410 1.00 21.56 137 ALA E CA 1
ATOM 5831 C C . ALA E 3 139 ? -27.389 2.748 -10.432 1.00 20.98 137 ALA E C 1
ATOM 5832 O O . ALA E 3 139 ? -26.380 2.748 -9.756 1.00 22.68 137 ALA E O 1
ATOM 5834 N N . THR E 3 140 ? -27.729 1.741 -11.220 1.00 19.87 138 THR E N 1
ATOM 5835 C CA . THR E 3 140 ? -26.920 0.555 -11.336 1.00 19.93 138 THR E CA 1
ATOM 5836 C C . THR E 3 140 ? -25.702 0.727 -12.223 1.00 20.11 138 THR E C 1
ATOM 5837 O O . THR E 3 140 ? -24.632 0.197 -11.913 1.00 20.58 138 THR E O 1
ATOM 5841 N N . VAL E 3 141 ? -25.833 1.451 -13.330 1.00 19.60 139 VAL E N 1
ATOM 5842 C CA . VAL E 3 141 ? -24.662 1.575 -14.170 1.00 19.31 139 VAL E CA 1
ATOM 5843 C C . VAL E 3 141 ? -23.534 2.239 -13.369 1.00 19.80 139 VAL E C 1
ATOM 5844 O O . VAL E 3 141 ? -22.363 1.936 -13.579 1.00 20.68 139 VAL E O 1
ATOM 5848 N N . THR E 3 142 ? -23.902 3.101 -12.424 1.00 20.65 140 THR E N 1
ATOM 5849 C CA . THR E 3 142 ? -22.948 3.772 -11.534 1.00 21.17 140 THR E CA 1
ATOM 5850 C C . THR E 3 142 ? -21.966 2.761 -10.911 1.00 22.19 140 THR E C 1
ATOM 5851 O O . THR E 3 142 ? -20.785 3.068 -10.691 1.00 23.04 140 THR E O 1
ATOM 5855 N N . PHE E 3 143 ? -22.448 1.549 -10.652 1.00 20.81 141 PHE E N 1
ATOM 5856 C CA . PHE E 3 143 ? -21.621 0.550 -10.011 1.00 21.56 141 PHE E CA 1
ATOM 5857 C C . PHE E 3 143 ? -21.014 -0.549 -10.861 1.00 22.48 141 PHE E C 1
ATOM 5858 O O . PHE E 3 143 ? -20.262 -1.377 -10.347 1.00 22.94 141 PHE E O 1
ATOM 5866 N N . LEU E 3 144 ? -21.315 -0.569 -12.149 1.00 23.36 142 LEU E N 1
ATOM 5867 C CA . LEU E 3 144 ? -20.739 -1.587 -13.009 1.00 24.85 142 LEU E CA 1
ATOM 5868 C C . LEU E 3 144 ? -19.368 -1.163 -13.525 1.00 24.96 142 LEU E C 1
ATOM 5869 O O . LEU E 3 144 ? -19.050 0.037 -13.583 1.00 26.00 142 LEU E O 1
ATOM 5874 N N . PRO E 3 145 ? -18.522 -2.151 -13.887 1.00 25.81 143 PRO E N 1
ATOM 5875 C CA . PRO E 3 145 ? -17.191 -1.847 -14.410 1.00 25.86 143 PRO E CA 1
ATOM 5876 C C . PRO E 3 145 ? -17.333 -1.304 -15.836 1.00 26.99 143 PRO E C 1
ATOM 5877 O O . PRO E 3 145 ? -18.353 -1.501 -16.503 1.00 25.86 143 PRO E O 1
ATOM 5881 N N . LEU E 3 146 ? -16.308 -0.616 -16.307 1.00 29.66 144 LEU E N 1
ATOM 5882 C CA . LEU E 3 146 ? -16.378 -0.077 -17.646 1.00 30.93 144 LEU E CA 1
ATOM 5883 C C . LEU E 3 146 ? -16.309 -1.255 -18.588 1.00 31.67 144 LEU E C 1
ATOM 5884 O O . LEU E 3 146 ? -15.398 -2.062 -18.519 1.00 33.44 144 LEU E O 1
ATOM 5889 N N . LEU E 3 147 ? -17.301 -1.362 -19.450 1.00 32.37 145 LEU E N 1
ATOM 5890 C CA . LEU E 3 147 ? -17.405 -2.428 -20.440 1.00 32.28 145 LEU E CA 1
ATOM 5891 C C . LEU E 3 147 ? -16.382 -2.157 -21.538 1.00 31.74 145 LEU E C 1
ATOM 5892 O O . LEU E 3 147 ? -16.443 -1.113 -22.162 1.00 32.28 145 LEU E O 1
ATOM 5897 N N . GLU E 3 148 ? -15.455 -3.077 -21.790 1.00 33.61 146 GLU E N 1
ATOM 5898 C CA . GLU E 3 148 ? -14.435 -2.822 -22.800 1.00 34.73 146 GLU E CA 1
ATOM 5899 C C . GLU E 3 148 ? -14.122 -3.951 -23.772 1.00 32.80 146 GLU E C 1
ATOM 5900 O O . GLU E 3 148 ? -12.974 -4.116 -24.154 1.00 33.82 146 GLU E O 1
ATOM 5906 N N . VAL E 3 149 ? -15.124 -4.727 -24.170 1.00 30.20 147 VAL E N 1
ATOM 5907 C CA . VAL E 3 149 ? -14.903 -5.827 -25.111 1.00 29.09 147 VAL E CA 1
ATOM 5908 C C . VAL E 3 149 ? -16.163 -6.005 -25.919 1.00 29.88 147 VAL E C 1
ATOM 5909 O O . VAL E 3 149 ? -17.220 -5.541 -25.504 1.00 31.32 147 VAL E O 1
ATOM 5913 N N . SER E 3 150 ? -16.067 -6.650 -27.078 1.00 29.64 148 SER E N 1
ATOM 5914 C CA . SER E 3 150 ? -17.269 -6.879 -27.877 1.00 30.89 148 SER E CA 1
ATOM 5915 C C . SER E 3 150 ? -18.069 -7.929 -27.136 1.00 30.31 148 SER E C 1
ATOM 5916 O O . SER E 3 150 ? -17.500 -8.844 -26.539 1.00 29.13 148 SER E O 1
ATOM 5919 N N . CYS E 3 151 ? -19.385 -7.822 -27.179 1.00 31.02 149 CYS E N 1
ATOM 5920 C CA . CYS E 3 151 ? -20.184 -8.755 -26.417 1.00 32.72 149 CYS E CA 1
ATOM 5921 C C . CYS E 3 151 ? -21.344 -9.425 -27.144 1.00 31.65 149 CYS E C 1
ATOM 5922 O O . CYS E 3 151 ? -21.607 -9.156 -28.317 1.00 29.77 149 CYS E O 1
ATOM 5925 N N . SER E 3 152 ? -22.020 -10.313 -26.417 1.00 32.28 150 SER E N 1
ATOM 5926 C CA . SER E 3 152 ? -23.197 -11.015 -26.919 1.00 33.54 150 SER E CA 1
ATOM 5927 C C . SER E 3 152 ? -24.316 -10.746 -25.902 1.00 33.88 150 SER E C 1
ATOM 5928 O O . SER E 3 152 ? -24.082 -10.753 -24.682 1.00 33.96 150 SER E O 1
ATOM 5931 N N . PHE E 3 153 ? -25.517 -10.499 -26.427 1.00 33.36 151 PHE E N 1
ATOM 5932 C CA . PHE E 3 153 ? -26.709 -10.183 -25.645 1.00 33.90 151 PHE E CA 1
ATOM 5933 C C . PHE E 3 153 ? -27.597 -11.404 -25.619 1.00 35.19 151 PHE E C 1
ATOM 5934 O O . PHE E 3 153 ? -28.024 -11.898 -26.666 1.00 35.60 151 PHE E O 1
ATOM 5942 N N . ASP E 3 154 ? -27.889 -11.898 -24.428 1.00 36.96 152 ASP E N 1
ATOM 5943 C CA . ASP E 3 154 ? -28.730 -13.077 -24.310 1.00 38.33 152 ASP E CA 1
ATOM 5944 C C . ASP E 3 154 ? -29.950 -12.752 -23.478 1.00 37.05 152 ASP E C 1
ATOM 5945 O O . ASP E 3 154 ? -29.847 -12.529 -22.277 1.00 37.50 152 ASP E O 1
ATOM 5950 N N . LEU E 3 155 ? -31.109 -12.703 -24.119 1.00 35.86 153 LEU E N 1
ATOM 5951 C CA . LEU E 3 155 ? -32.340 -12.394 -23.392 1.00 34.69 153 LEU E CA 1
ATOM 5952 C C . LEU E 3 155 ? -32.929 -13.708 -22.945 1.00 33.77 153 LEU E C 1
ATOM 5953 O O . LEU E 3 155 ? -33.135 -14.587 -23.764 1.00 34.39 153 LEU E O 1
ATOM 5958 N N . LEU E 3 156 ? -33.190 -13.860 -21.661 1.00 34.09 154 LEU E N 1
ATOM 5959 C CA . LEU E 3 156 ? -33.778 -15.105 -21.192 1.00 36.55 154 LEU E CA 1
ATOM 5960 C C . LEU E 3 156 ? -35.205 -14.846 -20.710 1.00 38.32 154 LEU E C 1
ATOM 5961 O O . LEU E 3 156 ? -35.429 -14.040 -19.802 1.00 39.66 154 LEU E O 1
ATOM 5966 N N . ILE E 3 157 ? -36.173 -15.511 -21.334 1.00 38.99 155 ILE E N 1
ATOM 5967 C CA . ILE E 3 157 ? -37.570 -15.335 -20.954 1.00 40.56 155 ILE E CA 1
ATOM 5968 C C . ILE E 3 157 ? -37.926 -16.517 -20.075 1.00 42.47 155 ILE E C 1
ATOM 5969 O O . ILE E 3 157 ? -37.941 -17.655 -20.540 1.00 40.77 155 ILE E O 1
ATOM 5974 N N . TYR E 3 158 ? -38.205 -16.246 -18.807 1.00 45.79 156 TYR E N 1
ATOM 5975 C CA . TYR E 3 158 ? -38.576 -17.304 -17.872 1.00 50.56 156 TYR E CA 1
ATOM 5976 C C . TYR E 3 158 ? -40.100 -17.455 -17.837 1.00 53.45 156 TYR E C 1
ATOM 5977 O O . TYR E 3 158 ? -40.815 -16.684 -17.204 1.00 53.94 156 TYR E O 1
ATOM 5986 N N . THR E 3 159 ? -40.593 -18.481 -18.514 1.00 56.98 157 THR E N 1
ATOM 5987 C CA . THR E 3 159 ? -42.024 -18.713 -18.568 1.00 62.11 157 THR E CA 1
ATOM 5988 C C . THR E 3 159 ? -42.415 -19.846 -17.639 1.00 65.43 157 THR E C 1
ATOM 5989 O O . THR E 3 159 ? -41.614 -20.435 -16.950 1.00 65.12 157 THR E O 1
ATOM 5993 N N . ASP E 3 160 ? -43.680 -20.161 -17.665 1.00 70.87 158 ASP E N 1
ATOM 5994 C CA . ASP E 3 160 ? -44.236 -21.206 -16.890 1.00 76.59 158 ASP E CA 1
ATOM 5995 C C . ASP E 3 160 ? -44.059 -22.462 -17.656 1.00 79.44 158 ASP E C 1
ATOM 5996 O O . ASP E 3 160 ? -43.453 -22.418 -18.775 1.00 81.67 158 ASP E O 1
ATOM 6001 N N . LYS E 3 161 ? -44.565 -23.607 -17.192 1.00 82.63 159 LYS E N 1
ATOM 6002 C CA . LYS E 3 161 ? -44.315 -24.741 -18.128 1.00 86.16 159 LYS E CA 1
ATOM 6003 C C . LYS E 3 161 ? -45.350 -24.991 -19.157 1.00 88.24 159 LYS E C 1
ATOM 6004 O O . LYS E 3 161 ? -46.032 -25.982 -19.112 1.00 88.56 159 LYS E O 1
ATOM 6010 N N . ASP E 3 162 ? -45.395 -24.154 -20.155 1.00 90.92 160 ASP E N 1
ATOM 6011 C CA . ASP E 3 162 ? -46.396 -24.371 -21.107 1.00 93.29 160 ASP E CA 1
ATOM 6012 C C . ASP E 3 162 ? -46.212 -23.286 -22.115 1.00 93.64 160 ASP E C 1
ATOM 6013 O O . ASP E 3 162 ? -46.178 -22.128 -21.710 1.00 93.09 160 ASP E O 1
ATOM 6018 N N . LEU E 3 163 ? -46.122 -23.649 -23.398 1.00 94.45 161 LEU E N 1
ATOM 6019 C CA . LEU E 3 163 ? -45.979 -22.668 -24.447 1.00 95.37 161 LEU E CA 1
ATOM 6020 C C . LEU E 3 163 ? -46.633 -22.928 -25.790 1.00 95.04 161 LEU E C 1
ATOM 6021 O O . LEU E 3 163 ? -47.270 -23.992 -25.985 1.00 94.77 161 LEU E O 1
ATOM 6026 N N . VAL E 3 164 ? -46.434 -21.970 -26.712 1.00 95.35 162 VAL E N 1
ATOM 6027 C CA . VAL E 3 164 ? -46.927 -22.055 -28.090 1.00 95.85 162 VAL E CA 1
ATOM 6028 C C . VAL E 3 164 ? -45.657 -21.590 -28.820 1.00 96.78 162 VAL E C 1
ATOM 6029 O O . VAL E 3 164 ? -45.661 -20.717 -29.696 1.00 96.16 162 VAL E O 1
ATOM 6033 N N . VAL E 3 165 ? -44.529 -22.135 -28.379 1.00 97.32 163 VAL E N 1
ATOM 6034 C CA . VAL E 3 165 ? -43.267 -21.783 -29.023 1.00 98.45 163 VAL E CA 1
ATOM 6035 C C . VAL E 3 165 ? -42.906 -22.997 -29.879 1.00 98.60 163 VAL E C 1
ATOM 6036 O O . VAL E 3 165 ? -42.989 -24.132 -29.402 1.00 98.61 163 VAL E O 1
ATOM 6040 N N . PRO E 3 166 ? -42.546 -22.788 -31.158 1.00 98.54 164 PRO E N 1
ATOM 6041 C CA . PRO E 3 166 ? -42.199 -23.925 -32.015 1.00 98.53 164 PRO E CA 1
ATOM 6042 C C . PRO E 3 166 ? -40.715 -24.260 -31.941 1.00 97.70 164 PRO E C 1
ATOM 6043 O O . PRO E 3 166 ? -39.882 -23.471 -32.421 1.00 97.12 164 PRO E O 1
ATOM 6047 N N . GLU E 3 167 ? -40.389 -25.391 -31.300 1.00 96.25 165 GLU E N 1
ATOM 6048 C CA . GLU E 3 167 ? -39.001 -25.847 -31.147 1.00 93.56 165 GLU E CA 1
ATOM 6049 C C . GLU E 3 167 ? -38.069 -24.755 -30.660 1.00 91.07 165 GLU E C 1
ATOM 6050 O O . GLU E 3 167 ? -36.942 -24.610 -31.147 1.00 91.70 165 GLU E O 1
ATOM 6056 N N . LYS E 3 168 ? -38.580 -23.988 -29.705 1.00 87.19 166 LYS E N 1
ATOM 6057 C CA . LYS E 3 168 ? -37.887 -22.851 -29.117 1.00 83.73 166 LYS E CA 1
ATOM 6058 C C . LYS E 3 168 ? -38.408 -21.548 -29.709 1.00 84.28 166 LYS E C 1
ATOM 6059 O O . LYS E 3 168 ? -38.388 -20.524 -29.013 1.00 84.32 166 LYS E O 1
ATOM 6065 N N . TRP E 3 169 ? -38.878 -21.598 -30.969 1.00 84.00 167 TRP E N 1
ATOM 6066 C CA . TRP E 3 169 ? -39.475 -20.436 -31.642 1.00 84.41 167 TRP E CA 1
ATOM 6067 C C . TRP E 3 169 ? -39.179 -20.172 -33.146 1.00 87.38 167 TRP E C 1
ATOM 6068 O O . TRP E 3 169 ? -39.354 -21.062 -33.983 1.00 87.98 167 TRP E O 1
ATOM 6079 N N . GLU E 3 170 ? -38.756 -18.943 -33.470 1.00 91.47 168 GLU E N 1
ATOM 6080 C CA . GLU E 3 170 ? -38.470 -18.484 -34.850 1.00 94.69 168 GLU E CA 1
ATOM 6081 C C . GLU E 3 170 ? -36.970 -18.475 -35.179 1.00 95.51 168 GLU E C 1
ATOM 6082 O O . GLU E 3 170 ? -36.402 -17.433 -35.527 1.00 95.73 168 GLU E O 1
ATOM 6088 N N . GLU E 3 171 ? -36.376 -19.664 -35.092 1.00 96.27 169 GLU E N 1
ATOM 6089 C CA . GLU E 3 171 ? -34.954 -19.946 -35.310 1.00 95.97 169 GLU E CA 1
ATOM 6090 C C . GLU E 3 171 ? -34.596 -20.631 -34.006 1.00 95.32 169 GLU E C 1
ATOM 6091 O O . GLU E 3 171 ? -33.425 -20.735 -33.640 1.00 95.64 169 GLU E O 1
ATOM 6097 N N . SER E 3 172 ? -35.637 -21.104 -33.319 1.00 93.83 170 SER E N 1
ATOM 6098 C CA . SER E 3 172 ? -35.499 -21.746 -32.016 1.00 91.96 170 SER E CA 1
ATOM 6099 C C . SER E 3 172 ? -34.902 -20.694 -31.079 1.00 90.16 170 SER E C 1
ATOM 6100 O O . SER E 3 172 ? -34.025 -20.978 -30.249 1.00 90.89 170 SER E O 1
ATOM 6103 N N . GLY E 3 173 ? -35.408 -19.471 -31.233 1.00 86.90 171 GLY E N 1
ATOM 6104 C CA . GLY E 3 173 ? -34.952 -18.344 -30.440 1.00 81.88 171 GLY E CA 1
ATOM 6105 C C . GLY E 3 173 ? -34.431 -17.263 -31.367 1.00 78.11 171 GLY E C 1
ATOM 6106 O O . GLY E 3 173 ? -33.224 -17.160 -31.565 1.00 78.49 171 GLY E O 1
ATOM 6107 N N . PRO E 3 174 ? -35.313 -16.441 -31.954 1.00 75.69 172 PRO E N 1
ATOM 6108 C CA . PRO E 3 174 ? -34.907 -15.367 -32.869 1.00 72.50 172 PRO E CA 1
ATOM 6109 C C . PRO E 3 174 ? -33.601 -14.674 -32.464 1.00 69.67 172 PRO E C 1
ATOM 6110 O O . PRO E 3 174 ? -33.456 -14.184 -31.339 1.00 68.75 172 PRO E O 1
ATOM 6114 N N . GLN E 3 175 ? -32.655 -14.630 -33.395 1.00 66.45 173 GLN E N 1
ATOM 6115 C CA . GLN E 3 175 ? -31.354 -14.025 -33.133 1.00 62.95 173 GLN E CA 1
ATOM 6116 C C . GLN E 3 175 ? -30.841 -13.175 -34.298 1.00 58.72 173 GLN E C 1
ATOM 6117 O O . GLN E 3 175 ? -31.457 -13.114 -35.364 1.00 57.35 173 GLN E O 1
ATOM 6123 N N . PHE E 3 176 ? -29.730 -12.485 -34.073 1.00 54.72 174 PHE E N 1
ATOM 6124 C CA . PHE E 3 176 ? -29.112 -11.739 -35.144 1.00 52.25 174 PHE E CA 1
ATOM 6125 C C . PHE E 3 176 ? -27.671 -11.420 -34.836 1.00 52.47 174 PHE E C 1
ATOM 6126 O O . PHE E 3 176 ? -27.315 -11.078 -33.708 1.00 51.55 174 PHE E O 1
ATOM 6134 N N . ILE E 3 177 ? -26.844 -11.599 -35.862 1.00 53.22 175 ILE E N 1
ATOM 6135 C CA . ILE E 3 177 ? -25.413 -11.371 -35.786 1.00 53.62 175 ILE E CA 1
ATOM 6136 C C . ILE E 3 177 ? -25.150 -9.986 -36.318 1.00 56.64 175 ILE E C 1
ATOM 6137 O O . ILE E 3 177 ? -25.987 -9.436 -37.015 1.00 55.82 175 ILE E O 1
ATOM 6142 N N . THR E 3 178 ? -23.986 -9.426 -36.014 1.00 61.52 176 THR E N 1
ATOM 6143 C CA . THR E 3 178 ? -23.700 -8.079 -36.461 1.00 67.28 176 THR E CA 1
ATOM 6144 C C . THR E 3 178 ? -22.316 -7.531 -36.157 1.00 72.16 176 THR E C 1
ATOM 6145 O O . THR E 3 178 ? -21.863 -7.513 -35.011 1.00 73.17 176 THR E O 1
ATOM 6149 N N . ASN E 3 179 ? -21.659 -7.065 -37.211 1.00 77.94 177 ASN E N 1
ATOM 6150 C CA . ASN E 3 179 ? -20.366 -6.413 -37.100 1.00 82.45 177 ASN E CA 1
ATOM 6151 C C . ASN E 3 179 ? -20.510 -5.261 -38.077 1.00 83.87 177 ASN E C 1
ATOM 6152 O O . ASN E 3 179 ? -19.588 -4.931 -38.822 1.00 84.03 177 ASN E O 1
ATOM 6157 N N . SER E 3 180 ? -21.719 -4.691 -38.057 1.00 85.43 178 SER E N 1
ATOM 6158 C CA . SER E 3 180 ? -22.144 -3.562 -38.880 1.00 86.49 178 SER E CA 1
ATOM 6159 C C . SER E 3 180 ? -21.189 -2.400 -38.687 1.00 86.31 178 SER E C 1
ATOM 6160 O O . SER E 3 180 ? -21.581 -1.230 -38.747 1.00 86.00 178 SER E O 1
ATOM 6163 N N . GLU E 3 181 ? -19.935 -2.762 -38.443 1.00 85.15 179 GLU E N 1
ATOM 6164 C CA . GLU E 3 181 ? -18.830 -1.849 -38.237 1.00 82.58 179 GLU E CA 1
ATOM 6165 C C . GLU E 3 181 ? -18.416 -2.081 -36.815 1.00 78.09 179 GLU E C 1
ATOM 6166 O O . GLU E 3 181 ? -18.240 -3.217 -36.372 1.00 76.55 179 GLU E O 1
ATOM 6172 N N . GLU E 3 182 ? -18.281 -0.969 -36.108 1.00 73.75 180 GLU E N 1
ATOM 6173 C CA . GLU E 3 182 ? -17.918 -0.982 -34.718 1.00 68.04 180 GLU E CA 1
ATOM 6174 C C . GLU E 3 182 ? -19.147 -0.648 -33.856 1.00 62.92 180 GLU E C 1
ATOM 6175 O O . GLU E 3 182 ? -19.438 0.517 -33.562 1.00 61.99 180 GLU E O 1
ATOM 6181 N N . VAL E 3 183 ? -19.868 -1.707 -33.495 1.00 55.82 181 VAL E N 1
ATOM 6182 C CA . VAL E 3 183 ? -21.047 -1.675 -32.649 1.00 48.91 181 VAL E CA 1
ATOM 6183 C C . VAL E 3 183 ? -20.732 -2.800 -31.687 1.00 46.67 181 VAL E C 1
ATOM 6184 O O . VAL E 3 183 ? -20.836 -3.973 -32.043 1.00 46.77 181 VAL E O 1
ATOM 6188 N N . ARG E 3 184 ? -20.320 -2.439 -30.482 1.00 43.34 182 ARG E N 1
ATOM 6189 C CA . ARG E 3 184 ? -19.958 -3.411 -29.468 1.00 39.99 182 ARG E CA 1
ATOM 6190 C C . ARG E 3 184 ? -20.776 -4.705 -29.511 1.00 37.94 182 ARG E C 1
ATOM 6191 O O . ARG E 3 184 ? -20.210 -5.791 -29.395 1.00 37.11 182 ARG E O 1
ATOM 6199 N N . LEU E 3 185 ? -22.088 -4.602 -29.725 1.00 37.48 183 LEU E N 1
ATOM 6200 C CA . LEU E 3 185 ? -22.957 -5.779 -29.761 1.00 36.72 183 LEU E CA 1
ATOM 6201 C C . LEU E 3 185 ? -22.692 -6.629 -30.971 1.00 38.51 183 LEU E C 1
ATOM 6202 O O . LEU E 3 185 ? -23.000 -6.220 -32.085 1.00 39.54 183 LEU E O 1
ATOM 6207 N N . ARG E 3 186 ? -22.140 -7.819 -30.753 1.00 40.27 184 ARG E N 1
ATOM 6208 C CA . ARG E 3 186 ? -21.816 -8.722 -31.850 1.00 40.22 184 ARG E CA 1
ATOM 6209 C C . ARG E 3 186 ? -22.937 -9.694 -32.199 1.00 38.47 184 ARG E C 1
ATOM 6210 O O . ARG E 3 186 ? -23.005 -10.186 -33.324 1.00 36.82 184 ARG E O 1
ATOM 6218 N N . SER E 3 187 ? -23.806 -9.997 -31.239 1.00 37.43 185 SER E N 1
ATOM 6219 C CA . SER E 3 187 ? -24.920 -10.916 -31.492 1.00 36.04 185 SER E CA 1
ATOM 6220 C C . SER E 3 187 ? -25.945 -10.805 -30.377 1.00 34.86 185 SER E C 1
ATOM 6221 O O . SER E 3 187 ? -25.608 -10.613 -29.213 1.00 33.63 185 SER E O 1
ATOM 6224 N N . PHE E 3 188 ? -27.206 -10.939 -30.756 1.00 35.15 186 PHE E N 1
ATOM 6225 C CA . PHE E 3 188 ? -28.312 -10.794 -29.834 1.00 36.44 186 PHE E CA 1
ATOM 6226 C C . PHE E 3 188 ? -29.219 -11.974 -30.077 1.00 37.35 186 PHE E C 1
ATOM 6227 O O . PHE E 3 188 ? -29.636 -12.206 -31.212 1.00 36.72 186 PHE E O 1
ATOM 6235 N N . THR E 3 189 ? -29.521 -12.719 -29.014 1.00 38.72 187 THR E N 1
ATOM 6236 C CA . THR E 3 189 ? -30.390 -13.886 -29.138 1.00 40.19 187 THR E CA 1
ATOM 6237 C C . THR E 3 189 ? -31.358 -14.123 -27.978 1.00 41.79 187 THR E C 1
ATOM 6238 O O . THR E 3 189 ? -30.988 -14.060 -26.797 1.00 41.12 187 THR E O 1
ATOM 6242 N N . THR E 3 190 ? -32.603 -14.423 -28.345 1.00 43.41 188 THR E N 1
ATOM 6243 C CA . THR E 3 190 ? -33.679 -14.681 -27.393 1.00 45.22 188 THR E CA 1
ATOM 6244 C C . THR E 3 190 ? -33.760 -16.175 -27.118 1.00 45.26 188 THR E C 1
ATOM 6245 O O . THR E 3 190 ? -33.475 -16.966 -27.999 1.00 46.21 188 THR E O 1
ATOM 6249 N N . THR E 3 191 ? -34.154 -16.551 -25.901 1.00 46.55 189 THR E N 1
ATOM 6250 C CA . THR E 3 191 ? -34.233 -17.952 -25.484 1.00 47.32 189 THR E CA 1
ATOM 6251 C C . THR E 3 191 ? -35.294 -18.178 -24.431 1.00 49.25 189 THR E C 1
ATOM 6252 O O . THR E 3 191 ? -35.358 -17.449 -23.436 1.00 50.15 189 THR E O 1
ATOM 6256 N N . ILE E 3 192 ? -36.099 -19.214 -24.637 1.00 50.92 190 ILE E N 1
ATOM 6257 C CA . ILE E 3 192 ? -37.160 -19.549 -23.706 1.00 53.18 190 ILE E CA 1
ATOM 6258 C C . ILE E 3 192 ? -36.692 -20.520 -22.659 1.00 56.07 190 ILE E C 1
ATOM 6259 O O . ILE E 3 192 ? -35.844 -21.358 -22.917 1.00 55.56 190 ILE E O 1
ATOM 6264 N N . HIS E 3 193 ? -37.262 -20.415 -21.472 1.00 61.59 191 HIS E N 1
ATOM 6265 C CA . HIS E 3 193 ? -36.889 -21.317 -20.410 1.00 68.31 191 HIS E CA 1
ATOM 6266 C C . HIS E 3 193 ? -38.027 -21.510 -19.408 1.00 69.86 191 HIS E C 1
ATOM 6267 O O . HIS E 3 193 ? -38.384 -20.592 -18.665 1.00 68.73 191 HIS E O 1
ATOM 6274 N N . LYS E 3 194 ? -38.605 -22.710 -19.407 1.00 71.71 192 LYS E N 1
ATOM 6275 C CA . LYS E 3 194 ? -39.695 -23.043 -18.492 1.00 72.99 192 LYS E CA 1
ATOM 6276 C C . LYS E 3 194 ? -39.184 -23.214 -17.067 1.00 74.80 192 LYS E C 1
ATOM 6277 O O . LYS E 3 194 ? -38.128 -23.811 -16.829 1.00 74.21 192 LYS E O 1
ATOM 6283 N N . VAL E 3 195 ? -39.942 -22.672 -16.126 1.00 78.42 193 VAL E N 1
ATOM 6284 C CA . VAL E 3 195 ? -39.593 -22.757 -14.722 1.00 83.16 193 VAL E CA 1
ATOM 6285 C C . VAL E 3 195 ? -39.679 -24.196 -14.250 1.00 86.94 193 VAL E C 1
ATOM 6286 O O . VAL E 3 195 ? -40.167 -25.067 -14.978 1.00 87.65 193 VAL E O 1
ATOM 6290 N N . ASN E 3 196 ? -39.205 -24.429 -13.026 1.00 90.17 194 ASN E N 1
ATOM 6291 C CA . ASN E 3 196 ? -39.198 -25.756 -12.406 1.00 93.47 194 ASN E CA 1
ATOM 6292 C C . ASN E 3 196 ? -38.189 -26.709 -13.051 1.00 94.48 194 ASN E C 1
ATOM 6293 O O . ASN E 3 196 ? -38.628 -27.735 -13.618 1.00 94.81 194 ASN E O 1
ATOM 6298 N N . SER E 3 197 ? -36.972 -26.416 -12.977 1.00 94.47 195 SER E N 1
ATOM 6299 N N . HIS F 1 3 ? -4.176 -3.956 -1.623 1.00 32.68 -5 HIS F N 1
ATOM 6300 C CA . HIS F 1 3 ? -4.092 -5.349 -1.853 1.00 30.57 -5 HIS F CA 1
ATOM 6301 C C . HIS F 1 3 ? -3.206 -5.425 -3.194 1.00 30.87 -5 HIS F C 1
ATOM 6302 O O . HIS F 1 3 ? -2.293 -4.507 -3.432 1.00 29.77 -5 HIS F O 1
ATOM 6309 N N . HIS F 1 4 ? -3.359 -6.463 -4.045 1.00 30.86 -4 HIS F N 1
ATOM 6310 C CA . HIS F 1 4 ? -2.413 -6.515 -5.206 1.00 31.12 -4 HIS F CA 1
ATOM 6311 C C . HIS F 1 4 ? -2.725 -7.720 -6.035 1.00 32.04 -4 HIS F C 1
ATOM 6312 O O . HIS F 1 4 ? -3.490 -8.639 -5.757 1.00 33.11 -4 HIS F O 1
ATOM 6319 N N . HIS F 1 5 ? -2.309 -7.547 -7.229 1.00 32.97 -3 HIS F N 1
ATOM 6320 C CA . HIS F 1 5 ? -2.487 -8.755 -8.019 1.00 31.59 -3 HIS F CA 1
ATOM 6321 C C . HIS F 1 5 ? -1.995 -10.110 -8.621 1.00 32.59 -3 HIS F C 1
ATOM 6322 O O . HIS F 1 5 ? -2.692 -10.816 -9.019 1.00 37.20 -3 HIS F O 1
ATOM 6329 N N . HIS F 1 6 ? -0.882 -10.723 -8.218 1.00 30.44 -2 HIS F N 1
ATOM 6330 C CA . HIS F 1 6 ? -0.224 -12.006 -8.804 1.00 28.09 -2 HIS F CA 1
ATOM 6331 C C . HIS F 1 6 ? 0.448 -12.708 -7.590 1.00 26.62 -2 HIS F C 1
ATOM 6332 O O . HIS F 1 6 ? 1.682 -12.608 -7.278 1.00 25.73 -2 HIS F O 1
ATOM 6339 N N . HIS F 1 7 ? -0.456 -13.269 -6.856 1.00 26.42 -1 HIS F N 1
ATOM 6340 C CA . HIS F 1 7 ? -0.141 -13.929 -5.688 1.00 24.61 -1 HIS F CA 1
ATOM 6341 C C . HIS F 1 7 ? 0.772 -15.132 -5.886 1.00 24.46 -1 HIS F C 1
ATOM 6342 O O . HIS F 1 7 ? 1.691 -15.333 -5.109 1.00 26.58 -1 HIS F O 1
ATOM 6349 N N . GLY F 1 8 ? 0.564 -15.942 -6.907 1.00 21.40 0 GLY F N 1
ATOM 6350 C CA . GLY F 1 8 ? 1.390 -17.119 -7.032 1.00 18.66 0 GLY F CA 1
ATOM 6351 C C . GLY F 1 8 ? 0.573 -18.316 -6.605 1.00 19.18 0 GLY F C 1
ATOM 6352 O O . GLY F 1 8 ? -0.600 -18.213 -6.267 1.00 19.88 0 GLY F O 1
ATOM 6353 N N . SER F 1 9 ? 1.204 -19.472 -6.612 1.00 20.00 1 SER F N 1
ATOM 6354 C CA . SER F 1 9 ? 0.523 -20.688 -6.229 1.00 19.98 1 SER F CA 1
ATOM 6355 C C . SER F 1 9 ? 0.135 -20.706 -4.764 1.00 20.32 1 SER F C 1
ATOM 6356 O O . SER F 1 9 ? 0.987 -20.517 -3.893 1.00 20.42 1 SER F O 1
ATOM 6359 N N . ALA F 1 10 ? -1.148 -20.947 -4.499 1.00 19.99 2 ALA F N 1
ATOM 6360 C CA . ALA F 1 10 ? -1.668 -21.006 -3.139 1.00 20.19 2 ALA F CA 1
ATOM 6361 C C . ALA F 1 10 ? -0.896 -22.088 -2.341 1.00 20.91 2 ALA F C 1
ATOM 6362 O O . ALA F 1 10 ? -0.450 -21.897 -1.194 1.00 19.94 2 ALA F O 1
ATOM 6364 N N . LEU F 1 11 ? -0.711 -23.231 -2.964 1.00 22.77 3 LEU F N 1
ATOM 6365 C CA . LEU F 1 11 ? -0.003 -24.285 -2.278 1.00 26.47 3 LEU F CA 1
ATOM 6366 C C . LEU F 1 11 ? 1.408 -23.847 -1.930 1.00 28.02 3 LEU F C 1
ATOM 6367 O O . LEU F 1 11 ? 1.883 -24.064 -0.822 1.00 27.85 3 LEU F O 1
ATOM 6372 N N . GLN F 1 12 ? 2.090 -23.248 -2.894 1.00 30.32 4 GLN F N 1
ATOM 6373 C CA . GLN F 1 12 ? 3.449 -22.789 -2.657 1.00 31.75 4 GLN F CA 1
ATOM 6374 C C . GLN F 1 12 ? 3.435 -21.805 -1.486 1.00 30.13 4 GLN F C 1
ATOM 6375 O O . GLN F 1 12 ? 4.239 -21.901 -0.572 1.00 27.60 4 GLN F O 1
ATOM 6381 N N . LEU F 1 13 ? 2.493 -20.871 -1.536 1.00 30.42 5 LEU F N 1
ATOM 6382 C CA . LEU F 1 13 ? 2.338 -19.840 -0.526 1.00 30.47 5 LEU F CA 1
ATOM 6383 C C . LEU F 1 13 ? 2.075 -20.411 0.845 1.00 31.06 5 LEU F C 1
ATOM 6384 O O . LEU F 1 13 ? 2.578 -19.882 1.838 1.00 30.80 5 LEU F O 1
ATOM 6389 N N . SER F 1 14 ? 1.282 -21.479 0.909 1.00 30.78 6 SER F N 1
ATOM 6390 C CA . SER F 1 14 ? 0.979 -22.105 2.197 1.00 30.87 6 SER F CA 1
ATOM 6391 C C . SER F 1 14 ? 2.230 -22.647 2.897 1.00 31.22 6 SER F C 1
ATOM 6392 O O . SER F 1 14 ? 2.264 -22.763 4.114 1.00 32.74 6 SER F O 1
ATOM 6395 N N . ARG F 1 15 ? 3.256 -22.985 2.126 1.00 30.92 7 ARG F N 1
ATOM 6396 C CA . ARG F 1 15 ? 4.522 -23.479 2.671 1.00 31.24 7 ARG F CA 1
ATOM 6397 C C . ARG F 1 15 ? 5.553 -22.380 2.933 1.00 33.47 7 ARG F C 1
ATOM 6398 O O . ARG F 1 15 ? 6.425 -22.521 3.787 1.00 34.80 7 ARG F O 1
ATOM 6406 N N . GLU F 1 16 ? 5.459 -21.290 2.185 1.00 35.03 8 GLU F N 1
ATOM 6407 C CA . GLU F 1 16 ? 6.374 -20.174 2.334 1.00 35.48 8 GLU F CA 1
ATOM 6408 C C . GLU F 1 16 ? 5.892 -19.116 3.348 1.00 39.31 8 GLU F C 1
ATOM 6409 O O . GLU F 1 16 ? 6.693 -18.365 3.925 1.00 41.21 8 GLU F O 1
ATOM 6415 N N . GLN F 1 17 ? 4.583 -19.058 3.570 1.00 43.76 9 GLN F N 1
ATOM 6416 C CA . GLN F 1 17 ? 4.007 -18.091 4.499 1.00 47.56 9 GLN F CA 1
ATOM 6417 C C . GLN F 1 17 ? 3.884 -16.701 3.867 1.00 46.36 9 GLN F C 1
ATOM 6418 O O . GLN F 1 17 ? 2.823 -16.082 3.945 1.00 47.18 9 GLN F O 1
ATOM 6424 N N . GLY F 1 18 ? 4.956 -16.208 3.246 1.00 43.66 10 GLY F N 1
ATOM 6425 C CA . GLY F 1 18 ? 4.883 -14.910 2.589 1.00 39.17 10 GLY F CA 1
ATOM 6426 C C . GLY F 1 18 ? 6.165 -14.105 2.529 1.00 36.24 10 GLY F C 1
ATOM 6427 O O . GLY F 1 18 ? 7.235 -14.638 2.826 1.00 36.47 10 GLY F O 1
ATOM 6428 N N . ILE F 1 19 ? 6.029 -12.825 2.160 1.00 31.83 11 ILE F N 1
ATOM 6429 C CA . ILE F 1 19 ? 7.137 -11.869 2.029 1.00 28.05 11 ILE F CA 1
ATOM 6430 C C . ILE F 1 19 ? 7.262 -10.882 3.193 1.00 27.24 11 ILE F C 1
ATOM 6431 O O . ILE F 1 19 ? 6.312 -10.178 3.532 1.00 26.59 11 ILE F O 1
ATOM 6436 N N . THR F 1 20 ? 8.444 -10.820 3.792 1.00 26.55 12 THR F N 1
ATOM 6437 C CA . THR F 1 20 ? 8.667 -9.899 4.901 1.00 26.74 12 THR F CA 1
ATOM 6438 C C . THR F 1 20 ? 9.538 -8.717 4.473 1.00 27.41 12 THR F C 1
ATOM 6439 O O . THR F 1 20 ? 10.195 -8.752 3.430 1.00 29.09 12 THR F O 1
ATOM 6443 N N . LEU F 1 21 ? 9.555 -7.658 5.270 1.00 27.03 13 LEU F N 1
ATOM 6444 C CA . LEU F 1 21 ? 10.374 -6.500 4.904 1.00 26.65 13 LEU F CA 1
ATOM 6445 C C . LEU F 1 21 ? 11.842 -6.898 4.677 1.00 26.92 13 LEU F C 1
ATOM 6446 O O . LEU F 1 21 ? 12.467 -6.459 3.705 1.00 24.81 13 LEU F O 1
ATOM 6451 N N . ARG F 1 22 ? 12.383 -7.739 5.556 1.00 27.36 14 ARG F N 1
ATOM 6452 C CA . ARG F 1 22 ? 13.765 -8.142 5.411 1.00 28.48 14 ARG F CA 1
ATOM 6453 C C . ARG F 1 22 ? 13.948 -9.049 4.210 1.00 28.11 14 ARG F C 1
ATOM 6454 O O . ARG F 1 22 ? 14.901 -8.892 3.442 1.00 27.65 14 ARG F O 1
ATOM 6462 N N . GLY F 1 23 ? 13.035 -10.000 4.047 1.00 26.45 15 GLY F N 1
ATOM 6463 C CA . GLY F 1 23 ? 13.109 -10.896 2.907 1.00 26.34 15 GLY F CA 1
ATOM 6464 C C . GLY F 1 23 ? 13.023 -10.143 1.581 1.00 26.97 15 GLY F C 1
ATOM 6465 O O . GLY F 1 23 ? 13.684 -10.518 0.612 1.00 26.73 15 GLY F O 1
ATOM 6466 N N . SER F 1 24 ? 12.202 -9.086 1.528 1.00 26.10 16 SER F N 1
ATOM 6467 C CA . SER F 1 24 ? 12.047 -8.276 0.312 1.00 24.57 16 SER F CA 1
ATOM 6468 C C . SER F 1 24 ? 13.360 -7.609 -0.001 1.00 24.79 16 SER F C 1
ATOM 6469 O O . SER F 1 24 ? 13.805 -7.586 -1.138 1.00 25.82 16 SER F O 1
ATOM 6472 N N . ALA F 1 25 ? 13.982 -7.053 1.021 1.00 25.34 17 ALA F N 1
ATOM 6473 C CA . ALA F 1 25 ? 15.247 -6.365 0.842 1.00 27.44 17 ALA F CA 1
ATOM 6474 C C . ALA F 1 25 ? 16.283 -7.263 0.167 1.00 29.11 17 ALA F C 1
ATOM 6475 O O . ALA F 1 25 ? 16.991 -6.837 -0.755 1.00 27.90 17 ALA F O 1
ATOM 6477 N N . GLU F 1 26 ? 16.362 -8.509 0.641 1.00 30.30 18 GLU F N 1
ATOM 6478 C CA . GLU F 1 26 ? 17.286 -9.478 0.088 1.00 30.14 18 GLU F CA 1
ATOM 6479 C C . GLU F 1 26 ? 16.970 -9.712 -1.366 1.00 27.18 18 GLU F C 1
ATOM 6480 O O . GLU F 1 26 ? 17.863 -9.691 -2.204 1.00 26.13 18 GLU F O 1
ATOM 6486 N N . ILE F 1 27 ? 15.699 -9.914 -1.681 1.00 23.45 19 ILE F N 1
ATOM 6487 C CA . ILE F 1 27 ? 15.325 -10.163 -3.055 1.00 20.00 19 ILE F CA 1
ATOM 6488 C C . ILE F 1 27 ? 15.748 -9.028 -3.978 1.00 19.50 19 ILE F C 1
ATOM 6489 O O . ILE F 1 27 ? 16.344 -9.263 -5.031 1.00 19.43 19 ILE F O 1
ATOM 6494 N N . VAL F 1 28 ? 15.468 -7.800 -3.559 1.00 18.62 20 VAL F N 1
ATOM 6495 C CA . VAL F 1 28 ? 15.816 -6.630 -4.354 1.00 19.15 20 VAL F CA 1
ATOM 6496 C C . VAL F 1 28 ? 17.342 -6.451 -4.455 1.00 18.62 20 VAL F C 1
ATOM 6497 O O . VAL F 1 28 ? 17.883 -6.167 -5.528 1.00 17.94 20 VAL F O 1
ATOM 6501 N N . ALA F 1 29 ? 18.034 -6.625 -3.336 1.00 18.87 21 ALA F N 1
ATOM 6502 C CA . ALA F 1 29 ? 19.487 -6.514 -3.342 1.00 20.68 21 ALA F CA 1
ATOM 6503 C C . ALA F 1 29 ? 20.096 -7.562 -4.286 1.00 22.54 21 ALA F C 1
ATOM 6504 O O . ALA F 1 29 ? 21.000 -7.256 -5.066 1.00 22.20 21 ALA F O 1
ATOM 6506 N N . GLU F 1 30 ? 19.605 -8.799 -4.188 1.00 25.13 22 GLU F N 1
ATOM 6507 C CA . GLU F 1 30 ? 20.057 -9.913 -5.021 1.00 26.35 22 GLU F CA 1
ATOM 6508 C C . GLU F 1 30 ? 19.861 -9.577 -6.510 1.00 26.13 22 GLU F C 1
ATOM 6509 O O . GLU F 1 30 ? 20.681 -9.931 -7.358 1.00 27.11 22 GLU F O 1
ATOM 6515 N N . PHE F 1 31 ? 18.775 -8.879 -6.821 1.00 24.24 23 PHE F N 1
ATOM 6516 C CA . PHE F 1 31 ? 18.488 -8.515 -8.198 1.00 23.23 23 PHE F CA 1
ATOM 6517 C C . PHE F 1 31 ? 19.505 -7.552 -8.782 1.00 22.91 23 PHE F C 1
ATOM 6518 O O . PHE F 1 31 ? 19.986 -7.760 -9.893 1.00 21.95 23 PHE F O 1
ATOM 6526 N N . PHE F 1 32 ? 19.827 -6.490 -8.053 1.00 23.67 24 PHE F N 1
ATOM 6527 C CA . PHE F 1 32 ? 20.798 -5.544 -8.577 1.00 24.11 24 PHE F CA 1
ATOM 6528 C C . PHE F 1 32 ? 22.114 -6.248 -8.871 1.00 24.38 24 PHE F C 1
ATOM 6529 O O . PHE F 1 32 ? 22.830 -5.898 -9.799 1.00 25.70 24 PHE F O 1
ATOM 6537 N N . SER F 1 33 ? 22.401 -7.273 -8.083 1.00 23.93 25 SER F N 1
ATOM 6538 C CA . SER F 1 33 ? 23.610 -8.068 -8.223 1.00 22.71 25 SER F CA 1
ATOM 6539 C C . SER F 1 33 ? 23.677 -8.711 -9.614 1.00 22.65 25 SER F C 1
ATOM 6540 O O . SER F 1 33 ? 24.669 -8.576 -10.333 1.00 23.40 25 SER F O 1
ATOM 6543 N N . PHE F 1 34 ? 22.611 -9.412 -9.990 1.00 21.65 26 PHE F N 1
ATOM 6544 C CA . PHE F 1 34 ? 22.522 -10.023 -11.311 1.00 18.98 26 PHE F CA 1
ATOM 6545 C C . PHE F 1 34 ? 22.227 -8.943 -12.344 1.00 17.71 26 PHE F C 1
ATOM 6546 O O . PHE F 1 34 ? 22.683 -9.012 -13.471 1.00 17.64 26 PHE F O 1
ATOM 6554 N N . GLY F 1 35 ? 21.488 -7.922 -11.943 1.00 17.21 27 GLY F N 1
ATOM 6555 C CA . GLY F 1 35 ? 21.177 -6.865 -12.874 1.00 16.69 27 GLY F CA 1
ATOM 6556 C C . GLY F 1 35 ? 22.446 -6.250 -13.415 1.00 17.57 27 GLY F C 1
ATOM 6557 O O . GLY F 1 35 ? 22.671 -6.202 -14.634 1.00 17.43 27 GLY F O 1
ATOM 6558 N N . ILE F 1 36 ? 23.296 -5.788 -12.505 1.00 17.24 28 ILE F N 1
ATOM 6559 C CA . ILE F 1 36 ? 24.543 -5.149 -12.912 1.00 17.94 28 ILE F CA 1
ATOM 6560 C C . ILE F 1 36 ? 25.394 -6.103 -13.738 1.00 19.66 28 ILE F C 1
ATOM 6561 O O . ILE F 1 36 ? 25.859 -5.771 -14.837 1.00 18.07 28 ILE F O 1
ATOM 6566 N N . ASN F 1 37 ? 25.573 -7.306 -13.208 1.00 19.23 29 ASN F N 1
ATOM 6567 C CA . ASN F 1 37 ? 26.355 -8.307 -13.895 1.00 19.18 29 ASN F CA 1
ATOM 6568 C C . ASN F 1 37 ? 25.859 -8.474 -15.309 1.00 18.70 29 ASN F C 1
ATOM 6569 O O . ASN F 1 37 ? 26.644 -8.659 -16.219 1.00 19.21 29 ASN F O 1
ATOM 6574 N N . SER F 1 38 ? 24.552 -8.382 -15.499 1.00 18.60 30 SER F N 1
ATOM 6575 C CA . SER F 1 38 ? 24.009 -8.582 -16.822 1.00 19.81 30 SER F CA 1
ATOM 6576 C C . SER F 1 38 ? 24.311 -7.447 -17.748 1.00 21.90 30 SER F C 1
ATOM 6577 O O . SER F 1 38 ? 24.636 -7.678 -18.908 1.00 22.88 30 SER F O 1
ATOM 6580 N N . ILE F 1 39 ? 24.219 -6.223 -17.234 1.00 23.19 31 ILE F N 1
ATOM 6581 C CA . ILE F 1 39 ? 24.511 -5.037 -18.027 1.00 20.77 31 ILE F CA 1
ATOM 6582 C C . ILE F 1 39 ? 25.991 -5.079 -18.382 1.00 21.15 31 ILE F C 1
ATOM 6583 O O . ILE F 1 39 ? 26.363 -4.908 -19.528 1.00 20.87 31 ILE F O 1
ATOM 6588 N N . LEU F 1 40 ? 26.839 -5.343 -17.401 1.00 21.26 32 LEU F N 1
ATOM 6589 C CA . LEU F 1 40 ? 28.269 -5.381 -17.662 1.00 22.68 32 LEU F CA 1
ATOM 6590 C C . LEU F 1 40 ? 28.625 -6.396 -18.747 1.00 24.37 32 LEU F C 1
ATOM 6591 O O . LEU F 1 40 ? 29.530 -6.196 -19.564 1.00 24.75 32 LEU F O 1
ATOM 6596 N N . TYR F 1 41 ? 27.888 -7.483 -18.788 1.00 24.25 33 TYR F N 1
ATOM 6597 C CA . TYR F 1 41 ? 28.212 -8.489 -19.762 1.00 25.45 33 TYR F CA 1
ATOM 6598 C C . TYR F 1 41 ? 27.645 -8.258 -21.155 1.00 26.77 33 TYR F C 1
ATOM 6599 O O . TYR F 1 41 ? 28.321 -8.524 -22.144 1.00 26.97 33 TYR F O 1
ATOM 6608 N N . GLN F 1 42 ? 26.405 -7.791 -21.227 1.00 27.96 34 GLN F N 1
ATOM 6609 C CA . GLN F 1 42 ? 25.731 -7.589 -22.497 1.00 28.01 34 GLN F CA 1
ATOM 6610 C C . GLN F 1 42 ? 26.092 -6.326 -23.210 1.00 27.18 34 GLN F C 1
ATOM 6611 O O . GLN F 1 42 ? 25.960 -6.244 -24.426 1.00 28.03 34 GLN F O 1
ATOM 6617 N N . ARG F 1 43 ? 26.529 -5.332 -22.462 1.00 25.31 35 ARG F N 1
ATOM 6618 C CA . ARG F 1 43 ? 26.929 -4.093 -23.076 1.00 24.73 35 ARG F CA 1
ATOM 6619 C C . ARG F 1 43 ? 28.457 -4.170 -23.250 1.00 25.60 35 ARG F C 1
ATOM 6620 O O . ARG F 1 43 ? 29.133 -3.185 -23.550 1.00 27.50 35 ARG F O 1
ATOM 6628 N N . GLY F 1 44 ? 28.991 -5.369 -23.069 1.00 24.16 36 GLY F N 1
ATOM 6629 C CA . GLY F 1 44 ? 30.416 -5.569 -23.201 1.00 22.77 36 GLY F CA 1
ATOM 6630 C C . GLY F 1 44 ? 31.317 -4.665 -22.376 1.00 23.05 36 GLY F C 1
ATOM 6631 O O . GLY F 1 44 ? 32.418 -4.364 -22.817 1.00 22.80 36 GLY F O 1
ATOM 6632 N N . ILE F 1 45 ? 30.894 -4.226 -21.196 1.00 24.04 37 ILE F N 1
ATOM 6633 C CA . ILE F 1 45 ? 31.759 -3.378 -20.389 1.00 25.52 37 ILE F CA 1
ATOM 6634 C C . ILE F 1 45 ? 33.020 -4.147 -19.982 1.00 26.59 37 ILE F C 1
ATOM 6635 O O . ILE F 1 45 ? 34.054 -3.546 -19.734 1.00 29.19 37 ILE F O 1
ATOM 6640 N N . TYR F 1 46 ? 32.931 -5.474 -19.902 1.00 25.69 38 TYR F N 1
ATOM 6641 C CA . TYR F 1 46 ? 34.091 -6.302 -19.590 1.00 24.59 38 TYR F CA 1
ATOM 6642 C C . TYR F 1 46 ? 34.135 -7.434 -20.627 1.00 25.56 38 TYR F C 1
ATOM 6643 O O . TYR F 1 46 ? 33.129 -7.747 -21.249 1.00 24.78 38 TYR F O 1
ATOM 6652 N N . PRO F 1 47 ? 35.305 -8.059 -20.843 1.00 24.64 39 PRO F N 1
ATOM 6653 C CA . PRO F 1 47 ? 35.406 -9.143 -21.830 1.00 26.60 39 PRO F CA 1
ATOM 6654 C C . PRO F 1 47 ? 34.445 -10.262 -21.512 1.00 28.77 39 PRO F C 1
ATOM 6655 O O . PRO F 1 47 ? 34.209 -10.582 -20.345 1.00 29.66 39 PRO F O 1
ATOM 6659 N N . SER F 1 48 ? 33.894 -10.878 -22.544 1.00 30.19 40 SER F N 1
ATOM 6660 C CA . SER F 1 48 ? 32.910 -11.922 -22.300 1.00 32.17 40 SER F CA 1
ATOM 6661 C C . SER F 1 48 ? 33.493 -13.186 -21.707 1.00 33.79 40 SER F C 1
ATOM 6662 O O . SER F 1 48 ? 32.831 -13.879 -20.941 1.00 33.20 40 SER F O 1
ATOM 6665 N N . GLU F 1 49 ? 34.729 -13.499 -22.055 1.00 35.13 41 GLU F N 1
ATOM 6666 C CA . GLU F 1 49 ? 35.353 -14.662 -21.480 1.00 36.08 41 GLU F CA 1
ATOM 6667 C C . GLU F 1 49 ? 35.433 -14.451 -19.942 1.00 34.35 41 GLU F C 1
ATOM 6668 O O . GLU F 1 49 ? 35.540 -15.409 -19.183 1.00 32.55 41 GLU F O 1
ATOM 6674 N N . THR F 1 50 ? 35.358 -13.199 -19.489 1.00 32.87 42 THR F N 1
ATOM 6675 C CA . THR F 1 50 ? 35.428 -12.861 -18.062 1.00 32.54 42 THR F CA 1
ATOM 6676 C C . THR F 1 50 ? 34.262 -13.453 -17.242 1.00 32.24 42 THR F C 1
ATOM 6677 O O . THR F 1 50 ? 34.354 -13.666 -16.029 1.00 31.28 42 THR F O 1
ATOM 6681 N N . PHE F 1 51 ? 33.173 -13.763 -17.922 1.00 31.63 43 PHE F N 1
ATOM 6682 C CA . PHE F 1 51 ? 32.010 -14.227 -17.208 1.00 31.58 43 PHE F CA 1
ATOM 6683 C C . PHE F 1 51 ? 31.784 -15.700 -17.203 1.00 31.95 43 PHE F C 1
ATOM 6684 O O . PHE F 1 51 ? 32.438 -16.445 -17.913 1.00 33.57 43 PHE F O 1
ATOM 6692 N N . THR F 1 52 ? 30.826 -16.120 -16.397 1.00 31.91 44 THR F N 1
ATOM 6693 C CA . THR F 1 52 ? 30.520 -17.525 -16.302 1.00 31.18 44 THR F CA 1
ATOM 6694 C C . THR F 1 52 ? 29.026 -17.777 -16.182 1.00 30.96 44 THR F C 1
ATOM 6695 O O . THR F 1 52 ? 28.282 -16.966 -15.649 1.00 30.19 44 THR F O 1
ATOM 6699 N N . ARG F 1 53 ? 28.586 -18.917 -16.680 1.00 32.04 45 ARG F N 1
ATOM 6700 C CA . ARG F 1 53 ? 27.174 -19.254 -16.667 1.00 32.61 45 ARG F CA 1
ATOM 6701 C C . ARG F 1 53 ? 26.645 -19.677 -15.314 1.00 31.10 45 ARG F C 1
ATOM 6702 O O . ARG F 1 53 ? 27.327 -20.399 -14.611 1.00 30.18 45 ARG F O 1
ATOM 6710 N N . VAL F 1 54 ? 25.434 -19.230 -14.964 1.00 29.97 46 VAL F N 1
ATOM 6711 C CA . VAL F 1 54 ? 24.745 -19.624 -13.724 1.00 29.45 46 VAL F CA 1
ATOM 6712 C C . VAL F 1 54 ? 23.218 -19.600 -13.943 1.00 28.28 46 VAL F C 1
ATOM 6713 O O . VAL F 1 54 ? 22.715 -18.804 -14.741 1.00 27.12 46 VAL F O 1
ATOM 6717 N N . GLN F 1 55 ? 22.488 -20.476 -13.246 1.00 28.46 47 GLN F N 1
ATOM 6718 C CA . GLN F 1 55 ? 21.031 -20.543 -13.362 1.00 28.46 47 GLN F CA 1
ATOM 6719 C C . GLN F 1 55 ? 20.398 -19.718 -12.255 1.00 28.19 47 GLN F C 1
ATOM 6720 O O . GLN F 1 55 ? 20.732 -19.861 -11.079 1.00 28.28 47 GLN F O 1
ATOM 6726 N N . LYS F 1 56 ? 19.486 -18.838 -12.634 1.00 26.78 48 LYS F N 1
ATOM 6727 C CA . LYS F 1 56 ? 18.838 -17.976 -11.667 1.00 25.09 48 LYS F CA 1
ATOM 6728 C C . LYS F 1 56 ? 17.620 -17.393 -12.356 1.00 23.88 48 LYS F C 1
ATOM 6729 O O . LYS F 1 56 ? 17.655 -17.121 -13.565 1.00 23.33 48 LYS F O 1
ATOM 6735 N N . TYR F 1 57 ? 16.558 -17.216 -11.580 1.00 21.82 49 TYR F N 1
ATOM 6736 C CA . TYR F 1 57 ? 15.308 -16.688 -12.074 1.00 22.34 49 TYR F CA 1
ATOM 6737 C C . TYR F 1 57 ? 14.780 -17.498 -13.252 1.00 24.05 49 TYR F C 1
ATOM 6738 O O . TYR F 1 57 ? 14.006 -16.977 -14.074 1.00 25.10 49 TYR F O 1
ATOM 6747 N N . GLY F 1 58 ? 15.214 -18.753 -13.366 1.00 23.57 50 GLY F N 1
ATOM 6748 C CA . GLY F 1 58 ? 14.749 -19.588 -14.455 1.00 22.82 50 GLY F CA 1
ATOM 6749 C C . GLY F 1 58 ? 15.427 -19.260 -15.768 1.00 24.62 50 GLY F C 1
ATOM 6750 O O . GLY F 1 58 ? 14.893 -19.571 -16.828 1.00 27.08 50 GLY F O 1
ATOM 6751 N N . LEU F 1 59 ? 16.590 -18.617 -15.706 1.00 23.26 51 LEU F N 1
ATOM 6752 C CA . LEU F 1 59 ? 17.342 -18.271 -16.905 1.00 22.17 51 LEU F CA 1
ATOM 6753 C C . LEU F 1 59 ? 18.792 -18.640 -16.675 1.00 22.90 51 LEU F C 1
ATOM 6754 O O . LEU F 1 59 ? 19.174 -19.002 -15.569 1.00 23.92 51 LEU F O 1
ATOM 6759 N N . THR F 1 60 ? 19.591 -18.561 -17.730 1.00 22.26 52 THR F N 1
ATOM 6760 C CA . THR F 1 60 ? 21.020 -18.777 -17.624 1.00 21.75 52 THR F CA 1
ATOM 6761 C C . THR F 1 60 ? 21.614 -17.372 -17.708 1.00 22.58 52 THR F C 1
ATOM 6762 O O . THR F 1 60 ? 21.550 -16.711 -18.734 1.00 22.71 52 THR F O 1
ATOM 6766 N N . LEU F 1 61 ? 22.172 -16.907 -16.607 1.00 22.92 53 LEU F N 1
ATOM 6767 C CA . LEU F 1 61 ? 22.739 -15.588 -16.566 1.00 21.40 53 LEU F CA 1
ATOM 6768 C C . LEU F 1 61 ? 24.238 -15.703 -16.465 1.00 22.00 53 LEU F C 1
ATOM 6769 O O . LEU F 1 61 ? 24.757 -16.743 -16.077 1.00 20.45 53 LEU F O 1
ATOM 6774 N N . LEU F 1 62 ? 24.925 -14.620 -16.815 1.00 23.89 54 LEU F N 1
ATOM 6775 C CA . LEU F 1 62 ? 26.374 -14.560 -16.726 1.00 24.56 54 LEU F CA 1
ATOM 6776 C C . LEU F 1 62 ? 26.820 -13.631 -15.599 1.00 24.70 54 LEU F C 1
ATOM 6777 O O . LEU F 1 62 ? 26.252 -12.570 -15.395 1.00 26.82 54 LEU F O 1
ATOM 6782 N N . VAL F 1 63 ? 27.807 -14.046 -14.827 1.00 24.33 55 VAL F N 1
ATOM 6783 C CA . VAL F 1 63 ? 28.277 -13.195 -13.751 1.00 25.28 55 VAL F CA 1
ATOM 6784 C C . VAL F 1 63 ? 29.791 -13.183 -13.860 1.00 25.51 55 VAL F C 1
ATOM 6785 O O . VAL F 1 63 ? 30.384 -14.150 -14.329 1.00 24.05 55 VAL F O 1
ATOM 6789 N N . THR F 1 64 ? 30.406 -12.074 -13.461 1.00 26.83 56 THR F N 1
ATOM 6790 C CA . THR F 1 64 ? 31.844 -11.932 -13.533 1.00 28.41 56 THR F CA 1
ATOM 6791 C C . THR F 1 64 ? 32.576 -12.992 -12.705 1.00 29.54 56 THR F C 1
ATOM 6792 O O . THR F 1 64 ? 32.047 -13.525 -11.722 1.00 30.40 56 THR F O 1
ATOM 6796 N N . THR F 1 65 ? 33.804 -13.257 -13.135 1.00 30.76 57 THR F N 1
ATOM 6797 C CA . THR F 1 65 ? 34.737 -14.220 -12.555 1.00 31.08 57 THR F CA 1
ATOM 6798 C C . THR F 1 65 ? 35.974 -13.502 -11.972 1.00 32.65 57 THR F C 1
ATOM 6799 O O . THR F 1 65 ? 36.894 -14.109 -11.395 1.00 31.51 57 THR F O 1
ATOM 6803 N N . ASP F 1 66 ? 35.968 -12.189 -12.153 1.00 33.65 58 ASP F N 1
ATOM 6804 C CA . ASP F 1 66 ? 37.006 -11.314 -11.675 1.00 35.30 58 ASP F CA 1
ATOM 6805 C C . ASP F 1 66 ? 36.856 -11.224 -10.158 1.00 36.23 58 ASP F C 1
ATOM 6806 O O . ASP F 1 66 ? 35.853 -10.701 -9.674 1.00 36.12 58 ASP F O 1
ATOM 6811 N N . LEU F 1 67 ? 37.832 -11.744 -9.413 1.00 36.30 59 LEU F N 1
ATOM 6812 C CA . LEU F 1 67 ? 37.810 -11.695 -7.955 1.00 36.36 59 LEU F CA 1
ATOM 6813 C C . LEU F 1 67 ? 37.580 -10.289 -7.410 1.00 36.65 59 LEU F C 1
ATOM 6814 O O . LEU F 1 67 ? 36.700 -10.091 -6.590 1.00 36.40 59 LEU F O 1
ATOM 6819 N N . GLU F 1 68 ? 38.362 -9.307 -7.838 1.00 38.33 60 GLU F N 1
ATOM 6820 C CA . GLU F 1 68 ? 38.176 -7.945 -7.317 1.00 40.01 60 GLU F CA 1
ATOM 6821 C C . GLU F 1 68 ? 36.766 -7.426 -7.527 1.00 37.54 60 GLU F C 1
ATOM 6822 O O . GLU F 1 68 ? 36.161 -6.879 -6.608 1.00 37.54 60 GLU F O 1
ATOM 6828 N N . LEU F 1 69 ? 36.267 -7.577 -8.752 1.00 34.05 61 LEU F N 1
ATOM 6829 C CA . LEU F 1 69 ? 34.919 -7.155 -9.107 1.00 30.81 61 LEU F CA 1
ATOM 6830 C C . LEU F 1 69 ? 33.863 -7.931 -8.267 1.00 28.72 61 LEU F C 1
ATOM 6831 O O . LEU F 1 69 ? 32.904 -7.336 -7.743 1.00 28.43 61 LEU F O 1
ATOM 6836 N N . ILE F 1 70 ? 34.045 -9.246 -8.126 1.00 25.70 62 ILE F N 1
ATOM 6837 C CA . ILE F 1 70 ? 33.113 -10.033 -7.326 1.00 23.58 62 ILE F CA 1
ATOM 6838 C C . ILE F 1 70 ? 33.094 -9.400 -5.932 1.00 24.82 62 ILE F C 1
ATOM 6839 O O . ILE F 1 70 ? 32.030 -9.047 -5.403 1.00 25.40 62 ILE F O 1
ATOM 6844 N N . LYS F 1 71 ? 34.276 -9.228 -5.350 1.00 24.75 63 LYS F N 1
ATOM 6845 C CA . LYS F 1 71 ? 34.376 -8.613 -4.028 1.00 25.82 63 LYS F CA 1
ATOM 6846 C C . LYS F 1 71 ? 33.650 -7.257 -3.950 1.00 26.21 63 LYS F C 1
ATOM 6847 O O . LYS F 1 71 ? 32.949 -6.993 -2.980 1.00 24.00 63 LYS F O 1
ATOM 6853 N N . TYR F 1 72 ? 33.818 -6.416 -4.969 1.00 26.91 64 TYR F N 1
ATOM 6854 C CA . TYR F 1 72 ? 33.169 -5.111 -5.048 1.00 28.04 64 TYR F CA 1
ATOM 6855 C C . TYR F 1 72 ? 31.635 -5.226 -5.052 1.00 30.05 64 TYR F C 1
ATOM 6856 O O . TYR F 1 72 ? 30.948 -4.628 -4.217 1.00 30.66 64 TYR F O 1
ATOM 6865 N N . LEU F 1 73 ? 31.099 -6.000 -5.994 1.00 30.62 65 LEU F N 1
ATOM 6866 C CA . LEU F 1 73 ? 29.656 -6.141 -6.103 1.00 32.07 65 LEU F CA 1
ATOM 6867 C C . LEU F 1 73 ? 29.005 -6.573 -4.799 1.00 35.11 65 LEU F C 1
ATOM 6868 O O . LEU F 1 73 ? 27.915 -6.110 -4.460 1.00 34.55 65 LEU F O 1
ATOM 6873 N N . ASN F 1 74 ? 29.683 -7.442 -4.054 1.00 39.06 66 ASN F N 1
ATOM 6874 C CA . ASN F 1 74 ? 29.149 -7.906 -2.791 1.00 43.34 66 ASN F CA 1
ATOM 6875 C C . ASN F 1 74 ? 29.070 -6.810 -1.771 1.00 44.29 66 ASN F C 1
ATOM 6876 O O . ASN F 1 74 ? 28.128 -6.778 -0.998 1.00 43.92 66 ASN F O 1
ATOM 6881 N N . ASN F 1 75 ? 30.055 -5.918 -1.730 1.00 44.82 67 ASN F N 1
ATOM 6882 C CA . ASN F 1 75 ? 29.979 -4.831 -0.762 1.00 44.87 67 ASN F CA 1
ATOM 6883 C C . ASN F 1 75 ? 28.741 -4.003 -1.116 1.00 42.60 67 ASN F C 1
ATOM 6884 O O . ASN F 1 75 ? 27.918 -3.669 -0.254 1.00 42.46 67 ASN F O 1
ATOM 6889 N N . VAL F 1 76 ? 28.588 -3.695 -2.395 1.00 39.46 68 VAL F N 1
ATOM 6890 C CA . VAL F 1 76 ? 27.431 -2.929 -2.817 1.00 36.17 68 VAL F CA 1
ATOM 6891 C C . VAL F 1 76 ? 26.136 -3.639 -2.420 1.00 35.98 68 VAL F C 1
ATOM 6892 O O . VAL F 1 76 ? 25.227 -3.049 -1.818 1.00 36.43 68 VAL F O 1
ATOM 6896 N N . VAL F 1 77 ? 26.051 -4.914 -2.755 1.00 34.01 69 VAL F N 1
ATOM 6897 C CA . VAL F 1 77 ? 24.848 -5.645 -2.456 1.00 32.07 69 VAL F CA 1
ATOM 6898 C C . VAL F 1 77 ? 24.493 -5.626 -0.989 1.00 32.57 69 VAL F C 1
ATOM 6899 O O . VAL F 1 77 ? 23.357 -5.320 -0.626 1.00 31.04 69 VAL F O 1
ATOM 6903 N N . GLU F 1 78 ? 25.481 -5.945 -0.159 1.00 34.36 70 GLU F N 1
ATOM 6904 C CA . GLU F 1 78 ? 25.307 -6.028 1.285 1.00 35.35 70 GLU F CA 1
ATOM 6905 C C . GLU F 1 78 ? 24.917 -4.660 1.815 1.00 33.92 70 GLU F C 1
ATOM 6906 O O . GLU F 1 78 ? 24.047 -4.535 2.674 1.00 31.95 70 GLU F O 1
ATOM 6912 N N . GLN F 1 79 ? 25.523 -3.620 1.271 1.00 33.08 71 GLN F N 1
ATOM 6913 C CA . GLN F 1 79 ? 25.183 -2.278 1.719 1.00 33.30 71 GLN F CA 1
ATOM 6914 C C . GLN F 1 79 ? 23.768 -1.896 1.295 1.00 33.19 71 GLN F C 1
ATOM 6915 O O . GLN F 1 79 ? 22.980 -1.314 2.053 1.00 31.74 71 GLN F O 1
ATOM 6921 N N . LEU F 1 80 ? 23.481 -2.238 0.046 1.00 33.81 72 LEU F N 1
ATOM 6922 C CA . LEU F 1 80 ? 22.215 -1.973 -0.598 1.00 33.15 72 LEU F CA 1
ATOM 6923 C C . LEU F 1 80 ? 21.151 -2.674 0.205 1.00 33.63 72 LEU F C 1
ATOM 6924 O O . LEU F 1 80 ? 20.030 -2.202 0.309 1.00 33.48 72 LEU F O 1
ATOM 6929 N N . LYS F 1 81 ? 21.530 -3.805 0.784 1.00 35.05 73 LYS F N 1
ATOM 6930 C CA . LYS F 1 81 ? 20.624 -4.610 1.586 1.00 37.91 73 LYS F CA 1
ATOM 6931 C C . LYS F 1 81 ? 20.193 -3.843 2.839 1.00 39.91 73 LYS F C 1
ATOM 6932 O O . LYS F 1 81 ? 19.015 -3.818 3.181 1.00 38.93 73 LYS F O 1
ATOM 6938 N N . ASP F 1 82 ? 21.157 -3.213 3.508 1.00 42.65 74 ASP F N 1
ATOM 6939 C CA . ASP F 1 82 ? 20.896 -2.416 4.709 1.00 44.68 74 ASP F CA 1
ATOM 6940 C C . ASP F 1 82 ? 19.996 -1.225 4.439 1.00 43.72 74 ASP F C 1
ATOM 6941 O O . ASP F 1 82 ? 19.060 -0.967 5.194 1.00 43.55 74 ASP F O 1
ATOM 6946 N N . TRP F 1 83 ? 20.308 -0.480 3.382 1.00 41.93 75 TRP F N 1
ATOM 6947 C CA . TRP F 1 83 ? 19.518 0.683 3.001 1.00 40.63 75 TRP F CA 1
ATOM 6948 C C . TRP F 1 83 ? 18.056 0.339 2.622 1.00 39.45 75 TRP F C 1
ATOM 6949 O O . TRP F 1 83 ? 17.119 1.069 2.993 1.00 38.24 75 TRP F O 1
ATOM 6960 N N . LEU F 1 84 ? 17.859 -0.758 1.885 1.00 36.92 76 LEU F N 1
ATOM 6961 C CA . LEU F 1 84 ? 16.509 -1.205 1.488 1.00 34.92 76 LEU F CA 1
ATOM 6962 C C . LEU F 1 84 ? 15.632 -1.581 2.674 1.00 35.40 76 LEU F C 1
ATOM 6963 O O . LEU F 1 84 ? 14.432 -1.323 2.662 1.00 33.80 76 LEU F O 1
ATOM 6968 N N . TYR F 1 85 ? 16.224 -2.228 3.674 1.00 38.64 77 TYR F N 1
ATOM 6969 C CA . TYR F 1 85 ? 15.492 -2.620 4.865 1.00 41.47 77 TYR F CA 1
ATOM 6970 C C . TYR F 1 85 ? 14.900 -1.391 5.539 1.00 43.53 77 TYR F C 1
ATOM 6971 O O . TYR F 1 85 ? 13.783 -1.433 6.053 1.00 44.93 77 TYR F O 1
ATOM 6980 N N . LYS F 1 86 ? 15.667 -0.303 5.537 1.00 45.18 78 LYS F N 1
ATOM 6981 C CA . LYS F 1 86 ? 15.258 0.964 6.150 1.00 47.28 78 LYS F CA 1
ATOM 6982 C C . LYS F 1 86 ? 14.632 1.955 5.162 1.00 47.06 78 LYS F C 1
ATOM 6983 O O . LYS F 1 86 ? 14.278 3.080 5.536 1.00 46.35 78 LYS F O 1
ATOM 6989 N N . CYS F 1 87 ? 14.541 1.563 3.898 1.00 46.85 79 CYS F N 1
ATOM 6990 C CA . CYS F 1 87 ? 13.932 2.426 2.904 1.00 46.59 79 CYS F CA 1
ATOM 6991 C C . CYS F 1 87 ? 14.688 3.712 2.715 1.00 44.28 79 CYS F C 1
ATOM 6992 O O . CYS F 1 87 ? 14.082 4.767 2.662 1.00 44.69 79 CYS F O 1
ATOM 6995 N N . SER F 1 88 ? 16.002 3.623 2.574 1.00 43.43 80 SER F N 1
ATOM 6996 C CA . SER F 1 88 ? 16.820 4.809 2.420 1.00 42.00 80 SER F CA 1
ATOM 6997 C C . SER F 1 88 ? 17.320 5.070 1.015 1.00 41.22 80 SER F C 1
ATOM 6998 O O . SER F 1 88 ? 17.750 6.174 0.738 1.00 42.68 80 SER F O 1
ATOM 7001 N N . VAL F 1 89 ? 17.289 4.079 0.129 1.00 39.29 81 VAL F N 1
ATOM 7002 C CA . VAL F 1 89 ? 17.761 4.307 -1.238 1.00 39.01 81 VAL F CA 1
ATOM 7003 C C . VAL F 1 89 ? 16.619 4.453 -2.256 1.00 38.50 81 VAL F C 1
ATOM 7004 O O . VAL F 1 89 ? 15.761 3.590 -2.373 1.00 38.56 81 VAL F O 1
ATOM 7008 N N . GLN F 1 90 ? 16.616 5.558 -2.996 1.00 37.61 82 GLN F N 1
ATOM 7009 C CA . GLN F 1 90 ? 15.549 5.820 -3.960 1.00 35.84 82 GLN F CA 1
ATOM 7010 C C . GLN F 1 90 ? 15.860 5.487 -5.414 1.00 34.10 82 GLN F C 1
ATOM 7011 O O . GLN F 1 90 ? 14.954 5.218 -6.201 1.00 33.28 82 GLN F O 1
ATOM 7017 N N . LYS F 1 91 ? 17.138 5.542 -5.774 1.00 32.64 83 LYS F N 1
ATOM 7018 C CA . LYS F 1 91 ? 17.567 5.220 -7.123 1.00 30.65 83 LYS F CA 1
ATOM 7019 C C . LYS F 1 91 ? 18.936 4.553 -7.086 1.00 30.10 83 LYS F C 1
ATOM 7020 O O . LYS F 1 91 ? 19.772 4.843 -6.209 1.00 30.03 83 LYS F O 1
ATOM 7026 N N . LEU F 1 92 ? 19.157 3.652 -8.045 1.00 28.07 84 LEU F N 1
ATOM 7027 C CA . LEU F 1 92 ? 20.439 2.960 -8.189 1.00 26.34 84 LEU F CA 1
ATOM 7028 C C . LEU F 1 92 ? 20.732 3.203 -9.654 1.00 25.02 84 LEU F C 1
ATOM 7029 O O . LEU F 1 92 ? 19.892 2.914 -10.494 1.00 25.50 84 LEU F O 1
ATOM 7034 N N . VAL F 1 93 ? 21.898 3.764 -9.962 1.00 23.91 85 VAL F N 1
ATOM 7035 C CA . VAL F 1 93 ? 22.247 4.044 -11.353 1.00 24.21 85 VAL F CA 1
ATOM 7036 C C . VAL F 1 93 ? 23.601 3.480 -11.778 1.00 22.94 85 VAL F C 1
ATOM 7037 O O . VAL F 1 93 ? 24.601 3.602 -11.064 1.00 24.48 85 VAL F O 1
ATOM 7041 N N . VAL F 1 94 ? 23.615 2.852 -12.950 1.00 21.35 86 VAL F N 1
ATOM 7042 C CA . VAL F 1 94 ? 24.848 2.313 -13.503 1.00 20.61 86 VAL F CA 1
ATOM 7043 C C . VAL F 1 94 ? 25.210 3.267 -14.616 1.00 20.58 86 VAL F C 1
ATOM 7044 O O . VAL F 1 94 ? 24.512 3.324 -15.622 1.00 19.88 86 VAL F O 1
ATOM 7048 N N . VAL F 1 95 ? 26.298 4.012 -14.428 1.00 21.23 87 VAL F N 1
ATOM 7049 C CA . VAL F 1 95 ? 26.746 5.006 -15.389 1.00 22.02 87 VAL F CA 1
ATOM 7050 C C . VAL F 1 95 ? 27.821 4.438 -16.290 1.00 23.01 87 VAL F C 1
ATOM 7051 O O . VAL F 1 95 ? 28.839 3.977 -15.817 1.00 25.72 87 VAL F O 1
ATOM 7055 N N . ILE F 1 96 ? 27.624 4.470 -17.591 1.00 23.89 88 ILE F N 1
ATOM 7056 C CA . ILE F 1 96 ? 28.640 3.932 -18.474 1.00 25.98 88 ILE F CA 1
ATOM 7057 C C . ILE F 1 96 ? 29.282 5.027 -19.294 1.00 29.73 88 ILE F C 1
ATOM 7058 O O . ILE F 1 96 ? 28.584 5.721 -20.026 1.00 32.01 88 ILE F O 1
ATOM 7063 N N . SER F 1 97 ? 30.601 5.192 -19.188 1.00 32.70 89 SER F N 1
ATOM 7064 C CA . SER F 1 97 ? 31.283 6.235 -19.957 1.00 35.02 89 SER F CA 1
ATOM 7065 C C . SER F 1 97 ? 32.546 5.810 -20.652 1.00 36.96 89 SER F C 1
ATOM 7066 O O . SER F 1 97 ? 33.080 4.734 -20.397 1.00 36.83 89 SER F O 1
ATOM 7069 N N . ASN F 1 98 ? 33.009 6.691 -21.535 1.00 39.76 90 ASN F N 1
ATOM 7070 C CA . ASN F 1 98 ? 34.233 6.492 -22.308 1.00 41.39 90 ASN F CA 1
ATOM 7071 C C . ASN F 1 98 ? 35.389 6.461 -21.317 1.00 42.74 90 ASN F C 1
ATOM 7072 O O . ASN F 1 98 ? 35.565 7.411 -20.553 1.00 42.71 90 ASN F O 1
ATOM 7077 N N . ILE F 1 99 ? 36.170 5.379 -21.335 1.00 44.58 91 ILE F N 1
ATOM 7078 C CA . ILE F 1 99 ? 37.300 5.203 -20.408 1.00 46.95 91 ILE F CA 1
ATOM 7079 C C . ILE F 1 99 ? 38.400 6.279 -20.515 1.00 49.32 91 ILE F C 1
ATOM 7080 O O . ILE F 1 99 ? 39.120 6.520 -19.550 1.00 47.53 91 ILE F O 1
ATOM 7085 N N . GLU F 1 100 ? 38.520 6.919 -21.683 1.00 53.48 92 GLU F N 1
ATOM 7086 C CA . GLU F 1 100 ? 39.504 7.988 -21.908 1.00 56.12 92 GLU F CA 1
ATOM 7087 C C . GLU F 1 100 ? 38.896 9.383 -21.687 1.00 54.76 92 GLU F C 1
ATOM 7088 O O . GLU F 1 100 ? 39.280 10.101 -20.760 1.00 54.14 92 GLU F O 1
ATOM 7094 N N . SER F 1 101 ? 37.938 9.758 -22.532 1.00 52.55 93 SER F N 1
ATOM 7095 C CA . SER F 1 101 ? 37.293 11.064 -22.429 1.00 50.68 93 SER F CA 1
ATOM 7096 C C . SER F 1 101 ? 36.546 11.285 -21.109 1.00 48.12 93 SER F C 1
ATOM 7097 O O . SER F 1 101 ? 36.779 12.270 -20.407 1.00 48.71 93 SER F O 1
ATOM 7100 N N . GLY F 1 102 ? 35.659 10.365 -20.766 1.00 45.02 94 GLY F N 1
ATOM 7101 C CA . GLY F 1 102 ? 34.918 10.511 -19.538 1.00 40.65 94 GLY F CA 1
ATOM 7102 C C . GLY F 1 102 ? 33.504 10.831 -19.940 1.00 38.73 94 GLY F C 1
ATOM 7103 O O . GLY F 1 102 ? 32.651 11.014 -19.073 1.00 38.44 94 GLY F O 1
ATOM 7104 N N . GLU F 1 103 ? 33.262 10.892 -21.251 1.00 36.55 95 GLU F N 1
ATOM 7105 C CA . GLU F 1 103 ? 31.936 11.192 -21.776 1.00 35.39 95 GLU F CA 1
ATOM 7106 C C . GLU F 1 103 ? 30.930 10.094 -21.432 1.00 33.78 95 GLU F C 1
ATOM 7107 O O . GLU F 1 103 ? 31.143 8.917 -21.742 1.00 34.71 95 GLU F O 1
ATOM 7113 N N . VAL F 1 104 ? 29.842 10.475 -20.765 1.00 29.91 96 VAL F N 1
ATOM 7114 C CA . VAL F 1 104 ? 28.813 9.494 -20.434 1.00 27.15 96 VAL F CA 1
ATOM 7115 C C . VAL F 1 104 ? 28.083 9.063 -21.724 1.00 25.76 96 VAL F C 1
ATOM 7116 O O . VAL F 1 104 ? 27.632 9.900 -22.512 1.00 26.08 96 VAL F O 1
ATOM 7120 N N . LEU F 1 105 ? 27.962 7.759 -21.931 1.00 24.46 97 LEU F N 1
ATOM 7121 C CA . LEU F 1 105 ? 27.342 7.268 -23.141 1.00 23.93 97 LEU F CA 1
ATOM 7122 C C . LEU F 1 105 ? 26.065 6.510 -22.938 1.00 24.41 97 LEU F C 1
ATOM 7123 O O . LEU F 1 105 ? 25.236 6.444 -23.837 1.00 25.00 97 LEU F O 1
ATOM 7128 N N . GLU F 1 106 ? 25.908 5.913 -21.768 1.00 24.02 98 GLU F N 1
ATOM 7129 C CA . GLU F 1 106 ? 24.740 5.096 -21.506 1.00 23.08 98 GLU F CA 1
ATOM 7130 C C . GLU F 1 106 ? 24.502 5.154 -20.004 1.00 23.44 98 GLU F C 1
ATOM 7131 O O . GLU F 1 106 ? 25.443 5.180 -19.220 1.00 22.40 98 GLU F O 1
ATOM 7137 N N . ARG F 1 107 ? 23.240 5.155 -19.597 1.00 23.01 99 ARG F N 1
ATOM 7138 C CA . ARG F 1 107 ? 22.923 5.273 -18.190 1.00 22.66 99 ARG F CA 1
ATOM 7139 C C . ARG F 1 107 ? 21.699 4.457 -17.791 1.00 23.50 99 ARG F C 1
ATOM 7140 O O . ARG F 1 107 ? 20.570 4.771 -18.184 1.00 23.67 99 ARG F O 1
ATOM 7148 N N . TRP F 1 108 ? 21.923 3.408 -17.000 1.00 22.63 100 TRP F N 1
ATOM 7149 C CA . TRP F 1 108 ? 20.826 2.554 -16.572 1.00 22.06 100 TRP F CA 1
ATOM 7150 C C . TRP F 1 108 ? 20.306 3.013 -15.220 1.00 22.97 100 TRP F C 1
ATOM 7151 O O . TRP F 1 108 ? 21.042 3.032 -14.237 1.00 23.58 100 TRP F O 1
ATOM 7162 N N . GLN F 1 109 ? 19.032 3.396 -15.178 1.00 23.85 101 GLN F N 1
ATOM 7163 C CA . GLN F 1 109 ? 18.428 3.879 -13.939 1.00 25.30 101 GLN F CA 1
ATOM 7164 C C . GLN F 1 109 ? 17.382 2.955 -13.333 1.00 24.90 101 GLN F C 1
ATOM 7165 O O . GLN F 1 109 ? 16.519 2.409 -14.016 1.00 25.52 101 GLN F O 1
ATOM 7171 N N . PHE F 1 110 ? 17.472 2.799 -12.024 1.00 26.41 102 PHE F N 1
ATOM 7172 C CA . PHE F 1 110 ? 16.568 1.948 -11.288 1.00 27.48 102 PHE F CA 1
ATOM 7173 C C . PHE F 1 110 ? 15.945 2.772 -10.184 1.00 28.17 102 PHE F C 1
ATOM 7174 O O . PHE F 1 110 ? 16.635 3.234 -9.282 1.00 27.58 102 PHE F O 1
ATOM 7182 N N . ASP F 1 111 ? 14.638 2.977 -10.284 1.00 30.07 103 ASP F N 1
ATOM 7183 C CA . ASP F 1 111 ? 13.885 3.744 -9.305 1.00 31.24 103 ASP F CA 1
ATOM 7184 C C . ASP F 1 111 ? 13.274 2.774 -8.336 1.00 31.51 103 ASP F C 1
ATOM 7185 O O . ASP F 1 111 ? 12.549 1.865 -8.736 1.00 31.57 103 ASP F O 1
ATOM 7190 N N . ILE F 1 112 ? 13.543 2.962 -7.055 1.00 32.30 104 ILE F N 1
ATOM 7191 C CA . ILE F 1 112 ? 12.984 2.056 -6.066 1.00 33.38 104 ILE F CA 1
ATOM 7192 C C . ILE F 1 112 ? 11.850 2.699 -5.281 1.00 35.52 104 ILE F C 1
ATOM 7193 O O . ILE F 1 112 ? 11.914 3.863 -4.906 1.00 35.94 104 ILE F O 1
ATOM 7198 N N . GLU F 1 113 ? 10.804 1.922 -5.059 1.00 39.36 105 GLU F N 1
ATOM 7199 C CA . GLU F 1 113 ? 9.624 2.357 -4.325 1.00 42.99 105 GLU F CA 1
ATOM 7200 C C . GLU F 1 113 ? 9.558 1.391 -3.122 1.00 43.33 105 GLU F C 1
ATOM 7201 O O . GLU F 1 113 ? 9.668 0.175 -3.279 1.00 42.71 105 GLU F O 1
ATOM 7207 N N . CYS F 1 114 ? 9.451 1.912 -1.912 1.00 45.12 106 CYS F N 1
ATOM 7208 C CA . CYS F 1 114 ? 9.376 1.028 -0.754 1.00 47.11 106 CYS F CA 1
ATOM 7209 C C . CYS F 1 114 ? 8.097 1.395 0.056 1.00 45.70 106 CYS F C 1
ATOM 7210 O O . CYS F 1 114 ? 7.630 2.530 0.018 1.00 44.16 106 CYS F O 1
ATOM 7213 N N . ASP F 1 115 ? 7.500 0.441 0.758 1.00 45.75 107 ASP F N 1
ATOM 7214 C CA . ASP F 1 115 ? 6.323 0.751 1.572 1.00 47.21 107 ASP F CA 1
ATOM 7215 C C . ASP F 1 115 ? 6.797 1.039 3.012 1.00 49.18 107 ASP F C 1
ATOM 7216 O O . ASP F 1 115 ? 7.220 0.127 3.735 1.00 49.48 107 ASP F O 1
ATOM 7221 N N . LYS F 1 116 ? 6.719 2.305 3.416 1.00 51.10 108 LYS F N 1
ATOM 7222 C CA . LYS F 1 116 ? 7.142 2.755 4.742 1.00 52.67 108 LYS F CA 1
ATOM 7223 C C . LYS F 1 116 ? 6.487 1.997 5.901 1.00 52.75 108 LYS F C 1
ATOM 7224 O O . LYS F 1 116 ? 7.088 1.806 6.961 1.00 53.08 108 LYS F O 1
ATOM 7230 N N . THR F 1 117 ? 5.251 1.568 5.692 1.00 51.34 109 THR F N 1
ATOM 7231 C CA . THR F 1 117 ? 4.496 0.862 6.716 1.00 50.76 109 THR F CA 1
ATOM 7232 C C . THR F 1 117 ? 4.770 -0.652 6.857 1.00 50.60 109 THR F C 1
ATOM 7233 O O . THR F 1 117 ? 4.377 -1.276 7.851 1.00 49.80 109 THR F O 1
ATOM 7237 N N . ALA F 1 118 ? 5.453 -1.243 5.882 1.00 51.10 110 ALA F N 1
ATOM 7238 C CA . ALA F 1 118 ? 5.740 -2.677 5.937 1.00 51.56 110 ALA F CA 1
ATOM 7239 C C . ALA F 1 118 ? 6.373 -3.153 7.240 1.00 52.02 110 ALA F C 1
ATOM 7240 O O . ALA F 1 118 ? 6.160 -4.284 7.659 1.00 52.16 110 ALA F O 1
ATOM 7242 N N . LYS F 1 119 ? 7.161 -2.302 7.877 1.00 54.53 111 LYS F N 1
ATOM 7243 C CA . LYS F 1 119 ? 7.834 -2.690 9.111 1.00 56.31 111 LYS F CA 1
ATOM 7244 C C . LYS F 1 119 ? 6.860 -2.982 10.232 1.00 56.96 111 LYS F C 1
ATOM 7245 O O . LYS F 1 119 ? 7.222 -3.606 11.224 1.00 56.60 111 LYS F O 1
ATOM 7251 N N . ASP F 1 120 ? 5.620 -2.539 10.061 1.00 58.96 112 ASP F N 1
ATOM 7252 C CA . ASP F 1 120 ? 4.600 -2.744 11.078 1.00 61.42 112 ASP F CA 1
ATOM 7253 C C . ASP F 1 120 ? 3.484 -3.700 10.642 1.00 61.06 112 ASP F C 1
ATOM 7254 O O . ASP F 1 120 ? 2.310 -3.495 10.962 1.00 61.78 112 ASP F O 1
ATOM 7259 N N . ASP F 1 121 ? 3.862 -4.759 9.936 1.00 59.65 113 ASP F N 1
ATOM 7260 C CA . ASP F 1 121 ? 2.890 -5.734 9.458 1.00 57.95 113 ASP F CA 1
ATOM 7261 C C . ASP F 1 121 ? 2.582 -6.817 10.496 1.00 56.61 113 ASP F C 1
ATOM 7262 O O . ASP F 1 121 ? 3.453 -7.268 11.233 1.00 55.52 113 ASP F O 1
ATOM 7267 N N . SER F 1 122 ? 1.328 -7.237 10.547 1.00 56.62 114 SER F N 1
ATOM 7268 C CA . SER F 1 122 ? 0.943 -8.277 11.488 1.00 55.45 114 SER F CA 1
ATOM 7269 C C . SER F 1 122 ? 1.313 -9.644 10.939 1.00 53.06 114 SER F C 1
ATOM 7270 O O . SER F 1 122 ? 1.374 -10.629 11.672 1.00 53.45 114 SER F O 1
ATOM 7273 N N . ALA F 1 123 ? 1.558 -9.691 9.639 1.00 49.25 115 ALA F N 1
ATOM 7274 C CA . ALA F 1 123 ? 1.897 -10.935 8.988 1.00 45.69 115 ALA F CA 1
ATOM 7275 C C . ALA F 1 123 ? 2.495 -10.683 7.630 1.00 43.93 115 ALA F C 1
ATOM 7276 O O . ALA F 1 123 ? 2.309 -9.626 7.033 1.00 44.93 115 ALA F O 1
ATOM 7278 N N . PRO F 1 124 ? 3.223 -11.673 7.125 1.00 42.19 116 PRO F N 1
ATOM 7279 C CA . PRO F 1 124 ? 3.895 -11.673 5.830 1.00 38.51 116 PRO F CA 1
ATOM 7280 C C . PRO F 1 124 ? 2.889 -11.512 4.702 1.00 36.17 116 PRO F C 1
ATOM 7281 O O . PRO F 1 124 ? 1.783 -12.048 4.755 1.00 37.98 116 PRO F O 1
ATOM 7285 N N . ARG F 1 125 ? 3.292 -10.786 3.669 1.00 33.73 117 ARG F N 1
ATOM 7286 C CA . ARG F 1 125 ? 2.412 -10.515 2.547 1.00 30.55 117 ARG F CA 1
ATOM 7287 C C . ARG F 1 125 ? 2.304 -11.673 1.611 1.00 29.95 117 ARG F C 1
ATOM 7288 O O . ARG F 1 125 ? 3.263 -12.407 1.381 1.00 27.90 117 ARG F O 1
ATOM 7296 N N . GLU F 1 126 ? 1.111 -11.809 1.061 1.00 31.39 118 GLU F N 1
ATOM 7297 C CA . GLU F 1 126 ? 0.783 -12.913 0.189 1.00 32.47 118 GLU F CA 1
ATOM 7298 C C . GLU F 1 126 ? 1.263 -12.950 -1.244 1.00 29.95 118 GLU F C 1
ATOM 7299 O O . GLU F 1 126 ? 0.470 -12.723 -2.164 1.00 29.90 118 GLU F O 1
ATOM 7305 N N . LYS F 1 127 ? 2.551 -13.258 -1.423 1.00 27.63 119 LYS F N 1
ATOM 7306 C CA . LYS F 1 127 ? 3.162 -13.423 -2.748 1.00 25.49 119 LYS F CA 1
ATOM 7307 C C . LYS F 1 127 ? 4.222 -14.524 -2.745 1.00 25.47 119 LYS F C 1
ATOM 7308 O O . LYS F 1 127 ? 5.114 -14.564 -1.892 1.00 25.30 119 LYS F O 1
ATOM 7314 N N . SER F 1 128 ? 4.146 -15.413 -3.725 1.00 24.48 120 SER F N 1
ATOM 7315 C CA . SER F 1 128 ? 5.091 -16.516 -3.767 1.00 23.52 120 SER F CA 1
ATOM 7316 C C . SER F 1 128 ? 6.428 -16.131 -4.337 1.00 21.92 120 SER F C 1
ATOM 7317 O O . SER F 1 128 ? 6.514 -15.301 -5.219 1.00 21.35 120 SER F O 1
ATOM 7320 N N . GLN F 1 129 ? 7.476 -16.743 -3.818 1.00 21.96 121 GLN F N 1
ATOM 7321 C CA . GLN F 1 129 ? 8.808 -16.474 -4.315 1.00 22.28 121 GLN F CA 1
ATOM 7322 C C . GLN F 1 129 ? 8.805 -16.577 -5.840 1.00 21.79 121 GLN F C 1
ATOM 7323 O O . GLN F 1 129 ? 9.346 -15.742 -6.555 1.00 23.00 121 GLN F O 1
ATOM 7329 N N . LYS F 1 130 ? 8.174 -17.624 -6.328 1.00 20.56 122 LYS F N 1
ATOM 7330 C CA . LYS F 1 130 ? 8.124 -17.879 -7.750 1.00 20.37 122 LYS F CA 1
ATOM 7331 C C . LYS F 1 130 ? 7.430 -16.746 -8.514 1.00 20.00 122 LYS F C 1
ATOM 7332 O O . LYS F 1 130 ? 7.865 -16.350 -9.586 1.00 18.69 122 LYS F O 1
ATOM 7338 N N . ALA F 1 131 ? 6.353 -16.213 -7.967 1.00 19.53 123 ALA F N 1
ATOM 7339 C CA . ALA F 1 131 ? 5.658 -15.137 -8.649 1.00 20.25 123 ALA F CA 1
ATOM 7340 C C . ALA F 1 131 ? 6.595 -13.923 -8.863 1.00 21.22 123 ALA F C 1
ATOM 7341 O O . ALA F 1 131 ? 6.586 -13.281 -9.916 1.00 20.43 123 ALA F O 1
ATOM 7343 N N . ILE F 1 132 ? 7.399 -13.623 -7.847 1.00 21.02 124 ILE F N 1
ATOM 7344 C CA . ILE F 1 132 ? 8.329 -12.522 -7.890 1.00 21.10 124 ILE F CA 1
ATOM 7345 C C . ILE F 1 132 ? 9.423 -12.796 -8.906 1.00 22.55 124 ILE F C 1
ATOM 7346 O O . ILE F 1 132 ? 9.796 -11.920 -9.682 1.00 21.54 124 ILE F O 1
ATOM 7351 N N . GLN F 1 133 ? 9.928 -14.022 -8.923 1.00 24.32 125 GLN F N 1
ATOM 7352 C CA . GLN F 1 133 ? 10.954 -14.387 -9.893 1.00 25.33 125 GLN F CA 1
ATOM 7353 C C . GLN F 1 133 ? 10.464 -14.253 -11.321 1.00 25.00 125 GLN F C 1
ATOM 7354 O O . GLN F 1 133 ? 11.194 -13.783 -12.184 1.00 24.77 125 GLN F O 1
ATOM 7360 N N . ASP F 1 134 ? 9.228 -14.658 -11.580 1.00 25.83 126 ASP F N 1
ATOM 7361 C CA . ASP F 1 134 ? 8.708 -14.541 -12.926 1.00 25.97 126 ASP F CA 1
ATOM 7362 C C . ASP F 1 134 ? 8.697 -13.097 -13.388 1.00 25.99 126 ASP F C 1
ATOM 7363 O O . ASP F 1 134 ? 8.989 -12.821 -14.552 1.00 26.66 126 ASP F O 1
ATOM 7368 N N . GLU F 1 135 ? 8.397 -12.166 -12.483 1.00 24.30 127 GLU F N 1
ATOM 7369 C CA . GLU F 1 135 ? 8.400 -10.758 -12.848 1.00 21.66 127 GLU F CA 1
ATOM 7370 C C . GLU F 1 135 ? 9.850 -10.348 -13.156 1.00 20.18 127 GLU F C 1
ATOM 7371 O O . GLU F 1 135 ? 10.132 -9.744 -14.188 1.00 20.27 127 GLU F O 1
ATOM 7377 N N . ILE F 1 136 ? 10.774 -10.715 -12.280 1.00 18.02 128 ILE F N 1
ATOM 7378 C CA . ILE F 1 136 ? 12.169 -10.394 -12.495 1.00 16.70 128 ILE F CA 1
ATOM 7379 C C . ILE F 1 136 ? 12.732 -10.954 -13.823 1.00 17.87 128 ILE F C 1
ATOM 7380 O O . ILE F 1 136 ? 13.517 -10.284 -14.521 1.00 15.81 128 ILE F O 1
ATOM 7385 N N . ARG F 1 137 ? 12.344 -12.182 -14.161 1.00 19.60 129 ARG F N 1
ATOM 7386 C CA . ARG F 1 137 ? 12.818 -12.826 -15.378 1.00 21.45 129 ARG F CA 1
ATOM 7387 C C . ARG F 1 137 ? 12.278 -12.074 -16.580 1.00 22.57 129 ARG F C 1
ATOM 7388 O O . ARG F 1 137 ? 12.880 -12.036 -17.660 1.00 21.23 129 ARG F O 1
ATOM 7396 N N . SER F 1 138 ? 11.125 -11.464 -16.372 1.00 22.94 130 SER F N 1
ATOM 7397 C CA . SER F 1 138 ? 10.483 -10.702 -17.407 1.00 23.12 130 SER F CA 1
ATOM 7398 C C . SER F 1 138 ? 11.325 -9.448 -17.736 1.00 22.53 130 SER F C 1
ATOM 7399 O O . SER F 1 138 ? 11.457 -9.052 -18.903 1.00 22.07 130 SER F O 1
ATOM 7402 N N . VAL F 1 139 ? 11.904 -8.839 -16.703 1.00 20.78 131 VAL F N 1
ATOM 7403 C CA . VAL F 1 139 ? 12.750 -7.654 -16.866 1.00 20.17 131 VAL F CA 1
ATOM 7404 C C . VAL F 1 139 ? 14.080 -8.049 -17.533 1.00 21.24 131 VAL F C 1
ATOM 7405 O O . VAL F 1 139 ? 14.516 -7.425 -18.520 1.00 22.33 131 VAL F O 1
ATOM 7409 N N . ILE F 1 140 ? 14.736 -9.077 -16.997 1.00 20.82 132 ILE F N 1
ATOM 7410 C CA . ILE F 1 140 ? 16.002 -9.509 -17.569 1.00 20.62 132 ILE F CA 1
ATOM 7411 C C . ILE F 1 140 ? 15.911 -9.872 -19.052 1.00 20.67 132 ILE F C 1
ATOM 7412 O O . ILE F 1 140 ? 16.839 -9.617 -19.815 1.00 20.22 132 ILE F O 1
ATOM 7417 N N . ARG F 1 141 ? 14.798 -10.442 -19.481 1.00 19.88 133 ARG F N 1
ATOM 7418 C CA . ARG F 1 141 ? 14.725 -10.772 -20.892 1.00 21.11 133 ARG F CA 1
ATOM 7419 C C . ARG F 1 141 ? 14.637 -9.515 -21.724 1.00 20.49 133 ARG F C 1
ATOM 7420 O O . ARG F 1 141 ? 15.218 -9.413 -22.815 1.00 20.80 133 ARG F O 1
ATOM 7428 N N . GLN F 1 142 ? 13.913 -8.543 -21.194 1.00 19.93 134 GLN F N 1
ATOM 7429 C CA . GLN F 1 142 ? 13.719 -7.296 -21.916 1.00 20.59 134 GLN F CA 1
ATOM 7430 C C . GLN F 1 142 ? 15.061 -6.603 -22.059 1.00 21.31 134 GLN F C 1
ATOM 7431 O O . GLN F 1 142 ? 15.435 -6.154 -23.148 1.00 19.50 134 GLN F O 1
ATOM 7437 N N . ILE F 1 143 ? 15.791 -6.549 -20.947 1.00 21.69 135 ILE F N 1
ATOM 7438 C CA . ILE F 1 143 ? 17.109 -5.941 -20.933 1.00 19.65 135 ILE F CA 1
ATOM 7439 C C . ILE F 1 143 ? 17.926 -6.596 -22.042 1.00 18.45 135 ILE F C 1
ATOM 7440 O O . ILE F 1 143 ? 18.610 -5.910 -22.771 1.00 18.30 135 ILE F O 1
ATOM 7445 N N . THR F 1 144 ? 17.796 -7.908 -22.206 1.00 17.39 136 THR F N 1
ATOM 7446 C CA . THR F 1 144 ? 18.530 -8.620 -23.248 1.00 18.25 136 THR F CA 1
ATOM 7447 C C . THR F 1 144 ? 18.153 -8.163 -24.636 1.00 18.74 136 THR F C 1
ATOM 7448 O O . THR F 1 144 ? 19.009 -7.820 -25.442 1.00 17.92 136 THR F O 1
ATOM 7452 N N . ALA F 1 145 ? 16.860 -8.186 -24.912 1.00 19.70 137 ALA F N 1
ATOM 7453 C CA . ALA F 1 145 ? 16.324 -7.783 -26.207 1.00 21.15 137 ALA F CA 1
ATOM 7454 C C . ALA F 1 145 ? 16.739 -6.373 -26.649 1.00 20.99 137 ALA F C 1
ATOM 7455 O O . ALA F 1 145 ? 16.612 -5.977 -27.805 1.00 21.07 137 ALA F O 1
ATOM 7457 N N . THR F 1 146 ? 17.252 -5.627 -25.697 1.00 21.88 138 THR F N 1
ATOM 7458 C CA . THR F 1 146 ? 17.664 -4.261 -25.883 1.00 22.39 138 THR F CA 1
ATOM 7459 C C . THR F 1 146 ? 18.800 -4.115 -26.901 1.00 23.42 138 THR F C 1
ATOM 7460 O O . THR F 1 146 ? 18.984 -3.076 -27.556 1.00 21.81 138 THR F O 1
ATOM 7464 N N . VAL F 1 147 ? 19.544 -5.194 -27.051 1.00 25.43 139 VAL F N 1
ATOM 7465 C CA . VAL F 1 147 ? 20.685 -5.194 -27.925 1.00 27.79 139 VAL F CA 1
ATOM 7466 C C . VAL F 1 147 ? 20.463 -4.574 -29.290 1.00 27.21 139 VAL F C 1
ATOM 7467 O O . VAL F 1 147 ? 21.254 -3.740 -29.718 1.00 28.08 139 VAL F O 1
ATOM 7471 N N . THR F 1 148 ? 19.388 -4.949 -29.967 1.00 26.24 140 THR F N 1
ATOM 7472 C CA . THR F 1 148 ? 19.161 -4.448 -31.310 1.00 25.86 140 THR F CA 1
ATOM 7473 C C . THR F 1 148 ? 19.116 -2.933 -31.503 1.00 26.78 140 THR F C 1
ATOM 7474 O O . THR F 1 148 ? 19.734 -2.396 -32.430 1.00 28.78 140 THR F O 1
ATOM 7478 N N . PHE F 1 149 ? 18.397 -2.221 -30.653 1.00 25.61 141 PHE F N 1
ATOM 7479 C CA . PHE F 1 149 ? 18.326 -0.802 -30.896 1.00 22.87 141 PHE F CA 1
ATOM 7480 C C . PHE F 1 149 ? 19.330 0.057 -30.142 1.00 23.29 141 PHE F C 1
ATOM 7481 O O . PHE F 1 149 ? 19.630 1.163 -30.566 1.00 26.21 141 PHE F O 1
ATOM 7489 N N . LEU F 1 150 ? 19.868 -0.407 -29.028 1.00 23.61 142 LEU F N 1
ATOM 7490 C CA . LEU F 1 150 ? 20.844 0.447 -28.354 1.00 22.41 142 LEU F CA 1
ATOM 7491 C C . LEU F 1 150 ? 22.077 0.687 -29.252 1.00 22.65 142 LEU F C 1
ATOM 7492 O O . LEU F 1 150 ? 22.487 -0.166 -30.033 1.00 21.85 142 LEU F O 1
ATOM 7497 N N . PRO F 1 151 ? 22.677 1.868 -29.158 1.00 24.32 143 PRO F N 1
ATOM 7498 C CA . PRO F 1 151 ? 23.858 2.187 -29.960 1.00 23.80 143 PRO F CA 1
ATOM 7499 C C . PRO F 1 151 ? 25.027 1.322 -29.526 1.00 25.21 143 PRO F C 1
ATOM 7500 O O . PRO F 1 151 ? 25.248 1.162 -28.335 1.00 26.99 143 PRO F O 1
ATOM 7504 N N . LEU F 1 152 ? 25.793 0.801 -30.472 1.00 26.66 144 LEU F N 1
ATOM 7505 C CA . LEU F 1 152 ? 26.957 -0.013 -30.161 1.00 28.97 144 LEU F CA 1
ATOM 7506 C C . LEU F 1 152 ? 27.990 0.797 -29.382 1.00 31.75 144 LEU F C 1
ATOM 7507 O O . LEU F 1 152 ? 28.231 1.946 -29.709 1.00 32.28 144 LEU F O 1
ATOM 7512 N N . LEU F 1 153 ? 28.614 0.208 -28.368 1.00 35.33 145 LEU F N 1
ATOM 7513 C CA . LEU F 1 153 ? 29.607 0.938 -27.591 1.00 37.73 145 LEU F CA 1
ATOM 7514 C C . LEU F 1 153 ? 30.991 0.607 -28.141 1.00 40.29 145 LEU F C 1
ATOM 7515 O O . LEU F 1 153 ? 31.716 -0.210 -27.569 1.00 40.84 145 LEU F O 1
ATOM 7520 N N . GLU F 1 154 ? 31.327 1.259 -29.257 1.00 43.55 146 GLU F N 1
ATOM 7521 C CA . GLU F 1 154 ? 32.577 1.070 -30.008 1.00 46.04 146 GLU F CA 1
ATOM 7522 C C . GLU F 1 154 ? 33.862 1.278 -29.210 1.00 43.64 146 GLU F C 1
ATOM 7523 O O . GLU F 1 154 ? 34.826 0.534 -29.368 1.00 44.18 146 GLU F O 1
ATOM 7529 N N . VAL F 1 155 ? 33.868 2.290 -28.355 1.00 40.91 147 VAL F N 1
ATOM 7530 C CA . VAL F 1 155 ? 35.020 2.574 -27.502 1.00 38.54 147 VAL F CA 1
ATOM 7531 C C . VAL F 1 155 ? 35.094 1.722 -26.200 1.00 37.09 147 VAL F C 1
ATOM 7532 O O . VAL F 1 155 ? 34.186 0.972 -25.848 1.00 37.00 147 VAL F O 1
ATOM 7536 N N . SER F 1 156 ? 36.197 1.858 -25.482 1.00 36.46 148 SER F N 1
ATOM 7537 C CA . SER F 1 156 ? 36.385 1.132 -24.240 1.00 35.98 148 SER F CA 1
ATOM 7538 C C . SER F 1 156 ? 35.703 1.909 -23.172 1.00 35.78 148 SER F C 1
ATOM 7539 O O . SER F 1 156 ? 35.974 3.094 -23.000 1.00 37.02 148 SER F O 1
ATOM 7542 N N . CYS F 1 157 ? 34.834 1.246 -22.428 1.00 35.40 149 CYS F N 1
ATOM 7543 C CA . CYS F 1 157 ? 34.127 1.942 -21.378 1.00 35.05 149 CYS F CA 1
ATOM 7544 C C . CYS F 1 157 ? 34.420 1.424 -19.993 1.00 34.49 149 CYS F C 1
ATOM 7545 O O . CYS F 1 157 ? 35.043 0.376 -19.807 1.00 34.74 149 CYS F O 1
ATOM 7548 N N . SER F 1 158 ? 33.951 2.188 -19.020 1.00 33.33 150 SER F N 1
ATOM 7549 C CA . SER F 1 158 ? 34.082 1.830 -17.626 1.00 31.47 150 SER F CA 1
ATOM 7550 C C . SER F 1 158 ? 32.693 2.105 -17.045 1.00 30.79 150 SER F C 1
ATOM 7551 O O . SER F 1 158 ? 31.807 2.579 -17.763 1.00 30.51 150 SER F O 1
ATOM 7554 N N . PHE F 1 159 ? 32.466 1.800 -15.775 1.00 28.92 151 PHE F N 1
ATOM 7555 C CA . PHE F 1 159 ? 31.139 2.058 -15.245 1.00 28.27 151 PHE F CA 1
ATOM 7556 C C . PHE F 1 159 ? 31.255 2.546 -13.843 1.00 29.59 151 PHE F C 1
ATOM 7557 O O . PHE F 1 159 ? 32.299 2.370 -13.212 1.00 29.05 151 PHE F O 1
ATOM 7565 N N . ASP F 1 160 ? 30.172 3.148 -13.359 1.00 31.69 152 ASP F N 1
ATOM 7566 C CA . ASP F 1 160 ? 30.119 3.655 -12.007 1.00 34.61 152 ASP F CA 1
ATOM 7567 C C . ASP F 1 160 ? 28.731 3.405 -11.400 1.00 33.69 152 ASP F C 1
ATOM 7568 O O . ASP F 1 160 ? 27.731 3.378 -12.127 1.00 33.86 152 ASP F O 1
ATOM 7573 N N . LEU F 1 161 ? 28.679 3.211 -10.078 1.00 30.74 153 LEU F N 1
ATOM 7574 C CA . LEU F 1 161 ? 27.415 3.014 -9.366 1.00 30.61 153 LEU F CA 1
ATOM 7575 C C . LEU F 1 161 ? 26.954 4.233 -8.557 1.00 30.49 153 LEU F C 1
ATOM 7576 O O . LEU F 1 161 ? 27.606 4.656 -7.588 1.00 29.09 153 LEU F O 1
ATOM 7581 N N . LEU F 1 162 ? 25.819 4.805 -8.937 1.00 30.99 154 LEU F N 1
ATOM 7582 C CA . LEU F 1 162 ? 25.337 5.950 -8.186 1.00 30.60 154 LEU F CA 1
ATOM 7583 C C . LEU F 1 162 ? 24.132 5.531 -7.397 1.00 30.95 154 LEU F C 1
ATOM 7584 O O . LEU F 1 162 ? 23.300 4.771 -7.876 1.00 31.45 154 LEU F O 1
ATOM 7589 N N . ILE F 1 163 ? 24.058 6.040 -6.180 1.00 31.57 155 ILE F N 1
ATOM 7590 C CA . ILE F 1 163 ? 22.963 5.790 -5.261 1.00 31.93 155 ILE F CA 1
ATOM 7591 C C . ILE F 1 163 ? 22.331 7.155 -5.033 1.00 34.20 155 ILE F C 1
ATOM 7592 O O . ILE F 1 163 ? 23.026 8.158 -5.109 1.00 33.94 155 ILE F O 1
ATOM 7597 N N . TYR F 1 164 ? 21.028 7.202 -4.785 1.00 37.87 156 TYR F N 1
ATOM 7598 C CA . TYR F 1 164 ? 20.329 8.454 -4.535 1.00 40.67 156 TYR F CA 1
ATOM 7599 C C . TYR F 1 164 ? 19.434 8.219 -3.358 1.00 44.42 156 TYR F C 1
ATOM 7600 O O . TYR F 1 164 ? 18.521 7.374 -3.379 1.00 43.52 156 TYR F O 1
ATOM 7609 N N . THR F 1 165 ? 19.705 8.981 -2.311 1.00 49.56 157 THR F N 1
ATOM 7610 C CA . THR F 1 165 ? 18.940 8.820 -1.092 1.00 55.62 157 THR F CA 1
ATOM 7611 C C . THR F 1 165 ? 18.450 10.086 -0.422 1.00 60.72 157 THR F C 1
ATOM 7612 O O . THR F 1 165 ? 18.355 11.141 -1.071 1.00 59.54 157 THR F O 1
ATOM 7616 N N . ASP F 1 166 ? 18.107 9.929 0.873 1.00 67.14 158 ASP F N 1
ATOM 7617 C CA . ASP F 1 166 ? 17.618 11.009 1.759 1.00 72.53 158 ASP F CA 1
ATOM 7618 C C . ASP F 1 166 ? 18.725 11.719 2.575 1.00 74.33 158 ASP F C 1
ATOM 7619 O O . ASP F 1 166 ? 19.502 11.112 3.376 1.00 74.42 158 ASP F O 1
ATOM 7624 N N . LYS F 1 167 ? 18.736 13.036 2.392 1.00 77.30 159 LYS F N 1
ATOM 7625 C CA . LYS F 1 167 ? 19.747 13.864 2.995 1.00 79.72 159 LYS F CA 1
ATOM 7626 C C . LYS F 1 167 ? 20.143 13.692 4.444 1.00 80.21 159 LYS F C 1
ATOM 7627 O O . LYS F 1 167 ? 20.872 14.513 4.997 1.00 79.68 159 LYS F O 1
ATOM 7633 N N . ASP F 1 168 ? 19.696 12.616 5.057 1.00 80.22 160 ASP F N 1
ATOM 7634 C CA . ASP F 1 168 ? 20.104 12.373 6.409 1.00 80.27 160 ASP F CA 1
ATOM 7635 C C . ASP F 1 168 ? 20.630 10.959 6.588 1.00 77.12 160 ASP F C 1
ATOM 7636 O O . ASP F 1 168 ? 20.368 10.298 7.589 1.00 76.94 160 ASP F O 1
ATOM 7641 N N . LEU F 1 169 ? 21.414 10.521 5.614 1.00 72.30 161 LEU F N 1
ATOM 7642 C CA . LEU F 1 169 ? 21.970 9.195 5.638 1.00 67.15 161 LEU F CA 1
ATOM 7643 C C . LEU F 1 169 ? 23.460 9.300 5.891 1.00 64.44 161 LEU F C 1
ATOM 7644 O O . LEU F 1 169 ? 24.162 10.117 5.284 1.00 63.33 161 LEU F O 1
ATOM 7649 N N . VAL F 1 170 ? 23.929 8.497 6.827 1.00 62.32 162 VAL F N 1
ATOM 7650 C CA . VAL F 1 170 ? 25.332 8.469 7.124 1.00 61.47 162 VAL F CA 1
ATOM 7651 C C . VAL F 1 170 ? 25.916 7.396 6.210 1.00 61.11 162 VAL F C 1
ATOM 7652 O O . VAL F 1 170 ? 25.754 6.201 6.465 1.00 61.38 162 VAL F O 1
ATOM 7656 N N . VAL F 1 171 ? 26.571 7.830 5.134 1.00 59.61 163 VAL F N 1
ATOM 7657 C CA . VAL F 1 171 ? 27.168 6.914 4.171 1.00 59.84 163 VAL F CA 1
ATOM 7658 C C . VAL F 1 171 ? 28.620 6.582 4.458 1.00 59.78 163 VAL F C 1
ATOM 7659 O O . VAL F 1 171 ? 29.408 7.453 4.805 1.00 59.38 163 VAL F O 1
ATOM 7663 N N . PRO F 1 172 ? 28.992 5.305 4.291 1.00 59.65 164 PRO F N 1
ATOM 7664 C CA . PRO F 1 172 ? 30.340 4.772 4.511 1.00 62.02 164 PRO F CA 1
ATOM 7665 C C . PRO F 1 172 ? 31.409 5.582 3.788 1.00 62.03 164 PRO F C 1
ATOM 7666 O O . PRO F 1 172 ? 31.096 6.397 2.915 1.00 60.97 164 PRO F O 1
ATOM 7670 N N . GLU F 1 173 ? 32.667 5.361 4.163 1.00 64.03 165 GLU F N 1
ATOM 7671 C CA . GLU F 1 173 ? 33.769 6.073 3.540 1.00 66.68 165 GLU F CA 1
ATOM 7672 C C . GLU F 1 173 ? 33.896 5.765 2.051 1.00 64.49 165 GLU F C 1
ATOM 7673 O O . GLU F 1 173 ? 34.099 6.674 1.256 1.00 62.19 165 GLU F O 1
ATOM 7679 N N . LYS F 1 174 ? 33.774 4.491 1.679 1.00 61.69 166 LYS F N 1
ATOM 7680 C CA . LYS F 1 174 ? 33.894 4.090 0.283 1.00 58.79 166 LYS F CA 1
ATOM 7681 C C . LYS F 1 174 ? 33.001 4.919 -0.653 1.00 55.90 166 LYS F C 1
ATOM 7682 O O . LYS F 1 174 ? 33.379 5.194 -1.793 1.00 55.65 166 LYS F O 1
ATOM 7688 N N . TRP F 1 175 ? 31.840 5.350 -0.155 1.00 52.87 167 TRP F N 1
ATOM 7689 C CA . TRP F 1 175 ? 30.893 6.162 -0.935 1.00 50.35 167 TRP F CA 1
ATOM 7690 C C . TRP F 1 175 ? 31.223 7.653 -0.854 1.00 50.83 167 TRP F C 1
ATOM 7691 O O . TRP F 1 175 ? 31.335 8.211 0.236 1.00 52.44 167 TRP F O 1
ATOM 7702 N N . GLU F 1 176 ? 31.348 8.305 -2.002 1.00 50.06 168 GLU F N 1
ATOM 7703 C CA . GLU F 1 176 ? 31.658 9.731 -2.052 1.00 49.45 168 GLU F CA 1
ATOM 7704 C C . GLU F 1 176 ? 30.528 10.577 -2.653 1.00 47.96 168 GLU F C 1
ATOM 7705 O O . GLU F 1 176 ? 29.735 10.090 -3.444 1.00 46.77 168 GLU F O 1
ATOM 7711 N N . GLU F 1 177 ? 30.441 11.847 -2.278 1.00 48.19 169 GLU F N 1
ATOM 7712 C CA . GLU F 1 177 ? 29.400 12.712 -2.827 1.00 48.62 169 GLU F CA 1
ATOM 7713 C C . GLU F 1 177 ? 29.528 12.849 -4.339 1.00 47.37 169 GLU F C 1
ATOM 7714 O O . GLU F 1 177 ? 30.634 12.882 -4.870 1.00 47.72 169 GLU F O 1
ATOM 7720 N N . SER F 1 178 ? 28.402 12.961 -5.035 1.00 44.97 170 SER F N 1
ATOM 7721 C CA . SER F 1 178 ? 28.438 13.043 -6.488 1.00 42.67 170 SER F CA 1
ATOM 7722 C C . SER F 1 178 ? 27.198 13.737 -7.034 1.00 42.96 170 SER F C 1
ATOM 7723 O O . SER F 1 178 ? 26.398 14.268 -6.265 1.00 43.36 170 SER F O 1
ATOM 7726 N N . GLY F 1 179 ? 27.052 13.709 -8.361 1.00 42.67 171 GLY F N 1
ATOM 7727 C CA . GLY F 1 179 ? 25.917 14.305 -9.047 1.00 41.30 171 GLY F CA 1
ATOM 7728 C C . GLY F 1 179 ? 25.185 13.219 -9.810 1.00 41.50 171 GLY F C 1
ATOM 7729 O O . GLY F 1 179 ? 25.598 12.079 -9.797 1.00 43.12 171 GLY F O 1
ATOM 7730 N N . PRO F 1 180 ? 24.108 13.535 -10.508 1.00 40.63 172 PRO F N 1
ATOM 7731 C CA . PRO F 1 180 ? 23.368 12.515 -11.251 1.00 40.71 172 PRO F CA 1
ATOM 7732 C C . PRO F 1 180 ? 24.098 11.944 -12.447 1.00 39.22 172 PRO F C 1
ATOM 7733 O O . PRO F 1 180 ? 23.813 10.842 -12.898 1.00 39.97 172 PRO F O 1
ATOM 7737 N N . GLN F 1 181 ? 25.028 12.718 -12.968 1.00 37.07 173 GLN F N 1
ATOM 7738 C CA . GLN F 1 181 ? 25.786 12.323 -14.136 1.00 36.36 173 GLN F CA 1
ATOM 7739 C C . GLN F 1 181 ? 24.956 12.005 -15.377 1.00 35.19 173 GLN F C 1
ATOM 7740 O O . GLN F 1 181 ? 25.188 10.995 -16.023 1.00 34.22 173 GLN F O 1
ATOM 7746 N N . PHE F 1 182 ? 24.011 12.882 -15.715 1.00 34.98 174 PHE F N 1
ATOM 7747 C CA . PHE F 1 182 ? 23.163 12.713 -16.894 1.00 34.59 174 PHE F CA 1
ATOM 7748 C C . PHE F 1 182 ? 23.984 12.717 -18.171 1.00 36.51 174 PHE F C 1
ATOM 7749 O O . PHE F 1 182 ? 25.120 13.173 -18.171 1.00 36.99 174 PHE F O 1
ATOM 7757 N N . ILE F 1 183 ? 23.417 12.176 -19.246 1.00 39.69 175 ILE F N 1
ATOM 7758 C CA . ILE F 1 183 ? 24.058 12.181 -20.566 1.00 41.39 175 ILE F CA 1
ATOM 7759 C C . ILE F 1 183 ? 23.615 13.546 -21.082 1.00 44.08 175 ILE F C 1
ATOM 7760 O O . ILE F 1 183 ? 22.420 13.864 -21.076 1.00 44.78 175 ILE F O 1
ATOM 7765 N N . THR F 1 184 ? 24.551 14.364 -21.521 1.00 47.77 176 THR F N 1
ATOM 7766 C CA . THR F 1 184 ? 24.193 15.698 -21.987 1.00 51.87 176 THR F CA 1
ATOM 7767 C C . THR F 1 184 ? 23.058 15.768 -23.030 1.00 53.73 176 THR F C 1
ATOM 7768 O O . THR F 1 184 ? 22.251 16.710 -23.035 1.00 53.58 176 THR F O 1
ATOM 7772 N N . ASN F 1 185 ? 22.979 14.766 -23.898 1.00 53.83 177 ASN F N 1
ATOM 7773 C CA . ASN F 1 185 ? 21.954 14.773 -24.935 1.00 53.68 177 ASN F CA 1
ATOM 7774 C C . ASN F 1 185 ? 21.452 13.363 -25.267 1.00 51.61 177 ASN F C 1
ATOM 7775 O O . ASN F 1 185 ? 22.117 12.603 -25.972 1.00 51.23 177 ASN F O 1
ATOM 7780 N N . SER F 1 186 ? 20.249 13.028 -24.809 1.00 49.93 178 SER F N 1
ATOM 7781 C CA . SER F 1 186 ? 19.766 11.669 -25.021 1.00 49.27 178 SER F CA 1
ATOM 7782 C C . SER F 1 186 ? 18.320 11.320 -25.399 1.00 48.48 178 SER F C 1
ATOM 7783 O O . SER F 1 186 ? 17.465 12.175 -25.604 1.00 48.56 178 SER F O 1
ATOM 7786 N N . GLU F 1 187 ? 18.104 10.006 -25.460 1.00 47.58 179 GLU F N 1
ATOM 7787 C CA . GLU F 1 187 ? 16.835 9.336 -25.744 1.00 46.56 179 GLU F CA 1
ATOM 7788 C C . GLU F 1 187 ? 16.719 8.319 -24.571 1.00 41.68 179 GLU F C 1
ATOM 7789 O O . GLU F 1 187 ? 17.708 8.029 -23.874 1.00 36.01 179 GLU F O 1
ATOM 7795 N N . GLU F 1 188 ? 15.536 7.785 -24.315 1.00 38.01 180 GLU F N 1
ATOM 7796 C CA . GLU F 1 188 ? 15.464 6.807 -23.248 1.00 34.95 180 GLU F CA 1
ATOM 7797 C C . GLU F 1 188 ? 14.305 5.874 -23.463 1.00 31.17 180 GLU F C 1
ATOM 7798 O O . GLU F 1 188 ? 13.338 6.217 -24.130 1.00 30.88 180 GLU F O 1
ATOM 7804 N N . VAL F 1 189 ? 14.425 4.664 -22.947 1.00 26.99 181 VAL F N 1
ATOM 7805 C CA . VAL F 1 189 ? 13.344 3.721 -23.082 1.00 23.62 181 VAL F CA 1
ATOM 7806 C C . VAL F 1 189 ? 13.089 3.208 -21.691 1.00 24.01 181 VAL F C 1
ATOM 7807 O O . VAL F 1 189 ? 14.017 2.737 -21.004 1.00 21.31 181 VAL F O 1
ATOM 7811 N N . ARG F 1 190 ? 11.828 3.332 -21.278 1.00 24.96 182 ARG F N 1
ATOM 7812 C CA . ARG F 1 190 ? 11.368 2.904 -19.964 1.00 26.11 182 ARG F CA 1
ATOM 7813 C C . ARG F 1 190 ? 11.129 1.385 -20.049 1.00 24.87 182 ARG F C 1
ATOM 7814 O O . ARG F 1 190 ? 10.498 0.900 -20.987 1.00 22.60 182 ARG F O 1
ATOM 7822 N N . LEU F 1 191 ? 11.654 0.633 -19.088 1.00 24.45 183 LEU F N 1
ATOM 7823 C CA . LEU F 1 191 ? 11.524 -0.822 -19.117 1.00 24.99 183 LEU F CA 1
ATOM 7824 C C . LEU F 1 191 ? 10.538 -1.333 -18.103 1.00 25.64 183 LEU F C 1
ATOM 7825 O O . LEU F 1 191 ? 9.917 -0.552 -17.397 1.00 28.57 183 LEU F O 1
ATOM 7830 N N . ARG F 1 192 ? 10.396 -2.648 -18.033 1.00 24.95 184 ARG F N 1
ATOM 7831 C CA . ARG F 1 192 ? 9.470 -3.264 -17.098 1.00 23.72 184 ARG F CA 1
ATOM 7832 C C . ARG F 1 192 ? 9.905 -3.105 -15.633 1.00 23.27 184 ARG F C 1
ATOM 7833 O O . ARG F 1 192 ? 11.056 -2.762 -15.335 1.00 25.13 184 ARG F O 1
ATOM 7841 N N . SER F 1 193 ? 8.962 -3.342 -14.726 1.00 21.37 185 SER F N 1
ATOM 7842 C CA . SER F 1 193 ? 9.235 -3.279 -13.307 1.00 20.17 185 SER F CA 1
ATOM 7843 C C . SER F 1 193 ? 8.885 -4.623 -12.647 1.00 18.29 185 SER F C 1
ATOM 7844 O O . SER F 1 193 ? 8.411 -5.541 -13.316 1.00 17.46 185 SER F O 1
ATOM 7847 N N . PHE F 1 194 ? 9.178 -4.753 -11.355 1.00 18.41 186 PHE F N 1
ATOM 7848 C CA . PHE F 1 194 ? 8.819 -5.946 -10.597 1.00 18.44 186 PHE F CA 1
ATOM 7849 C C . PHE F 1 194 ? 8.564 -5.492 -9.164 1.00 18.63 186 PHE F C 1
ATOM 7850 O O . PHE F 1 194 ? 9.077 -4.465 -8.727 1.00 18.99 186 PHE F O 1
ATOM 7858 N N . THR F 1 195 ? 7.742 -6.228 -8.438 1.00 19.30 187 THR F N 1
ATOM 7859 C CA . THR F 1 195 ? 7.420 -5.815 -7.093 1.00 19.60 187 THR F CA 1
ATOM 7860 C C . THR F 1 195 ? 7.300 -7.002 -6.144 1.00 21.02 187 THR F C 1
ATOM 7861 O O . THR F 1 195 ? 6.796 -8.059 -6.517 1.00 22.79 187 THR F O 1
ATOM 7865 N N . THR F 1 196 ? 7.808 -6.841 -4.927 1.00 21.34 188 THR F N 1
ATOM 7866 C CA . THR F 1 196 ? 7.710 -7.886 -3.916 1.00 20.44 188 THR F CA 1
ATOM 7867 C C . THR F 1 196 ? 6.535 -7.523 -3.017 1.00 20.41 188 THR F C 1
ATOM 7868 O O . THR F 1 196 ? 6.322 -8.146 -1.991 1.00 22.30 188 THR F O 1
ATOM 7872 N N . THR F 1 197 ? 5.757 -6.540 -3.449 1.00 19.80 189 THR F N 1
ATOM 7873 C CA . THR F 1 197 ? 4.612 -5.972 -2.727 1.00 20.45 189 THR F CA 1
ATOM 7874 C C . THR F 1 197 ? 5.086 -5.101 -1.569 1.00 19.72 189 THR F C 1
ATOM 7875 O O . THR F 1 197 ? 4.282 -4.474 -0.886 1.00 20.12 189 THR F O 1
ATOM 7879 N N . ILE F 1 198 ? 6.391 -5.074 -1.337 1.00 18.74 190 ILE F N 1
ATOM 7880 C CA . ILE F 1 198 ? 6.969 -4.211 -0.298 1.00 19.93 190 ILE F CA 1
ATOM 7881 C C . ILE F 1 198 ? 7.863 -3.195 -1.032 1.00 21.04 190 ILE F C 1
ATOM 7882 O O . ILE F 1 198 ? 7.778 -1.970 -0.825 1.00 20.39 190 ILE F O 1
ATOM 7887 N N . HIS F 1 199 ? 8.698 -3.721 -1.923 1.00 21.53 191 HIS F N 1
ATOM 7888 C CA . HIS F 1 199 ? 9.558 -2.888 -2.733 1.00 20.35 191 HIS F CA 1
ATOM 7889 C C . HIS F 1 199 ? 9.131 -3.007 -4.185 1.00 20.79 191 HIS F C 1
ATOM 7890 O O . HIS F 1 199 ? 8.700 -4.081 -4.612 1.00 21.33 191 HIS F O 1
ATOM 7897 N N . LYS F 1 200 ? 9.216 -1.898 -4.929 1.00 21.21 192 LYS F N 1
ATOM 7898 C CA . LYS F 1 200 ? 8.911 -1.888 -6.363 1.00 21.49 192 LYS F CA 1
ATOM 7899 C C . LYS F 1 200 ? 10.090 -1.286 -7.151 1.00 21.79 192 LYS F C 1
ATOM 7900 O O . LYS F 1 200 ? 10.577 -0.186 -6.865 1.00 20.52 192 LYS F O 1
ATOM 7906 N N . VAL F 1 201 ? 10.561 -2.022 -8.152 1.00 22.08 193 VAL F N 1
ATOM 7907 C CA . VAL F 1 201 ? 11.703 -1.555 -8.923 1.00 20.65 193 VAL F CA 1
ATOM 7908 C C . VAL F 1 201 ? 11.347 -1.270 -10.363 1.00 22.54 193 VAL F C 1
ATOM 7909 O O . VAL F 1 201 ? 10.824 -2.137 -11.046 1.00 21.72 193 VAL F O 1
ATOM 7913 N N . ASN F 1 202 ? 11.630 -0.046 -10.809 1.00 24.58 194 ASN F N 1
ATOM 7914 C CA . ASN F 1 202 ? 11.370 0.393 -12.183 1.00 26.07 194 ASN F CA 1
ATOM 7915 C C . ASN F 1 202 ? 12.720 0.580 -12.847 1.00 27.02 194 ASN F C 1
ATOM 7916 O O . ASN F 1 202 ? 13.575 1.241 -12.273 1.00 28.83 194 ASN F O 1
ATOM 7921 N N . SER F 1 203 ? 12.898 -0.005 -14.037 1.00 27.29 195 SER F N 1
ATOM 7922 C CA . SER F 1 203 ? 14.158 0.039 -14.794 1.00 27.11 195 SER F CA 1
ATOM 7923 C C . SER F 1 203 ? 13.975 0.849 -16.060 1.00 27.43 195 SER F C 1
ATOM 7924 O O . SER F 1 203 ? 12.882 0.889 -16.633 1.00 27.48 195 SER F O 1
ATOM 7927 N N . MET F 1 204 ? 15.046 1.481 -16.513 1.00 27.81 196 MET F N 1
ATOM 7928 C CA . MET F 1 204 ? 14.973 2.288 -17.721 1.00 28.74 196 MET F CA 1
ATOM 7929 C C . MET F 1 204 ? 16.364 2.597 -18.205 1.00 26.95 196 MET F C 1
ATOM 7930 O O . MET F 1 204 ? 17.283 2.769 -17.401 1.00 25.57 196 MET F O 1
ATOM 7935 N N . VAL F 1 205 ? 16.527 2.699 -19.513 1.00 24.54 197 VAL F N 1
ATOM 7936 C CA . VAL F 1 205 ? 17.850 2.974 -20.034 1.00 23.56 197 VAL F CA 1
ATOM 7937 C C . VAL F 1 205 ? 17.878 4.188 -20.934 1.00 24.50 197 VAL F C 1
ATOM 7938 O O . VAL F 1 205 ? 16.963 4.398 -21.719 1.00 24.55 197 VAL F O 1
ATOM 7942 N N . ALA F 1 206 ? 18.929 4.989 -20.790 1.00 25.98 198 ALA F N 1
ATOM 7943 C CA . ALA F 1 206 ? 19.122 6.188 -21.594 1.00 27.40 198 ALA F CA 1
ATOM 7944 C C . ALA F 1 206 ? 20.467 6.107 -22.285 1.00 29.94 198 ALA F C 1
ATOM 7945 O O . ALA F 1 206 ? 21.473 5.680 -21.701 1.00 31.29 198 ALA F O 1
ATOM 7947 N N . TYR F 1 207 ? 20.468 6.535 -23.541 1.00 33.02 199 TYR F N 1
ATOM 7948 C CA . TYR F 1 207 ? 21.656 6.536 -24.367 1.00 34.23 199 TYR F CA 1
ATOM 7949 C C . TYR F 1 207 ? 21.841 7.880 -25.078 1.00 35.92 199 TYR F C 1
ATOM 7950 O O . TYR F 1 207 ? 20.886 8.631 -25.304 1.00 33.71 199 TYR F O 1
ATOM 7959 N N . LYS F 1 208 ? 23.097 8.187 -25.377 1.00 39.97 200 LYS F N 1
ATOM 7960 C CA . LYS F 1 208 ? 23.456 9.410 -26.070 1.00 44.41 200 LYS F CA 1
ATOM 7961 C C . LYS F 1 208 ? 22.944 9.262 -27.502 1.00 46.49 200 LYS F C 1
ATOM 7962 O O . LYS F 1 208 ? 23.103 8.212 -28.126 1.00 44.66 200 LYS F O 1
ATOM 7968 N N . ILE F 1 209 ? 22.322 10.305 -28.029 1.00 50.83 201 ILE F N 1
ATOM 7969 C CA . ILE F 1 209 ? 21.783 10.218 -29.377 1.00 56.02 201 ILE F CA 1
ATOM 7970 C C . ILE F 1 209 ? 22.896 10.195 -30.399 1.00 62.39 201 ILE F C 1
ATOM 7971 O O . ILE F 1 209 ? 23.667 11.152 -30.454 1.00 61.43 201 ILE F O 1
ATOM 7976 N N . PRO F 1 210 ? 22.975 9.122 -31.240 1.00 66.96 202 PRO F N 1
ATOM 7977 C CA . PRO F 1 210 ? 23.999 8.947 -32.283 1.00 71.21 202 PRO F CA 1
ATOM 7978 C C . PRO F 1 210 ? 24.316 10.210 -33.076 1.00 77.11 202 PRO F C 1
ATOM 7979 O O . PRO F 1 210 ? 23.428 10.863 -33.638 1.00 77.05 202 PRO F O 1
ATOM 7983 N N . VAL F 1 211 ? 25.600 10.546 -33.106 1.00 82.17 203 VAL F N 1
ATOM 7984 C CA . VAL F 1 211 ? 26.073 11.721 -33.817 1.00 87.31 203 VAL F CA 1
ATOM 7985 C C . VAL F 1 211 ? 26.904 11.262 -35.007 1.00 90.81 203 VAL F C 1
ATOM 7986 O O . VAL F 1 211 ? 27.535 10.201 -34.960 1.00 90.79 203 VAL F O 1
ATOM 7990 N N . ASN F 1 212 ? 26.886 12.056 -36.076 1.00 94.23 204 ASN F N 1
ATOM 7991 C CA . ASN F 1 212 ? 27.657 11.761 -37.289 1.00 97.53 204 ASN F CA 1
ATOM 7992 C C . ASN F 1 212 ? 27.176 10.500 -38.032 1.00 98.69 204 ASN F C 1
ATOM 7993 O O . ASN F 1 212 ? 26.997 10.586 -39.271 1.00 99.97 204 ASN F O 1
ATOM 7998 N N . ASP F 1 213 ? 26.997 9.442 -37.380 1.00 100.11 205 ASP F N 1
ATOM 7999 N N . SER G 2 1 ? 19.962 13.531 -2.491 1.00 49.01 1 SER G N 1
ATOM 8000 C CA . SER G 2 1 ? 21.460 13.506 -2.414 1.00 49.12 1 SER G CA 1
ATOM 8001 C C . SER G 2 1 ? 22.071 12.317 -3.147 1.00 46.72 1 SER G C 1
ATOM 8002 O O . SER G 2 1 ? 21.648 11.180 -2.945 1.00 47.71 1 SER G O 1
ATOM 8005 N N . TRP G 2 2 ? 23.068 12.593 -3.989 1.00 43.67 2 TRP G N 1
ATOM 8006 C CA . TRP G 2 2 ? 23.772 11.561 -4.761 1.00 42.15 2 TRP G CA 1
ATOM 8007 C C . TRP G 2 2 ? 25.118 11.148 -4.193 1.00 41.39 2 TRP G C 1
ATOM 8008 O O . TRP G 2 2 ? 25.915 11.983 -3.761 1.00 41.87 2 TRP G O 1
ATOM 8019 N N . TYR G 2 3 ? 25.375 9.846 -4.237 1.00 41.12 3 TYR G N 1
ATOM 8020 C CA . TYR G 2 3 ? 26.622 9.294 -3.756 1.00 40.36 3 TYR G CA 1
ATOM 8021 C C . TYR G 2 3 ? 27.111 8.276 -4.759 1.00 39.75 3 TYR G C 1
ATOM 8022 O O . TYR G 2 3 ? 26.310 7.596 -5.410 1.00 39.84 3 TYR G O 1
ATOM 8031 N N . SER G 2 4 ? 28.434 8.181 -4.874 1.00 39.91 4 SER G N 1
ATOM 8032 C CA . SER G 2 4 ? 29.082 7.262 -5.796 1.00 39.71 4 SER G CA 1
ATOM 8033 C C . SER G 2 4 ? 30.123 6.354 -5.151 1.00 40.35 4 SER G C 1
ATOM 8034 O O . SER G 2 4 ? 30.864 6.765 -4.255 1.00 40.61 4 SER G O 1
ATOM 8037 N N . TYR G 2 5 ? 30.184 5.119 -5.639 1.00 39.79 5 TYR G N 1
ATOM 8038 C CA . TYR G 2 5 ? 31.141 4.147 -5.144 1.00 38.50 5 TYR G CA 1
ATOM 8039 C C . TYR G 2 5 ? 31.642 3.424 -6.382 1.00 37.60 5 TYR G C 1
ATOM 8040 O O . TYR G 2 5 ? 31.039 2.462 -6.853 1.00 37.16 5 TYR G O 1
ATOM 8049 N N . PRO G 2 6 ? 32.754 3.907 -6.948 1.00 38.19 6 PRO G N 1
ATOM 8050 C CA . PRO G 2 6 ? 33.322 3.285 -8.147 1.00 36.57 6 PRO G CA 1
ATOM 8051 C C . PRO G 2 6 ? 33.964 1.935 -7.907 1.00 35.79 6 PRO G C 1
ATOM 8052 O O . PRO G 2 6 ? 34.390 1.610 -6.807 1.00 33.95 6 PRO G O 1
ATOM 8056 N N . PRO G 2 7 ? 33.994 1.110 -8.945 1.00 37.65 7 PRO G N 1
ATOM 8057 C CA . PRO G 2 7 ? 34.582 -0.228 -8.883 1.00 39.03 7 PRO G CA 1
ATOM 8058 C C . PRO G 2 7 ? 36.120 -0.174 -9.048 1.00 41.51 7 PRO G C 1
ATOM 8059 O O . PRO G 2 7 ? 36.677 0.849 -9.459 1.00 42.96 7 PRO G O 1
ATOM 8063 N N . PRO G 2 8 ? 36.830 -1.272 -8.725 1.00 44.70 8 PRO G N 1
ATOM 8064 C CA . PRO G 2 8 ? 38.294 -1.230 -8.885 1.00 48.08 8 PRO G CA 1
ATOM 8065 C C . PRO G 2 8 ? 38.750 -0.719 -10.278 1.00 50.71 8 PRO G C 1
ATOM 8066 O O . PRO G 2 8 ? 38.120 -1.010 -11.284 1.00 50.58 8 PRO G O 1
ATOM 8070 N N . GLN G 2 9 ? 39.843 0.045 -10.314 1.00 55.68 9 GLN G N 1
ATOM 8071 C CA . GLN G 2 9 ? 40.379 0.623 -11.537 1.00 60.57 9 GLN G CA 1
ATOM 8072 C C . GLN G 2 9 ? 41.026 -0.432 -12.422 1.00 61.55 9 GLN G C 1
ATOM 8073 O O . GLN G 2 9 ? 42.189 -0.725 -12.280 1.00 62.67 9 GLN G O 1
ATOM 8079 N N . ARG G 2 10 ? 40.264 -0.977 -13.357 1.00 62.39 10 ARG G N 1
ATOM 8080 C CA . ARG G 2 10 ? 40.735 -1.984 -14.315 1.00 63.10 10 ARG G CA 1
ATOM 8081 C C . ARG G 2 10 ? 42.116 -1.707 -14.887 1.00 64.40 10 ARG G C 1
ATOM 8082 O O . ARG G 2 10 ? 42.818 -2.688 -15.205 1.00 66.60 10 ARG G O 1
ATOM 8090 N N . ALA G 2 11 ? 42.449 -0.517 -15.056 1.00 65.98 11 ALA G N 1
ATOM 8091 N N . GLN H 3 17 ? -3.599 2.190 -35.518 1.00 60.35 9 GLN H N 1
ATOM 8092 C CA . GLN H 3 17 ? -2.260 2.857 -35.528 1.00 60.01 9 GLN H CA 1
ATOM 8093 C C . GLN H 3 17 ? -1.157 1.941 -34.952 1.00 55.93 9 GLN H C 1
ATOM 8094 O O . GLN H 3 17 ? -0.763 2.095 -33.800 1.00 55.16 9 GLN H O 1
ATOM 8100 N N . GLY H 3 18 ? -0.657 0.998 -35.754 1.00 50.98 10 GLY H N 1
ATOM 8101 C CA . GLY H 3 18 ? 0.381 0.081 -35.285 1.00 44.34 10 GLY H CA 1
ATOM 8102 C C . GLY H 3 18 ? 1.836 0.394 -35.626 1.00 39.60 10 GLY H C 1
ATOM 8103 O O . GLY H 3 18 ? 2.183 1.515 -35.988 1.00 39.16 10 GLY H O 1
ATOM 8104 N N . ILE H 3 19 ? 2.696 -0.611 -35.476 1.00 35.26 11 ILE H N 1
ATOM 8105 C CA . ILE H 3 19 ? 4.114 -0.479 -35.787 1.00 30.44 11 ILE H CA 1
ATOM 8106 C C . ILE H 3 19 ? 4.238 -0.578 -37.296 1.00 29.01 11 ILE H C 1
ATOM 8107 O O . ILE H 3 19 ? 3.659 -1.455 -37.928 1.00 26.41 11 ILE H O 1
ATOM 8112 N N . THR H 3 20 ? 4.989 0.340 -37.877 1.00 29.88 12 THR H N 1
ATOM 8113 C CA . THR H 3 20 ? 5.127 0.336 -39.315 1.00 30.40 12 THR H CA 1
ATOM 8114 C C . THR H 3 20 ? 6.282 -0.479 -39.860 1.00 31.83 12 THR H C 1
ATOM 8115 O O . THR H 3 20 ? 7.409 -0.392 -39.380 1.00 32.57 12 THR H O 1
ATOM 8119 N N . LEU H 3 21 ? 5.991 -1.272 -40.879 1.00 31.25 13 LEU H N 1
ATOM 8120 C CA . LEU H 3 21 ? 7.025 -2.042 -41.529 1.00 33.59 13 LEU H CA 1
ATOM 8121 C C . LEU H 3 21 ? 7.039 -1.445 -42.930 1.00 36.92 13 LEU H C 1
ATOM 8122 O O . LEU H 3 21 ? 6.186 -1.788 -43.751 1.00 36.87 13 LEU H O 1
ATOM 8127 N N . ARG H 3 22 ? 7.974 -0.529 -43.190 1.00 41.10 14 ARG H N 1
ATOM 8128 C CA . ARG H 3 22 ? 8.083 0.104 -44.511 1.00 44.49 14 ARG H CA 1
ATOM 8129 C C . ARG H 3 22 ? 9.277 -0.406 -45.290 1.00 43.91 14 ARG H C 1
ATOM 8130 O O . ARG H 3 22 ? 10.387 -0.486 -44.771 1.00 43.63 14 ARG H O 1
ATOM 8138 N N . GLY H 3 23 ? 9.040 -0.740 -46.551 1.00 43.28 15 GLY H N 1
ATOM 8139 C CA . GLY H 3 23 ? 10.117 -1.248 -47.379 1.00 43.69 15 GLY H CA 1
ATOM 8140 C C . GLY H 3 23 ? 9.686 -2.120 -48.546 1.00 43.92 15 GLY H C 1
ATOM 8141 O O . GLY H 3 23 ? 8.510 -2.146 -48.939 1.00 43.30 15 GLY H O 1
ATOM 8142 N N . SER H 3 24 ? 10.642 -2.828 -49.129 1.00 44.80 16 SER H N 1
ATOM 8143 C CA . SER H 3 24 ? 10.318 -3.697 -50.250 1.00 46.06 16 SER H CA 1
ATOM 8144 C C . SER H 3 24 ? 9.931 -5.041 -49.691 1.00 45.95 16 SER H C 1
ATOM 8145 O O . SER H 3 24 ? 10.275 -5.370 -48.557 1.00 46.27 16 SER H O 1
ATOM 8148 N N . ALA H 3 25 ? 9.224 -5.816 -50.503 1.00 46.25 17 ALA H N 1
ATOM 8149 C CA . ALA H 3 25 ? 8.771 -7.137 -50.106 1.00 47.34 17 ALA H CA 1
ATOM 8150 C C . ALA H 3 25 ? 9.806 -7.895 -49.278 1.00 48.77 17 ALA H C 1
ATOM 8151 O O . ALA H 3 25 ? 9.585 -8.179 -48.093 1.00 49.57 17 ALA H O 1
ATOM 8153 N N . GLU H 3 26 ? 10.950 -8.196 -49.880 1.00 50.04 18 GLU H N 1
ATOM 8154 C CA . GLU H 3 26 ? 11.921 -8.979 -49.142 1.00 49.92 18 GLU H CA 1
ATOM 8155 C C . GLU H 3 26 ? 12.294 -8.337 -47.811 1.00 46.09 18 GLU H C 1
ATOM 8156 O O . GLU H 3 26 ? 12.284 -9.027 -46.801 1.00 45.09 18 GLU H O 1
ATOM 8162 N N . ILE H 3 27 ? 12.521 -7.032 -47.775 1.00 42.32 19 ILE H N 1
ATOM 8163 C CA . ILE H 3 27 ? 12.846 -6.376 -46.527 1.00 40.39 19 ILE H CA 1
ATOM 8164 C C . ILE H 3 27 ? 11.692 -6.337 -45.518 1.00 37.31 19 ILE H C 1
ATOM 8165 O O . ILE H 3 27 ? 11.894 -6.538 -44.313 1.00 36.27 19 ILE H O 1
ATOM 8170 N N . VAL H 3 28 ? 10.488 -6.067 -45.998 1.00 35.22 20 VAL H N 1
ATOM 8171 C CA . VAL H 3 28 ? 9.348 -6.027 -45.104 1.00 33.64 20 VAL H CA 1
ATOM 8172 C C . VAL H 3 28 ? 9.118 -7.391 -44.477 1.00 34.30 20 VAL H C 1
ATOM 8173 O O . VAL H 3 28 ? 8.777 -7.511 -43.307 1.00 35.28 20 VAL H O 1
ATOM 8177 N N . ALA H 3 29 ? 9.309 -8.428 -45.266 1.00 34.46 21 ALA H N 1
ATOM 8178 C CA . ALA H 3 29 ? 9.125 -9.755 -44.749 1.00 34.22 21 ALA H CA 1
ATOM 8179 C C . ALA H 3 29 ? 10.176 -10.033 -43.683 1.00 34.99 21 ALA H C 1
ATOM 8180 O O . ALA H 3 29 ? 9.868 -10.559 -42.607 1.00 33.75 21 ALA H O 1
ATOM 8182 N N . GLU H 3 30 ? 11.416 -9.671 -43.987 1.00 36.57 22 GLU H N 1
ATOM 8183 C CA . GLU H 3 30 ? 12.518 -9.885 -43.072 1.00 38.58 22 GLU H CA 1
ATOM 8184 C C . GLU H 3 30 ? 12.217 -9.207 -41.746 1.00 38.09 22 GLU H C 1
ATOM 8185 O O . GLU H 3 30 ? 12.317 -9.825 -40.686 1.00 38.63 22 GLU H O 1
ATOM 8191 N N . PHE H 3 31 ? 11.832 -7.937 -41.812 1.00 36.18 23 PHE H N 1
ATOM 8192 C CA . PHE H 3 31 ? 11.507 -7.185 -40.613 1.00 33.97 23 PHE H CA 1
ATOM 8193 C C . PHE H 3 31 ? 10.435 -7.891 -39.793 1.00 33.24 23 PHE H C 1
ATOM 8194 O O . PHE H 3 31 ? 10.591 -8.029 -38.576 1.00 33.60 23 PHE H O 1
ATOM 8202 N N . PHE H 3 32 ? 9.361 -8.339 -40.455 1.00 31.01 24 PHE H N 1
ATOM 8203 C CA . PHE H 3 32 ? 8.270 -9.051 -39.785 1.00 29.35 24 PHE H CA 1
ATOM 8204 C C . PHE H 3 32 ? 8.831 -10.240 -38.998 1.00 29.16 24 PHE H C 1
ATOM 8205 O O . PHE H 3 32 ? 8.488 -10.444 -37.837 1.00 28.30 24 PHE H O 1
ATOM 8213 N N . SER H 3 33 ? 9.684 -11.025 -39.641 1.00 30.30 25 SER H N 1
ATOM 8214 C CA . SER H 3 33 ? 10.300 -12.181 -39.006 1.00 31.89 25 SER H CA 1
ATOM 8215 C C . SER H 3 33 ? 11.064 -11.790 -37.728 1.00 30.76 25 SER H C 1
ATOM 8216 O O . SER H 3 33 ? 10.854 -12.370 -36.658 1.00 29.75 25 SER H O 1
ATOM 8219 N N . PHE H 3 34 ? 11.957 -10.817 -37.847 1.00 30.51 26 PHE H N 1
ATOM 8220 C CA . PHE H 3 34 ? 12.734 -10.327 -36.709 1.00 30.91 26 PHE H CA 1
ATOM 8221 C C . PHE H 3 34 ? 11.768 -9.891 -35.633 1.00 30.12 26 PHE H C 1
ATOM 8222 O O . PHE H 3 34 ? 11.932 -10.243 -34.466 1.00 30.50 26 PHE H O 1
ATOM 8230 N N . GLY H 3 35 ? 10.769 -9.107 -36.038 1.00 28.58 27 GLY H N 1
ATOM 8231 C CA . GLY H 3 35 ? 9.791 -8.612 -35.094 1.00 26.89 27 GLY H CA 1
ATOM 8232 C C . GLY H 3 35 ? 9.086 -9.696 -34.316 1.00 25.83 27 GLY H C 1
ATOM 8233 O O . GLY H 3 35 ? 9.094 -9.715 -33.074 1.00 25.37 27 GLY H O 1
ATOM 8234 N N . ILE H 3 36 ? 8.486 -10.623 -35.043 1.00 25.56 28 ILE H N 1
ATOM 8235 C CA . ILE H 3 36 ? 7.747 -11.647 -34.366 1.00 26.63 28 ILE H CA 1
ATOM 8236 C C . ILE H 3 36 ? 8.640 -12.493 -33.480 1.00 25.98 28 ILE H C 1
ATOM 8237 O O . ILE H 3 36 ? 8.178 -12.969 -32.442 1.00 25.01 28 ILE H O 1
ATOM 8242 N N . ASN H 3 37 ? 9.915 -12.648 -33.852 1.00 24.40 29 ASN H N 1
ATOM 8243 C CA . ASN H 3 37 ? 10.866 -13.402 -33.015 1.00 22.15 29 ASN H CA 1
ATOM 8244 C C . ASN H 3 37 ? 11.007 -12.696 -31.687 1.00 22.02 29 ASN H C 1
ATOM 8245 O O . ASN H 3 37 ? 10.883 -13.304 -30.632 1.00 23.19 29 ASN H O 1
ATOM 8250 N N . SER H 3 38 ? 11.303 -11.404 -31.758 1.00 20.70 30 SER H N 1
ATOM 8251 C CA . SER H 3 38 ? 11.478 -10.577 -30.583 1.00 19.32 30 SER H CA 1
ATOM 8252 C C . SER H 3 38 ? 10.270 -10.654 -29.629 1.00 20.66 30 SER H C 1
ATOM 8253 O O . SER H 3 38 ? 10.432 -10.780 -28.405 1.00 19.65 30 SER H O 1
ATOM 8256 N N . ILE H 3 39 ? 9.059 -10.578 -30.176 1.00 18.65 31 ILE H N 1
ATOM 8257 C CA . ILE H 3 39 ? 7.882 -10.701 -29.323 1.00 17.56 31 ILE H CA 1
ATOM 8258 C C . ILE H 3 39 ? 7.883 -12.096 -28.649 1.00 17.26 31 ILE H C 1
ATOM 8259 O O . ILE H 3 39 ? 7.717 -12.210 -27.432 1.00 16.27 31 ILE H O 1
ATOM 8264 N N . LEU H 3 40 ? 8.080 -13.148 -29.442 1.00 15.62 32 LEU H N 1
ATOM 8265 C CA . LEU H 3 40 ? 8.045 -14.505 -28.908 1.00 16.70 32 LEU H CA 1
ATOM 8266 C C . LEU H 3 40 ? 8.997 -14.636 -27.746 1.00 18.54 32 LEU H C 1
ATOM 8267 O O . LEU H 3 40 ? 8.639 -15.262 -26.729 1.00 17.47 32 LEU H O 1
ATOM 8272 N N . TYR H 3 41 ? 10.193 -14.041 -27.894 1.00 19.38 33 TYR H N 1
ATOM 8273 C CA . TYR H 3 41 ? 11.228 -14.101 -26.855 1.00 18.93 33 TYR H CA 1
ATOM 8274 C C . TYR H 3 41 ? 10.920 -13.206 -25.663 1.00 18.95 33 TYR H C 1
ATOM 8275 O O . TYR H 3 41 ? 10.872 -13.665 -24.521 1.00 19.70 33 TYR H O 1
ATOM 8284 N N . GLN H 3 42 ? 10.713 -11.926 -25.923 1.00 19.70 34 GLN H N 1
ATOM 8285 C CA . GLN H 3 42 ? 10.445 -11.026 -24.827 1.00 19.68 34 GLN H CA 1
ATOM 8286 C C . GLN H 3 42 ? 9.240 -11.465 -24.003 1.00 19.13 34 GLN H C 1
ATOM 8287 O O . GLN H 3 42 ? 9.353 -11.600 -22.788 1.00 21.62 34 GLN H O 1
ATOM 8293 N N . ARG H 3 43 ? 8.103 -11.707 -24.646 1.00 16.63 35 ARG H N 1
ATOM 8294 C CA . ARG H 3 43 ? 6.918 -12.112 -23.910 1.00 16.73 35 ARG H CA 1
ATOM 8295 C C . ARG H 3 43 ? 6.939 -13.514 -23.294 1.00 16.79 35 ARG H C 1
ATOM 8296 O O . ARG H 3 43 ? 5.956 -13.891 -22.673 1.00 17.32 35 ARG H O 1
ATOM 8304 N N . GLY H 3 44 ? 8.022 -14.279 -23.472 1.00 16.63 36 GLY H N 1
ATOM 8305 C CA . GLY H 3 44 ? 8.088 -15.641 -22.952 1.00 17.03 36 GLY H CA 1
ATOM 8306 C C . GLY H 3 44 ? 7.195 -16.669 -23.658 1.00 17.70 36 GLY H C 1
ATOM 8307 O O . GLY H 3 44 ? 6.896 -17.715 -23.100 1.00 17.17 36 GLY H O 1
ATOM 8308 N N . ILE H 3 45 ? 6.768 -16.380 -24.881 1.00 19.32 37 ILE H N 1
ATOM 8309 C CA . ILE H 3 45 ? 5.910 -17.298 -25.623 1.00 23.09 37 ILE H CA 1
ATOM 8310 C C . ILE H 3 45 ? 6.693 -18.581 -25.873 1.00 23.72 37 ILE H C 1
ATOM 8311 O O . ILE H 3 45 ? 6.137 -19.666 -25.909 1.00 23.50 37 ILE H O 1
ATOM 8316 N N . TYR H 3 46 ? 8.001 -18.444 -26.029 1.00 25.64 38 TYR H N 1
ATOM 8317 C CA . TYR H 3 46 ? 8.881 -19.595 -26.216 1.00 25.87 38 TYR H CA 1
ATOM 8318 C C . TYR H 3 46 ? 9.987 -19.501 -25.162 1.00 26.31 38 TYR H C 1
ATOM 8319 O O . TYR H 3 46 ? 10.248 -18.427 -24.623 1.00 25.85 38 TYR H O 1
ATOM 8328 N N . PRO H 3 47 ? 10.663 -20.623 -24.861 1.00 26.45 39 PRO H N 1
ATOM 8329 C CA . PRO H 3 47 ? 11.737 -20.593 -23.853 1.00 24.80 39 PRO H CA 1
ATOM 8330 C C . PRO H 3 47 ? 12.957 -19.823 -24.314 1.00 25.85 39 PRO H C 1
ATOM 8331 O O . PRO H 3 47 ? 13.352 -19.891 -25.478 1.00 24.39 39 PRO H O 1
ATOM 8335 N N . SER H 3 48 ? 13.554 -19.098 -23.383 1.00 28.57 40 SER H N 1
ATOM 8336 C CA . SER H 3 48 ? 14.726 -18.303 -23.664 1.00 31.96 40 SER H CA 1
ATOM 8337 C C . SER H 3 48 ? 15.844 -19.127 -24.208 1.00 33.64 40 SER H C 1
ATOM 8338 O O . SER H 3 48 ? 16.519 -18.707 -25.142 1.00 34.34 40 SER H O 1
ATOM 8341 N N . GLU H 3 49 ? 16.059 -20.293 -23.613 1.00 35.31 41 GLU H N 1
ATOM 8342 C CA . GLU H 3 49 ? 17.137 -21.144 -24.058 1.00 37.68 41 GLU H CA 1
ATOM 8343 C C . GLU H 3 49 ? 16.972 -21.490 -25.535 1.00 35.19 41 GLU H C 1
ATOM 8344 O O . GLU H 3 49 ? 17.935 -21.865 -26.192 1.00 35.17 41 GLU H O 1
ATOM 8350 N N . THR H 3 50 ? 15.772 -21.304 -26.061 1.00 32.00 42 THR H N 1
ATOM 8351 C CA . THR H 3 50 ? 15.489 -21.571 -27.448 1.00 29.11 42 THR H CA 1
ATOM 8352 C C . THR H 3 50 ? 16.025 -20.524 -28.410 1.00 28.13 42 THR H C 1
ATOM 8353 O O . THR H 3 50 ? 16.058 -20.756 -29.626 1.00 28.73 42 THR H O 1
ATOM 8357 N N . PHE H 3 51 ? 16.418 -19.361 -27.897 1.00 26.09 43 PHE H N 1
ATOM 8358 C CA . PHE H 3 51 ? 16.885 -18.304 -28.789 1.00 23.59 43 PHE H CA 1
ATOM 8359 C C . PHE H 3 51 ? 18.373 -18.117 -28.802 1.00 23.56 43 PHE H C 1
ATOM 8360 O O . PHE H 3 51 ? 19.081 -18.633 -27.946 1.00 23.33 43 PHE H O 1
ATOM 8368 N N . THR H 3 52 ? 18.833 -17.360 -29.786 1.00 23.38 44 THR H N 1
ATOM 8369 C CA . THR H 3 52 ? 20.243 -17.074 -29.930 1.00 23.28 44 THR H CA 1
ATOM 8370 C C . THR H 3 52 ? 20.458 -15.747 -30.663 1.00 23.54 44 THR H C 1
ATOM 8371 O O . THR H 3 52 ? 19.518 -15.193 -31.272 1.00 22.24 44 THR H O 1
ATOM 8375 N N . ARG H 3 53 ? 21.683 -15.229 -30.594 1.00 24.21 45 ARG H N 1
ATOM 8376 C CA . ARG H 3 53 ? 22.013 -13.980 -31.272 1.00 24.36 45 ARG H CA 1
ATOM 8377 C C . ARG H 3 53 ? 22.539 -14.282 -32.673 1.00 24.33 45 ARG H C 1
ATOM 8378 O O . ARG H 3 53 ? 23.139 -15.327 -32.914 1.00 23.58 45 ARG H O 1
ATOM 8386 N N . VAL H 3 54 ? 22.270 -13.378 -33.605 1.00 24.73 46 VAL H N 1
ATOM 8387 C CA . VAL H 3 54 ? 22.743 -13.508 -34.984 1.00 24.87 46 VAL H CA 1
ATOM 8388 C C . VAL H 3 54 ? 23.027 -12.119 -35.487 1.00 26.36 46 VAL H C 1
ATOM 8389 O O . VAL H 3 54 ? 22.460 -11.134 -34.996 1.00 25.60 46 VAL H O 1
ATOM 8393 N N . GLN H 3 55 ? 23.912 -12.028 -36.464 1.00 28.78 47 GLN H N 1
ATOM 8394 C CA . GLN H 3 55 ? 24.230 -10.724 -36.987 1.00 30.81 47 GLN H CA 1
ATOM 8395 C C . GLN H 3 55 ? 23.481 -10.514 -38.265 1.00 31.34 47 GLN H C 1
ATOM 8396 O O . GLN H 3 55 ? 23.396 -11.411 -39.106 1.00 31.54 47 GLN H O 1
ATOM 8402 N N . LYS H 3 56 ? 22.920 -9.325 -38.410 1.00 33.06 48 LYS H N 1
ATOM 8403 C CA . LYS H 3 56 ? 22.194 -9.006 -39.629 1.00 35.06 48 LYS H CA 1
ATOM 8404 C C . LYS H 3 56 ? 22.288 -7.497 -39.769 1.00 34.39 48 LYS H C 1
ATOM 8405 O O . LYS H 3 56 ? 22.177 -6.783 -38.770 1.00 34.02 48 LYS H O 1
ATOM 8411 N N . TYR H 3 57 ? 22.525 -7.016 -40.983 1.00 34.02 49 TYR H N 1
ATOM 8412 C CA . TYR H 3 57 ? 22.640 -5.590 -41.240 1.00 33.97 49 TYR H CA 1
ATOM 8413 C C . TYR H 3 57 ? 23.514 -4.825 -40.249 1.00 32.43 49 TYR H C 1
ATOM 8414 O O . TYR H 3 57 ? 23.306 -3.634 -40.002 1.00 31.48 49 TYR H O 1
ATOM 8423 N N . GLY H 3 58 ? 24.507 -5.512 -39.697 1.00 32.31 50 GLY H N 1
ATOM 8424 C CA . GLY H 3 58 ? 25.410 -4.883 -38.745 1.00 30.62 50 GLY H CA 1
ATOM 8425 C C . GLY H 3 58 ? 24.896 -4.860 -37.317 1.00 29.55 50 GLY H C 1
ATOM 8426 O O . GLY H 3 58 ? 25.559 -4.334 -36.422 1.00 29.21 50 GLY H O 1
ATOM 8427 N N . LEU H 3 59 ? 23.716 -5.425 -37.092 1.00 28.42 51 LEU H N 1
ATOM 8428 C CA . LEU H 3 59 ? 23.165 -5.423 -35.757 1.00 28.23 51 LEU H CA 1
ATOM 8429 C C . LEU H 3 59 ? 23.069 -6.844 -35.226 1.00 29.47 51 LEU H C 1
ATOM 8430 O O . LEU H 3 59 ? 23.301 -7.815 -35.954 1.00 30.14 51 LEU H O 1
ATOM 8435 N N . THR H 3 60 ? 22.722 -6.955 -33.951 1.00 28.06 52 THR H N 1
ATOM 8436 C CA . THR H 3 60 ? 22.551 -8.242 -33.314 1.00 26.70 52 THR H CA 1
ATOM 8437 C C . THR H 3 60 ? 21.049 -8.494 -33.128 1.00 26.23 52 THR H C 1
ATOM 8438 O O . THR H 3 60 ? 20.323 -7.656 -32.591 1.00 25.61 52 THR H O 1
ATOM 8442 N N . LEU H 3 61 ? 20.588 -9.654 -33.558 1.00 25.94 53 LEU H N 1
ATOM 8443 C CA . LEU H 3 61 ? 19.185 -9.984 -33.432 1.00 24.69 53 LEU H CA 1
ATOM 8444 C C . LEU H 3 61 ? 18.977 -11.288 -32.697 1.00 24.32 53 LEU H C 1
ATOM 8445 O O . LEU H 3 61 ? 19.764 -12.217 -32.827 1.00 25.84 53 LEU H O 1
ATOM 8450 N N . LEU H 3 62 ? 17.900 -11.354 -31.933 1.00 22.34 54 LEU H N 1
ATOM 8451 C CA . LEU H 3 62 ? 17.569 -12.560 -31.188 1.00 21.14 54 LEU H CA 1
ATOM 8452 C C . LEU H 3 62 ? 16.646 -13.385 -32.055 1.00 20.55 54 LEU H C 1
ATOM 8453 O O . LEU H 3 62 ? 15.641 -12.872 -32.531 1.00 19.33 54 LEU H O 1
ATOM 8458 N N . VAL H 3 63 ? 16.978 -14.646 -32.284 1.00 20.93 55 VAL H N 1
ATOM 8459 C CA . VAL H 3 63 ? 16.107 -15.466 -33.110 1.00 21.33 55 VAL H CA 1
ATOM 8460 C C . VAL H 3 63 ? 16.041 -16.851 -32.525 1.00 22.02 55 VAL H C 1
ATOM 8461 O O . VAL H 3 63 ? 16.943 -17.280 -31.803 1.00 19.85 55 VAL H O 1
ATOM 8465 N N . THR H 3 64 ? 14.955 -17.546 -32.828 1.00 23.68 56 THR H N 1
ATOM 8466 C CA . THR H 3 64 ? 14.772 -18.894 -32.337 1.00 24.43 56 THR H CA 1
ATOM 8467 C C . THR H 3 64 ? 15.678 -19.905 -33.057 1.00 24.00 56 THR H C 1
ATOM 8468 O O . THR H 3 64 ? 16.231 -19.655 -34.124 1.00 25.00 56 THR H O 1
ATOM 8472 N N . THR H 3 65 ? 15.837 -21.063 -32.452 1.00 24.71 57 THR H N 1
ATOM 8473 C CA . THR H 3 65 ? 16.639 -22.120 -33.050 1.00 26.42 57 THR H CA 1
ATOM 8474 C C . THR H 3 65 ? 15.803 -23.391 -33.073 1.00 28.04 57 THR H C 1
ATOM 8475 O O . THR H 3 65 ? 16.298 -24.466 -33.340 1.00 29.12 57 THR H O 1
ATOM 8479 N N . ASP H 3 66 ? 14.523 -23.262 -32.779 1.00 31.08 58 ASP H N 1
ATOM 8480 C CA . ASP H 3 66 ? 13.658 -24.414 -32.778 1.00 33.00 58 ASP H CA 1
ATOM 8481 C C . ASP H 3 66 ? 13.280 -24.729 -34.209 1.00 34.24 58 ASP H C 1
ATOM 8482 O O . ASP H 3 66 ? 12.486 -24.008 -34.819 1.00 35.60 58 ASP H O 1
ATOM 8487 N N . LEU H 3 67 ? 13.833 -25.814 -34.743 1.00 35.27 59 LEU H N 1
ATOM 8488 C CA . LEU H 3 67 ? 13.566 -26.209 -36.117 1.00 36.60 59 LEU H CA 1
ATOM 8489 C C . LEU H 3 67 ? 12.104 -26.164 -36.527 1.00 38.45 59 LEU H C 1
ATOM 8490 O O . LEU H 3 67 ? 11.779 -25.524 -37.520 1.00 36.51 59 LEU H O 1
ATOM 8495 N N . GLU H 3 68 ? 11.234 -26.850 -35.789 1.00 42.07 60 GLU H N 1
ATOM 8496 C CA . GLU H 3 68 ? 9.807 -26.843 -36.107 1.00 45.41 60 GLU H CA 1
ATOM 8497 C C . GLU H 3 68 ? 9.332 -25.414 -36.405 1.00 42.52 60 GLU H C 1
ATOM 8498 O O . GLU H 3 68 ? 8.870 -25.103 -37.517 1.00 41.16 60 GLU H O 1
ATOM 8504 N N . LEU H 3 69 ? 9.450 -24.549 -35.398 1.00 38.08 61 LEU H N 1
ATOM 8505 C CA . LEU H 3 69 ? 9.011 -23.171 -35.518 1.00 34.94 61 LEU H CA 1
ATOM 8506 C C . LEU H 3 69 ? 9.708 -22.399 -36.637 1.00 33.27 61 LEU H C 1
ATOM 8507 O O . LEU H 3 69 ? 9.068 -21.573 -37.297 1.00 33.35 61 LEU H O 1
ATOM 8512 N N . ILE H 3 70 ? 11.008 -22.656 -36.841 1.00 31.70 62 ILE H N 1
ATOM 8513 C CA . ILE H 3 70 ? 11.782 -21.982 -37.890 1.00 30.41 62 ILE H CA 1
ATOM 8514 C C . ILE H 3 70 ? 11.184 -22.330 -39.235 1.00 31.47 62 ILE H C 1
ATOM 8515 O O . ILE H 3 70 ? 10.842 -21.447 -40.032 1.00 31.49 62 ILE H O 1
ATOM 8520 N N . LYS H 3 71 ? 11.051 -23.621 -39.488 1.00 32.60 63 LYS H N 1
ATOM 8521 C CA . LYS H 3 71 ? 10.457 -24.050 -40.729 1.00 33.59 63 LYS H CA 1
ATOM 8522 C C . LYS H 3 71 ? 9.103 -23.367 -40.910 1.00 32.30 63 LYS H C 1
ATOM 8523 O O . LYS H 3 71 ? 8.848 -22.764 -41.942 1.00 32.33 63 LYS H O 1
ATOM 8529 N N . TYR H 3 72 ? 8.241 -23.423 -39.903 1.00 32.05 64 TYR H N 1
ATOM 8530 C CA . TYR H 3 72 ? 6.900 -22.843 -40.040 1.00 31.63 64 TYR H CA 1
ATOM 8531 C C . TYR H 3 72 ? 6.890 -21.350 -40.348 1.00 32.09 64 TYR H C 1
ATOM 8532 O O . TYR H 3 72 ? 6.225 -20.898 -41.292 1.00 31.38 64 TYR H O 1
ATOM 8541 N N . LEU H 3 73 ? 7.603 -20.586 -39.531 1.00 32.98 65 LEU H N 1
ATOM 8542 C CA . LEU H 3 73 ? 7.673 -19.164 -39.730 1.00 35.35 65 LEU H CA 1
ATOM 8543 C C . LEU H 3 73 ? 8.154 -18.813 -41.145 1.00 36.93 65 LEU H C 1
ATOM 8544 O O . LEU H 3 73 ? 7.651 -17.891 -41.781 1.00 37.14 65 LEU H O 1
ATOM 8549 N N . ASN H 3 74 ? 9.127 -19.569 -41.623 1.00 39.00 66 ASN H N 1
ATOM 8550 C CA . ASN H 3 74 ? 9.707 -19.372 -42.910 1.00 40.48 66 ASN H CA 1
ATOM 8551 C C . ASN H 3 74 ? 8.701 -19.542 -44.040 1.00 40.80 66 ASN H C 1
ATOM 8552 O O . ASN H 3 74 ? 8.662 -18.806 -45.008 1.00 40.17 66 ASN H O 1
ATOM 8557 N N . ASN H 3 75 ? 7.866 -20.525 -43.875 1.00 41.51 67 ASN H N 1
ATOM 8558 C CA . ASN H 3 75 ? 6.876 -20.861 -44.810 1.00 42.36 67 ASN H CA 1
ATOM 8559 C C . ASN H 3 75 ? 5.833 -19.742 -44.940 1.00 41.67 67 ASN H C 1
ATOM 8560 O O . ASN H 3 75 ? 5.472 -19.321 -46.052 1.00 42.98 67 ASN H O 1
ATOM 8565 N N . VAL H 3 76 ? 5.368 -19.215 -43.811 1.00 39.46 68 VAL H N 1
ATOM 8566 C CA . VAL H 3 76 ? 4.395 -18.134 -43.910 1.00 38.26 68 VAL H CA 1
ATOM 8567 C C . VAL H 3 76 ? 5.118 -16.866 -44.330 1.00 36.86 68 VAL H C 1
ATOM 8568 O O . VAL H 3 76 ? 4.604 -16.077 -45.122 1.00 36.40 68 VAL H O 1
ATOM 8572 N N . VAL H 3 77 ? 6.330 -16.683 -43.846 1.00 36.96 69 VAL H N 1
ATOM 8573 C CA . VAL H 3 77 ? 7.041 -15.507 -44.253 1.00 37.83 69 VAL H CA 1
ATOM 8574 C C . VAL H 3 77 ? 7.329 -15.501 -45.751 1.00 40.90 69 VAL H C 1
ATOM 8575 O O . VAL H 3 77 ? 7.314 -14.439 -46.378 1.00 41.83 69 VAL H O 1
ATOM 8579 N N . GLU H 3 78 ? 7.580 -16.662 -46.342 1.00 43.83 70 GLU H N 1
ATOM 8580 C CA . GLU H 3 78 ? 7.903 -16.686 -47.758 1.00 46.57 70 GLU H CA 1
ATOM 8581 C C . GLU H 3 78 ? 6.682 -16.347 -48.598 1.00 46.06 70 GLU H C 1
ATOM 8582 O O . GLU H 3 78 ? 6.775 -15.623 -49.596 1.00 45.84 70 GLU H O 1
ATOM 8588 N N . GLN H 3 79 ? 5.533 -16.860 -48.177 1.00 45.70 71 GLN H N 1
ATOM 8589 C CA . GLN H 3 79 ? 4.302 -16.594 -48.886 1.00 45.75 71 GLN H CA 1
ATOM 8590 C C . GLN H 3 79 ? 3.956 -15.126 -48.760 1.00 45.36 71 GLN H C 1
ATOM 8591 O O . GLN H 3 79 ? 3.428 -14.521 -49.687 1.00 45.40 71 GLN H O 1
ATOM 8597 N N . LEU H 3 80 ? 4.259 -14.565 -47.597 1.00 44.81 72 LEU H N 1
ATOM 8598 C CA . LEU H 3 80 ? 3.972 -13.184 -47.331 1.00 44.37 72 LEU H CA 1
ATOM 8599 C C . LEU H 3 80 ? 4.751 -12.365 -48.329 1.00 44.26 72 LEU H C 1
ATOM 8600 O O . LEU H 3 80 ? 4.249 -11.374 -48.847 1.00 43.11 72 LEU H O 1
ATOM 8605 N N . LYS H 3 81 ? 5.979 -12.791 -48.608 1.00 46.74 73 LYS H N 1
ATOM 8606 C CA . LYS H 3 81 ? 6.839 -12.106 -49.559 1.00 48.04 73 LYS H CA 1
ATOM 8607 C C . LYS H 3 81 ? 6.166 -12.015 -50.930 1.00 48.86 73 LYS H C 1
ATOM 8608 O O . LYS H 3 81 ? 6.133 -10.952 -51.543 1.00 48.77 73 LYS H O 1
ATOM 8614 N N . ASP H 3 82 ? 5.606 -13.125 -51.402 1.00 50.39 74 ASP H N 1
ATOM 8615 C CA . ASP H 3 82 ? 4.933 -13.135 -52.699 1.00 52.53 74 ASP H CA 1
ATOM 8616 C C . ASP H 3 82 ? 3.750 -12.164 -52.765 1.00 53.70 74 ASP H C 1
ATOM 8617 O O . ASP H 3 82 ? 3.596 -11.410 -53.729 1.00 53.59 74 ASP H O 1
ATOM 8622 N N . TRP H 3 83 ? 2.902 -12.187 -51.749 1.00 54.29 75 TRP H N 1
ATOM 8623 C CA . TRP H 3 83 ? 1.762 -11.294 -51.753 1.00 56.65 75 TRP H CA 1
ATOM 8624 C C . TRP H 3 83 ? 2.243 -9.859 -51.701 1.00 58.23 75 TRP H C 1
ATOM 8625 O O . TRP H 3 83 ? 1.640 -8.961 -52.295 1.00 58.13 75 TRP H O 1
ATOM 8636 N N . LEU H 3 84 ? 3.343 -9.655 -50.986 1.00 60.47 76 LEU H N 1
ATOM 8637 C CA . LEU H 3 84 ? 3.908 -8.325 -50.831 1.00 62.72 76 LEU H CA 1
ATOM 8638 C C . LEU H 3 84 ? 4.541 -7.838 -52.116 1.00 64.65 76 LEU H C 1
ATOM 8639 O O . LEU H 3 84 ? 4.610 -6.644 -52.361 1.00 64.24 76 LEU H O 1
ATOM 8644 N N . TYR H 3 85 ? 5.003 -8.766 -52.932 1.00 68.57 77 TYR H N 1
ATOM 8645 C CA . TYR H 3 85 ? 5.624 -8.426 -54.185 1.00 72.03 77 TYR H CA 1
ATOM 8646 C C . TYR H 3 85 ? 4.618 -7.732 -55.125 1.00 71.46 77 TYR H C 1
ATOM 8647 O O . TYR H 3 85 ? 4.968 -7.267 -56.212 1.00 71.02 77 TYR H O 1
ATOM 8656 N N . LYS H 3 86 ? 3.370 -7.632 -54.670 1.00 71.28 78 LYS H N 1
ATOM 8657 C CA . LYS H 3 86 ? 2.302 -6.973 -55.437 1.00 69.99 78 LYS H CA 1
ATOM 8658 C C . LYS H 3 86 ? 1.578 -6.058 -54.514 1.00 67.25 78 LYS H C 1
ATOM 8659 O O . LYS H 3 86 ? 0.532 -5.501 -54.854 1.00 66.77 78 LYS H O 1
ATOM 8665 N N . CYS H 3 87 ? 2.122 -5.950 -53.313 1.00 64.53 79 CYS H N 1
ATOM 8666 C CA . CYS H 3 87 ? 1.545 -5.075 -52.328 1.00 61.43 79 CYS H CA 1
ATOM 8667 C C . CYS H 3 87 ? 0.110 -5.497 -52.084 1.00 58.22 79 CYS H C 1
ATOM 8668 O O . CYS H 3 87 ? -0.783 -4.675 -51.948 1.00 56.91 79 CYS H O 1
ATOM 8671 N N . SER H 3 88 ? -0.098 -6.803 -52.031 1.00 55.06 80 SER H N 1
ATOM 8672 C CA . SER H 3 88 ? -1.419 -7.356 -51.816 1.00 51.13 80 SER H CA 1
ATOM 8673 C C . SER H 3 88 ? -1.836 -7.321 -50.348 1.00 50.33 80 SER H C 1
ATOM 8674 O O . SER H 3 88 ? -3.028 -7.195 -50.049 1.00 51.19 80 SER H O 1
ATOM 8677 N N . VAL H 3 89 ? -0.871 -7.446 -49.430 1.00 47.85 81 VAL H N 1
ATOM 8678 C CA . VAL H 3 89 ? -1.197 -7.404 -48.010 1.00 45.15 81 VAL H CA 1
ATOM 8679 C C . VAL H 3 89 ? -1.062 -5.989 -47.424 1.00 44.36 81 VAL H C 1
ATOM 8680 O O . VAL H 3 89 ? -0.110 -5.252 -47.703 1.00 42.49 81 VAL H O 1
ATOM 8684 N N . GLN H 3 90 ? -2.058 -5.620 -46.621 1.00 44.06 82 GLN H N 1
ATOM 8685 C CA . GLN H 3 90 ? -2.156 -4.296 -46.003 1.00 43.54 82 GLN H CA 1
ATOM 8686 C C . GLN H 3 90 ? -1.593 -4.178 -44.578 1.00 41.43 82 GLN H C 1
ATOM 8687 O O . GLN H 3 90 ? -0.835 -3.254 -44.281 1.00 40.65 82 GLN H O 1
ATOM 8693 N N . LYS H 3 91 ? -1.983 -5.092 -43.694 1.00 39.14 83 LYS H N 1
ATOM 8694 C CA . LYS H 3 91 ? -1.477 -5.088 -42.326 1.00 35.65 83 LYS H CA 1
ATOM 8695 C C . LYS H 3 91 ? -1.368 -6.529 -41.845 1.00 32.88 83 LYS H C 1
ATOM 8696 O O . LYS H 3 91 ? -1.875 -7.459 -42.482 1.00 32.68 83 LYS H O 1
ATOM 8702 N N . LEU H 3 92 ? -0.674 -6.710 -40.731 1.00 29.09 84 LEU H N 1
ATOM 8703 C CA . LEU H 3 92 ? -0.492 -8.019 -40.123 1.00 25.13 84 LEU H CA 1
ATOM 8704 C C . LEU H 3 92 ? -0.831 -7.871 -38.648 1.00 24.94 84 LEU H C 1
ATOM 8705 O O . LEU H 3 92 ? -0.377 -6.946 -37.976 1.00 26.24 84 LEU H O 1
ATOM 8710 N N . VAL H 3 93 ? -1.650 -8.771 -38.140 1.00 23.48 85 VAL H N 1
ATOM 8711 C CA . VAL H 3 93 ? -1.998 -8.708 -36.741 1.00 21.59 85 VAL H CA 1
ATOM 8712 C C . VAL H 3 93 ? -1.853 -10.037 -36.066 1.00 22.46 85 VAL H C 1
ATOM 8713 O O . VAL H 3 93 ? -2.422 -11.034 -36.510 1.00 23.99 85 VAL H O 1
ATOM 8717 N N . VAL H 3 94 ? -1.087 -10.050 -34.985 1.00 21.80 86 VAL H N 1
ATOM 8718 C CA . VAL H 3 94 ? -0.876 -11.267 -34.232 1.00 19.22 86 VAL H CA 1
ATOM 8719 C C . VAL H 3 94 ? -1.769 -11.154 -33.020 1.00 19.35 86 VAL H C 1
ATOM 8720 O O . VAL H 3 94 ? -1.627 -10.225 -32.231 1.00 19.50 86 VAL H O 1
ATOM 8724 N N . VAL H 3 95 ? -2.737 -12.057 -32.913 1.00 18.01 87 VAL H N 1
ATOM 8725 C CA . VAL H 3 95 ? -3.654 -12.044 -31.779 1.00 18.04 87 VAL H CA 1
ATOM 8726 C C . VAL H 3 95 ? -3.217 -13.171 -30.843 1.00 16.94 87 VAL H C 1
ATOM 8727 O O . VAL H 3 95 ? -3.171 -14.335 -31.252 1.00 15.21 87 VAL H O 1
ATOM 8731 N N . ILE H 3 96 ? -2.872 -12.807 -29.606 1.00 17.70 88 ILE H N 1
ATOM 8732 C CA . ILE H 3 96 ? -2.448 -13.757 -28.578 1.00 18.05 88 ILE H CA 1
ATOM 8733 C C . ILE H 3 96 ? -3.573 -13.877 -27.541 1.00 19.62 88 ILE H C 1
ATOM 8734 O O . ILE H 3 96 ? -3.960 -12.898 -26.893 1.00 20.58 88 ILE H O 1
ATOM 8739 N N . SER H 3 97 ? -4.116 -15.074 -27.375 1.00 20.72 89 SER H N 1
ATOM 8740 C CA . SER H 3 97 ? -5.207 -15.232 -26.420 1.00 20.28 89 SER H CA 1
ATOM 8741 C C . SER H 3 97 ? -5.064 -16.518 -25.662 1.00 19.62 89 SER H C 1
ATOM 8742 O O . SER H 3 97 ? -4.350 -17.417 -26.093 1.00 17.80 89 SER H O 1
ATOM 8745 N N . ASN H 3 98 ? -5.736 -16.556 -24.514 1.00 21.45 90 ASN H N 1
ATOM 8746 C CA . ASN H 3 98 ? -5.780 -17.685 -23.589 1.00 22.77 90 ASN H CA 1
ATOM 8747 C C . ASN H 3 98 ? -6.173 -18.964 -24.317 1.00 24.42 90 ASN H C 1
ATOM 8748 O O . ASN H 3 98 ? -7.212 -19.023 -24.962 1.00 26.93 90 ASN H O 1
ATOM 8753 N N . ILE H 3 99 ? -5.372 -20.005 -24.181 1.00 23.93 91 ILE H N 1
ATOM 8754 C CA . ILE H 3 99 ? -5.663 -21.241 -24.875 1.00 25.25 91 ILE H CA 1
ATOM 8755 C C . ILE H 3 99 ? -6.935 -21.913 -24.354 1.00 27.26 91 ILE H C 1
ATOM 8756 O O . ILE H 3 99 ? -7.641 -22.575 -25.116 1.00 23.82 91 ILE H O 1
ATOM 8761 N N . GLU H 3 100 ? -7.232 -21.745 -23.066 1.00 30.33 92 GLU H N 1
ATOM 8762 C CA . GLU H 3 100 ? -8.416 -22.370 -22.475 1.00 32.40 92 GLU H CA 1
ATOM 8763 C C . GLU H 3 100 ? -9.727 -21.594 -22.623 1.00 30.21 92 GLU H C 1
ATOM 8764 O O . GLU H 3 100 ? -10.718 -22.124 -23.124 1.00 30.27 92 GLU H O 1
ATOM 8770 N N . SER H 3 101 ? -9.736 -20.342 -22.179 1.00 28.00 93 SER H N 1
ATOM 8771 C CA . SER H 3 101 ? -10.949 -19.547 -22.241 1.00 25.81 93 SER H CA 1
ATOM 8772 C C . SER H 3 101 ? -11.296 -19.067 -23.635 1.00 25.23 93 SER H C 1
ATOM 8773 O O . SER H 3 101 ? -12.445 -19.156 -24.055 1.00 28.16 93 SER H O 1
ATOM 8776 N N . GLY H 3 102 ? -10.302 -18.588 -24.360 1.00 21.61 94 GLY H N 1
ATOM 8777 C CA . GLY H 3 102 ? -10.553 -18.064 -25.682 1.00 21.96 94 GLY H CA 1
ATOM 8778 C C . GLY H 3 102 ? -10.368 -16.552 -25.633 1.00 23.59 94 GLY H C 1
ATOM 8779 O O . GLY H 3 102 ? -10.447 -15.856 -26.658 1.00 23.04 94 GLY H O 1
ATOM 8780 N N . GLU H 3 103 ? -10.085 -16.067 -24.423 1.00 24.32 95 GLU H N 1
ATOM 8781 C CA . GLU H 3 103 ? -9.889 -14.662 -24.102 1.00 23.51 95 GLU H CA 1
ATOM 8782 C C . GLU H 3 103 ? -8.678 -13.995 -24.687 1.00 23.09 95 GLU H C 1
ATOM 8783 O O . GLU H 3 103 ? -7.555 -14.424 -24.455 1.00 23.81 95 GLU H O 1
ATOM 8789 N N . VAL H 3 104 ? -8.906 -12.901 -25.401 1.00 21.24 96 VAL H N 1
ATOM 8790 C CA . VAL H 3 104 ? -7.816 -12.172 -26.010 1.00 18.61 96 VAL H CA 1
ATOM 8791 C C . VAL H 3 104 ? -6.998 -11.441 -24.988 1.00 18.01 96 VAL H C 1
ATOM 8792 O O . VAL H 3 104 ? -7.522 -10.638 -24.244 1.00 19.16 96 VAL H O 1
ATOM 8796 N N . LEU H 3 105 ? -5.699 -11.700 -24.977 1.00 18.18 97 LEU H N 1
ATOM 8797 C CA . LEU H 3 105 ? -4.796 -11.088 -24.017 1.00 16.70 97 LEU H CA 1
ATOM 8798 C C . LEU H 3 105 ? -3.996 -9.918 -24.581 1.00 18.18 97 LEU H C 1
ATOM 8799 O O . LEU H 3 105 ? -3.587 -9.060 -23.830 1.00 18.90 97 LEU H O 1
ATOM 8804 N N . GLU H 3 106 ? -3.725 -9.914 -25.885 1.00 18.76 98 GLU H N 1
ATOM 8805 C CA . GLU H 3 106 ? -2.959 -8.835 -26.521 1.00 19.82 98 GLU H CA 1
ATOM 8806 C C . GLU H 3 106 ? -2.909 -8.955 -28.051 1.00 20.99 98 GLU H C 1
ATOM 8807 O O . GLU H 3 106 ? -3.093 -10.037 -28.610 1.00 19.86 98 GLU H O 1
ATOM 8813 N N . ARG H 3 107 ? -2.690 -7.823 -28.719 1.00 22.42 99 ARG H N 1
ATOM 8814 C CA . ARG H 3 107 ? -2.621 -7.789 -30.173 1.00 23.49 99 ARG H CA 1
ATOM 8815 C C . ARG H 3 107 ? -1.424 -7.001 -30.663 1.00 22.74 99 ARG H C 1
ATOM 8816 O O . ARG H 3 107 ? -1.220 -5.870 -30.247 1.00 24.23 99 ARG H O 1
ATOM 8824 N N . TRP H 3 108 ? -0.625 -7.597 -31.537 1.00 20.85 100 TRP H N 1
ATOM 8825 C CA . TRP H 3 108 ? 0.497 -6.889 -32.123 1.00 20.47 100 TRP H CA 1
ATOM 8826 C C . TRP H 3 108 ? 0.122 -6.615 -33.575 1.00 21.93 100 TRP H C 1
ATOM 8827 O O . TRP H 3 108 ? -0.134 -7.528 -34.363 1.00 23.84 100 TRP H O 1
ATOM 8838 N N . GLN H 3 109 ? 0.071 -5.343 -33.923 1.00 22.60 101 GLN H N 1
ATOM 8839 C CA . GLN H 3 109 ? -0.255 -4.956 -35.275 1.00 23.65 101 GLN H CA 1
ATOM 8840 C C . GLN H 3 109 ? 0.916 -4.344 -36.023 1.00 23.52 101 GLN H C 1
ATOM 8841 O O . GLN H 3 109 ? 1.687 -3.543 -35.493 1.00 23.43 101 GLN H O 1
ATOM 8847 N N . PHE H 3 110 ? 1.029 -4.716 -37.282 1.00 23.62 102 PHE H N 1
ATOM 8848 C CA . PHE H 3 110 ? 2.063 -4.164 -38.119 1.00 24.62 102 PHE H CA 1
ATOM 8849 C C . PHE H 3 110 ? 1.400 -3.520 -39.325 1.00 26.74 102 PHE H C 1
ATOM 8850 O O . PHE H 3 110 ? 0.536 -4.125 -39.973 1.00 27.13 102 PHE H O 1
ATOM 8858 N N . ASP H 3 111 ? 1.766 -2.266 -39.582 1.00 29.54 103 ASP H N 1
ATOM 8859 C CA . ASP H 3 111 ? 1.245 -1.528 -40.721 1.00 30.90 103 ASP H CA 1
ATOM 8860 C C . ASP H 3 111 ? 2.270 -1.660 -41.808 1.00 32.37 103 ASP H C 1
ATOM 8861 O O . ASP H 3 111 ? 3.430 -1.266 -41.621 1.00 33.09 103 ASP H O 1
ATOM 8866 N N . ILE H 3 112 ? 1.861 -2.234 -42.933 1.00 34.38 104 ILE H N 1
ATOM 8867 C CA . ILE H 3 112 ? 2.761 -2.377 -44.077 1.00 37.74 104 ILE H CA 1
ATOM 8868 C C . ILE H 3 112 ? 2.738 -1.108 -44.963 1.00 40.95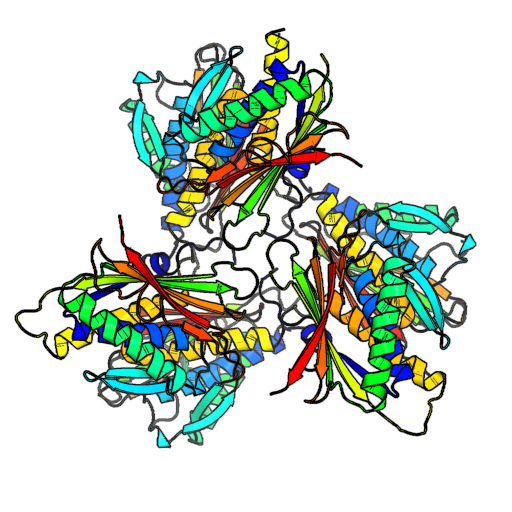 104 ILE H C 1
ATOM 8869 O O . ILE H 3 112 ? 1.679 -0.553 -45.288 1.00 39.31 104 ILE H O 1
ATOM 8874 N N . GLU H 3 113 ? 3.924 -0.632 -45.313 1.00 47.53 105 GLU H N 1
ATOM 8875 C CA . GLU H 3 113 ? 4.076 0.531 -46.177 1.00 52.81 105 GLU H CA 1
ATOM 8876 C C . GLU H 3 113 ? 5.005 -0.027 -47.222 1.00 53.57 105 GLU H C 1
ATOM 8877 O O . GLU H 3 113 ? 6.212 0.211 -47.201 1.00 51.76 105 GLU H O 1
ATOM 8883 N N . CYS H 3 114 ? 4.419 -0.827 -48.102 1.00 56.24 106 CYS H N 1
ATOM 8884 C CA . CYS H 3 114 ? 5.141 -1.497 -49.168 1.00 60.37 106 CYS H CA 1
ATOM 8885 C C . CYS H 3 114 ? 5.337 -0.644 -50.434 1.00 62.78 106 CYS H C 1
ATOM 8886 O O . CYS H 3 114 ? 4.377 -0.197 -51.049 1.00 62.58 106 CYS H O 1
ATOM 8889 N N . ASP H 3 115 ? 6.591 -0.416 -50.810 1.00 66.09 107 ASP H N 1
ATOM 8890 C CA . ASP H 3 115 ? 6.912 0.337 -52.015 1.00 68.57 107 ASP H CA 1
ATOM 8891 C C . ASP H 3 115 ? 7.481 -0.684 -52.970 1.00 69.70 107 ASP H C 1
ATOM 8892 O O . ASP H 3 115 ? 7.541 -1.873 -52.665 1.00 69.58 107 ASP H O 1
ATOM 8897 N N . LYS H 3 116 ? 7.883 -0.233 -54.142 1.00 70.94 108 LYS H N 1
ATOM 8898 C CA . LYS H 3 116 ? 8.497 -1.150 -55.065 1.00 71.79 108 LYS H CA 1
ATOM 8899 C C . LYS H 3 116 ? 9.972 -0.862 -54.928 1.00 73.95 108 LYS H C 1
ATOM 8900 O O . LYS H 3 116 ? 10.800 -1.416 -55.642 1.00 74.11 108 LYS H O 1
ATOM 8906 N N . GLY H 3 117 ? 10.285 0.008 -53.974 1.00 76.35 115 GLY H N 1
ATOM 8907 C CA . GLY H 3 117 ? 11.666 0.370 -53.706 1.00 79.26 115 GLY H CA 1
ATOM 8908 C C . GLY H 3 117 ? 12.573 0.543 -54.911 1.00 80.90 115 GLY H C 1
ATOM 8909 O O . GLY H 3 117 ? 13.095 -0.437 -55.448 1.00 81.15 115 GLY H O 1
ATOM 8910 N N . SER H 3 118 ? 12.785 1.792 -55.321 1.00 82.98 116 SER H N 1
ATOM 8911 C CA . SER H 3 118 ? 13.630 2.087 -56.476 1.00 85.76 116 SER H CA 1
ATOM 8912 C C . SER H 3 118 ? 15.112 2.084 -56.151 1.00 87.96 116 SER H C 1
ATOM 8913 O O . SER H 3 118 ? 15.868 1.252 -56.659 1.00 89.35 116 SER H O 1
ATOM 8916 N N . GLY H 3 119 ? 15.542 3.030 -55.323 1.00 88.91 117 GLY H N 1
ATOM 8917 C CA . GLY H 3 119 ? 16.946 3.083 -54.958 1.00 89.47 117 GLY H CA 1
ATOM 8918 C C . GLY H 3 119 ? 17.092 2.296 -53.677 1.00 89.52 117 GLY H C 1
ATOM 8919 O O . GLY H 3 119 ? 16.664 2.776 -52.624 1.00 89.71 117 GLY H O 1
ATOM 8920 N N . GLU H 3 120 ? 17.666 1.093 -53.767 1.00 89.34 118 GLU H N 1
ATOM 8921 C CA . GLU H 3 120 ? 17.841 0.244 -52.596 1.00 88.63 118 GLU H CA 1
ATOM 8922 C C . GLU H 3 120 ? 18.277 1.101 -51.420 1.00 86.61 118 GLU H C 1
ATOM 8923 O O . GLU H 3 120 ? 19.044 2.051 -51.598 1.00 87.06 118 GLU H O 1
ATOM 8929 N N . LYS H 3 121 ? 17.772 0.785 -50.229 1.00 82.93 119 LYS H N 1
ATOM 8930 C CA . LYS H 3 121 ? 18.127 1.541 -49.040 1.00 79.05 119 LYS H CA 1
ATOM 8931 C C . LYS H 3 121 ? 19.572 1.330 -48.644 1.00 76.28 119 LYS H C 1
ATOM 8932 O O . LYS H 3 121 ? 20.178 0.300 -48.934 1.00 75.84 119 LYS H O 1
ATOM 8938 N N . SER H 3 122 ? 20.126 2.321 -47.973 1.00 73.06 120 SER H N 1
ATOM 8939 C CA . SER H 3 122 ? 21.490 2.219 -47.514 1.00 70.41 120 SER H CA 1
ATOM 8940 C C . SER H 3 122 ? 21.509 1.208 -46.367 1.00 68.65 120 SER H C 1
ATOM 8941 O O . SER H 3 122 ? 20.555 1.140 -45.597 1.00 68.03 120 SER H O 1
ATOM 8944 N N . GLN H 3 123 ? 22.554 0.393 -46.277 1.00 67.42 121 GLN H N 1
ATOM 8945 C CA . GLN H 3 123 ? 22.677 -0.508 -45.152 1.00 66.42 121 GLN H CA 1
ATOM 8946 C C . GLN H 3 123 ? 22.224 0.358 -43.982 1.00 64.63 121 GLN H C 1
ATOM 8947 O O . GLN H 3 123 ? 21.411 -0.045 -43.149 1.00 64.47 121 GLN H O 1
ATOM 8953 N N . LYS H 3 124 ? 22.762 1.576 -43.945 1.00 62.41 122 LYS H N 1
ATOM 8954 C CA . LYS H 3 124 ? 22.418 2.539 -42.897 1.00 59.56 122 LYS H CA 1
ATOM 8955 C C . LYS H 3 124 ? 20.945 2.782 -42.815 1.00 55.91 122 LYS H C 1
ATOM 8956 O O . LYS H 3 124 ? 20.399 2.857 -41.723 1.00 54.16 122 LYS H O 1
ATOM 8962 N N . ALA H 3 125 ? 20.302 2.949 -43.965 1.00 52.24 123 ALA H N 1
ATOM 8963 C CA . ALA H 3 125 ? 18.868 3.192 -44.003 1.00 48.72 123 ALA H CA 1
ATOM 8964 C C . ALA H 3 125 ? 18.088 2.031 -43.385 1.00 47.35 123 ALA H C 1
ATOM 8965 O O . ALA H 3 125 ? 17.163 2.227 -42.594 1.00 47.70 123 ALA H O 1
ATOM 8967 N N . ILE H 3 126 ? 18.460 0.821 -43.777 1.00 44.44 124 ILE H N 1
ATOM 8968 C CA . ILE H 3 126 ? 17.826 -0.377 -43.271 1.00 42.05 124 ILE H CA 1
ATOM 8969 C C . ILE H 3 126 ? 18.053 -0.443 -41.776 1.00 42.09 124 ILE H C 1
ATOM 8970 O O . ILE H 3 126 ? 17.135 -0.660 -40.995 1.00 42.61 124 ILE H O 1
ATOM 8975 N N . GLN H 3 127 ? 19.293 -0.251 -41.372 1.00 42.40 125 GLN H N 1
ATOM 8976 C CA . GLN H 3 127 ? 19.612 -0.268 -39.959 1.00 43.26 125 GLN H CA 1
ATOM 8977 C C . GLN H 3 127 ? 18.600 0.498 -39.124 1.00 43.14 125 GLN H C 1
ATOM 8978 O O . GLN H 3 127 ? 18.104 -0.013 -38.141 1.00 42.30 125 GLN H O 1
ATOM 8984 N N . ASP H 3 128 ? 18.288 1.725 -39.516 1.00 45.04 126 ASP H N 1
ATOM 8985 C CA . ASP H 3 128 ? 17.344 2.530 -38.757 1.00 46.41 126 ASP H CA 1
ATOM 8986 C C . ASP H 3 128 ? 15.923 2.014 -38.722 1.00 44.74 126 ASP H C 1
ATOM 8987 O O . ASP H 3 128 ? 15.182 2.307 -37.784 1.00 43.95 126 ASP H O 1
ATOM 8992 N N . GLU H 3 129 ? 15.528 1.249 -39.733 1.00 44.05 127 GLU H N 1
ATOM 8993 C CA . GLU H 3 129 ? 14.174 0.706 -39.759 1.00 42.19 127 GLU H CA 1
ATOM 8994 C C . GLU H 3 129 ? 14.082 -0.385 -38.709 1.00 37.73 127 GLU H C 1
ATOM 8995 O O . GLU H 3 129 ? 13.141 -0.443 -37.915 1.00 35.56 127 GLU H O 1
ATOM 9001 N N . ILE H 3 130 ? 15.089 -1.248 -38.713 1.00 34.32 128 ILE H N 1
ATOM 9002 C CA . ILE H 3 130 ? 15.141 -2.359 -37.782 1.00 32.16 128 ILE H CA 1
ATOM 9003 C C . ILE H 3 130 ? 15.152 -1.853 -36.347 1.00 30.19 128 ILE H C 1
ATOM 9004 O O . ILE H 3 130 ? 14.342 -2.276 -35.499 1.00 29.10 128 ILE H O 1
ATOM 9009 N N . ARG H 3 131 ? 16.068 -0.938 -36.075 1.00 28.83 129 ARG H N 1
ATOM 9010 C CA . ARG H 3 131 ? 16.162 -0.391 -34.745 1.00 28.43 129 ARG H CA 1
ATOM 9011 C C . ARG H 3 131 ? 14.825 0.148 -34.230 1.00 26.61 129 ARG H C 1
ATOM 9012 O O . ARG H 3 131 ? 14.478 -0.078 -33.070 1.00 25.29 129 ARG H O 1
ATOM 9020 N N . SER H 3 132 ? 14.061 0.860 -35.051 1.00 24.48 130 SER H N 1
ATOM 9021 C CA . SER H 3 132 ? 12.835 1.367 -34.466 1.00 22.75 130 SER H CA 1
ATOM 9022 C C . SER H 3 132 ? 11.809 0.283 -34.354 1.00 21.19 130 SER H C 1
ATOM 9023 O O . SER H 3 132 ? 11.020 0.286 -33.410 1.00 21.71 130 SER H O 1
ATOM 9026 N N . VAL H 3 133 ? 11.807 -0.667 -35.276 1.00 17.78 131 VAL H N 1
ATOM 9027 C CA . VAL H 3 133 ? 10.821 -1.709 -35.117 1.00 16.28 131 VAL H CA 1
ATOM 9028 C C . VAL H 3 133 ? 11.080 -2.399 -33.769 1.00 17.40 131 VAL H C 1
ATOM 9029 O O . VAL H 3 133 ? 10.202 -2.460 -32.907 1.00 15.70 131 VAL H O 1
ATOM 9033 N N . ILE H 3 134 ? 12.289 -2.904 -33.574 1.00 15.35 132 ILE H N 1
ATOM 9034 C CA . ILE H 3 134 ? 12.585 -3.553 -32.313 1.00 15.08 132 ILE H CA 1
ATOM 9035 C C . ILE H 3 134 ? 12.416 -2.588 -31.114 1.00 16.83 132 ILE H C 1
ATOM 9036 O O . ILE H 3 134 ? 12.012 -2.977 -30.037 1.00 15.70 132 ILE H O 1
ATOM 9041 N N . ARG H 3 135 ? 12.707 -1.320 -31.310 1.00 20.17 133 ARG H N 1
ATOM 9042 C CA . ARG H 3 135 ? 12.560 -0.352 -30.240 1.00 23.32 133 ARG H CA 1
ATOM 9043 C C . ARG H 3 135 ? 11.073 -0.179 -29.835 1.00 23.64 133 ARG H C 1
ATOM 9044 O O . ARG H 3 135 ? 10.731 -0.098 -28.638 1.00 22.78 133 ARG H O 1
ATOM 9052 N N . GLN H 3 136 ? 10.187 -0.119 -30.832 1.00 23.10 134 GLN H N 1
ATOM 9053 C CA . GLN H 3 136 ? 8.772 0.071 -30.544 1.00 21.99 134 GLN H CA 1
ATOM 9054 C C . GLN H 3 136 ? 8.232 -1.163 -29.853 1.00 21.70 134 GLN H C 1
ATOM 9055 O O . GLN H 3 136 ? 7.508 -1.048 -28.858 1.00 20.42 134 GLN H O 1
ATOM 9061 N N . ILE H 3 137 ? 8.596 -2.339 -30.359 1.00 21.29 135 ILE H N 1
ATOM 9062 C CA . ILE H 3 137 ? 8.149 -3.573 -29.739 1.00 20.43 135 ILE H CA 1
ATOM 9063 C C . ILE H 3 137 ? 8.593 -3.569 -28.273 1.00 20.17 135 ILE H C 1
ATOM 9064 O O . ILE H 3 137 ? 7.803 -3.809 -27.363 1.00 20.56 135 ILE H O 1
ATOM 9069 N N . THR H 3 138 ? 9.854 -3.272 -28.036 1.00 18.51 136 THR H N 1
ATOM 9070 C CA . THR H 3 138 ? 10.334 -3.267 -26.670 1.00 19.58 136 THR H CA 1
ATOM 9071 C C . THR H 3 138 ? 9.643 -2.241 -25.787 1.00 19.75 136 THR H C 1
ATOM 9072 O O . THR H 3 138 ? 9.338 -2.526 -24.625 1.00 20.75 136 THR H O 1
ATOM 9076 N N . ALA H 3 139 ? 9.427 -1.040 -26.320 1.00 20.05 137 ALA H N 1
ATOM 9077 C CA . ALA H 3 139 ? 8.789 0.013 -25.534 1.00 19.35 137 ALA H CA 1
ATOM 9078 C C . ALA H 3 139 ? 7.376 -0.437 -25.149 1.00 18.98 137 ALA H C 1
ATOM 9079 O O . ALA H 3 139 ? 6.865 -0.058 -24.097 1.00 17.38 137 ALA H O 1
ATOM 9081 N N . THR H 3 140 ? 6.770 -1.262 -26.004 1.00 17.87 138 THR H N 1
ATOM 9082 C CA . THR H 3 140 ? 5.429 -1.754 -25.770 1.00 18.24 138 THR H CA 1
ATOM 9083 C C . THR H 3 140 ? 5.371 -2.857 -24.711 1.00 18.87 138 THR H C 1
ATOM 9084 O O . THR H 3 140 ? 4.461 -2.871 -23.857 1.00 19.07 138 THR H O 1
ATOM 9088 N N . VAL H 3 141 ? 6.336 -3.773 -24.727 1.00 18.66 139 VAL H N 1
ATOM 9089 C CA . VAL H 3 141 ? 6.243 -4.824 -23.732 1.00 19.10 139 VAL H CA 1
ATOM 9090 C C . VAL H 3 141 ? 6.305 -4.196 -22.352 1.00 19.18 139 VAL H C 1
ATOM 9091 O O . VAL H 3 141 ? 5.760 -4.747 -21.415 1.00 19.14 139 VAL H O 1
ATOM 9095 N N . THR H 3 142 ? 6.928 -3.027 -22.245 1.00 19.63 140 THR H N 1
ATOM 9096 C CA . THR H 3 142 ? 7.029 -2.309 -20.982 1.00 20.58 140 THR H CA 1
ATOM 9097 C C . THR H 3 142 ? 5.656 -2.119 -20.319 1.00 22.23 140 THR H C 1
ATOM 9098 O O . THR H 3 142 ? 5.531 -2.209 -19.088 1.00 22.64 140 THR H O 1
ATOM 9102 N N . PHE H 3 143 ? 4.630 -1.888 -21.137 1.00 21.26 141 PHE H N 1
ATOM 9103 C CA . PHE H 3 143 ? 3.295 -1.658 -20.621 1.00 21.60 141 PHE H CA 1
ATOM 9104 C C . PHE H 3 143 ? 2.312 -2.817 -20.629 1.00 22.41 141 PHE H C 1
ATOM 9105 O O . PHE H 3 143 ? 1.231 -2.690 -20.080 1.00 22.78 141 PHE H O 1
ATOM 9113 N N . LEU H 3 144 ? 2.670 -3.939 -21.237 1.00 23.90 142 LEU H N 1
ATOM 9114 C CA . LEU H 3 144 ? 1.784 -5.087 -21.235 1.00 24.43 142 LEU H CA 1
ATOM 9115 C C . LEU H 3 144 ? 1.871 -5.762 -19.881 1.00 25.09 142 LEU H C 1
ATOM 9116 O O . LEU H 3 144 ? 2.881 -5.695 -19.212 1.00 26.22 142 LEU H O 1
ATOM 9121 N N . PRO H 3 145 ? 0.808 -6.426 -19.459 1.00 26.20 143 PRO H N 1
ATOM 9122 C CA . PRO H 3 145 ? 0.824 -7.113 -18.172 1.00 26.86 143 PRO H CA 1
ATOM 9123 C C . PRO H 3 145 ? 1.681 -8.378 -18.313 1.00 28.86 143 PRO H C 1
ATOM 9124 O O . PRO H 3 145 ? 2.023 -8.800 -19.427 1.00 27.99 143 PRO H O 1
ATOM 9128 N N . LEU H 3 146 ? 2.021 -8.984 -17.183 1.00 30.08 144 LEU H N 1
ATOM 9129 C CA . LEU H 3 146 ? 2.808 -10.189 -17.227 1.00 31.39 144 LEU H CA 1
ATOM 9130 C C . LEU H 3 146 ? 1.916 -11.301 -17.745 1.00 32.05 144 LEU H C 1
ATOM 9131 O O . LEU H 3 146 ? 0.841 -11.528 -17.220 1.00 32.85 144 LEU H O 1
ATOM 9136 N N . LEU H 3 147 ? 2.367 -11.973 -18.789 1.00 31.65 145 LEU H N 1
ATOM 9137 C CA . LEU H 3 147 ? 1.628 -13.057 -19.394 1.00 32.97 145 LEU H CA 1
ATOM 9138 C C . LEU H 3 147 ? 1.854 -14.325 -18.575 1.00 34.38 145 LEU H C 1
ATOM 9139 O O . LEU H 3 147 ? 2.998 -14.703 -18.328 1.00 35.71 145 LEU H O 1
ATOM 9144 N N . GLU H 3 148 ? 0.780 -14.988 -18.146 1.00 36.03 146 GLU H N 1
ATOM 9145 C CA . GLU H 3 148 ? 0.945 -16.187 -17.329 1.00 36.45 146 GLU H CA 1
ATOM 9146 C C . GLU H 3 148 ? 0.123 -17.436 -17.629 1.00 34.22 146 GLU H C 1
ATOM 9147 O O . GLU H 3 148 ? 0.006 -18.300 -16.769 1.00 35.25 146 GLU H O 1
ATOM 9153 N N . VAL H 3 149 ? -0.425 -17.557 -18.832 1.00 31.51 147 VAL H N 1
ATOM 9154 C CA . VAL H 3 149 ? -1.197 -18.747 -19.186 1.00 29.01 147 VAL H CA 1
ATOM 9155 C C . VAL H 3 149 ? -0.684 -19.270 -20.531 1.00 29.19 147 VAL H C 1
ATOM 9156 O O . VAL H 3 149 ? -0.008 -18.541 -21.261 1.00 28.97 147 VAL H O 1
ATOM 9160 N N . SER H 3 150 ? -1.000 -20.517 -20.872 1.00 28.65 148 SER H N 1
ATOM 9161 C CA . SER H 3 150 ? -0.564 -21.030 -22.157 1.00 29.16 148 SER H CA 1
ATOM 9162 C C . SER H 3 150 ? -1.432 -20.311 -23.171 1.00 28.72 148 SER H C 1
ATOM 9163 O O . SER H 3 150 ? -2.565 -19.932 -22.875 1.00 28.15 148 SER H O 1
ATOM 9166 N N . CYS H 3 151 ? -0.933 -20.130 -24.380 1.00 29.37 149 CYS H N 1
ATOM 9167 C CA . CYS H 3 151 ? -1.713 -19.393 -25.348 1.00 29.96 149 CYS H CA 1
ATOM 9168 C C . CYS H 3 151 ? -1.711 -19.914 -26.780 1.00 29.63 149 CYS H C 1
ATOM 9169 O O . CYS H 3 151 ? -1.126 -20.938 -27.107 1.00 28.85 149 CYS H O 1
ATOM 9172 N N . SER H 3 152 ? -2.376 -19.158 -27.635 1.00 30.00 150 SER H N 1
ATOM 9173 C CA . SER H 3 152 ? -2.447 -19.464 -29.042 1.00 31.59 150 SER H CA 1
ATOM 9174 C C . SER H 3 152 ? -2.040 -18.186 -29.781 1.00 33.17 150 SER H C 1
ATOM 9175 O O . SER H 3 152 ? -2.411 -17.089 -29.380 1.00 33.90 150 SER H O 1
ATOM 9178 N N . PHE H 3 153 ? -1.298 -18.356 -30.871 1.00 33.85 151 PHE H N 1
ATOM 9179 C CA . PHE H 3 153 ? -0.788 -17.276 -31.724 1.00 33.84 151 PHE H CA 1
ATOM 9180 C C . PHE H 3 153 ? -1.596 -17.254 -33.027 1.00 34.94 151 PHE H C 1
ATOM 9181 O O . PHE H 3 153 ? -1.475 -18.165 -33.844 1.00 36.98 151 PHE H O 1
ATOM 9189 N N . ASP H 3 154 ? -2.412 -16.239 -33.253 1.00 35.93 152 ASP H N 1
ATOM 9190 C CA . ASP H 3 154 ? -3.167 -16.210 -34.503 1.00 36.87 152 ASP H CA 1
ATOM 9191 C C . ASP H 3 154 ? -2.758 -15.041 -35.390 1.00 36.14 152 ASP H C 1
ATOM 9192 O O . ASP H 3 154 ? -3.051 -13.881 -35.070 1.00 34.87 152 ASP H O 1
ATOM 9197 N N . LEU H 3 155 ? -2.088 -15.354 -36.504 1.00 34.45 153 LEU H N 1
ATOM 9198 C CA . LEU H 3 155 ? -1.611 -14.341 -37.439 1.00 32.63 153 LEU H CA 1
ATOM 9199 C C . LEU H 3 155 ? -2.687 -14.004 -38.440 1.00 32.11 153 LEU H C 1
ATOM 9200 O O . LEU H 3 155 ? -3.058 -14.855 -39.217 1.00 33.24 153 LEU H O 1
ATOM 9205 N N . LEU H 3 156 ? -3.199 -12.780 -38.433 1.00 32.40 154 LEU H N 1
ATOM 9206 C CA . LEU H 3 156 ? -4.214 -12.394 -39.415 1.00 32.57 154 LEU H CA 1
ATOM 9207 C C . LEU H 3 156 ? -3.578 -11.573 -40.514 1.00 33.86 154 LEU H C 1
ATOM 9208 O O . LEU H 3 156 ? -3.042 -10.513 -40.243 1.00 34.49 154 LEU H O 1
ATOM 9213 N N . ILE H 3 157 ? -3.619 -12.058 -41.750 1.00 36.78 155 ILE H N 1
ATOM 9214 C CA . ILE H 3 157 ? -3.063 -11.313 -42.876 1.00 39.35 155 ILE H CA 1
ATOM 9215 C C . ILE H 3 157 ? -4.202 -10.550 -43.540 1.00 41.32 155 ILE H C 1
ATOM 9216 O O . ILE H 3 157 ? -5.086 -11.169 -44.129 1.00 41.48 155 ILE H O 1
ATOM 9221 N N . TYR H 3 158 ? -4.191 -9.225 -43.444 1.00 44.68 156 TYR H N 1
ATOM 9222 C CA . TYR H 3 158 ? -5.228 -8.416 -44.089 1.00 48.50 156 TYR H CA 1
ATOM 9223 C C . TYR H 3 158 ? -4.841 -8.048 -45.528 1.00 51.45 156 TYR H C 1
ATOM 9224 O O . TYR H 3 158 ? -3.939 -7.245 -45.753 1.00 50.67 156 TYR H O 1
ATOM 9233 N N . THR H 3 159 ? -5.524 -8.627 -46.503 1.00 56.02 157 THR H N 1
ATOM 9234 C CA . THR H 3 159 ? -5.193 -8.351 -47.892 1.00 61.02 157 THR H CA 1
ATOM 9235 C C . THR H 3 159 ? -6.337 -7.674 -48.604 1.00 65.85 157 THR H C 1
ATO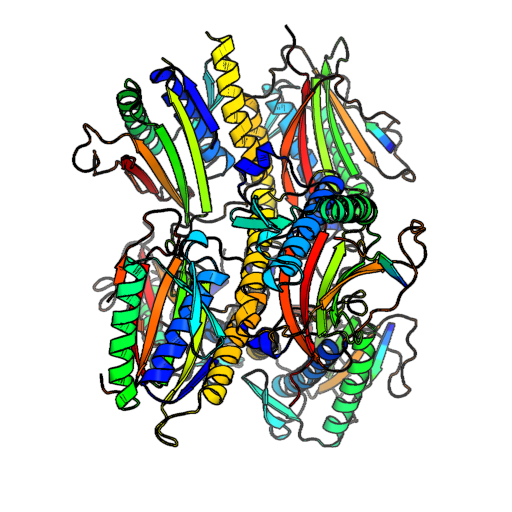M 9236 O O . THR H 3 159 ? -7.406 -7.450 -47.998 1.00 65.58 157 THR H O 1
ATOM 9240 N N . ASP H 3 160 ? -6.133 -7.310 -49.875 1.00 71.17 158 ASP H N 1
ATOM 9241 C CA . ASP H 3 160 ? -7.282 -6.703 -50.550 1.00 76.40 158 ASP H CA 1
ATOM 9242 C C . ASP H 3 160 ? -8.094 -7.893 -51.085 1.00 78.97 158 ASP H C 1
ATOM 9243 O O . ASP H 3 160 ? -7.891 -9.035 -50.656 1.00 78.67 158 ASP H O 1
ATOM 9248 N N . LYS H 3 161 ? -9.053 -7.622 -51.938 1.00 82.20 159 LYS H N 1
ATOM 9249 C CA . LYS H 3 161 ? -9.936 -8.642 -52.399 1.00 85.77 159 LYS H CA 1
ATOM 9250 C C . LYS H 3 161 ? -9.343 -9.762 -53.201 1.00 88.25 159 LYS H C 1
ATOM 9251 O O . LYS H 3 161 ? -9.694 -10.920 -52.960 1.00 89.17 159 LYS H O 1
ATOM 9257 N N . ASP H 3 162 ? -8.466 -9.524 -54.162 1.00 89.86 160 ASP H N 1
ATOM 9258 C CA . ASP H 3 162 ? -8.034 -10.788 -54.784 1.00 92.21 160 ASP H CA 1
ATOM 9259 C C . ASP H 3 162 ? -6.761 -11.347 -54.221 1.00 93.00 160 ASP H C 1
ATOM 9260 O O . ASP H 3 162 ? -6.068 -10.731 -53.417 1.00 93.31 160 ASP H O 1
ATOM 9265 N N . LEU H 3 163 ? -6.409 -12.516 -54.702 1.00 92.26 161 LEU H N 1
ATOM 9266 C CA . LEU H 3 163 ? -5.225 -13.093 -54.162 1.00 91.81 161 LEU H CA 1
ATOM 9267 C C . LEU H 3 163 ? -5.050 -14.466 -54.679 1.00 92.23 161 LEU H C 1
ATOM 9268 O O . LEU H 3 163 ? -6.015 -15.111 -55.088 1.00 92.71 161 LEU H O 1
ATOM 9273 N N . VAL H 3 164 ? -3.810 -14.943 -54.672 1.00 93.42 162 VAL H N 1
ATOM 9274 C CA . VAL H 3 164 ? -3.539 -16.375 -54.710 1.00 94.09 162 VAL H CA 1
ATOM 9275 C C . VAL H 3 164 ? -3.323 -16.933 -53.308 1.00 94.30 162 VAL H C 1
ATOM 9276 O O . VAL H 3 164 ? -2.201 -17.270 -52.930 1.00 94.61 162 VAL H O 1
ATOM 9280 N N . VAL H 3 165 ? -4.404 -17.028 -52.540 1.00 94.43 163 VAL H N 1
ATOM 9281 C CA . VAL H 3 165 ? -4.763 -18.273 -51.873 1.00 95.07 163 VAL H CA 1
ATOM 9282 C C . VAL H 3 165 ? -5.230 -19.322 -52.876 1.00 96.14 163 VAL H C 1
ATOM 9283 O O . VAL H 3 165 ? -6.281 -19.173 -53.500 1.00 97.17 163 VAL H O 1
ATOM 9287 N N . PRO H 3 166 ? -4.442 -20.381 -53.027 1.00 96.48 164 PRO H N 1
ATOM 9288 C CA . PRO H 3 166 ? -4.976 -21.747 -53.007 1.00 97.10 164 PRO H CA 1
ATOM 9289 C C . PRO H 3 166 ? -5.542 -22.113 -51.639 1.00 97.96 164 PRO H C 1
ATOM 9290 O O . PRO H 3 166 ? -4.797 -22.543 -50.758 1.00 98.72 164 PRO H O 1
ATOM 9294 N N . GLU H 3 167 ? -6.849 -21.942 -51.469 1.00 98.27 165 GLU H N 1
ATOM 9295 C CA . GLU H 3 167 ? -7.654 -22.863 -50.625 1.00 98.16 165 GLU H CA 1
ATOM 9296 C C . GLU H 3 167 ? -7.598 -22.468 -49.150 1.00 98.05 165 GLU H C 1
ATOM 9297 O O . GLU H 3 167 ? -7.328 -23.301 -48.277 1.00 98.00 165 GLU H O 1
ATOM 9303 N N . LYS H 3 168 ? -7.908 -21.192 -48.898 1.00 97.30 166 LYS H N 1
ATOM 9304 C CA . LYS H 3 168 ? -7.884 -20.589 -47.563 1.00 96.07 166 LYS H CA 1
ATOM 9305 C C . LYS H 3 168 ? -6.415 -20.346 -47.208 1.00 96.00 166 LYS H C 1
ATOM 9306 O O . LYS H 3 168 ? -6.104 -19.849 -46.123 1.00 96.42 166 LYS H O 1
ATOM 9312 N N . TRP H 3 169 ? -5.541 -20.676 -48.170 1.00 95.42 167 TRP H N 1
ATOM 9313 C CA . TRP H 3 169 ? -4.072 -20.575 -48.092 1.00 94.51 167 TRP H CA 1
ATOM 9314 C C . TRP H 3 169 ? -3.659 -22.059 -48.268 1.00 95.78 167 TRP H C 1
ATOM 9315 O O . TRP H 3 169 ? -4.534 -22.922 -48.390 1.00 95.69 167 TRP H O 1
ATOM 9326 N N . GLU H 3 170 ? -2.362 -22.358 -48.325 1.00 97.36 168 GLU H N 1
ATOM 9327 C CA . GLU H 3 170 ? -1.877 -23.737 -48.499 1.00 98.68 168 GLU H CA 1
ATOM 9328 C C . GLU H 3 170 ? -2.541 -24.698 -47.510 1.00 98.81 168 GLU H C 1
ATOM 9329 O O . GLU H 3 170 ? -2.140 -24.785 -46.339 1.00 98.50 168 GLU H O 1
ATOM 9335 N N . GLU H 3 171 ? -3.546 -25.430 -47.988 1.00 98.11 169 GLU H N 1
ATOM 9336 C CA . GLU H 3 171 ? -4.269 -26.357 -47.122 1.00 96.93 169 GLU H CA 1
ATOM 9337 C C . GLU H 3 171 ? -4.781 -25.490 -45.953 1.00 95.36 169 GLU H C 1
ATOM 9338 O O . GLU H 3 171 ? -4.607 -25.823 -44.772 1.00 96.44 169 GLU H O 1
ATOM 9344 N N . SER H 3 172 ? -5.416 -24.372 -46.316 1.00 92.36 170 SER H N 1
ATOM 9345 C CA . SER H 3 172 ? -5.943 -23.380 -45.369 1.00 88.92 170 SER H CA 1
ATOM 9346 C C . SER H 3 172 ? -4.759 -22.802 -44.552 1.00 85.07 170 SER H C 1
ATOM 9347 O O . SER H 3 172 ? -3.613 -23.247 -44.708 1.00 85.49 170 SER H O 1
ATOM 9350 N N . GLY H 3 173 ? -5.021 -21.807 -43.705 1.00 79.04 171 GLY H N 1
ATOM 9351 C CA . GLY H 3 173 ? -3.947 -21.218 -42.921 1.00 71.50 171 GLY H CA 1
ATOM 9352 C C . GLY H 3 173 ? -3.105 -22.290 -42.257 1.00 65.98 171 GLY H C 1
ATOM 9353 O O . GLY H 3 173 ? -3.543 -22.879 -41.271 1.00 66.10 171 GLY H O 1
ATOM 9354 N N . PRO H 3 174 ? -1.889 -22.569 -42.764 1.00 62.14 172 PRO H N 1
ATOM 9355 C CA . PRO H 3 174 ? -1.089 -23.611 -42.114 1.00 58.58 172 PRO H CA 1
ATOM 9356 C C . PRO H 3 174 ? -0.971 -23.351 -40.618 1.00 55.92 172 PRO H C 1
ATOM 9357 O O . PRO H 3 174 ? -0.906 -22.202 -40.167 1.00 55.03 172 PRO H O 1
ATOM 9361 N N . GLN H 3 175 ? -0.952 -24.420 -39.842 1.00 53.23 173 GLN H N 1
ATOM 9362 C CA . GLN H 3 175 ? -0.852 -24.253 -38.413 1.00 51.19 173 GLN H CA 1
ATOM 9363 C C . GLN H 3 175 ? -0.044 -25.391 -37.860 1.00 49.45 173 GLN H C 1
ATOM 9364 O O . GLN H 3 175 ? 0.399 -26.246 -38.614 1.00 47.57 173 GLN H O 1
ATOM 9370 N N . PHE H 3 176 ? 0.168 -25.386 -36.552 1.00 49.67 174 PHE H N 1
ATOM 9371 C CA . PHE H 3 176 ? 0.899 -26.462 -35.914 1.00 51.53 174 PHE H CA 1
ATOM 9372 C C . PHE H 3 176 ? 0.759 -26.429 -34.397 1.00 53.37 174 PHE H C 1
ATOM 9373 O O . PHE H 3 176 ? 0.848 -25.364 -33.774 1.00 52.39 174 PHE H O 1
ATOM 9381 N N . ILE H 3 177 ? 0.540 -27.606 -33.810 1.00 55.43 175 ILE H N 1
ATOM 9382 C CA . ILE H 3 177 ? 0.359 -27.735 -32.368 1.00 57.84 175 ILE H CA 1
ATOM 9383 C C . ILE H 3 177 ? 1.687 -28.054 -31.698 1.00 61.27 175 ILE H C 1
ATOM 9384 O O . ILE H 3 177 ? 2.457 -28.857 -32.209 1.00 60.84 175 ILE H O 1
ATOM 9389 N N . THR H 3 178 ? 1.951 -27.434 -30.553 1.00 66.81 176 THR H N 1
ATOM 9390 C CA . THR H 3 178 ? 3.192 -27.686 -29.844 1.00 72.98 176 THR H CA 1
ATOM 9391 C C . THR H 3 178 ? 2.948 -28.619 -28.672 1.00 77.40 176 THR H C 1
ATOM 9392 O O . THR H 3 178 ? 2.900 -29.839 -28.844 1.00 77.90 176 THR H O 1
ATOM 9396 N N . ASN H 3 179 ? 2.789 -28.038 -27.482 1.00 82.73 177 ASN H N 1
ATOM 9397 C CA . ASN H 3 179 ? 2.578 -28.809 -26.255 1.00 86.50 177 ASN H CA 1
ATOM 9398 C C . ASN H 3 179 ? 3.902 -29.539 -25.907 1.00 87.10 177 ASN H C 1
ATOM 9399 O O . ASN H 3 179 ? 4.243 -29.746 -24.733 1.00 86.18 177 ASN H O 1
ATOM 9404 N N . SER H 3 180 ? 4.643 -29.906 -26.949 1.00 88.11 178 SER H N 1
ATOM 9405 C CA . SER H 3 180 ? 5.926 -30.577 -26.799 1.00 88.50 178 SER H CA 1
ATOM 9406 C C . SER H 3 180 ? 6.814 -29.681 -25.934 1.00 87.39 178 SER H C 1
ATOM 9407 O O . SER H 3 180 ? 7.041 -28.518 -26.261 1.00 88.15 178 SER H O 1
ATOM 9410 N N . GLU H 3 181 ? 7.306 -30.228 -24.828 1.00 86.35 179 GLU H N 1
ATOM 9411 C CA . GLU H 3 181 ? 8.141 -29.474 -23.903 1.00 85.15 179 GLU H CA 1
ATOM 9412 C C . GLU H 3 181 ? 7.192 -28.530 -23.168 1.00 82.49 179 GLU H C 1
ATOM 9413 O O . GLU H 3 181 ? 5.997 -28.475 -23.468 1.00 80.63 179 GLU H O 1
ATOM 9419 N N . GLU H 3 182 ? 7.716 -27.805 -22.188 1.00 78.36 180 GLU H N 1
ATOM 9420 C CA . GLU H 3 182 ? 6.895 -26.844 -21.478 1.00 72.99 180 GLU H CA 1
ATOM 9421 C C . GLU H 3 182 ? 7.111 -25.509 -22.196 1.00 66.00 180 GLU H C 1
ATOM 9422 O O . GLU H 3 182 ? 7.865 -24.627 -21.766 1.00 64.42 180 GLU H O 1
ATOM 9428 N N . VAL H 3 183 ? 6.450 -25.426 -23.345 1.00 57.92 181 VAL H N 1
ATOM 9429 C CA . VAL H 3 183 ? 6.473 -24.271 -24.219 1.00 49.15 181 VAL H CA 1
ATOM 9430 C C . VAL H 3 183 ? 5.122 -23.621 -24.033 1.00 45.72 181 VAL H C 1
ATOM 9431 O O . VAL H 3 183 ? 4.100 -24.301 -23.994 1.00 46.82 181 VAL H O 1
ATOM 9435 N N . ARG H 3 184 ? 5.110 -22.306 -23.914 1.00 41.13 182 ARG H N 1
ATOM 9436 C CA . ARG H 3 184 ? 3.868 -21.585 -23.710 1.00 37.47 182 ARG H CA 1
ATOM 9437 C C . ARG H 3 184 ? 2.971 -21.481 -24.954 1.00 36.00 182 ARG H C 1
ATOM 9438 O O . ARG H 3 184 ? 1.750 -21.356 -24.842 1.00 34.47 182 ARG H O 1
ATOM 9446 N N . LEU H 3 185 ? 3.567 -21.538 -26.133 1.00 35.49 183 LEU H N 1
ATOM 9447 C CA . LEU H 3 185 ? 2.795 -21.444 -27.352 1.00 35.36 183 LEU H CA 1
ATOM 9448 C C . LEU H 3 185 ? 2.262 -22.823 -27.664 1.00 36.96 183 LEU H C 1
ATOM 9449 O O . LEU H 3 185 ? 3.020 -23.715 -28.036 1.00 36.78 183 LEU H O 1
ATOM 9454 N N . ARG H 3 186 ? 0.959 -23.002 -27.502 1.00 38.65 184 ARG H N 1
ATOM 9455 C CA . ARG H 3 186 ? 0.322 -24.284 -27.771 1.00 40.02 184 ARG H CA 1
ATOM 9456 C C . ARG H 3 186 ? -0.073 -24.451 -29.217 1.00 38.09 184 ARG H C 1
ATOM 9457 O O . ARG H 3 186 ? -0.298 -25.567 -29.647 1.00 37.41 184 ARG H O 1
ATOM 9465 N N . SER H 3 187 ? -0.183 -23.350 -29.957 1.00 36.89 185 SER H N 1
ATOM 9466 C CA . SER H 3 187 ? -0.528 -23.415 -31.382 1.00 36.68 185 SER H CA 1
ATOM 9467 C C . SER H 3 187 ? -0.388 -22.056 -32.066 1.00 36.23 185 SER H C 1
ATOM 9468 O O . SER H 3 187 ? -0.669 -21.019 -31.466 1.00 35.30 185 SER H O 1
ATOM 9471 N N . PHE H 3 188 ? 0.044 -22.083 -33.323 1.00 35.68 186 PHE H N 1
ATOM 9472 C CA . PHE H 3 188 ? 0.278 -20.886 -34.110 1.00 35.11 186 PHE H CA 1
ATOM 9473 C C . PHE H 3 188 ? -0.433 -21.130 -35.436 1.00 36.42 186 PHE H C 1
ATOM 9474 O O . PHE H 3 188 ? -0.231 -22.186 -36.065 1.00 35.64 186 PHE H O 1
ATOM 9482 N N . THR H 3 189 ? -1.298 -20.202 -35.848 1.00 37.06 187 THR H N 1
ATOM 9483 C CA . THR H 3 189 ? -1.971 -20.360 -37.134 1.00 39.21 187 THR H CA 1
ATOM 9484 C C . THR H 3 189 ? -2.137 -19.039 -37.916 1.00 40.89 187 THR H C 1
ATOM 9485 O O . THR H 3 189 ? -2.438 -17.979 -37.356 1.00 40.33 187 THR H O 1
ATOM 9489 N N . THR H 3 190 ? -1.955 -19.125 -39.228 1.00 42.60 188 THR H N 1
ATOM 9490 C CA . THR H 3 190 ? -2.084 -17.979 -40.106 1.00 43.97 188 THR H CA 1
ATOM 9491 C C . THR H 3 190 ? -3.453 -18.001 -40.762 1.00 45.11 188 THR H C 1
ATOM 9492 O O . THR H 3 190 ? -3.985 -19.064 -41.041 1.00 45.20 188 THR H O 1
ATOM 9496 N N . THR H 3 191 ? -4.008 -16.818 -41.007 1.00 46.25 189 THR H N 1
ATOM 9497 C CA . THR H 3 191 ? -5.323 -16.674 -41.616 1.00 46.48 189 THR H CA 1
ATOM 9498 C C . THR H 3 191 ? -5.448 -15.447 -42.505 1.00 47.68 189 THR H C 1
ATOM 9499 O O . THR H 3 191 ? -5.012 -14.369 -42.136 1.00 48.59 189 THR H O 1
ATOM 9503 N N . ILE H 3 192 ? -6.041 -15.618 -43.680 1.00 49.08 190 ILE H N 1
ATOM 9504 C CA . ILE H 3 192 ? -6.234 -14.497 -44.578 1.00 51.51 190 ILE H CA 1
ATOM 9505 C C . ILE H 3 192 ? -7.553 -13.861 -44.244 1.00 55.23 190 ILE H C 1
ATOM 9506 O O . ILE H 3 192 ? -8.522 -14.527 -43.873 1.00 54.52 190 ILE H O 1
ATOM 9511 N N . HIS H 3 193 ? -7.589 -12.553 -44.380 1.00 59.35 191 HIS H N 1
ATOM 9512 C CA . HIS H 3 193 ? -8.788 -11.838 -44.085 1.00 62.25 191 HIS H CA 1
ATOM 9513 C C . HIS H 3 193 ? -8.818 -10.725 -45.119 1.00 63.13 191 HIS H C 1
ATOM 9514 O O . HIS H 3 193 ? -8.219 -9.674 -44.935 1.00 62.93 191 HIS H O 1
ATOM 9521 N N . LYS H 3 194 ? -9.492 -10.977 -46.234 1.00 66.19 192 LYS H N 1
ATOM 9522 C CA . LYS H 3 194 ? -9.585 -9.976 -47.282 1.00 69.16 192 LYS H CA 1
ATOM 9523 C C . LYS H 3 194 ? -10.488 -8.868 -46.786 1.00 73.31 192 LYS H C 1
ATOM 9524 O O . LYS H 3 194 ? -11.597 -9.130 -46.329 1.00 73.73 192 LYS H O 1
ATOM 9530 N N . VAL H 3 195 ? -10.005 -7.634 -46.837 1.00 78.12 193 VAL H N 1
ATOM 9531 C CA . VAL H 3 195 ? -10.833 -6.508 -46.441 1.00 82.93 193 VAL H CA 1
ATOM 9532 C C . VAL H 3 195 ? -11.865 -6.489 -47.565 1.00 86.35 193 VAL H C 1
ATOM 9533 O O . VAL H 3 195 ? -11.532 -6.796 -48.713 1.00 85.75 193 VAL H O 1
ATOM 9537 N N . ASN H 3 196 ? -13.108 -6.145 -47.240 1.00 89.86 194 ASN H N 1
ATOM 9538 C CA . ASN H 3 196 ? -14.177 -6.126 -48.237 1.00 92.64 194 ASN H CA 1
ATOM 9539 C C . ASN H 3 196 ? -14.808 -4.736 -48.408 1.00 94.05 194 ASN H C 1
ATOM 9540 O O . ASN H 3 196 ? -15.949 -4.529 -47.938 1.00 95.24 194 ASN H O 1
ATOM 9545 N N . SER H 3 197 ? -14.140 -3.860 -49.007 1.00 95.08 195 SER H N 1
ATOM 9546 N N . SER I 2 1 ? -0.977 -3.012 24.126 1.00 48.99 1 SER I N 1
ATOM 9547 C CA . SER I 2 1 ? -1.493 -3.354 25.490 1.00 49.04 1 SER I CA 1
ATOM 9548 C C . SER I 2 1 ? -2.583 -4.418 25.437 1.00 47.39 1 SER I C 1
ATOM 9549 O O . SER I 2 1 ? -3.499 -4.312 24.641 1.00 48.02 1 SER I O 1
ATOM 9552 N N . TRP I 2 2 ? -2.478 -5.442 26.280 1.00 44.47 2 TRP I N 1
ATOM 9553 C CA . TRP I 2 2 ? -3.474 -6.509 26.323 1.00 41.61 2 TRP I CA 1
ATOM 9554 C C . TRP I 2 2 ? -4.480 -6.341 27.477 1.00 41.48 2 TRP I C 1
ATOM 9555 O O . TRP I 2 2 ? -4.126 -5.897 28.575 1.00 42.49 2 TRP I O 1
ATOM 9566 N N . TYR I 2 3 ? -5.732 -6.712 27.218 1.00 40.61 3 TYR I N 1
ATOM 9567 C CA . TYR I 2 3 ? -6.804 -6.661 28.210 1.00 39.95 3 TYR I CA 1
ATOM 9568 C C . TYR I 2 3 ? -7.667 -7.923 28.081 1.00 39.07 3 TYR I C 1
ATOM 9569 O O . TYR I 2 3 ? -7.987 -8.367 26.971 1.00 36.63 3 TYR I O 1
ATOM 9578 N N . SER I 2 4 ? -8.039 -8.489 29.226 1.00 39.26 4 SER I N 1
ATOM 9579 C CA . SER I 2 4 ? -8.842 -9.693 29.266 1.00 39.27 4 SER I CA 1
ATOM 9580 C C . SER I 2 4 ? -10.189 -9.468 29.945 1.00 38.98 4 SER I C 1
ATOM 9581 O O . SER I 2 4 ? -10.296 -8.696 30.894 1.00 38.43 4 SER I O 1
ATOM 9584 N N . TYR I 2 5 ? -11.217 -10.137 29.434 1.00 38.52 5 TYR I N 1
ATOM 9585 C CA . TYR I 2 5 ? -12.566 -10.061 29.989 1.00 38.67 5 TYR I CA 1
ATOM 9586 C C . TYR I 2 5 ? -13.082 -11.494 29.974 1.00 37.19 5 TYR I C 1
ATOM 9587 O O . TYR I 2 5 ? -13.604 -11.971 28.971 1.00 34.61 5 TYR I O 1
ATOM 9596 N N . PRO I 2 6 ? -12.908 -12.213 31.087 1.00 38.34 6 PRO I N 1
ATOM 9597 C CA . PRO I 2 6 ? -13.359 -13.601 31.192 1.00 38.36 6 PRO I CA 1
ATOM 9598 C C . PRO I 2 6 ? -14.864 -13.760 31.309 1.00 37.82 6 PRO I C 1
ATOM 9599 O O . PRO I 2 6 ? -15.549 -12.888 31.825 1.00 38.93 6 PRO I O 1
ATOM 9603 N N . PRO I 2 7 ? -15.396 -14.885 30.813 1.00 38.71 7 PRO I N 1
ATOM 9604 C CA . PRO I 2 7 ? -16.830 -15.188 30.848 1.00 38.87 7 PRO I CA 1
ATOM 9605 C C . PRO I 2 7 ? -17.229 -15.650 32.230 1.00 41.24 7 PRO I C 1
ATOM 9606 O O . PRO I 2 7 ? -16.376 -15.920 33.057 1.00 41.38 7 PRO I O 1
ATOM 9610 N N . PRO I 2 8 ? -18.531 -15.730 32.511 1.00 44.48 8 PRO I N 1
ATOM 9611 C CA . PRO I 2 8 ? -18.975 -16.182 33.832 1.00 47.51 8 PRO I CA 1
ATOM 9612 C C . PRO I 2 8 ? -18.490 -17.553 34.204 1.00 51.01 8 PRO I C 1
ATOM 9613 O O . PRO I 2 8 ? -18.562 -18.488 33.374 1.00 50.07 8 PRO I O 1
ATOM 9617 N N . GLN I 2 9 ? -18.022 -17.663 35.457 1.00 56.60 9 GLN I N 1
ATOM 9618 C CA . GLN I 2 9 ? -17.568 -18.961 35.956 1.00 61.39 9 GLN I CA 1
ATOM 9619 C C . GLN I 2 9 ? -18.791 -19.767 36.225 1.00 62.42 9 GLN I C 1
ATOM 9620 O O . GLN I 2 9 ? -18.761 -20.730 36.934 1.00 63.20 9 GLN I O 1
ATOM 9626 N N . ARG I 2 10 ? -19.898 -19.317 35.669 1.00 63.67 10 ARG I N 1
ATOM 9627 C CA . ARG I 2 10 ? -21.157 -19.989 35.879 1.00 65.49 10 ARG I CA 1
ATOM 9628 C C . ARG I 2 10 ? -22.061 -20.276 34.675 1.00 66.87 10 ARG I C 1
ATOM 9629 O O . ARG I 2 10 ? -23.267 -20.434 34.839 1.00 67.71 10 ARG I O 1
ATOM 9637 N N . ALA I 2 11 ? -21.494 -20.360 33.471 1.00 68.65 11 ALA I N 1
ATOM 9638 C CA . ALA I 2 11 ? -22.297 -20.677 32.280 1.00 68.46 11 ALA I CA 1
ATOM 9639 C C . ALA I 2 11 ? -22.307 -22.203 32.025 1.00 68.08 11 ALA I C 1
ATOM 9640 O O . ALA I 2 11 ? -23.405 -22.799 31.907 1.00 66.24 11 ALA I O 1
ATOM 9642 N N . VAL I 2 12 ? -21.203 -22.795 31.958 1.00 69.47 12 VAL I N 1
#

CATH classification: 3.30.900.10

Sequence (1187 aa):
HHHHHGSALQLSREQGITLRGSAEIVAEFFSFGINSILYQRGIYPSETFTRVQKYGLTLLVTTDLELIKYLNNVVEQLKDWLYKCSVQKLVVVISNIESGEVLERWQFDIECDKTAKDDSAPREKSQKAIQDEIRSVIRQITATVTFLPLLEVSCSFDLLIYTDKDLVVPEKWEESGPQFITNSEEVRLRSFTTTIHKVNSMVAYKIPVNSWYSYPPPQRHHHHHGSALQLSREQGITLRGSAEIVAEFFSFGINSILYQRGIYPSETFTRVQKYGLTLLVTTDLELIKYLNNVVEQLKDWLYKCSVQKLVVVISNIESGEVLERWQFDIECDKTAKDDSAPREKSQKAIQDEIRSVIRQITATVTFLPLLEVSCSFDLLIYTDKDLVVPEKWEESGPQFITNSEEVRLRSFTTTIHKVNSMVAYKIPVNEQGITLRGSAEIVAEFFSFGINSILYQRGIYPSETFTRVQKYGLTLLVTTDLELIKYLNNVVEQLKDWLYKCSVQKLVVVISNIESGEVLERWQFDIECDKGSGEKSQKAIQDEIRSVIRQITATVTFLPLLEVSCSFDLLIYTDKDLPQFITNSEEVRLRSFTTTIHKVNQGITLRGSAEIVAEFFSFGINSILYQRGIYPSETFTRVQKYGLTLLVTTDLELIKYLNNVVEQLKDWLYKCSVQKLVVVISNIESGEVLERWQFDIECDKSQKAIQDEIRSVIRQITATVTFLPLLEVSCSFDLLIYTDKDLVVPEKWEESGPQFITNSEEVRLRSFTTTIHKVNHHHHHGSALQLSREQGITLRGSAEIVAEFFSFGINSILYQRGIYPSETFTRVQKYGLTLLVTTDLELIKYLNNVVEQLKDWLYKCSVQKLVVVISNIESGEVLERWQFDIECDKTAKDDSAPREKSQKAIQDEIRSVIRQITATVTFLPLLEVSCSFDLLIYTDKDLVVPEKWEESGPQFITNSEEVRLRSFTTTIHKVNSMVAYKIPVNSWYSYPPPQRQGITLRGSAEIVAEFFSFGINSILYQRGIYPSETFTRVQKYGLTLLVTTDLELIKYLNNVVEQLKDWLYKCSVQKLVVVISNIESGEVLERWQFDIECDKGSGEKSQKAIQDEIRSVIRQITATVTFLPLLEVSCSFDLLIYTDKDLVVPEKWEESGPQFITNSEEVRLRSFTTTIHKVNSWYSYPPPQRA

Foldseek 3Di:
DDDQLDDPVLCVVVFAAALLNQLLVVLVLVQQVVQQCCQLLVLDPVVQWDWDAALNDTGIGGPDPVVVVVSVVVSVVSSVCSSQVWWFKKKKWKDAPPPRQTFKMKIKGKDFDNCRNVDPGHDRHGPNSQSNQSVQQSVVVNVCVVPADRPPHHMDIDMDTDGDPPDDDDPVDDDDDPNDRPAWDKDWTGWGHSVGMIMTIMMIGHPDDD/DDDDDDDDDD/DDDDLDDVVLCVVVFAAALLNQLLVVLVLVQQVVQQCCQLLVLDDNVQWDWDAALNDTGIGGPDPVVVVVSVVVSVVSSVCSSQVWWAKKKKWKDFPPPRQTFKMKIKGKDFANCSVPDPGHDRHGPNSQSPQSVQQSVVVNVCPPPADRPPHRMHIDMDTDGDPPDDDDPVDDDDDPNDRPAWDKDWTGWGDSVGMIMTIMMIGHDDDD/DAAAEQEDALVRSLVLVQLLVQLLCQVQQLFDPVQWDWDADLRDIGIGGPPVVVVVVSVVVSVVSSVCLNVDFFQKKKKWKAAPPPGHTQDMHIYGYHHDPPPNDDDSVVSVVSNVVSSVVSVVVVVPGDRDDHQIEIEMETEGEPDDDKDADPDDVRRHGMYYYYYDYDD/DAAEQEEALVRSLVLVQLLVQLLCQVLQLFDPVQWDWDADLNDIGIGGPDVVVVVLSVVVSVVSSVCLNVQFWQKKKKWKAAPVPGDTQDMHIYGYRSDHDSVVSVVSNVVSSVRSVVVVVPGDRDDHQIEIEMETEGAPDDPADCCHDVVWDKDADPVPDRSYGMYTYGYDHDD/DDDDQDDPVLCVVVFAAALLNQLLVVLVLVQLVVQQCCQLLVLDPNVQWDWDADLNDTGIGGPDVVVVVVSVVVSVVSSVCSSQVWWAKKKKWKDFPPPRATFKMKMKGKDFANCRVPDPGHDRHHPNSQSPQSVQQSVVVNVCVVPADRPPHRMHIDIDTDGDPPDDDDPVDDDDDPNDRPAWDKDWTGWGDSVGMIMTMMMIGHPDDD/DDDDDDDPDD/DAAEQEDALVRSLVLVQLLVQLCCQVLQLFDVVQWDWDDDLNDITIGGPPVVVVVVSCVVSVVSSVCLCVPFWAKKKKFKAAPPPRGTQDIHIYGYRHDNDDPDDDSVRSVVSNVVSSVVSVVVVVPRDRDDHQIEIEMETEGAPDDPDPPQRDVNFDKDAPPDDPRSHGMYTYGYDHDD/DDDDDDDDPPD

GO terms:
  GO:0045930 negative regulation of mitotic cell cycle (P, IMP)
  GO:0072686 mitotic spindle (C, IDA)
  GO:0000776 kinetochore (C, IDA)
  GO:0005634 nucleus (C, IDA)
  GO:0042177 negative regulation of protein catabolic process (P, IDA)
  GO:1904667 negative regulation of ubiquitin protein ligase activity (P, IDA)
  GO:0005737 cytoplasm (C, EXP)
  GO:0005515 protein binding (F, IPI)
  GO:0042803 protein homodimerization activity (F, IPI)
  GO:0005829 cytosol (C, TAS)
  GO:0042802 identical protein binding (F, IPI)
  GO:0090267 positive regulation of mitotic cell cycle spindle assembly checkpoint (P, IDA)
  GO:0048471 perinuclear region of cytoplasm (C, IDA)
  GO:0005829 cytosol (C, IDA)
  GO:0044615 nuclear pore nuclear basket (C, IDA)
  GO:0007094 mitotic spindle assembly checkpoint signaling (P, IDA)
  GO:0007094 mitotic spindle assembly checkpoint signaling (P, IMP)

Organism: Homo sapiens (NCBI:txid9606)

Secondary structure (P-SEA, 3-state):
cccccccaaaaaaaccccaaaaaaaaaaaaaaaaaaaaaaacccccccbbbbbccccbbbbbccaaaaaaaaaaaaaaaaaaaaccccbbbbbbcccccccccbbbbbbbbbccccccccccccccaaaaaaaaaaaaaaaaacccccccccccbbbbbbbbbccccccccccccccccccccbbbbbbbbbbcccbbbbbbcccccccc/cbbbbbcccc/cccccccaaaaaaaccccaaaaaaaaaaaaaaaaaaaaaaacccccccbbbbbccccbbbbbccaaaaaaaaaaaaaaaaaaaaccccbbbbbbcccccccccbbbbbbbbbccccccccccccccaaaaaaaaaaaaaaaaacccccccccccbbbbbbbbbccccccccccccccccccccbbbbbbbbbbcccbbbbbbcccccccc/cccccccccaaaaaaaaaaaaaaaaaaacccccccbbbbbcccbbbbbbccaaaaaaaaaaaaaaaaaaccccccbbbbbbbccccccccbbbbbbbbcccccccccaaaaaaaaaaaaaaaaaaaaccccccccbbbbbbbbbccccccccccccccccccccccccccc/ccccccccaaaaaaaaaaaaaaaaaaacccccccbbbbbcccbbbbbbccaaaaaaaaaaaaaaaaaaccccccbbbbbbbccccccccbbbbbbbcccccaaaaaaaaaaaaaaaaaaaaccccccccbbbbbbbbccccccccccccccccccccccccccccbbbbbbbbcc/cccccccaaaaaaaccccaaaaaaaaaaaaaaaaaaaaaaacccccccbbbbbccccbbbbbccaaaaaaaaaaaaaaaaaaaaccccbbbbbbcccccccccbbbbbbbbbccccccccccccccaaaaaaaaaaaaaaaaacccccccccccccbbbbbbbccccccccccccccccccccbbbbbbbbbbcccbbbbbbcccccccc/cbbbbbcccc/ccccccccaaaaaaaaaaaaaaaaaaacccccccbbbbbcccbbbbbbccaaaaaaaaaaaaaaaaaaaaccccbbbbbbcccccccccbbbbbbbbccccccccccaaaaaaaaaaaaaaaaaaaccccccccbbbbbbbbbcccccccccccccccccccccccccccbbbbbbbccc/cbbbbbccccc

Radius of gyration: 33.37 Å; Cα contacts (8 Å, |Δi|>4): 2272; chains: 9; bounding box: 94×94×92 Å